Protein AF-0000000078653139 (afdb_homodimer)

Solvent-accessible surface area (backbone atoms only — not comparable to full-atom values): 54494 Å² total; per-residue (Å²): 136,84,78,83,78,83,75,79,79,78,81,52,72,68,42,60,48,31,54,51,49,46,50,50,44,50,53,44,3,73,51,37,86,77,44,30,39,30,39,30,32,34,34,38,15,22,47,27,14,57,23,28,21,40,42,44,17,31,32,25,32,21,38,61,70,29,33,42,43,30,39,32,59,32,28,47,40,19,24,36,40,78,48,77,79,46,77,47,71,52,54,41,69,56,40,48,44,16,47,46,27,31,63,76,35,32,74,57,53,18,24,27,36,43,44,47,73,41,41,63,37,39,51,40,50,49,53,48,53,54,53,48,54,52,51,29,60,77,69,70,43,77,80,49,50,33,26,32,32,65,64,47,51,43,95,88,63,43,72,62,43,52,74,64,26,48,52,41,47,60,69,48,50,57,74,26,55,28,34,46,28,41,47,63,48,40,17,57,70,51,70,44,96,58,55,58,85,47,68,69,51,41,46,52,43,34,43,50,36,20,65,75,49,70,20,25,24,42,35,45,29,54,76,60,16,76,75,70,47,73,47,22,44,28,32,39,18,33,74,40,98,60,95,80,44,64,48,71,44,80,43,76,40,70,50,69,96,70,70,30,55,31,30,50,68,46,34,50,42,28,32,37,32,59,34,35,86,70,36,95,41,67,66,59,17,48,49,53,37,47,54,51,46,47,49,15,46,68,42,11,75,44,43,64,47,39,81,47,32,14,29,49,29,66,44,57,65,37,32,58,53,39,45,54,52,55,18,50,49,51,38,72,42,42,68,59,52,52,50,44,64,69,30,64,61,51,48,24,47,60,68,65,66,53,54,64,65,34,52,50,51,35,49,48,50,47,53,58,48,46,58,55,48,31,51,51,30,41,50,46,17,72,52,42,91,44,69,71,53,20,53,48,25,43,43,46,31,52,53,52,47,45,55,51,50,49,50,52,52,50,51,26,63,74,71,70,54,72,69,79,80,69,57,56,28,53,64,54,47,51,43,53,48,52,52,50,56,47,45,70,57,63,42,51,59,36,37,51,24,35,54,40,39,73,39,48,53,40,34,54,47,14,43,50,44,45,51,51,27,48,74,69,72,45,59,52,90,76,36,90,58,19,68,62,34,48,55,34,45,27,53,68,51,38,40,52,26,44,50,53,47,52,52,42,31,56,45,35,71,74,27,46,31,66,56,34,50,48,19,50,48,38,24,50,52,41,42,53,38,50,45,50,52,51,50,34,25,73,63,61,61,66,62,45,135,138,84,77,84,78,85,75,80,81,78,80,53,73,68,42,58,47,31,55,52,51,46,50,50,43,49,53,45,4,72,50,37,86,77,45,29,40,32,39,31,32,35,34,38,17,22,46,28,14,54,24,28,21,39,40,44,19,32,32,25,32,22,40,60,70,30,33,42,44,29,38,29,59,33,28,46,38,19,25,35,38,79,48,76,78,47,77,47,72,54,54,41,70,55,39,48,44,16,46,46,28,32,62,76,35,33,73,57,54,17,24,26,36,43,45,46,73,40,41,63,38,38,52,38,51,49,53,50,50,53,52,47,52,51,51,29,58,76,69,71,42,77,78,49,50,31,27,33,33,64,65,48,53,43,92,86,62,44,73,61,44,52,73,63,26,49,52,43,48,60,69,49,49,57,74,24,57,28,35,46,28,41,47,64,46,40,18,56,71,50,69,45,95,58,55,57,85,47,69,70,52,42,44,52,42,33,42,49,37,19,64,73,51,70,20,26,23,41,35,44,31,55,76,60,17,74,76,71,46,74,46,19,45,27,32,39,19,34,72,41,97,58,94,80,43,66,48,73,46,80,43,76,41,71,51,70,96,69,70,31,54,31,30,50,69,47,34,50,40,26,34,36,32,60,34,35,85,70,34,96,41,67,66,58,17,47,51,53,38,45,56,52,46,47,49,16,46,68,42,13,76,43,43,64,47,38,81,46,32,13,28,49,29,66,43,56,65,38,31,57,52,38,46,54,52,56,18,48,48,49,39,68,43,42,68,58,52,52,50,46,65,69,30,64,63,51,48,24,46,62,67,64,64,54,53,69,66,34,49,48,52,36,50,48,50,46,52,56,48,47,58,56,48,32,51,51,30,41,49,44,17,72,55,43,92,42,67,72,51,21,52,49,25,43,43,45,30,52,53,53,47,45,56,51,51,49,48,52,51,53,50,26,62,75,71,69,53,71,70,77,83,71,57,53,28,52,65,53,46,51,42,53,48,54,52,49,55,47,44,68,58,62,42,51,60,35,36,51,25,35,55,40,39,74,38,48,53,41,31,54,47,14,43,49,46,48,50,51,28,51,74,68,72,46,58,52,88,76,37,89,58,19,69,62,35,48,55,34,45,27,54,69,51,36,40,53,26,42,49,53,48,50,50,41,31,55,46,33,70,72,26,45,32,66,56,35,50,50,19,50,49,37,24,51,51,40,42,52,40,51,46,50,53,50,48,35,26,75,64,60,61,66,61,46,135

Foldseek 3Di:
DDDDDPDPPDPPPVNVVVVVVVVVVVVCVVVVVPDDPAAEEEEEWADDPLQFATPSLLCLLLVLLPHHYHYQHQWYFDAFQVGTDDIDGDDLVVSLVSVCVDLVPHDHQAYEYEDNQALSSLVSVQVSLVVSVVVCVVVVHDDHAYEYELPQADPVRHGSYDPSNNVSSLVCLLVHQEYEYEQVRLCVLLVHPDGDLDDVVQQVSQQSSCLVSVHWYWYFQLVNCVVPHQKGKIKIWHQDPDDSGIDIDIQIDGRDDDLQCRHLSRSLSSQLRRCVVVDPDSVVSNNVSRVLSNLQQNCQVVVPRDPHRHHTHSQSFAFDPVDFLLRVLVVVCVVLLVLLCPDPLLVCLLVLNDDPQLVLLLLLLVLVLLVLLLVLLQLLLVLDPDPVSVVLSPCCSPPVSVVSVVVSVVLCVVVVHDSPPFFHFPLSVVLSVLLVVQVVVVDSLLSLLLSLCVLPSLLVSLLVSVVSSVVVVHDLVPRSCSVSSCSSPPPVSVVSSVVSSVVNRVSSNVDTPVSSVSSSVSNSVSSVSVSVSSVCSPVVHDRDD/DDDDDPDPPPPDPVNVVVVVVVVVVVVCVVVVVPDDPAAEEEEEWADDPLQFATPSLLCLLCVLLPHHYHYQHQWYFDAFQVGTDDIDGDDLVVSLVSVCVDLVPHDHQAYEYEDNQALSSLVSVQVSLVVSVVVCVVVVHDDHAYEYELPQADPVRHGSYDPSNNVSSLVCLLVHQEYEYEQVRLCVLLVHPDGDLDDVVQQVSQQSSCLVSVHWYWYFQLVNCVVPHQKGKIKIWHQDPDDSDIDIDIQIDGRDDDLACRHLSRSLSSQLRRCVVVDPDSVVSNNVSRVLSNLQQNCQVVVPRDPHRHHTHSQSFAFDPVDFLLRVLVVVLVVLLVLLCPDPLLVCLLVLNDDPQLVLLLLLLVLVLLVLLLVLLQLLLVLDPDPVSNVLSPCCSPPVSVVSVVVSVVLCVVVVHDSPPQFHFPLSVVLSVLLVVQVVVVDSLLSLLLSLCVLPSLLVSLLVSVVSSVVVVHDLVPRSCSVSSCSSPPPVSVVSSVVSSVVNRVSSNVDTPVSSVSSSVSNSVSSVSVSVSSVCSVVVHDRDD

Structure (mmCIF, N/CA/C/O backbone):
data_AF-0000000078653139-model_v1
#
loop_
_entity.id
_entity.type
_entity.pdbx_description
1 polymer 'Multifunctional hydroxymethylpyrimidine phosphokinase/4-amino-5-aminomethyl-2-methylpyrimidine hydrolase'
#
loop_
_atom_site.group_PDB
_atom_site.id
_atom_site.type_symbol
_atom_site.label_atom_id
_atom_site.label_alt_id
_atom_site.label_comp_id
_atom_site.label_asym_id
_atom_site.label_entity_id
_atom_site.label_seq_id
_atom_site.pdbx_PDB_ins_code
_atom_site.Cartn_x
_atom_site.Cartn_y
_atom_site.Cartn_z
_atom_site.occupancy
_atom_site.B_iso_or_equiv
_atom_site.auth_seq_id
_atom_site.auth_comp_id
_atom_site.auth_asym_id
_atom_site.auth_atom_id
_atom_site.pdbx_PDB_model_num
ATOM 1 N N . MET A 1 1 ? 68.375 30.156 21.469 1 25.03 1 MET A N 1
ATOM 2 C CA . MET A 1 1 ? 66.938 30.141 21.594 1 25.03 1 MET A CA 1
ATOM 3 C C . MET A 1 1 ? 66.312 29.234 20.562 1 25.03 1 MET A C 1
ATOM 5 O O . MET A 1 1 ? 66.5 29.422 19.359 1 25.03 1 MET A O 1
ATOM 9 N N . SER A 1 2 ? 66 27.953 20.859 1 29.67 2 SER A N 1
ATOM 10 C CA . SER A 1 2 ? 65.812 26.734 20.078 1 29.67 2 SER A CA 1
ATOM 11 C C . SER A 1 2 ? 64.5 26.766 19.312 1 29.67 2 SER A C 1
ATOM 13 O O . SER A 1 2 ? 63.5 27.234 19.844 1 29.67 2 SER A O 1
ATOM 15 N N . GLU A 1 3 ? 64.438 26.75 18.031 1 29.23 3 GLU A N 1
ATOM 16 C CA . GLU A 1 3 ? 63.406 26.859 17.016 1 29.23 3 GLU A CA 1
ATOM 17 C C . GLU A 1 3 ? 62.344 25.781 17.188 1 29.23 3 GLU A C 1
ATOM 19 O O . GLU A 1 3 ? 62.656 24.594 17.234 1 29.23 3 GLU A O 1
ATOM 24 N N . PRO A 1 4 ? 61.125 26.016 17.812 1 31.17 4 PRO A N 1
ATOM 25 C CA . PRO A 1 4 ? 60.188 24.922 18.094 1 31.17 4 PRO A CA 1
ATOM 26 C C . PRO A 1 4 ? 59.781 24.172 16.844 1 31.17 4 PRO A C 1
ATOM 28 O O . PRO A 1 4 ? 59.594 24.781 15.781 1 31.17 4 PRO A O 1
ATOM 31 N N . GLN A 1 5 ? 60.094 22.922 16.656 1 27.58 5 GLN A N 1
ATOM 32 C CA . GLN A 1 5 ? 59.781 21.953 15.609 1 27.58 5 GLN A CA 1
ATOM 33 C C . GLN A 1 5 ? 58.281 21.766 15.469 1 27.58 5 GLN A C 1
ATOM 35 O O . GLN A 1 5 ? 57.594 21.359 16.422 1 27.58 5 GLN A O 1
ATOM 40 N N . TYR A 1 6 ? 57.594 22.422 14.633 1 29.31 6 TYR A N 1
ATOM 41 C CA . TYR A 1 6 ? 56.188 22.203 14.242 1 29.31 6 TYR A CA 1
ATOM 42 C C . TYR A 1 6 ? 55.938 20.75 13.883 1 29.31 6 TYR A C 1
ATOM 44 O O . TYR A 1 6 ? 56.562 20.219 12.945 1 29.31 6 TYR A O 1
ATOM 52 N N . GLN A 1 7 ? 55.5 19.891 14.883 1 27.03 7 GLN A N 1
ATOM 53 C CA . GLN A 1 7 ? 55.125 18.484 14.766 1 27.03 7 GLN A CA 1
ATOM 54 C C . GLN A 1 7 ? 54.156 18.281 13.625 1 27.03 7 GLN A C 1
ATOM 56 O O . GLN A 1 7 ? 53.125 18.984 13.531 1 27.03 7 GLN A O 1
ATOM 61 N N . GLN A 1 8 ? 54.438 17.531 12.617 1 30.17 8 GLN A N 1
ATOM 62 C CA . GLN A 1 8 ? 53.688 16.922 11.547 1 30.17 8 GLN A CA 1
ATOM 63 C C . GLN A 1 8 ? 52.5 16.141 12.094 1 30.17 8 GLN A C 1
ATOM 65 O O . GLN A 1 8 ? 52.656 15.188 12.852 1 30.17 8 GLN A O 1
ATOM 70 N N . SER A 1 9 ? 51.375 16.75 12.469 1 31.22 9 SER A N 1
ATOM 71 C CA . SER A 1 9 ? 50.188 16.062 12.977 1 31.22 9 SER A CA 1
ATOM 72 C C . SER A 1 9 ? 49.875 14.805 12.156 1 31.22 9 SER A C 1
ATOM 74 O O . SER A 1 9 ? 49.906 14.852 10.922 1 31.22 9 SER A O 1
ATOM 76 N N . ASN A 1 10 ? 50.062 13.617 12.625 1 32.06 10 ASN A N 1
ATOM 77 C CA . ASN A 1 10 ? 49.656 12.25 12.281 1 32.06 10 ASN A CA 1
ATOM 78 C C . ASN A 1 10 ? 48.219 12.18 11.805 1 32.06 10 ASN A C 1
ATOM 80 O O . ASN A 1 10 ? 47.281 12.453 12.578 1 32.06 10 ASN A O 1
ATOM 84 N N . GLU A 1 11 ? 47.844 12.336 10.594 1 41.22 11 GLU A N 1
ATOM 85 C CA . GLU A 1 11 ? 46.531 12.078 10 1 41.22 11 GLU A CA 1
ATOM 86 C C . GLU A 1 11 ? 45.969 10.734 10.469 1 41.22 11 GLU A C 1
ATOM 88 O O . GLU A 1 11 ? 46.625 9.695 10.297 1 41.22 11 GLU A O 1
ATOM 93 N N . THR A 1 12 ? 45.188 10.648 11.422 1 45.25 12 THR A N 1
ATOM 94 C CA . THR A 1 12 ? 44.562 9.445 11.953 1 45.25 12 THR A CA 1
ATOM 95 C C . THR A 1 12 ? 43.875 8.656 10.836 1 45.25 12 THR A C 1
ATOM 97 O O . THR A 1 12 ? 43.312 9.242 9.898 1 45.25 12 THR A O 1
ATOM 100 N N . PRO A 1 13 ? 44.031 7.348 10.781 1 49.97 13 PRO A N 1
ATOM 101 C CA . PRO A 1 13 ? 43.438 6.387 9.844 1 49.97 13 PRO A CA 1
ATOM 102 C C . PRO A 1 13 ? 41.969 6.664 9.539 1 49.97 13 PRO A C 1
ATOM 104 O O . PRO A 1 13 ? 41.5 6.426 8.422 1 49.97 13 PRO A O 1
ATOM 107 N N . SER A 1 14 ? 41.312 7.207 10.398 1 55.09 14 SER A N 1
ATOM 108 C CA . SER A 1 14 ? 39.906 7.48 10.219 1 55.09 14 SER A CA 1
ATOM 109 C C . SER A 1 14 ? 39.656 8.602 9.211 1 55.09 14 SER A C 1
ATOM 111 O O . SER A 1 14 ? 38.75 8.539 8.398 1 55.09 14 SER A O 1
ATOM 113 N N . VAL A 1 15 ? 40.594 9.531 9.117 1 56.66 15 VAL A N 1
ATOM 114 C CA . VAL A 1 15 ? 40.469 10.711 8.258 1 56.66 15 VAL A CA 1
ATOM 115 C C . VAL A 1 15 ? 40.75 10.328 6.809 1 56.66 15 VAL A C 1
ATOM 117 O O . VAL A 1 15 ? 40.031 10.742 5.902 1 56.66 15 VAL A O 1
ATOM 120 N N . THR A 1 16 ? 41.688 9.445 6.523 1 68.06 16 THR A N 1
ATOM 121 C CA . THR A 1 16 ? 41.969 8.945 5.188 1 68.06 16 THR A CA 1
ATOM 122 C C . THR A 1 16 ? 40.812 8.102 4.66 1 68.06 16 THR A C 1
ATOM 124 O O . THR A 1 16 ? 40.5 8.156 3.473 1 68.06 16 THR A O 1
ATOM 127 N N . GLY A 1 17 ? 40.156 7.562 5.668 1 76.94 17 GLY A N 1
ATOM 128 C CA . GLY A 1 17 ? 39.031 6.711 5.297 1 76.94 17 GLY A CA 1
ATOM 129 C C . GLY A 1 17 ? 37.812 7.496 4.805 1 76.94 17 GLY A C 1
ATOM 130 O O . GLY A 1 17 ? 37.188 7.117 3.812 1 76.94 17 GLY A O 1
ATOM 131 N N . ALA A 1 18 ? 37.688 8.695 5.348 1 80.94 18 ALA A N 1
ATOM 132 C CA . ALA A 1 18 ? 36.531 9.5 4.965 1 80.94 18 ALA A CA 1
ATOM 133 C C . ALA A 1 18 ? 36.719 10.133 3.592 1 80.94 18 ALA A C 1
ATOM 135 O O . ALA A 1 18 ? 35.781 10.219 2.795 1 80.94 18 ALA A O 1
ATOM 136 N N . MET A 1 19 ? 37.969 10.578 3.348 1 84 19 MET A N 1
ATOM 137 C CA . MET A 1 19 ? 38.281 11.172 2.051 1 84 19 MET A CA 1
ATOM 138 C C . MET A 1 19 ? 38.094 10.156 0.931 1 84 19 MET A C 1
ATOM 140 O O . MET A 1 19 ? 37.531 10.461 -0.113 1 84 19 MET A O 1
ATOM 144 N N . ALA A 1 20 ? 38.562 8.984 1.222 1 84.81 20 ALA A N 1
ATOM 145 C CA . ALA A 1 20 ? 38.438 7.918 0.229 1 84.81 20 ALA A CA 1
ATOM 146 C C . ALA A 1 20 ? 36.969 7.543 0.013 1 84.81 20 ALA A C 1
ATOM 148 O O . ALA A 1 20 ? 36.531 7.297 -1.119 1 84.81 20 ALA A O 1
ATOM 149 N N . ALA A 1 21 ? 36.25 7.539 1.056 1 84 21 ALA A N 1
ATOM 150 C CA . ALA A 1 21 ? 34.844 7.176 0.974 1 84 21 ALA A CA 1
ATOM 151 C C . ALA A 1 21 ? 34.062 8.219 0.188 1 84 21 ALA A C 1
ATOM 153 O O . ALA A 1 21 ? 33.219 7.867 -0.648 1 84 21 ALA A O 1
ATOM 154 N N . LEU A 1 22 ? 34.344 9.406 0.455 1 85.12 22 LEU A N 1
ATOM 155 C CA . LEU A 1 22 ? 33.656 10.477 -0.259 1 85.12 22 LEU A CA 1
ATOM 156 C C . LEU A 1 22 ? 34.031 10.461 -1.74 1 85.12 22 LEU A C 1
ATOM 158 O O . LEU A 1 22 ? 33.156 10.688 -2.598 1 85.12 22 LEU A O 1
ATOM 162 N N . ALA A 1 23 ? 35.281 10.195 -2.014 1 86.19 23 ALA A N 1
ATOM 163 C CA . ALA A 1 23 ? 35.719 10.094 -3.398 1 86.19 23 ALA A CA 1
ATOM 164 C C . ALA A 1 23 ? 35 8.961 -4.125 1 86.19 23 ALA A C 1
ATOM 166 O O . ALA A 1 23 ? 34.688 9.078 -5.312 1 86.19 23 ALA A O 1
ATOM 167 N N . GLN A 1 24 ? 34.75 7.922 -3.441 1 84.62 24 GLN A N 1
ATOM 168 C CA . GLN A 1 24 ? 34.062 6.789 -4.023 1 84.62 24 GLN A CA 1
ATOM 169 C C . GLN A 1 24 ? 32.594 7.156 -4.359 1 84.62 24 GLN A C 1
ATOM 171 O O . GLN A 1 24 ? 32.062 6.711 -5.375 1 84.62 24 GLN A O 1
ATOM 176 N N . LEU A 1 25 ? 32.031 7.906 -3.52 1 84.69 25 LEU A N 1
ATOM 177 C CA . LEU A 1 25 ? 30.656 8.359 -3.771 1 84.69 25 LEU A CA 1
ATOM 178 C C . LEU A 1 25 ? 30.609 9.297 -4.969 1 84.69 25 LEU A C 1
ATOM 180 O O . LEU A 1 25 ? 29.688 9.219 -5.789 1 84.69 25 LEU A O 1
ATOM 184 N N . GLU A 1 26 ? 31.594 10.125 -5.051 1 87.69 26 GLU A N 1
ATOM 185 C CA . GLU A 1 26 ? 31.688 11.031 -6.195 1 87.69 26 GLU A CA 1
ATOM 186 C C . GLU A 1 26 ? 31.891 10.258 -7.492 1 87.69 26 GLU A C 1
ATOM 188 O O . GLU A 1 26 ? 31.281 10.57 -8.516 1 87.69 26 GLU A O 1
ATOM 193 N N . ALA A 1 27 ? 32.75 9.234 -7.453 1 86.06 27 ALA A N 1
ATOM 194 C CA . ALA A 1 27 ? 32.969 8.398 -8.625 1 86.06 27 ALA A CA 1
ATOM 195 C C . ALA A 1 27 ? 31.703 7.676 -9.047 1 86.06 27 ALA A C 1
ATOM 197 O O . ALA A 1 27 ? 31.438 7.523 -10.242 1 86.06 27 ALA A O 1
ATOM 198 N N . ALA A 1 28 ? 31 7.219 -8.117 1 83.12 28 ALA A N 1
ATOM 199 C CA . ALA A 1 28 ? 29.703 6.586 -8.406 1 83.12 28 ALA A CA 1
ATOM 200 C C . ALA A 1 28 ? 28.75 7.566 -9.086 1 83.12 28 ALA A C 1
ATOM 202 O O . ALA A 1 28 ? 27.984 7.184 -9.969 1 83.12 28 ALA A O 1
ATOM 203 N N . GLY A 1 29 ? 28.812 8.742 -8.633 1 85.69 29 GLY A N 1
ATOM 204 C CA . GLY A 1 29 ? 27.984 9.773 -9.242 1 85.69 29 GLY A CA 1
ATOM 205 C C . GLY A 1 29 ? 28.328 10.047 -10.688 1 85.69 29 GLY A C 1
ATOM 206 O O . GLY A 1 29 ? 27.438 10.297 -11.508 1 85.69 29 GLY A O 1
ATOM 207 N N . GLU A 1 30 ? 29.562 9.93 -11 1 86.19 30 GLU A N 1
ATOM 208 C CA . GLU A 1 30 ? 30.016 10.156 -12.367 1 86.19 30 GLU A CA 1
ATOM 209 C C . GLU A 1 30 ? 29.5 9.062 -13.305 1 86.19 30 GLU A C 1
ATOM 211 O O . GLU A 1 30 ? 29.344 9.289 -14.508 1 86.19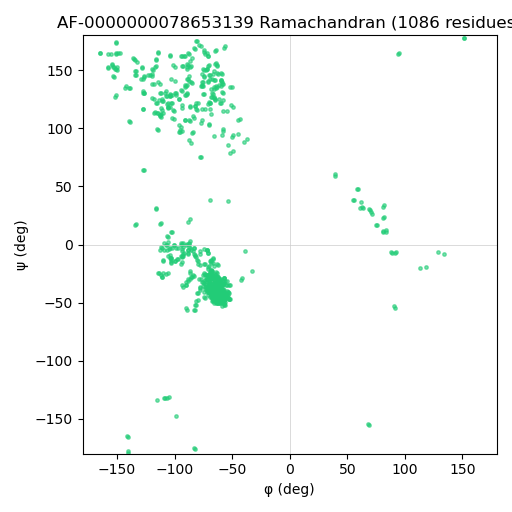 30 GLU A O 1
ATOM 216 N N . ARG A 1 31 ? 29.141 7.895 -12.766 1 83.69 31 ARG A N 1
ATOM 217 C CA . ARG A 1 31 ? 28.688 6.758 -13.562 1 83.69 31 ARG A CA 1
ATOM 218 C C . ARG A 1 31 ? 27.188 6.555 -13.438 1 83.69 31 ARG A C 1
ATOM 220 O O . ARG A 1 31 ? 26.625 5.605 -14 1 83.69 31 ARG A O 1
ATOM 227 N N . ALA A 1 32 ? 26.625 7.426 -12.719 1 85.88 32 ALA A N 1
ATOM 228 C CA . ALA A 1 32 ? 25.234 7.23 -12.328 1 85.88 32 ALA A CA 1
ATOM 229 C C . ALA A 1 32 ? 24.312 7.355 -13.531 1 85.88 32 ALA A C 1
ATOM 231 O O . ALA A 1 32 ? 23.219 6.781 -13.539 1 85.88 32 ALA A O 1
ATOM 232 N N . ALA A 1 33 ? 24.781 8.023 -14.57 1 82.44 33 ALA A N 1
ATOM 233 C CA . ALA A 1 33 ? 23.938 8.242 -15.742 1 82.44 33 ALA A CA 1
ATOM 234 C C . ALA A 1 33 ? 23.578 6.922 -16.422 1 82.44 33 ALA A C 1
ATOM 236 O O . ALA A 1 33 ? 22.5 6.785 -17.016 1 82.44 33 ALA A O 1
ATOM 237 N N . ASP A 1 34 ? 24.359 5.883 -16.25 1 85.38 34 ASP A N 1
ATOM 238 C CA . ASP A 1 34 ? 24.172 4.605 -16.938 1 85.38 34 ASP A CA 1
ATOM 239 C C . ASP A 1 34 ? 23.656 3.537 -15.969 1 85.38 34 ASP A C 1
ATOM 241 O O . ASP A 1 34 ? 23.422 2.398 -16.375 1 85.38 34 ASP A O 1
ATOM 245 N N . ALA A 1 35 ? 23.516 3.953 -14.812 1 89.88 35 ALA A N 1
ATOM 246 C CA . ALA A 1 35 ? 23.078 2.979 -13.82 1 89.88 35 ALA A CA 1
ATOM 247 C C . ALA A 1 35 ? 21.594 2.678 -13.961 1 89.88 35 ALA A C 1
ATOM 249 O O . ALA A 1 35 ? 20.797 3.576 -14.234 1 89.88 35 ALA A O 1
ATOM 250 N N . PRO A 1 36 ? 21.281 1.408 -13.852 1 93.88 36 PRO A N 1
ATOM 251 C CA . PRO A 1 36 ? 19.859 1.086 -13.859 1 93.88 36 PRO A CA 1
ATOM 252 C C . PRO A 1 36 ? 19.109 1.684 -12.664 1 93.88 36 PRO A C 1
ATOM 254 O O . PRO A 1 36 ? 19.703 1.926 -11.617 1 93.88 36 PRO A O 1
ATOM 257 N N . SER A 1 37 ? 17.859 1.885 -12.883 1 92.94 37 SER A N 1
ATOM 258 C CA . SER A 1 37 ? 17.047 2.436 -11.805 1 92.94 37 SER A CA 1
ATOM 259 C C . SER A 1 37 ? 16.828 1.416 -10.695 1 92.94 37 SER A C 1
ATOM 261 O O . SER A 1 37 ? 16.641 1.787 -9.531 1 92.94 37 SER A O 1
ATOM 263 N N . ARG A 1 38 ? 16.891 0.116 -11.055 1 96.75 38 ARG A N 1
ATOM 264 C CA . ARG A 1 38 ? 16.641 -0.958 -10.102 1 96.75 38 ARG A CA 1
ATOM 265 C C . ARG A 1 38 ? 17.766 -1.988 -10.133 1 96.75 38 ARG A C 1
ATOM 267 O O . ARG A 1 38 ? 18.312 -2.303 -11.195 1 96.75 38 ARG A O 1
ATOM 274 N N . LEU A 1 39 ? 18.078 -2.479 -8.938 1 97.56 39 LEU A N 1
ATOM 275 C CA . LEU A 1 39 ? 18.844 -3.717 -8.914 1 97.56 39 LEU A CA 1
ATOM 276 C C . LEU A 1 39 ? 18.031 -4.871 -9.492 1 97.56 39 LEU A C 1
ATOM 278 O O . LEU A 1 39 ? 16.812 -4.918 -9.32 1 97.56 39 LEU A O 1
ATOM 282 N N . ARG A 1 40 ? 18.734 -5.754 -10.242 1 98.31 40 ARG A N 1
ATOM 283 C CA . ARG A 1 40 ? 18.109 -6.891 -10.914 1 98.31 40 ARG A CA 1
ATOM 284 C C . ARG A 1 40 ? 18.562 -8.211 -10.281 1 98.31 40 ARG A C 1
ATOM 286 O O . ARG A 1 40 ? 19.734 -8.562 -10.352 1 98.31 40 ARG A O 1
ATOM 293 N N . ILE A 1 41 ? 17.469 -8.969 -9.672 1 98.81 41 ILE A N 1
ATOM 294 C CA . ILE A 1 41 ? 17.781 -10.141 -8.867 1 98.81 41 ILE A CA 1
ATOM 295 C C . ILE A 1 41 ? 17.125 -11.375 -9.484 1 98.81 41 ILE A C 1
ATOM 297 O O . ILE A 1 41 ? 15.961 -11.336 -9.883 1 98.81 41 ILE A O 1
ATOM 301 N N . LEU A 1 42 ? 17.828 -12.492 -9.523 1 98.88 42 LEU A N 1
ATOM 302 C CA . LEU A 1 42 ? 17.344 -13.75 -10.086 1 98.88 42 LEU A CA 1
ATOM 303 C C . LEU A 1 42 ? 16.953 -14.727 -8.984 1 98.88 42 LEU A C 1
ATOM 305 O O . LEU A 1 42 ? 17.719 -14.945 -8.047 1 98.88 42 LEU A O 1
ATOM 309 N N . SER A 1 43 ? 15.75 -15.25 -9.062 1 98.81 43 SER A N 1
ATOM 310 C CA . SER A 1 43 ? 15.289 -16.359 -8.227 1 98.81 43 SER A CA 1
ATOM 311 C C . SER A 1 43 ? 15.445 -17.688 -8.945 1 98.81 43 SER A C 1
ATOM 313 O O . SER A 1 43 ? 14.992 -17.844 -10.078 1 98.81 43 SER A O 1
ATOM 315 N N . ILE A 1 44 ? 16.109 -18.625 -8.383 1 98.69 44 ILE A N 1
ATOM 316 C CA . ILE A 1 44 ? 16.172 -20.016 -8.82 1 98.69 44 ILE A CA 1
ATOM 317 C C . ILE A 1 44 ? 15.523 -20.922 -7.77 1 98.69 44 ILE A C 1
ATOM 319 O O . ILE A 1 44 ? 16.141 -21.266 -6.766 1 98.69 44 ILE A O 1
ATOM 323 N N . GLU A 1 45 ? 14.297 -21.281 -7.988 1 95.81 45 GLU A N 1
ATOM 324 C CA . GLU A 1 45 ? 13.477 -21.891 -6.941 1 95.81 45 GLU A CA 1
ATOM 325 C C . GLU A 1 45 ? 12.242 -22.547 -7.523 1 95.81 45 GLU A C 1
ATOM 327 O O . GLU A 1 45 ? 11.969 -22.438 -8.719 1 95.81 45 GLU A O 1
ATOM 332 N N . GLY A 1 46 ? 11.555 -23.422 -6.703 1 95.81 46 GLY A N 1
ATOM 333 C CA . GLY A 1 46 ? 10.266 -23.969 -7.086 1 95.81 46 GLY A CA 1
ATOM 334 C C . GLY A 1 46 ? 9.102 -23.031 -6.828 1 95.81 46 GLY A C 1
ATOM 335 O O . GLY A 1 46 ? 9.297 -21.938 -6.289 1 95.81 46 GLY A O 1
ATOM 336 N N . SER A 1 47 ? 7.906 -23.5 -7.273 1 96.81 47 SER A N 1
ATOM 337 C CA . SER A 1 47 ? 6.707 -22.688 -7.113 1 96.81 47 SER A CA 1
ATOM 338 C C . SER A 1 47 ? 6 -22.984 -5.797 1 96.81 47 SER A C 1
ATOM 340 O O . SER A 1 47 ? 6.305 -23.984 -5.137 1 96.81 47 SER A O 1
ATOM 342 N N . ASP A 1 48 ? 5.156 -22.156 -5.34 1 96.31 48 ASP A N 1
ATOM 343 C CA . ASP A 1 48 ? 4.23 -22.328 -4.223 1 96.31 48 ASP A CA 1
ATOM 344 C C . ASP A 1 48 ? 2.867 -21.719 -4.543 1 96.31 48 ASP A C 1
ATOM 346 O O . ASP A 1 48 ? 2.68 -20.5 -4.43 1 96.31 48 ASP A O 1
ATOM 350 N N . PRO A 1 49 ? 1.923 -22.562 -4.793 1 97.81 49 PRO A N 1
ATOM 351 C CA . PRO A 1 49 ? 0.615 -22.031 -5.199 1 97.81 49 PRO A CA 1
ATOM 352 C C . PRO A 1 49 ? -0.024 -21.141 -4.137 1 97.81 49 PRO A C 1
ATOM 354 O O . PRO A 1 49 ? -0.753 -20.203 -4.469 1 97.81 49 PRO A O 1
ATOM 357 N N . ILE A 1 50 ? 0.205 -21.344 -2.873 1 97.19 50 ILE A N 1
ATOM 358 C CA . ILE A 1 50 ? -0.43 -20.562 -1.817 1 97.19 50 ILE A CA 1
ATOM 359 C C . ILE A 1 50 ? 0.336 -19.266 -1.609 1 97.19 50 ILE A C 1
ATOM 361 O O . ILE A 1 50 ? -0.088 -18.406 -0.833 1 97.19 50 ILE A O 1
ATOM 365 N N . GLY A 1 51 ? 1.448 -19.094 -2.338 1 97.12 51 GLY A N 1
ATOM 366 C CA . GLY A 1 51 ? 2.1 -17.797 -2.508 1 97.12 51 GLY A CA 1
ATOM 367 C C . GLY A 1 51 ? 2.979 -17.422 -1.332 1 97.12 51 GLY A C 1
ATOM 368 O O . GLY A 1 51 ? 3.406 -16.266 -1.221 1 97.12 51 GLY A O 1
ATOM 369 N N . GLY A 1 52 ? 3.248 -18.344 -0.403 1 96.75 52 GLY A N 1
ATOM 370 C CA . GLY A 1 52 ? 3.988 -18 0.801 1 96.75 52 GLY A CA 1
ATOM 371 C C . GLY A 1 52 ? 5.457 -18.375 0.727 1 96.75 52 GLY A C 1
ATOM 372 O O . GLY A 1 52 ? 6.27 -17.891 1.521 1 96.75 52 GLY A O 1
ATOM 373 N N . ALA A 1 53 ? 5.828 -19.188 -0.229 1 95.88 53 ALA A N 1
ATOM 374 C CA . ALA A 1 53 ? 7.199 -19.672 -0.385 1 95.88 53 ALA A CA 1
ATOM 375 C C . ALA A 1 53 ? 7.598 -19.719 -1.857 1 95.88 53 ALA A C 1
ATOM 377 O O . ALA A 1 53 ? 6.887 -19.188 -2.719 1 95.88 53 ALA A O 1
ATOM 378 N N . GLY A 1 54 ? 8.789 -20.156 -2.086 1 96.31 54 GLY A N 1
ATOM 379 C CA . GLY A 1 54 ? 9.234 -20.391 -3.451 1 96.31 54 GLY A CA 1
ATOM 380 C C . GLY A 1 54 ? 9.398 -19.109 -4.246 1 96.31 54 GLY A C 1
ATOM 381 O O . GLY A 1 54 ? 9.648 -18.031 -3.672 1 96.31 54 GLY A O 1
ATOM 382 N N . THR A 1 55 ? 9.289 -19.25 -5.543 1 97.94 55 THR A N 1
ATOM 383 C CA . THR A 1 55 ? 9.469 -18.156 -6.48 1 97.94 55 THR A CA 1
ATOM 384 C C . THR A 1 55 ? 8.445 -17.047 -6.219 1 97.94 55 THR A C 1
ATOM 386 O O . THR A 1 55 ? 8.75 -15.859 -6.367 1 97.94 55 THR A O 1
ATOM 389 N N . MET A 1 56 ? 7.215 -17.453 -5.824 1 98.25 56 MET A N 1
ATOM 390 C CA . MET A 1 56 ? 6.176 -16.453 -5.539 1 98.25 56 MET A CA 1
ATOM 391 C C . MET A 1 56 ? 6.586 -15.562 -4.375 1 98.25 56 MET A C 1
ATOM 393 O O . MET A 1 56 ? 6.441 -14.336 -4.449 1 98.25 56 MET A O 1
ATOM 397 N N . ALA A 1 57 ? 7.129 -16.172 -3.322 1 98 57 ALA A N 1
ATOM 398 C CA . ALA A 1 57 ? 7.648 -15.391 -2.199 1 98 57 ALA A CA 1
ATOM 399 C C . ALA A 1 57 ? 8.82 -14.516 -2.633 1 98 57 ALA A C 1
ATOM 401 O O . ALA A 1 57 ? 8.945 -13.367 -2.191 1 98 57 ALA A O 1
ATOM 402 N N . ASP A 1 58 ? 9.68 -15.078 -3.461 1 98.62 58 ASP A N 1
ATOM 403 C CA . ASP A 1 58 ? 10.836 -14.328 -3.939 1 98.62 58 ASP A CA 1
ATOM 404 C C . ASP A 1 58 ? 10.398 -13.07 -4.688 1 98.62 58 ASP A C 1
ATOM 406 O O . ASP A 1 58 ? 10.906 -11.977 -4.43 1 98.62 58 ASP A O 1
ATOM 410 N N . MET A 1 59 ? 9.453 -13.203 -5.598 1 98.62 59 MET A N 1
ATOM 411 C CA . MET A 1 59 ? 8.977 -12.07 -6.387 1 98.62 59 MET A CA 1
ATOM 412 C C . MET A 1 59 ? 8.359 -11 -5.488 1 98.62 59 MET A C 1
ATOM 414 O O . MET A 1 59 ? 8.578 -9.805 -5.695 1 98.62 59 MET A O 1
ATOM 418 N N . LYS A 1 60 ? 7.57 -11.469 -4.551 1 98.56 60 LYS A N 1
ATOM 419 C CA . LYS A 1 60 ? 6.93 -10.523 -3.637 1 98.56 60 LYS A CA 1
ATOM 420 C C . LYS A 1 60 ? 7.961 -9.812 -2.77 1 98.56 60 LYS A C 1
ATOM 422 O O . LYS A 1 60 ? 7.871 -8.602 -2.551 1 98.56 60 LYS A O 1
ATOM 427 N N . ALA A 1 61 ? 8.953 -10.547 -2.258 1 98.56 61 ALA A N 1
ATOM 428 C CA . ALA A 1 61 ? 10.023 -9.961 -1.446 1 98.56 61 ALA A CA 1
ATOM 429 C C . ALA A 1 61 ? 10.836 -8.961 -2.256 1 98.56 61 ALA A C 1
ATOM 431 O O . ALA A 1 61 ? 11.172 -7.879 -1.761 1 98.56 61 ALA A O 1
ATOM 432 N N . PHE A 1 62 ? 11.203 -9.359 -3.504 1 98.62 62 PHE A N 1
ATOM 433 C CA . PHE A 1 62 ? 11.945 -8.453 -4.375 1 98.62 62 PHE A CA 1
ATOM 434 C C . PHE A 1 62 ? 11.172 -7.156 -4.59 1 98.62 62 PHE A C 1
ATOM 436 O O . PHE A 1 62 ? 11.734 -6.066 -4.445 1 98.62 62 PHE A O 1
ATOM 443 N N . THR A 1 63 ? 9.867 -7.285 -4.863 1 98.19 63 THR A N 1
ATOM 444 C CA . THR A 1 63 ? 9.031 -6.117 -5.113 1 98.19 63 THR A CA 1
ATOM 445 C C . THR A 1 63 ? 8.922 -5.25 -3.863 1 98.19 63 THR A C 1
ATOM 447 O O . THR A 1 63 ? 9.008 -4.023 -3.943 1 98.19 63 THR A O 1
ATOM 450 N N . ALA A 1 64 ? 8.75 -5.895 -2.754 1 96.88 64 ALA A N 1
ATOM 451 C CA . ALA A 1 64 ? 8.648 -5.18 -1.485 1 96.88 64 ALA A CA 1
ATOM 452 C C . ALA A 1 64 ? 9.922 -4.387 -1.199 1 96.88 64 ALA A C 1
ATOM 454 O O . ALA A 1 64 ? 9.883 -3.336 -0.559 1 96.88 64 ALA A O 1
ATOM 455 N N . GLN A 1 65 ? 11.086 -4.871 -1.654 1 96.62 65 GLN A N 1
ATOM 456 C CA . GLN A 1 65 ? 12.359 -4.215 -1.399 1 96.62 65 GLN A CA 1
ATOM 457 C C . GLN A 1 65 ? 12.719 -3.25 -2.525 1 96.62 65 GLN A C 1
ATOM 459 O O . GLN A 1 65 ? 13.82 -2.695 -2.547 1 96.62 65 GLN A O 1
ATOM 464 N N . GLY A 1 66 ? 11.859 -3.119 -3.531 1 96 66 GLY A N 1
ATOM 465 C CA . GLY A 1 66 ? 12.039 -2.131 -4.582 1 96 66 GLY A CA 1
ATOM 466 C C . GLY A 1 66 ? 13.016 -2.57 -5.652 1 96 66 GLY A C 1
ATOM 467 O O . GLY A 1 66 ? 13.656 -1.735 -6.301 1 96 66 GLY A O 1
ATOM 468 N N . VAL A 1 67 ? 13.242 -3.822 -5.816 1 97.94 67 VAL A N 1
ATOM 469 C CA . VAL A 1 67 ? 14.172 -4.328 -6.824 1 97.94 67 VAL A CA 1
ATOM 470 C C . VAL A 1 67 ? 13.406 -5.125 -7.879 1 97.94 67 VAL A C 1
ATOM 472 O O . VAL A 1 67 ? 12.219 -5.402 -7.711 1 97.94 67 VAL A O 1
ATOM 475 N N . PHE A 1 68 ? 14.031 -5.395 -9.016 1 98.69 68 PHE A N 1
ATOM 476 C CA . PHE A 1 68 ? 13.391 -6.09 -10.125 1 98.69 68 PHE A CA 1
ATOM 477 C C . PHE A 1 68 ? 13.766 -7.566 -10.125 1 98.69 68 PHE A C 1
ATOM 479 O O . PHE A 1 68 ? 14.945 -7.914 -10.109 1 98.69 68 PHE A O 1
ATOM 486 N N . GLY A 1 69 ? 12.742 -8.492 -10.234 1 98.69 69 GLY A N 1
ATOM 487 C CA . GLY A 1 69 ? 12.992 -9.914 -10.07 1 98.69 69 GLY A CA 1
ATOM 488 C C . GLY A 1 69 ? 12.914 -10.688 -11.375 1 98.69 69 GLY A C 1
ATOM 489 O O . GLY A 1 69 ? 11.961 -10.516 -12.141 1 98.69 69 GLY A O 1
ATOM 490 N N . TYR A 1 70 ? 13.961 -11.555 -11.688 1 98.75 70 TYR A N 1
ATOM 491 C CA . TYR A 1 70 ? 13.945 -12.656 -12.633 1 98.75 70 TYR A CA 1
ATOM 492 C C . TYR A 1 70 ? 13.609 -13.969 -11.938 1 98.75 70 TYR A C 1
ATOM 494 O O . TYR A 1 70 ? 13.656 -14.055 -10.703 1 98.75 70 TYR A O 1
ATOM 502 N N . ALA A 1 71 ? 13.195 -15 -12.766 1 98.62 71 ALA A N 1
ATOM 503 C CA . ALA A 1 71 ? 12.898 -16.25 -12.086 1 98.62 71 ALA A CA 1
ATOM 504 C C . ALA A 1 71 ? 13.141 -17.438 -13.016 1 98.62 71 ALA A C 1
ATOM 506 O O . ALA A 1 71 ? 12.711 -17.438 -14.172 1 98.62 71 ALA A O 1
ATOM 507 N N . ALA A 1 72 ? 13.891 -18.375 -12.609 1 98.69 72 ALA A N 1
ATOM 508 C CA . ALA A 1 72 ? 14 -19.688 -13.219 1 98.69 72 ALA A CA 1
ATOM 509 C C . ALA A 1 72 ? 13.414 -20.766 -12.312 1 98.69 72 ALA A C 1
ATOM 511 O O . ALA A 1 72 ? 13.852 -20.922 -11.164 1 98.69 72 ALA A O 1
ATOM 512 N N . MET A 1 73 ? 12.5 -21.531 -12.828 1 98 73 MET A N 1
ATOM 513 C CA . MET A 1 73 ? 11.75 -22.5 -12.039 1 98 73 MET A CA 1
ATOM 514 C C . MET A 1 73 ? 12.453 -23.859 -12.039 1 98 73 MET A C 1
ATOM 516 O O . MET A 1 73 ? 12.703 -24.422 -13.102 1 98 73 MET A O 1
ATOM 520 N N . THR A 1 74 ? 12.633 -24.359 -10.859 1 97.25 74 THR A N 1
ATOM 521 C CA . THR A 1 74 ? 13.219 -25.688 -10.742 1 97.25 74 THR A CA 1
ATOM 522 C C . THR A 1 74 ? 12.125 -26.75 -10.734 1 97.25 74 THR A C 1
ATOM 524 O O . THR A 1 74 ? 12.352 -27.875 -11.188 1 97.25 74 THR A O 1
ATOM 527 N N . SER A 1 75 ? 11.039 -26.375 -10.141 1 96.12 75 SER A N 1
ATOM 528 C CA . SER A 1 75 ? 9.914 -27.297 -9.992 1 96.12 75 SER A CA 1
ATOM 529 C C . SER A 1 75 ? 8.594 -26.531 -9.859 1 96.12 75 SER A C 1
ATOM 531 O O . SER A 1 75 ? 8.586 -25.359 -9.484 1 96.12 75 SER A O 1
ATOM 533 N N . VAL A 1 76 ? 7.543 -27.219 -10.219 1 97.56 76 VAL A N 1
ATOM 534 C CA . VAL A 1 76 ? 6.191 -26.75 -9.953 1 97.56 76 VAL A CA 1
ATOM 535 C C . VAL A 1 76 ? 5.512 -27.656 -8.938 1 97.56 76 VAL A C 1
ATOM 537 O O . VAL A 1 76 ? 5.527 -28.875 -9.078 1 97.56 76 VAL A O 1
ATOM 540 N N . LEU A 1 77 ? 4.914 -27.047 -7.898 1 95.31 77 LEU A N 1
ATOM 541 C CA . LEU A 1 77 ? 4.352 -27.844 -6.812 1 95.31 77 LEU A CA 1
ATOM 542 C C . LEU A 1 77 ? 2.852 -27.594 -6.676 1 95.31 77 LEU A C 1
ATOM 544 O O . LEU A 1 77 ? 2.359 -26.531 -7.039 1 95.31 77 LEU A O 1
ATOM 548 N N . ALA A 1 78 ? 2.164 -28.625 -6.188 1 96.31 78 ALA A N 1
ATOM 549 C CA . ALA A 1 78 ? 0.876 -28.469 -5.52 1 96.31 78 ALA A CA 1
ATOM 550 C C . ALA A 1 78 ? 1.031 -28.562 -4.004 1 96.31 78 ALA A C 1
ATOM 552 O O . ALA A 1 78 ? 1.319 -29.641 -3.467 1 96.31 78 ALA A O 1
ATOM 553 N N . GLN A 1 79 ? 0.871 -27.438 -3.4 1 93.69 79 GLN A N 1
ATOM 554 C CA . GLN A 1 79 ? 1.072 -27.344 -1.959 1 93.69 79 GLN A CA 1
ATOM 555 C C . GLN A 1 79 ? 0.251 -26.203 -1.362 1 93.69 79 GLN A C 1
ATOM 557 O O . GLN A 1 79 ? -0.136 -25.266 -2.072 1 93.69 79 GLN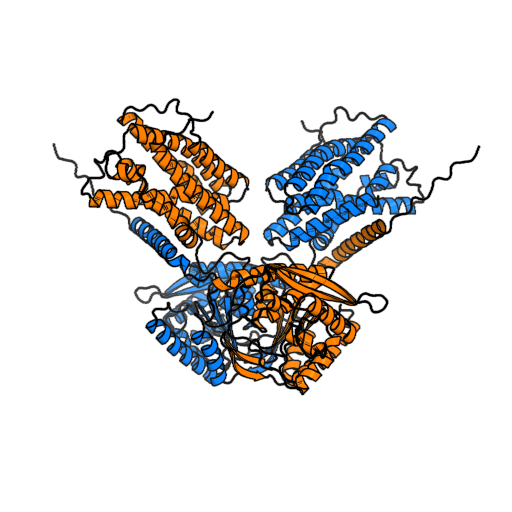 A O 1
ATOM 562 N N . ASN A 1 80 ? -0.094 -26.328 -0.158 1 94.69 80 ASN A N 1
ATOM 563 C CA . ASN A 1 80 ? -0.759 -25.281 0.608 1 94.69 80 ASN A CA 1
ATOM 564 C C . ASN A 1 80 ? -0.241 -25.219 2.041 1 94.69 80 ASN A C 1
ATOM 566 O O . ASN A 1 80 ? 0.876 -25.656 2.322 1 94.69 80 ASN A O 1
ATOM 570 N N . THR A 1 81 ? -0.918 -24.531 2.951 1 94.25 81 THR A N 1
ATOM 571 C CA . THR A 1 81 ? -0.392 -24.297 4.289 1 94.25 81 THR A CA 1
ATOM 572 C C . THR A 1 81 ? -0.388 -25.578 5.105 1 94.25 81 THR A C 1
ATOM 574 O O . THR A 1 81 ? 0.196 -25.641 6.191 1 94.25 81 THR A O 1
ATOM 577 N N . GLN A 1 82 ? -0.968 -26.609 4.574 1 93.56 82 GLN A N 1
ATOM 578 C CA . GLN A 1 82 ? -1.083 -27.875 5.293 1 93.56 82 GLN A CA 1
ATOM 579 C C . GLN A 1 82 ? -0.073 -28.891 4.777 1 93.56 82 GLN A C 1
ATOM 581 O O . GLN A 1 82 ? 0.136 -29.938 5.402 1 93.56 82 GLN A O 1
ATOM 586 N N . GLY A 1 83 ? 0.521 -28.656 3.594 1 89.88 83 GLY A N 1
ATOM 587 C CA . GLY A 1 83 ? 1.545 -29.578 3.123 1 89.88 83 GLY A CA 1
ATOM 588 C C . GLY A 1 83 ? 1.64 -29.641 1.611 1 89.88 83 GLY A C 1
ATOM 589 O O . GLY A 1 83 ? 0.885 -28.969 0.907 1 89.88 83 GLY A O 1
ATOM 590 N N . VAL A 1 84 ? 2.605 -30.453 1.076 1 90.5 84 VAL A N 1
ATOM 591 C CA . VAL A 1 84 ? 2.842 -30.688 -0.343 1 90.5 84 VAL A CA 1
ATOM 592 C C . VAL A 1 84 ? 2.094 -31.953 -0.788 1 90.5 84 VAL A C 1
ATOM 594 O O . VAL A 1 84 ? 2.156 -32.969 -0.122 1 90.5 84 VAL A O 1
ATOM 597 N N . THR A 1 85 ? 1.407 -31.844 -1.878 1 92.25 85 THR A N 1
ATOM 598 C CA . THR A 1 85 ? 0.651 -33 -2.34 1 92.25 85 THR A CA 1
ATOM 599 C C . THR A 1 85 ? 1.261 -33.562 -3.619 1 92.25 85 THR A C 1
ATOM 601 O O . THR A 1 85 ? 1.128 -34.75 -3.9 1 92.25 85 THR A O 1
ATOM 604 N N . SER A 1 86 ? 1.909 -32.719 -4.414 1 94 86 SER A N 1
ATOM 605 C CA . SER A 1 86 ? 2.494 -33.156 -5.668 1 94 86 SER A CA 1
ATOM 606 C C . SER A 1 86 ? 3.602 -32.25 -6.141 1 94 86 SER A C 1
ATOM 608 O O . SER A 1 86 ? 3.598 -31.047 -5.816 1 94 86 SER A O 1
ATOM 610 N N . ILE A 1 87 ? 4.605 -32.812 -6.922 1 93.62 87 ILE A N 1
ATOM 611 C CA . ILE A 1 87 ? 5.738 -32.062 -7.434 1 93.62 87 ILE A CA 1
ATOM 612 C C . ILE A 1 87 ? 6.039 -32.469 -8.867 1 93.62 87 ILE A C 1
ATOM 614 O O . ILE A 1 87 ? 6.008 -33.656 -9.188 1 93.62 87 ILE A O 1
ATOM 618 N N . VAL A 1 88 ? 6.258 -31.516 -9.719 1 96.12 88 VAL A N 1
ATOM 619 C CA . VAL A 1 88 ? 6.793 -31.734 -11.055 1 96.12 88 VAL A CA 1
ATOM 620 C C . VAL A 1 88 ? 8.133 -31.016 -11.195 1 96.12 88 VAL A C 1
ATOM 622 O O . VAL A 1 88 ? 8.188 -29.781 -11.234 1 96.12 88 VAL A O 1
ATOM 625 N N . ASN A 1 89 ? 9.227 -31.766 -11.336 1 95.31 89 ASN A N 1
ATOM 626 C CA . ASN A 1 89 ? 10.555 -31.203 -11.523 1 95.31 89 ASN A CA 1
ATOM 627 C C . ASN A 1 89 ? 10.828 -30.875 -12.992 1 95.31 89 ASN A C 1
ATOM 629 O O . ASN A 1 89 ? 10.43 -31.625 -13.883 1 95.31 89 ASN A O 1
ATOM 633 N N . MET A 1 90 ? 11.445 -29.781 -13.242 1 97.06 90 MET A N 1
ATOM 634 C CA . MET A 1 90 ? 11.891 -29.453 -14.594 1 97.06 90 MET A CA 1
ATOM 635 C C . MET A 1 90 ? 13.078 -30.328 -14.992 1 97.06 90 MET A C 1
ATOM 637 O O . MET A 1 90 ? 13.867 -30.734 -14.141 1 97.06 90 MET A O 1
ATOM 641 N N . GLU A 1 91 ? 13.164 -30.562 -16.297 1 97.69 91 GLU A N 1
ATOM 642 C CA . GLU A 1 91 ? 14.383 -31.203 -16.797 1 97.69 91 GLU A CA 1
ATOM 643 C C . GLU A 1 91 ? 15.578 -30.266 -16.688 1 97.69 91 GLU A C 1
ATOM 645 O O . GLU A 1 91 ? 15.461 -29.062 -16.891 1 97.69 91 GLU A O 1
ATOM 650 N N . PRO A 1 92 ? 16.75 -30.859 -16.344 1 97.81 92 PRO A N 1
ATOM 651 C CA . PRO A 1 92 ? 17.938 -30.031 -16.172 1 97.81 92 PRO A CA 1
ATOM 652 C C . PRO A 1 92 ? 18.219 -29.141 -17.391 1 97.81 92 PRO A C 1
ATOM 654 O O . PRO A 1 92 ? 18.531 -27.953 -17.234 1 97.81 92 PRO A O 1
ATOM 657 N N . ASP A 1 93 ? 18.047 -29.703 -18.578 1 98.19 93 ASP A N 1
ATOM 658 C CA . ASP A 1 93 ? 18.297 -28.922 -19.797 1 98.19 93 ASP A CA 1
ATOM 659 C C . ASP A 1 93 ? 17.328 -27.766 -19.906 1 98.19 93 ASP A C 1
ATOM 661 O O . ASP A 1 93 ? 17.672 -26.703 -20.422 1 98.19 93 ASP A O 1
ATOM 665 N N . PHE A 1 94 ? 16.141 -28.016 -19.484 1 98.25 94 PHE A N 1
ATOM 666 C CA . PHE A 1 94 ? 15.125 -26.953 -19.562 1 98.25 94 PHE A CA 1
ATOM 667 C C . PHE A 1 94 ? 15.414 -25.859 -18.531 1 98.25 94 PHE A C 1
ATOM 669 O O . PHE A 1 94 ? 15.195 -24.688 -18.797 1 98.25 94 PHE A O 1
ATOM 676 N N . LEU A 1 95 ? 15.852 -26.234 -17.328 1 98.44 95 LEU A N 1
ATOM 677 C CA . LEU A 1 95 ? 16.266 -25.234 -16.344 1 98.44 95 LEU A CA 1
ATOM 678 C C . LEU A 1 95 ? 17.391 -24.359 -16.906 1 98.44 95 LEU A C 1
ATOM 680 O O . LEU A 1 95 ? 17.359 -23.141 -16.75 1 98.44 95 LEU A O 1
ATOM 684 N N . VAL A 1 96 ? 18.344 -24.984 -17.562 1 98.62 96 VAL A N 1
ATOM 685 C CA . VAL A 1 96 ? 19.469 -24.234 -18.156 1 98.62 96 VAL A CA 1
ATOM 686 C C . VAL A 1 96 ? 18.953 -23.297 -19.234 1 98.62 96 VAL A C 1
ATOM 688 O O . VAL A 1 96 ? 19.438 -22.172 -19.375 1 98.62 96 VAL A O 1
ATOM 691 N N . ALA A 1 97 ? 17.953 -23.781 -19.984 1 98.56 97 ALA A N 1
ATOM 692 C CA . ALA A 1 97 ? 17.344 -22.938 -21 1 98.56 97 ALA A CA 1
ATOM 693 C C . ALA A 1 97 ? 16.719 -21.688 -20.391 1 98.56 97 ALA A C 1
ATOM 695 O O . ALA A 1 97 ? 16.828 -20.594 -20.938 1 98.56 97 ALA A O 1
ATOM 696 N N . GLN A 1 98 ? 16.047 -21.844 -19.297 1 98.56 98 GLN A N 1
ATOM 697 C CA . GLN A 1 98 ? 15.484 -20.703 -18.578 1 98.56 98 GLN A CA 1
ATOM 698 C C . GLN A 1 98 ? 16.578 -19.734 -18.141 1 98.56 98 GLN A C 1
ATOM 700 O O . GLN A 1 98 ? 16.453 -18.516 -18.328 1 98.56 98 GLN A O 1
ATOM 705 N N . LEU A 1 99 ? 17.594 -20.281 -17.516 1 98.81 99 LEU A N 1
ATOM 706 C CA . LEU A 1 99 ? 18.688 -19.484 -16.984 1 98.81 99 LEU A CA 1
ATOM 707 C C . LEU A 1 99 ? 19.406 -18.719 -18.094 1 98.81 99 LEU A C 1
ATOM 709 O O . LEU A 1 99 ? 19.719 -17.531 -17.953 1 98.81 99 LEU A O 1
ATOM 713 N N . ASN A 1 100 ? 19.656 -19.406 -19.219 1 98.5 100 ASN A N 1
ATOM 714 C CA . ASN A 1 100 ? 20.297 -18.766 -20.359 1 98.5 100 ASN A CA 1
ATOM 715 C C . ASN A 1 100 ? 19.422 -17.672 -20.953 1 98.5 100 ASN A C 1
ATOM 717 O O . ASN A 1 100 ? 19.938 -16.656 -21.438 1 98.5 100 ASN A O 1
ATOM 721 N N . ALA A 1 101 ? 18.141 -17.922 -20.938 1 97.88 101 ALA A N 1
ATOM 722 C CA . ALA A 1 101 ? 17.234 -16.891 -21.422 1 97.88 101 ALA A CA 1
ATOM 723 C C . ALA A 1 101 ? 17.453 -15.578 -20.672 1 97.88 101 ALA A C 1
ATOM 725 O O . ALA A 1 101 ? 17.359 -14.492 -21.25 1 97.88 101 ALA A O 1
ATOM 726 N N . VAL A 1 102 ? 17.781 -15.625 -19.406 1 98.25 102 VAL A N 1
ATOM 727 C CA . VAL A 1 102 ? 17.984 -14.43 -18.578 1 98.25 102 VAL A CA 1
ATOM 728 C C . VAL A 1 102 ? 19.391 -13.891 -18.812 1 98.25 102 VAL A C 1
ATOM 730 O O . VAL A 1 102 ? 19.578 -12.727 -19.172 1 98.25 102 VAL A O 1
ATOM 733 N N . SER A 1 103 ? 20.422 -14.742 -18.688 1 97.88 103 SER A N 1
ATOM 734 C CA . SER A 1 103 ? 21.812 -14.289 -18.672 1 97.88 103 SER A CA 1
ATOM 735 C C . SER A 1 103 ? 22.234 -13.789 -20.047 1 97.88 103 SER A C 1
ATOM 737 O O . SER A 1 103 ? 23.125 -12.93 -20.156 1 97.88 103 SER A O 1
ATOM 739 N N . ASP A 1 104 ? 21.578 -14.289 -21.109 1 96.62 104 ASP A N 1
ATOM 740 C CA . ASP A 1 104 ? 21.938 -13.867 -22.469 1 96.62 104 ASP A CA 1
ATOM 741 C C . ASP A 1 104 ? 21.312 -12.508 -22.797 1 96.62 104 ASP A C 1
ATOM 743 O O . ASP A 1 104 ? 21.75 -11.836 -23.734 1 96.62 104 ASP A O 1
ATOM 747 N N . ASP A 1 105 ? 20.359 -12.148 -22.016 1 96.62 105 ASP A N 1
ATOM 748 C CA . ASP A 1 105 ? 19.516 -11.016 -22.391 1 96.62 105 ASP A CA 1
ATOM 749 C C . ASP A 1 105 ? 19.703 -9.852 -21.422 1 96.62 105 ASP A C 1
ATOM 751 O O . ASP A 1 105 ? 19.438 -8.695 -21.781 1 96.62 105 ASP A O 1
ATOM 755 N N . ALA A 1 106 ? 20.125 -10.125 -20.203 1 96.62 106 ALA A N 1
ATOM 756 C CA . ALA A 1 106 ? 20.094 -9.086 -19.172 1 96.62 106 ALA A CA 1
ATOM 757 C C . ALA A 1 106 ? 21.203 -9.312 -18.141 1 96.62 106 ALA A C 1
ATOM 759 O O . ALA A 1 106 ? 21.812 -10.383 -18.094 1 96.62 106 ALA A O 1
ATOM 760 N N . ILE A 1 107 ? 21.484 -8.258 -17.359 1 97.5 107 ILE A N 1
ATOM 761 C CA . ILE A 1 107 ? 22.484 -8.312 -16.297 1 97.5 107 ILE A CA 1
ATOM 762 C C . ILE A 1 107 ? 21.828 -8.742 -14.984 1 97.5 107 ILE A C 1
ATOM 764 O O . ILE A 1 107 ? 20.719 -8.289 -14.656 1 97.5 107 ILE A O 1
ATOM 768 N N . ILE A 1 108 ? 22.453 -9.617 -14.273 1 98.44 108 ILE A N 1
ATOM 769 C CA . ILE A 1 108 ? 22.031 -10.078 -12.953 1 98.44 108 ILE A CA 1
ATOM 770 C C . ILE A 1 108 ? 22.922 -9.469 -11.883 1 98.44 108 ILE A C 1
ATOM 772 O O . ILE A 1 108 ? 24.141 -9.695 -11.867 1 98.44 108 ILE A O 1
ATOM 776 N N . ASP A 1 109 ? 22.328 -8.68 -10.977 1 98 109 ASP A N 1
ATOM 777 C CA . ASP A 1 109 ? 23.109 -8 -9.938 1 98 109 ASP A CA 1
ATOM 778 C C . ASP A 1 109 ? 23.25 -8.891 -8.703 1 98 109 ASP A C 1
ATOM 780 O O . ASP A 1 109 ? 24.234 -8.773 -7.961 1 98 109 ASP A O 1
ATOM 784 N N . SER A 1 110 ? 22.312 -9.688 -8.445 1 98.62 110 SER A N 1
ATOM 785 C CA . SER A 1 110 ? 22.234 -10.602 -7.312 1 98.62 110 SER A CA 1
ATOM 786 C C . SER A 1 110 ? 21.328 -11.781 -7.617 1 98.62 110 SER A C 1
ATOM 788 O O . SER A 1 110 ? 20.594 -11.781 -8.617 1 98.62 110 SER A O 1
ATOM 790 N N . MET A 1 111 ? 21.406 -12.875 -6.824 1 98.69 111 MET A N 1
ATOM 791 C CA . MET A 1 111 ? 20.516 -14.016 -7.039 1 98.69 111 MET A CA 1
ATOM 792 C C . MET A 1 111 ? 20.234 -14.742 -5.73 1 98.69 111 MET A C 1
ATOM 794 O O . MET A 1 111 ? 21.062 -14.711 -4.812 1 98.69 111 MET A O 1
ATOM 798 N N . LYS A 1 112 ? 19.109 -15.32 -5.645 1 98.75 112 LYS A N 1
ATOM 799 C CA . LYS A 1 112 ? 18.703 -16.234 -4.586 1 98.75 112 LYS A CA 1
ATOM 800 C C . LYS A 1 112 ? 18.453 -17.641 -5.133 1 98.75 112 LYS A C 1
ATOM 802 O O . LYS A 1 112 ? 17.672 -17.828 -6.07 1 98.75 112 LYS A O 1
ATOM 807 N N . ILE A 1 113 ? 19.188 -18.625 -4.605 1 98.5 113 ILE A N 1
ATOM 808 C CA . ILE A 1 113 ? 19 -20.031 -4.941 1 98.5 113 ILE A CA 1
ATOM 809 C C . ILE A 1 113 ? 18.281 -20.734 -3.793 1 98.5 113 ILE A C 1
ATOM 811 O O . ILE A 1 113 ? 18.766 -20.734 -2.658 1 98.5 113 ILE A O 1
ATOM 815 N N . GLY A 1 114 ? 17.125 -21.25 -4.105 1 96.44 114 GLY A N 1
ATOM 816 C CA . GLY A 1 114 ? 16.359 -22 -3.127 1 96.44 114 GLY A CA 1
ATOM 817 C C . GLY A 1 114 ? 16.328 -23.5 -3.418 1 96.44 114 GLY A C 1
ATOM 818 O O . GLY A 1 114 ? 17.359 -24.109 -3.672 1 96.44 114 GLY A O 1
ATOM 819 N N . MET A 1 115 ? 15.18 -24.109 -3.383 1 90.69 115 MET A N 1
ATOM 820 C CA . MET A 1 115 ? 14.992 -25.547 -3.562 1 90.69 115 MET A CA 1
ATOM 821 C C . MET A 1 115 ? 15.383 -25.969 -4.973 1 90.69 115 MET A C 1
ATOM 823 O O . MET A 1 115 ? 14.828 -25.484 -5.953 1 90.69 115 MET A O 1
ATOM 827 N N . LEU A 1 116 ? 16.234 -26.875 -5.09 1 91.88 116 LEU A N 1
ATOM 828 C CA . LEU A 1 116 ? 16.688 -27.359 -6.387 1 91.88 116 LEU A CA 1
ATOM 829 C C . LEU A 1 116 ? 16.109 -28.75 -6.664 1 91.88 116 LEU A C 1
ATOM 831 O O . LEU A 1 116 ? 15.977 -29.156 -7.82 1 91.88 116 LEU A O 1
ATOM 835 N N . GLY A 1 117 ? 15.773 -29.516 -5.688 1 85.19 117 GLY A N 1
ATOM 836 C CA . GLY A 1 117 ? 14.938 -30.688 -5.816 1 85.19 117 GLY A CA 1
ATOM 837 C C . GLY A 1 117 ? 15.727 -31.969 -6.062 1 85.19 117 GLY A C 1
ATOM 838 O O . GLY A 1 117 ? 15.586 -32.938 -5.328 1 85.19 117 GLY A O 1
ATOM 839 N N . THR A 1 118 ? 16.641 -31.984 -7.195 1 91.69 118 THR A N 1
ATOM 840 C CA . THR A 1 118 ? 17.344 -33.219 -7.578 1 91.69 118 THR A CA 1
ATOM 841 C C . THR A 1 118 ? 18.828 -32.938 -7.801 1 91.69 118 THR A C 1
ATOM 843 O O . THR A 1 118 ? 19.219 -31.797 -8.039 1 91.69 118 THR A O 1
ATOM 846 N N . PRO A 1 119 ? 19.625 -34.031 -7.668 1 93.88 119 PRO A N 1
ATOM 847 C CA . PRO A 1 119 ? 21.062 -33.844 -7.922 1 93.88 119 PRO A CA 1
ATOM 848 C C . PRO A 1 119 ? 21.344 -33.312 -9.328 1 93.88 119 PRO A C 1
ATOM 850 O O . PRO A 1 119 ? 22.281 -32.531 -9.523 1 93.88 119 PRO A O 1
ATOM 853 N N . GLU A 1 120 ? 20.531 -33.75 -10.305 1 96.12 120 GLU A N 1
ATOM 854 C CA . GLU A 1 120 ? 20.719 -33.312 -11.688 1 96.12 120 GLU A CA 1
ATOM 855 C C . GLU A 1 120 ? 20.484 -31.828 -11.836 1 96.12 120 GLU A C 1
ATOM 857 O O . GLU A 1 120 ? 21.203 -31.141 -12.57 1 96.12 120 GLU A O 1
ATOM 862 N N . LEU A 1 121 ? 19.5 -31.297 -11.164 1 96.56 121 LEU A N 1
ATOM 863 C CA . LEU A 1 121 ? 19.219 -29.875 -11.203 1 96.56 121 LEU A CA 1
ATOM 864 C C . LEU A 1 121 ? 20.312 -29.078 -10.508 1 96.56 121 LEU A C 1
ATOM 866 O O . LEU A 1 121 ? 20.672 -27.969 -10.945 1 96.56 121 LEU A O 1
ATOM 870 N N . VAL A 1 122 ? 20.844 -29.641 -9.406 1 96.44 122 VAL A N 1
ATOM 871 C CA . VAL A 1 122 ? 21.953 -28.984 -8.719 1 96.44 122 VAL A CA 1
ATOM 872 C C . VAL A 1 122 ? 23.156 -28.859 -9.664 1 96.44 122 VAL A C 1
ATOM 874 O O . VAL A 1 122 ? 23.781 -27.812 -9.742 1 96.44 122 VAL A O 1
ATOM 877 N N . GLU A 1 123 ? 23.406 -29.906 -10.344 1 96.94 123 GLU A N 1
ATOM 878 C CA . GLU A 1 123 ? 24.531 -29.922 -11.273 1 96.94 123 GLU A CA 1
ATOM 879 C C . GLU A 1 123 ? 24.312 -28.922 -12.414 1 96.94 123 GLU A C 1
ATOM 881 O O . GLU A 1 123 ? 25.281 -28.344 -12.938 1 96.94 123 GLU A O 1
ATOM 886 N N . ALA A 1 124 ? 23.094 -28.844 -12.883 1 98 124 ALA A N 1
ATOM 887 C CA . ALA A 1 124 ? 22.766 -27.891 -13.93 1 98 124 ALA A CA 1
ATOM 888 C C . ALA A 1 124 ? 23.031 -26.453 -13.469 1 98 124 ALA A C 1
ATOM 890 O O . ALA A 1 124 ? 23.609 -25.656 -14.219 1 98 124 ALA A O 1
ATOM 891 N N . VAL A 1 125 ? 22.641 -26.141 -12.266 1 98.25 125 VAL A N 1
ATOM 892 C CA . VAL A 1 125 ? 22.844 -24.812 -11.719 1 98.25 125 VAL A CA 1
ATOM 893 C C . VAL A 1 125 ? 24.344 -24.562 -11.531 1 98.25 125 VAL A C 1
ATOM 895 O O . VAL A 1 125 ? 24.828 -23.469 -11.828 1 98.25 125 VAL A O 1
ATOM 898 N N . LYS A 1 126 ? 25.031 -25.562 -11.055 1 97.88 126 LYS A N 1
ATOM 899 C CA . LYS A 1 126 ? 26.484 -25.453 -10.875 1 97.88 126 LYS A CA 1
ATOM 900 C C . LYS A 1 126 ? 27.172 -25.094 -12.188 1 97.88 126 LYS A C 1
ATOM 902 O O . LYS A 1 126 ? 28 -24.172 -12.234 1 97.88 126 LYS A O 1
ATOM 907 N N . GLY A 1 127 ? 26.844 -25.844 -13.18 1 98.31 127 GLY A N 1
ATOM 908 C CA . GLY A 1 127 ? 27.406 -25.578 -14.492 1 98.31 127 GLY A CA 1
ATOM 909 C C . GLY A 1 127 ? 27.109 -24.188 -15.008 1 98.31 127 GLY A C 1
ATOM 910 O O . GLY A 1 127 ? 27.984 -23.5 -15.531 1 98.31 127 GLY A O 1
ATOM 911 N N . TRP A 1 128 ? 25.906 -23.75 -14.875 1 98.56 128 TRP A N 1
ATOM 912 C CA . TRP A 1 128 ? 25.484 -22.438 -15.344 1 98.56 128 TRP A CA 1
ATOM 913 C C . TRP A 1 128 ? 26.203 -21.344 -14.57 1 98.56 128 TRP A C 1
ATOM 915 O O . TRP A 1 128 ? 26.641 -20.344 -15.148 1 98.56 128 TRP A O 1
ATOM 925 N N . LEU A 1 129 ? 26.312 -21.484 -13.258 1 98.38 129 LEU A N 1
ATOM 926 C CA . LEU A 1 129 ? 27 -20.5 -12.414 1 98.38 129 LEU A CA 1
ATOM 927 C C . LEU A 1 129 ? 28.438 -20.328 -12.859 1 98.38 129 LEU A C 1
ATOM 929 O O . LEU A 1 129 ? 28.938 -19.188 -12.922 1 98.38 129 LEU A O 1
ATOM 933 N N . THR A 1 130 ? 29.109 -21.391 -13.141 1 98.06 130 THR A N 1
ATOM 934 C CA . THR A 1 130 ? 30.484 -21.359 -13.594 1 98.06 130 THR A CA 1
ATOM 935 C C . THR A 1 130 ? 30.609 -20.594 -14.914 1 98.06 130 THR A C 1
ATOM 937 O O . THR A 1 130 ? 31.5 -19.75 -15.07 1 98.06 130 THR A O 1
ATOM 940 N N . ALA A 1 131 ? 29.719 -20.906 -15.789 1 98.12 131 ALA A N 1
ATOM 941 C CA . ALA A 1 131 ? 29.719 -20.25 -17.094 1 98.12 131 ALA A CA 1
ATOM 942 C C . ALA A 1 131 ? 29.438 -18.75 -16.953 1 98.12 131 ALA A C 1
ATOM 944 O O . ALA A 1 131 ? 30.031 -17.922 -17.641 1 98.12 131 ALA A O 1
ATOM 945 N N . LEU A 1 132 ? 28.516 -18.422 -16.094 1 98.19 132 LEU A N 1
ATOM 946 C CA . LEU A 1 132 ? 28.156 -17.016 -15.883 1 98.19 132 LEU A CA 1
ATOM 947 C C . LEU A 1 132 ? 29.328 -16.234 -15.328 1 98.19 132 LEU A C 1
ATOM 949 O O . LEU A 1 132 ? 29.578 -15.102 -15.758 1 98.19 132 LEU A O 1
ATOM 953 N N . GLU A 1 133 ? 29.953 -16.797 -14.344 1 96.94 133 GLU A N 1
ATOM 954 C CA . GLU A 1 133 ? 31.094 -16.141 -13.734 1 96.94 133 GLU A CA 1
ATOM 955 C C . GLU A 1 133 ? 32.188 -15.828 -14.766 1 96.94 133 GLU A C 1
ATOM 957 O O . GLU A 1 133 ? 32.75 -14.742 -14.773 1 96.94 133 GLU A O 1
ATOM 962 N N . GLN A 1 134 ? 32.438 -16.766 -15.578 1 97.38 134 GLN A N 1
ATOM 963 C CA . GLN A 1 134 ? 33.438 -16.562 -16.641 1 97.38 134 GLN A CA 1
ATOM 964 C C . GLN A 1 134 ? 33 -15.469 -17.609 1 97.38 134 GLN A C 1
ATOM 966 O O . GLN A 1 134 ? 33.781 -14.609 -17.969 1 97.38 134 GLN A O 1
ATOM 971 N N . HIS A 1 135 ? 31.781 -15.539 -17.969 1 97.38 135 HIS A N 1
ATOM 972 C CA . HIS A 1 135 ? 31.234 -14.539 -18.891 1 97.38 135 HIS A CA 1
ATOM 973 C C . HIS A 1 135 ? 31.359 -13.141 -18.312 1 97.38 135 HIS A C 1
ATOM 975 O O . HIS A 1 135 ? 31.797 -12.211 -19 1 97.38 135 HIS A O 1
ATOM 981 N N . TYR A 1 136 ? 30.969 -12.969 -17.078 1 97.06 136 TYR A N 1
ATOM 982 C CA . TYR A 1 136 ? 31 -11.664 -16.422 1 97.06 136 TYR A CA 1
ATOM 983 C C . TYR A 1 136 ? 32.438 -11.172 -16.281 1 97.06 136 TYR A C 1
ATOM 985 O O . TYR A 1 136 ? 32.719 -9.984 -16.469 1 97.06 136 TYR A O 1
ATOM 993 N N . ARG A 1 137 ? 33.344 -12.039 -15.977 1 96.19 137 ARG A N 1
ATOM 994 C CA . ARG A 1 137 ? 34.781 -11.68 -15.906 1 96.19 137 ARG A CA 1
ATOM 995 C C . ARG A 1 137 ? 35.281 -11.18 -17.25 1 96.19 137 ARG A C 1
ATOM 997 O O . ARG A 1 137 ? 35.938 -10.148 -17.328 1 96.19 137 ARG A O 1
ATOM 1004 N N . ASP A 1 138 ? 34.938 -11.852 -18.297 1 96.94 138 ASP A N 1
ATOM 1005 C CA . ASP A 1 138 ? 35.375 -11.516 -19.641 1 96.94 138 ASP A CA 1
ATOM 1006 C C . ASP A 1 138 ? 34.812 -10.164 -20.078 1 96.94 138 ASP A C 1
ATOM 1008 O O . ASP A 1 138 ? 35.5 -9.406 -20.781 1 96.94 138 ASP A O 1
ATOM 1012 N N . GLU A 1 139 ? 33.656 -9.812 -19.609 1 95.56 139 GLU A N 1
ATOM 1013 C CA . GLU A 1 139 ? 32.969 -8.594 -20.047 1 95.56 139 GLU A CA 1
ATOM 1014 C C . GLU A 1 139 ? 33.188 -7.457 -19.047 1 95.56 139 GLU A C 1
ATOM 1016 O O . GLU A 1 139 ? 32.688 -6.344 -19.266 1 95.56 139 GLU A O 1
ATOM 1021 N N . GLY A 1 140 ? 33.844 -7.711 -18.016 1 94.56 140 GLY A N 1
ATOM 1022 C CA . GLY A 1 140 ? 34.094 -6.691 -17 1 94.56 140 GLY A CA 1
ATOM 1023 C C . GLY A 1 140 ? 32.844 -6.301 -16.219 1 94.56 140 GLY A C 1
ATOM 1024 O O . GLY A 1 140 ? 32.688 -5.133 -15.859 1 94.56 140 GLY A O 1
ATOM 1025 N N . ILE A 1 141 ? 31.938 -7.219 -16.125 1 93.94 141 ILE A N 1
ATOM 1026 C CA . ILE A 1 141 ? 30.734 -7.008 -15.328 1 93.94 141 ILE A CA 1
ATOM 1027 C C . ILE A 1 141 ? 30.969 -7.5 -13.898 1 93.94 141 ILE A C 1
ATOM 1029 O O . ILE A 1 141 ? 31.609 -8.531 -13.688 1 93.94 141 ILE A O 1
ATOM 1033 N N . ALA A 1 142 ? 30.516 -6.711 -12.969 1 92.81 142 ALA A N 1
ATOM 1034 C CA . ALA A 1 142 ? 30.656 -7.094 -11.562 1 92.81 142 ALA A CA 1
ATOM 1035 C C . ALA A 1 142 ? 29.969 -8.43 -11.289 1 92.81 142 ALA A C 1
ATOM 1037 O O . ALA A 1 142 ? 28.875 -8.688 -11.797 1 92.81 142 ALA A O 1
ATOM 1038 N N . LYS A 1 143 ? 30.578 -9.273 -10.484 1 96 143 LYS A N 1
ATOM 1039 C CA . LYS A 1 143 ? 30 -10.555 -10.086 1 96 143 LYS A CA 1
ATOM 1040 C C . LYS A 1 143 ? 28.719 -10.352 -9.281 1 96 143 LYS A C 1
ATOM 1042 O O . LYS A 1 143 ? 28.688 -9.531 -8.367 1 96 143 LYS A O 1
ATOM 1047 N N . PRO A 1 144 ? 27.672 -11.141 -9.57 1 98 144 PRO A N 1
ATOM 1048 C CA . PRO A 1 144 ? 26.453 -11.055 -8.758 1 98 144 PRO A CA 1
ATOM 1049 C C . PRO A 1 144 ? 26.641 -11.609 -7.348 1 98 144 PRO A C 1
ATOM 1051 O O . PRO A 1 144 ? 27.391 -12.57 -7.156 1 98 144 PRO A O 1
ATOM 1054 N N . VAL A 1 145 ? 25.938 -10.977 -6.387 1 98.31 145 VAL A N 1
ATOM 1055 C CA . VAL A 1 145 ? 25.844 -11.562 -5.051 1 98.31 145 VAL A CA 1
ATOM 1056 C C . VAL A 1 145 ? 25.031 -12.852 -5.102 1 98.31 145 VAL A C 1
ATOM 1058 O O . VAL A 1 145 ? 23.938 -12.875 -5.664 1 98.31 145 VAL A O 1
ATOM 1061 N N . VAL A 1 146 ? 25.5 -13.938 -4.555 1 98.75 146 VAL A N 1
ATOM 1062 C CA . VAL A 1 146 ? 24.812 -15.227 -4.578 1 98.75 146 VAL A CA 1
ATOM 1063 C C . VAL A 1 146 ? 24.375 -15.602 -3.164 1 98.75 146 VAL A C 1
ATOM 1065 O O . VAL A 1 146 ? 25.219 -15.844 -2.295 1 98.75 146 VAL A O 1
ATOM 1068 N N . VAL A 1 147 ? 23.094 -15.602 -2.918 1 98.88 147 VAL A N 1
ATOM 1069 C CA . VAL A 1 147 ? 22.5 -16.062 -1.666 1 98.88 147 VAL A CA 1
ATOM 1070 C C . VAL A 1 147 ? 21.906 -17.453 -1.857 1 98.88 147 VAL A C 1
ATOM 1072 O O . VAL A 1 147 ? 21.031 -17.641 -2.711 1 98.88 147 VAL A O 1
ATOM 1075 N N . LEU A 1 148 ? 22.344 -18.438 -1.08 1 98.56 148 LEU A N 1
ATOM 1076 C CA . LEU A 1 148 ? 21.875 -19.812 -1.191 1 98.56 148 LEU A CA 1
ATOM 1077 C C . LEU A 1 148 ? 21.125 -20.234 0.072 1 98.56 148 LEU A C 1
ATOM 1079 O O . LEU A 1 148 ? 21.703 -20.234 1.164 1 98.56 148 LEU A O 1
ATOM 1083 N N . ASP A 1 149 ? 19.875 -20.469 -0.035 1 97.44 149 ASP A N 1
ATOM 1084 C CA . ASP A 1 149 ? 19.094 -21.109 1.012 1 97.44 149 ASP A CA 1
ATOM 1085 C C . ASP A 1 149 ? 19.141 -22.641 0.867 1 97.44 149 ASP A C 1
ATOM 1087 O O . ASP A 1 149 ? 18.5 -23.203 -0.027 1 97.44 149 ASP A O 1
ATOM 1091 N N . PRO A 1 150 ? 19.859 -23.266 1.75 1 94.38 150 PRO A N 1
ATOM 1092 C CA . PRO A 1 150 ? 20.062 -24.703 1.581 1 94.38 150 PRO A CA 1
ATOM 1093 C C . PRO A 1 150 ? 18.859 -25.531 2.014 1 94.38 150 PRO A C 1
ATOM 1095 O O . PRO A 1 150 ? 18.922 -26.266 2.996 1 94.38 150 PRO A O 1
ATOM 1098 N N . VAL A 1 151 ? 17.844 -25.562 1.26 1 86.94 151 VAL A N 1
ATOM 1099 C CA . VAL A 1 151 ? 16.594 -26.25 1.561 1 86.94 151 VAL A CA 1
ATOM 1100 C C . VAL A 1 151 ? 16.812 -27.75 1.504 1 86.94 151 VAL A C 1
ATOM 1102 O O . VAL A 1 151 ? 16.828 -28.344 0.422 1 86.94 151 VAL A O 1
ATOM 1105 N N . MET A 1 152 ? 16.891 -28.344 2.629 1 79.12 152 MET A N 1
ATOM 1106 C CA . MET A 1 152 ? 17.156 -29.766 2.738 1 79.12 152 MET A CA 1
ATOM 1107 C C . MET A 1 152 ? 15.922 -30.5 3.262 1 79.12 152 MET A C 1
ATOM 1109 O O . MET A 1 152 ? 15.742 -31.688 2.992 1 79.12 152 MET A O 1
ATOM 1113 N N . TYR A 1 153 ? 15.094 -29.75 4.004 1 68.56 153 TYR A N 1
ATOM 1114 C CA . TYR A 1 153 ? 13.938 -30.344 4.668 1 68.56 153 TYR A CA 1
ATOM 1115 C C . TYR A 1 153 ? 12.695 -29.484 4.445 1 68.56 153 TYR A C 1
ATOM 1117 O O . TYR A 1 153 ? 12.789 -28.266 4.293 1 68.56 153 TYR A O 1
ATOM 1125 N N . ALA A 1 154 ? 11.547 -30.156 4.332 1 64.06 154 ALA A N 1
ATOM 1126 C CA . ALA A 1 154 ? 10.297 -29.406 4.387 1 64.06 154 ALA A CA 1
ATOM 1127 C C . ALA A 1 154 ? 10.023 -28.891 5.797 1 64.06 154 ALA A C 1
ATOM 1129 O O . ALA A 1 154 ? 10.664 -29.328 6.758 1 64.06 154 ALA A O 1
ATOM 1130 N N . LYS A 1 155 ? 9.172 -27.938 5.957 1 60.69 155 LYS A N 1
ATOM 1131 C CA . LYS A 1 155 ? 8.789 -27.406 7.266 1 60.69 155 LYS A CA 1
ATOM 1132 C C . LYS A 1 155 ? 8.242 -28.516 8.164 1 60.69 155 LYS A C 1
ATOM 1134 O O . LYS A 1 155 ? 8.375 -28.453 9.391 1 60.69 155 LYS A O 1
ATOM 1139 N N . SER A 1 156 ? 7.699 -29.453 7.496 1 57.88 156 SER A N 1
ATOM 1140 C CA . SER A 1 156 ? 7.152 -30.578 8.242 1 57.88 156 SER A CA 1
ATOM 1141 C C . SER A 1 156 ? 8.266 -31.453 8.82 1 57.88 156 SER A C 1
ATOM 1143 O O . SER A 1 156 ? 8.008 -32.312 9.656 1 57.88 156 SER A O 1
ATOM 1145 N N . GLY A 1 157 ? 9.391 -31.078 8.453 1 61.03 157 GLY A N 1
ATOM 1146 C CA . GLY A 1 157 ? 10.516 -31.859 8.938 1 61.03 157 GLY A CA 1
ATOM 1147 C C . GLY A 1 157 ? 10.922 -32.969 7.977 1 61.03 157 GLY A C 1
ATOM 1148 O O . GLY A 1 157 ? 11.977 -33.594 8.141 1 61.03 157 GLY A O 1
ATOM 1149 N N . ASP A 1 158 ? 10.133 -33.094 7 1 62.97 158 ASP A N 1
ATOM 1150 C CA . ASP A 1 158 ? 10.414 -34.188 6.055 1 62.97 158 ASP A CA 1
ATOM 1151 C C . ASP A 1 158 ? 11.578 -33.812 5.141 1 62.97 158 ASP A C 1
ATOM 1153 O O . ASP A 1 158 ? 11.703 -32.656 4.707 1 62.97 158 ASP A O 1
ATOM 1157 N N . ALA A 1 159 ? 12.359 -34.906 4.973 1 66.56 159 ALA A N 1
ATOM 1158 C CA . ALA A 1 159 ? 13.477 -34.688 4.055 1 66.56 159 ALA A CA 1
ATOM 1159 C C . ALA A 1 159 ? 12.984 -34.438 2.635 1 66.56 159 ALA A C 1
ATOM 1161 O O . ALA A 1 159 ? 12.164 -35.188 2.111 1 66.56 159 ALA A O 1
ATOM 1162 N N . LEU A 1 160 ? 13.422 -33.344 2.07 1 67.5 160 LEU A N 1
ATOM 1163 C CA . LEU A 1 160 ? 13.047 -33 0.704 1 67.5 160 LEU A CA 1
ATOM 1164 C C . LEU A 1 160 ? 14.086 -33.5 -0.29 1 67.5 160 LEU A C 1
ATOM 1166 O O . LEU A 1 160 ? 13.797 -33.625 -1.483 1 67.5 160 LEU A O 1
ATOM 1170 N N . LEU A 1 161 ? 15.32 -33.875 0.269 1 75.5 161 LEU A N 1
ATOM 1171 C CA . LEU A 1 161 ? 16.422 -34.25 -0.616 1 75.5 161 LEU A CA 1
ATOM 1172 C C . LEU A 1 161 ? 16.859 -35.688 -0.336 1 75.5 161 LEU A C 1
ATOM 1174 O O . LEU A 1 161 ? 16.891 -36.125 0.818 1 75.5 161 LEU A O 1
ATOM 1178 N N . THR A 1 162 ? 17.234 -36.312 -1.405 1 79.69 162 THR A N 1
ATOM 1179 C CA . THR A 1 162 ? 17.984 -37.562 -1.276 1 79.69 162 THR A CA 1
ATOM 1180 C C . THR A 1 162 ? 19.406 -37.312 -0.791 1 79.69 162 THR A C 1
ATOM 1182 O O . THR A 1 162 ? 19.875 -36.156 -0.801 1 79.69 162 THR A O 1
ATOM 1185 N N . GLU A 1 163 ? 20.047 -38.344 -0.365 1 84.81 163 GLU A N 1
ATOM 1186 C CA . GLU A 1 163 ? 21.438 -38.219 0.053 1 84.81 163 GLU A CA 1
ATOM 1187 C C . GLU A 1 163 ? 22.312 -37.656 -1.076 1 84.81 163 GLU A C 1
ATOM 1189 O O . GLU A 1 163 ? 23.219 -36.875 -0.836 1 84.81 163 GLU A O 1
ATOM 1194 N N . GLN A 1 164 ? 22.016 -38.094 -2.23 1 87.25 164 GLN A N 1
ATOM 1195 C CA . GLN A 1 164 ? 22.766 -37.625 -3.395 1 87.25 164 GLN A CA 1
ATOM 1196 C C . GLN A 1 164 ? 22.531 -36.156 -3.652 1 87.25 164 GLN A C 1
ATOM 1198 O O . GLN A 1 164 ? 23.453 -35.406 -3.994 1 87.25 164 GLN A O 1
ATOM 1203 N N . ALA A 1 165 ? 21.312 -35.812 -3.445 1 87.12 165 ALA A N 1
ATOM 1204 C CA . ALA A 1 165 ? 20.969 -34.406 -3.654 1 87.12 165 ALA A CA 1
ATOM 1205 C C . ALA A 1 165 ? 21.609 -33.5 -2.592 1 87.12 165 ALA A C 1
ATOM 1207 O O . ALA A 1 165 ? 22.016 -32.375 -2.879 1 87.12 165 ALA A O 1
ATOM 1208 N N . GLU A 1 166 ? 21.719 -34.031 -1.407 1 89.62 166 GLU A N 1
ATOM 1209 C CA . GLU A 1 166 ? 22.359 -33.281 -0.333 1 89.62 166 GLU A CA 1
ATOM 1210 C C . GLU A 1 166 ? 23.844 -33.062 -0.621 1 89.62 166 GLU A C 1
ATOM 1212 O O . GLU A 1 166 ? 24.375 -31.969 -0.406 1 89.62 166 GLU A O 1
ATOM 1217 N N . GLN A 1 167 ? 24.469 -34.094 -1.053 1 91.56 167 GLN A N 1
ATOM 1218 C CA . GLN A 1 167 ? 25.891 -33.969 -1.383 1 91.56 167 GLN A CA 1
ATOM 1219 C C . GLN A 1 167 ? 26.109 -32.969 -2.525 1 91.56 167 GLN A C 1
ATOM 1221 O O . GLN A 1 167 ? 27.047 -32.188 -2.488 1 91.56 167 GLN A O 1
ATOM 1226 N N . ALA A 1 168 ? 25.266 -33.125 -3.512 1 92.56 168 ALA A N 1
ATOM 1227 C CA . ALA A 1 168 ? 25.359 -32.188 -4.629 1 92.56 168 ALA A CA 1
ATOM 1228 C C . ALA A 1 168 ? 25.203 -30.75 -4.152 1 92.56 168 ALA A C 1
ATOM 1230 O O . ALA A 1 168 ? 25.906 -29.844 -4.621 1 92.56 168 ALA A O 1
ATOM 1231 N N . LEU A 1 169 ? 24.297 -30.578 -3.258 1 94 169 LEU A N 1
ATOM 1232 C CA . LEU A 1 169 ? 24.062 -29.25 -2.699 1 94 169 LEU A CA 1
ATOM 1233 C C . LEU A 1 169 ? 25.281 -28.75 -1.951 1 94 169 LEU A C 1
ATOM 1235 O O . LEU A 1 169 ? 25.672 -27.578 -2.1 1 94 169 LEU A O 1
ATOM 1239 N N . ARG A 1 170 ? 25.875 -29.562 -1.171 1 94.75 170 ARG A N 1
ATOM 1240 C CA . ARG A 1 170 ? 27.078 -29.203 -0.433 1 94.75 170 ARG A CA 1
ATOM 1241 C C . ARG A 1 170 ? 28.188 -28.734 -1.381 1 94.75 170 ARG A C 1
ATOM 1243 O O . ARG A 1 170 ? 28.953 -27.828 -1.053 1 94.75 170 ARG A O 1
ATOM 1250 N N . ASP A 1 171 ? 28.188 -29.312 -2.535 1 93.94 171 ASP A N 1
ATOM 1251 C CA . ASP A 1 171 ? 29.234 -29.031 -3.514 1 93.94 171 ASP A CA 1
ATOM 1252 C C . ASP A 1 171 ? 29.109 -27.609 -4.062 1 93.94 171 ASP A C 1
ATOM 1254 O O . ASP A 1 171 ? 30.094 -27.016 -4.52 1 93.94 171 ASP A O 1
ATOM 1258 N N . ILE A 1 172 ? 27.938 -26.969 -4.004 1 95.81 172 ILE A N 1
ATOM 1259 C CA . ILE A 1 172 ? 27.781 -25.656 -4.617 1 95.81 172 ILE A CA 1
ATOM 1260 C C . ILE A 1 172 ? 27.781 -24.578 -3.533 1 95.81 172 ILE A C 1
ATOM 1262 O O . ILE A 1 172 ? 27.75 -23.391 -3.836 1 95.81 172 ILE A O 1
ATOM 1266 N N . ILE A 1 173 ? 27.859 -24.969 -2.262 1 97.31 173 ILE A N 1
ATOM 1267 C CA . ILE A 1 173 ? 27.828 -24.031 -1.147 1 97.31 173 ILE A CA 1
ATOM 1268 C C . ILE A 1 173 ? 28.984 -23.031 -1.297 1 97.31 173 ILE A C 1
ATOM 1270 O O . ILE A 1 173 ? 28.781 -21.812 -1.155 1 97.31 173 ILE A O 1
ATOM 1274 N N . PRO A 1 174 ? 30.188 -23.453 -1.712 1 97.06 174 PRO A N 1
ATOM 1275 C CA . PRO A 1 174 ? 31.297 -22.516 -1.815 1 97.06 174 PRO A CA 1
ATOM 1276 C C . PRO A 1 174 ? 31.109 -21.484 -2.93 1 97.06 174 PRO A C 1
ATOM 1278 O O . PRO A 1 174 ? 31.828 -20.484 -2.992 1 97.06 174 PRO A O 1
ATOM 1281 N N . MET A 1 175 ? 30.156 -21.734 -3.789 1 97.31 175 MET A N 1
ATOM 1282 C CA . MET A 1 175 ? 29.891 -20.797 -4.883 1 97.31 175 MET A CA 1
ATOM 1283 C C . MET A 1 175 ? 29.016 -19.641 -4.418 1 97.31 175 MET A C 1
ATOM 1285 O O . MET A 1 175 ? 28.891 -18.641 -5.117 1 97.31 175 MET A O 1
ATOM 1289 N N . ALA A 1 176 ? 28.469 -19.75 -3.211 1 98.31 176 ALA A N 1
ATOM 1290 C CA . ALA A 1 176 ? 27.625 -18.688 -2.652 1 98.31 176 ALA A CA 1
ATOM 1291 C C . ALA A 1 176 ? 28.453 -17.672 -1.872 1 98.31 176 ALA A C 1
ATOM 1293 O O . ALA A 1 176 ? 29.578 -17.969 -1.469 1 98.31 176 ALA A O 1
ATOM 1294 N N . ASP A 1 177 ? 27.906 -16.484 -1.793 1 98.12 177 ASP A N 1
ATOM 1295 C CA . ASP A 1 177 ? 28.516 -15.484 -0.913 1 98.12 177 ASP A CA 1
ATOM 1296 C C . ASP A 1 177 ? 28 -15.633 0.519 1 98.12 177 ASP A C 1
ATOM 1298 O O . ASP A 1 177 ? 28.703 -15.312 1.474 1 98.12 177 ASP A O 1
ATOM 1302 N N . ILE A 1 178 ? 26.797 -16.141 0.617 1 98.62 178 ILE A N 1
ATOM 1303 C CA . ILE A 1 178 ? 26.203 -16.391 1.928 1 98.62 178 ILE A CA 1
ATOM 1304 C C . ILE A 1 178 ? 25.188 -17.531 1.828 1 98.62 178 ILE A C 1
ATOM 1306 O O . ILE A 1 178 ? 24.531 -17.688 0.802 1 98.62 178 ILE A O 1
ATOM 1310 N N . ILE A 1 179 ? 25.078 -18.391 2.871 1 98.56 179 ILE A N 1
ATOM 1311 C CA . ILE A 1 179 ? 24.047 -19.406 2.992 1 98.56 179 ILE A CA 1
ATOM 1312 C C . ILE A 1 179 ? 23.156 -19.109 4.203 1 98.56 179 ILE A C 1
ATOM 1314 O O . ILE A 1 179 ? 23.609 -18.469 5.156 1 98.56 179 ILE A O 1
ATOM 1318 N N . THR A 1 180 ? 21.891 -19.594 4.141 1 98.31 180 THR A N 1
ATOM 1319 C CA . THR A 1 180 ? 20.953 -19.203 5.176 1 98.31 180 THR A CA 1
ATOM 1320 C C . THR A 1 180 ? 20.297 -20.422 5.809 1 98.31 180 THR A C 1
ATOM 1322 O O . THR A 1 180 ? 19.062 -20.531 5.844 1 98.31 180 THR A O 1
ATOM 1325 N N . PRO A 1 181 ? 21.016 -21.25 6.461 1 96.88 181 PRO A N 1
ATOM 1326 C CA . PRO A 1 181 ? 20.469 -22.484 7.039 1 96.88 181 PRO A CA 1
ATOM 1327 C C . PRO A 1 181 ? 19.625 -22.234 8.289 1 96.88 181 PRO A C 1
ATOM 1329 O O . PRO A 1 181 ? 19.938 -21.312 9.062 1 96.88 181 PRO A O 1
ATOM 1332 N N . ASN A 1 182 ? 18.562 -23.062 8.43 1 93.56 182 ASN A N 1
ATOM 1333 C CA . ASN A 1 182 ? 17.891 -23.125 9.719 1 93.56 182 ASN A CA 1
ATOM 1334 C C . ASN A 1 182 ? 18.609 -24.078 10.672 1 93.56 182 ASN A C 1
ATOM 1336 O O . ASN A 1 182 ? 19.688 -24.578 10.352 1 93.56 182 ASN A O 1
ATOM 1340 N N . VAL A 1 183 ? 18.047 -24.297 11.852 1 92.69 183 VAL A N 1
ATOM 1341 C CA . VAL A 1 183 ? 18.734 -25 12.922 1 92.69 183 VAL A CA 1
ATOM 1342 C C . VAL A 1 183 ? 19.047 -26.438 12.477 1 92.69 183 VAL A C 1
ATOM 1344 O O . VAL A 1 183 ? 20.188 -26.875 12.547 1 92.69 183 VAL A O 1
ATOM 1347 N N . PRO A 1 184 ? 18.078 -27.172 11.898 1 91.44 184 PRO A N 1
ATOM 1348 C CA . PRO A 1 184 ? 18.406 -28.531 11.461 1 91.44 184 PRO A CA 1
ATOM 1349 C C . PRO A 1 184 ? 19.375 -28.547 10.281 1 91.44 184 PRO A C 1
ATOM 1351 O O . PRO A 1 184 ? 20.25 -29.422 10.211 1 91.44 184 PRO A O 1
ATOM 1354 N N . GLU A 1 185 ? 19.203 -27.656 9.32 1 93.5 185 GLU A N 1
ATOM 1355 C CA . GLU A 1 185 ? 20.094 -27.578 8.164 1 93.5 185 GLU A CA 1
ATOM 1356 C C . GLU A 1 185 ? 21.531 -27.25 8.586 1 93.5 185 GLU A C 1
ATOM 1358 O O . GLU A 1 185 ? 22.484 -27.812 8.047 1 93.5 185 GLU A O 1
ATOM 1363 N N . LEU A 1 186 ? 21.672 -26.359 9.539 1 95.94 186 LEU A N 1
ATOM 1364 C CA . LEU A 1 186 ? 22.984 -26 10.047 1 95.94 186 LEU A CA 1
ATOM 1365 C C . LEU A 1 186 ? 23.672 -27.188 10.711 1 95.94 186 LEU A C 1
ATOM 1367 O O . LEU A 1 186 ? 24.875 -27.391 10.531 1 95.94 186 LEU A O 1
ATOM 1371 N N . ALA A 1 187 ? 22.906 -27.906 11.469 1 95 187 ALA A N 1
ATOM 1372 C CA . ALA A 1 187 ? 23.453 -29.094 12.109 1 95 187 ALA A CA 1
ATOM 1373 C C . ALA A 1 187 ? 23.953 -30.094 11.07 1 95 187 ALA A C 1
ATOM 1375 O O . ALA A 1 187 ? 25.031 -30.672 11.234 1 95 187 ALA A O 1
ATOM 1376 N N . ALA A 1 188 ? 23.156 -30.266 10.039 1 93.19 188 ALA A N 1
ATOM 1377 C CA . ALA A 1 188 ? 23.547 -31.172 8.969 1 93.19 188 ALA A CA 1
ATOM 1378 C C . ALA A 1 188 ? 24.844 -30.703 8.297 1 93.19 188 ALA A C 1
ATOM 1380 O O . ALA A 1 188 ? 25.75 -31.516 8.055 1 93.19 188 ALA A O 1
ATOM 1381 N N . LEU A 1 189 ? 24.938 -29.453 7.992 1 96.06 189 LEU A N 1
ATOM 1382 C CA . LEU A 1 189 ? 26.094 -28.891 7.305 1 96.06 189 LEU A CA 1
ATOM 1383 C C . LEU A 1 189 ? 27.328 -28.938 8.195 1 96.06 189 LEU A C 1
ATOM 1385 O O . LEU A 1 189 ? 28.453 -29.031 7.699 1 96.06 189 LEU A O 1
ATOM 1389 N N . ALA A 1 190 ? 27.109 -28.859 9.492 1 96.81 190 ALA A N 1
ATOM 1390 C CA . ALA A 1 190 ? 28.203 -28.953 10.461 1 96.81 190 ALA A CA 1
ATOM 1391 C C . ALA A 1 190 ? 28.547 -30.406 10.781 1 96.81 190 ALA A C 1
ATOM 1393 O O . ALA A 1 190 ? 29.5 -30.672 11.516 1 96.81 190 ALA A O 1
ATOM 1394 N N . ASP A 1 191 ? 27.812 -31.359 10.281 1 95.44 191 ASP A N 1
ATOM 1395 C CA . ASP A 1 191 ? 27.922 -32.781 10.609 1 95.44 191 ASP A CA 1
ATOM 1396 C C . ASP A 1 191 ? 27.781 -33 12.109 1 95.44 191 ASP A C 1
ATOM 1398 O O . ASP A 1 191 ? 28.547 -33.781 12.703 1 95.44 191 ASP A O 1
ATOM 1402 N N . ALA A 1 192 ? 26.891 -32.219 12.625 1 94.69 192 ALA A N 1
ATOM 1403 C CA . ALA A 1 192 ? 26.609 -32.406 14.055 1 94.69 192 ALA A CA 1
ATOM 1404 C C . ALA A 1 192 ? 25.562 -33.469 14.289 1 94.69 192 ALA A C 1
ATOM 1406 O O . ALA A 1 192 ? 24.672 -33.656 13.477 1 94.69 192 ALA A O 1
ATOM 1407 N N . ASP A 1 193 ? 25.609 -34.125 15.477 1 93.19 193 ASP A N 1
ATOM 1408 C CA . ASP A 1 193 ? 24.703 -35.219 15.812 1 93.19 193 ASP A CA 1
ATOM 1409 C C . ASP A 1 193 ? 23.312 -34.688 16.156 1 93.19 193 ASP A C 1
ATOM 1411 O O . ASP A 1 193 ? 22.297 -35.344 15.93 1 93.19 193 ASP A O 1
ATOM 1415 N N . GLN A 1 194 ? 23.359 -33.469 16.75 1 93.44 194 GLN A N 1
ATOM 1416 C CA . GLN A 1 194 ? 22.109 -32.875 17.172 1 93.44 194 GLN A CA 1
ATOM 1417 C C . GLN A 1 194 ? 22.016 -31.406 16.766 1 93.44 194 GLN A C 1
ATOM 1419 O O . GLN A 1 194 ? 23.031 -30.719 16.688 1 93.44 194 GLN A O 1
ATOM 1424 N N . PRO A 1 195 ? 20.781 -30.938 16.5 1 92.75 195 PRO A N 1
ATOM 1425 C CA . PRO A 1 195 ? 20.594 -29.516 16.234 1 92.75 195 PRO A CA 1
ATOM 1426 C C . PRO A 1 195 ? 20.906 -28.641 17.453 1 92.75 195 PRO A C 1
ATOM 1428 O O . PRO A 1 195 ? 20.859 -29.125 18.594 1 92.75 195 PRO A O 1
ATOM 1431 N N . ALA A 1 196 ? 21.25 -27.391 17.203 1 93.75 196 ALA A N 1
ATOM 1432 C CA . ALA A 1 196 ? 21.531 -26.469 18.297 1 93.75 196 ALA A CA 1
ATOM 1433 C C . ALA A 1 196 ? 20.328 -26.297 19.219 1 93.75 196 ALA A C 1
ATOM 1435 O O . ALA A 1 196 ? 19.203 -26.125 18.734 1 93.75 196 ALA A O 1
ATOM 1436 N N . ALA A 1 197 ? 20.516 -26.297 20.531 1 91.19 197 ALA A N 1
ATOM 1437 C CA . ALA A 1 197 ? 19.453 -26.156 21.516 1 91.19 197 ALA A CA 1
ATOM 1438 C C . ALA A 1 197 ? 19.438 -24.75 22.109 1 91.19 197 ALA A C 1
ATOM 1440 O O . ALA A 1 197 ? 18.5 -24.375 22.812 1 91.19 197 ALA A O 1
ATOM 1441 N N . ASP A 1 198 ? 20.453 -24 21.859 1 91.06 198 ASP A N 1
ATOM 1442 C CA . ASP A 1 198 ? 20.547 -22.641 22.359 1 91.06 198 ASP A CA 1
ATOM 1443 C C . ASP A 1 198 ? 21.391 -21.766 21.422 1 91.06 198 ASP A C 1
ATOM 1445 O O . ASP A 1 198 ? 21.984 -22.266 20.469 1 91.06 198 ASP A O 1
ATOM 1449 N N . ILE A 1 199 ? 21.422 -20.5 21.719 1 92.94 199 ILE A N 1
ATOM 1450 C CA . ILE A 1 199 ? 22.016 -19.516 20.812 1 92.94 199 ILE A CA 1
ATOM 1451 C C . ILE A 1 199 ? 23.531 -19.688 20.781 1 92.94 199 ILE A C 1
ATOM 1453 O O . ILE A 1 199 ? 24.156 -19.484 19.734 1 92.94 199 ILE A O 1
ATOM 1457 N N . ASP A 1 200 ? 24.156 -20 21.891 1 95.06 200 ASP A N 1
ATOM 1458 C CA . ASP A 1 200 ? 25.594 -20.188 21.938 1 95.06 200 ASP A CA 1
ATOM 1459 C C . ASP A 1 200 ? 26.031 -21.344 21.047 1 95.06 200 ASP A C 1
ATOM 1461 O O . ASP A 1 200 ? 27.031 -21.25 20.328 1 95.06 200 ASP A O 1
ATOM 1465 N N . THR A 1 201 ? 25.281 -22.422 21.156 1 95.88 201 THR A N 1
ATOM 1466 C CA . THR A 1 201 ? 25.578 -23.578 20.297 1 95.88 201 THR A CA 1
ATOM 1467 C C . THR A 1 201 ? 25.344 -23.219 18.828 1 95.88 201 THR A C 1
ATOM 1469 O O . THR A 1 201 ? 26.094 -23.656 17.953 1 95.88 201 THR A O 1
ATOM 1472 N N . LEU A 1 202 ? 24.25 -22.484 18.562 1 96.62 202 LEU A N 1
ATOM 1473 C CA . LEU A 1 202 ? 23.969 -22.031 17.203 1 96.62 202 LEU A CA 1
ATOM 1474 C C . LEU A 1 202 ? 25.141 -21.219 16.656 1 96.62 202 LEU A C 1
ATOM 1476 O O . LEU A 1 202 ? 25.547 -21.406 15.5 1 96.62 202 LEU A O 1
ATOM 1480 N N . GLU A 1 203 ? 25.641 -20.344 17.453 1 97.19 203 GLU A N 1
ATOM 1481 C CA . GLU A 1 203 ? 26.766 -19.5 17.062 1 97.19 203 GLU A CA 1
ATOM 1482 C C . GLU A 1 203 ? 28 -20.328 16.75 1 97.19 203 GLU A C 1
ATOM 1484 O O . GLU A 1 203 ? 28.703 -20.078 15.773 1 97.19 203 GLU A O 1
ATOM 1489 N N . SER A 1 204 ? 28.297 -21.297 17.578 1 97 204 SER A N 1
ATOM 1490 C CA . SER A 1 204 ? 29.438 -22.172 17.375 1 97 204 SER A CA 1
ATOM 1491 C C . SER A 1 204 ? 29.312 -22.969 16.078 1 97 204 SER A C 1
ATOM 1493 O O . SER A 1 204 ? 30.281 -23.078 15.328 1 97 204 SER A O 1
ATOM 1495 N N . MET A 1 205 ? 28.156 -23.484 15.859 1 97.5 205 MET A N 1
ATOM 1496 C CA . MET A 1 205 ? 27.922 -24.25 14.641 1 97.5 205 MET A CA 1
ATOM 1497 C C . MET A 1 205 ? 28.047 -23.375 13.406 1 97.5 205 MET A C 1
ATOM 1499 O O . MET A 1 205 ? 28.594 -23.812 12.383 1 97.5 205 MET A O 1
ATOM 1503 N N . ALA A 1 206 ? 27.5 -22.188 13.469 1 98.31 206 ALA A N 1
ATOM 1504 C CA . ALA A 1 206 ? 27.625 -21.234 12.359 1 98.31 206 ALA A CA 1
ATOM 1505 C C . ALA A 1 206 ? 29.078 -20.953 12.031 1 98.31 206 ALA A C 1
ATOM 1507 O O . ALA A 1 206 ? 29.469 -20.875 10.867 1 98.31 206 ALA A O 1
ATOM 1508 N N . ARG A 1 207 ? 29.875 -20.75 13.086 1 97.06 207 ARG A N 1
ATOM 1509 C CA . ARG A 1 207 ? 31.312 -20.516 12.922 1 97.06 207 ARG A CA 1
ATOM 1510 C C . ARG A 1 207 ? 31.969 -21.688 12.203 1 97.06 207 ARG A C 1
ATOM 1512 O O . ARG A 1 207 ? 32.812 -21.484 11.312 1 97.06 207 ARG A O 1
ATOM 1519 N N . GLU A 1 208 ? 31.594 -22.844 12.617 1 96.62 208 GLU A N 1
ATOM 1520 C CA . GLU A 1 208 ? 32.188 -24.047 12.039 1 96.62 208 GLU A CA 1
ATOM 1521 C C . GLU A 1 208 ? 31.844 -24.172 10.555 1 96.62 208 GLU A C 1
ATOM 1523 O O . GLU A 1 208 ? 32.719 -24.469 9.734 1 96.62 208 GLU A O 1
ATOM 1528 N N . VAL A 1 209 ? 30.609 -24 10.242 1 97.88 209 VAL A N 1
ATOM 1529 C CA . VAL A 1 209 ? 30.156 -24.109 8.859 1 97.88 209 VAL A CA 1
ATOM 1530 C C . VAL A 1 209 ? 30.797 -23.016 8.008 1 97.88 209 VAL A C 1
ATOM 1532 O O . VAL A 1 209 ? 31.219 -23.281 6.875 1 97.88 209 VAL A O 1
ATOM 1535 N N . CYS A 1 210 ? 30.891 -21.844 8.539 1 98 210 CYS A N 1
ATOM 1536 C CA . CYS A 1 210 ? 31.547 -20.719 7.855 1 98 210 CYS A CA 1
ATOM 1537 C C . CYS A 1 210 ? 33 -21.078 7.512 1 98 210 CYS A C 1
ATOM 1539 O O . CYS A 1 210 ? 33.438 -20.844 6.387 1 98 210 CYS A O 1
ATOM 1541 N N . LYS A 1 211 ? 33.688 -21.578 8.477 1 95.25 211 LYS A N 1
ATOM 1542 C CA . LYS A 1 211 ? 35.094 -21.969 8.289 1 95.25 211 LYS A CA 1
ATOM 1543 C C . LYS A 1 211 ? 35.219 -23.094 7.273 1 95.25 211 LYS A C 1
ATOM 1545 O O . LYS A 1 211 ? 36.062 -23.047 6.395 1 95.25 211 LYS A O 1
ATOM 1550 N N . ARG A 1 212 ? 34.375 -24.062 7.367 1 95 212 ARG A N 1
ATOM 1551 C CA . ARG A 1 212 ? 34.438 -25.266 6.547 1 95 212 ARG A CA 1
ATOM 1552 C C . ARG A 1 212 ? 34.25 -24.938 5.07 1 95 212 ARG A C 1
ATOM 1554 O O . ARG A 1 212 ? 34.938 -25.469 4.207 1 95 212 ARG A O 1
ATOM 1561 N N . TYR A 1 213 ? 33.281 -24.078 4.816 1 96 213 TYR A N 1
ATOM 1562 C CA . TYR A 1 213 ? 32.906 -23.859 3.428 1 96 213 TYR A CA 1
ATOM 1563 C C . TYR A 1 213 ? 33.469 -22.547 2.902 1 96 213 TYR A C 1
ATOM 1565 O O . TYR A 1 213 ? 33.438 -22.281 1.698 1 96 213 TYR A O 1
ATOM 1573 N N . GLY A 1 214 ? 34 -21.672 3.748 1 94.62 214 GLY A N 1
ATOM 1574 C CA . GLY A 1 214 ? 34.562 -20.406 3.332 1 94.62 214 GLY A CA 1
ATOM 1575 C C . GLY A 1 214 ? 33.531 -19.422 2.832 1 94.62 214 GLY A C 1
ATOM 1576 O O . GLY A 1 214 ? 33.781 -18.672 1.885 1 94.62 214 GLY A O 1
ATOM 1577 N N . VAL A 1 215 ? 32.312 -19.5 3.361 1 96.38 215 VAL A N 1
ATOM 1578 C CA . VAL A 1 215 ? 31.203 -18.625 2.957 1 96.38 215 VAL A CA 1
ATOM 1579 C C . VAL A 1 215 ? 30.578 -17.984 4.188 1 96.38 215 VAL A C 1
ATOM 1581 O O . VAL A 1 215 ? 30.734 -18.484 5.305 1 96.38 215 VAL A O 1
ATOM 1584 N N . ALA A 1 216 ? 29.969 -16.766 4.039 1 98.12 216 ALA A N 1
ATOM 1585 C CA . ALA A 1 216 ? 29.188 -16.203 5.141 1 98.12 216 ALA A CA 1
ATOM 1586 C C . ALA A 1 216 ? 27.984 -17.094 5.465 1 98.12 216 ALA A C 1
ATOM 1588 O O . ALA A 1 216 ? 27.453 -17.766 4.582 1 98.12 216 ALA A O 1
ATOM 1589 N N . VAL A 1 217 ? 27.594 -17.141 6.742 1 98.62 217 VAL A N 1
ATOM 1590 C CA . VAL A 1 217 ? 26.469 -17.969 7.191 1 98.62 217 VAL A CA 1
ATOM 1591 C C . VAL A 1 217 ? 25.484 -17.109 7.988 1 98.62 217 VAL A C 1
ATOM 1593 O O . VAL A 1 217 ? 25.875 -16.469 8.977 1 98.62 217 VAL A O 1
ATOM 1596 N N . TYR A 1 218 ? 24.344 -17 7.492 1 98.69 218 TYR A N 1
ATOM 1597 C CA . TYR A 1 218 ? 23.219 -16.469 8.273 1 98.69 218 TYR A CA 1
ATOM 1598 C C . TYR A 1 218 ? 22.406 -17.609 8.875 1 98.69 218 TYR A C 1
ATOM 1600 O O . TYR A 1 218 ? 21.484 -18.125 8.242 1 98.69 218 TYR A O 1
ATOM 1608 N N . ALA A 1 219 ? 22.688 -17.938 10.164 1 97.94 219 ALA A N 1
ATOM 1609 C CA . ALA A 1 219 ? 22 -19.031 10.844 1 97.94 219 ALA A CA 1
ATOM 1610 C C . ALA A 1 219 ? 20.703 -18.547 11.484 1 97.94 219 ALA A C 1
ATOM 1612 O O . ALA A 1 219 ? 20.719 -17.703 12.383 1 97.94 219 ALA A O 1
ATOM 1613 N N . LYS A 1 220 ? 19.609 -19.109 11.023 1 94.38 220 LYS A N 1
ATOM 1614 C CA . LYS A 1 220 ? 18.281 -18.719 11.5 1 94.38 220 LYS A CA 1
ATOM 1615 C C . LYS A 1 220 ? 17.953 -19.391 12.828 1 94.38 220 LYS A C 1
ATOM 1617 O O . LYS A 1 220 ? 17.797 -20.609 12.891 1 94.38 220 LYS A O 1
ATOM 1622 N N . GLY A 1 221 ? 17.812 -18.547 13.836 1 89.56 221 GLY A N 1
ATOM 1623 C CA . GLY A 1 221 ? 17.578 -19.094 15.164 1 89.56 221 GLY A CA 1
ATOM 1624 C C . GLY A 1 221 ? 16.156 -18.938 15.641 1 89.56 221 GLY A C 1
ATOM 1625 O O . GLY A 1 221 ? 15.852 -19.156 16.812 1 89.56 221 GLY A O 1
ATOM 1626 N N . GLY A 1 222 ? 15.266 -18.469 14.812 1 79.56 222 GLY A N 1
ATOM 1627 C CA . GLY A 1 222 ? 13.898 -18.172 15.195 1 79.56 222 GLY A CA 1
ATOM 1628 C C . GLY A 1 222 ? 13.211 -19.328 15.898 1 79.56 222 GLY A C 1
ATOM 1629 O O . GLY A 1 222 ? 12.406 -19.125 16.797 1 79.56 222 GLY A O 1
ATOM 1630 N N . ALA A 1 223 ? 13.453 -20.5 15.57 1 74.31 223 ALA A N 1
ATOM 1631 C CA . ALA A 1 223 ? 12.805 -21.688 16.125 1 74.31 223 ALA A CA 1
ATOM 1632 C C . ALA A 1 223 ? 13.203 -21.891 17.594 1 74.31 223 ALA A C 1
ATOM 1634 O O . ALA A 1 223 ? 12.477 -22.547 18.344 1 74.31 223 ALA A O 1
ATOM 1635 N N . LEU A 1 224 ? 14.352 -21.453 17.938 1 75.94 224 LEU A N 1
ATOM 1636 C CA . LEU A 1 224 ? 14.812 -21.562 19.312 1 75.94 224 LEU A CA 1
ATOM 1637 C C . LEU A 1 224 ? 14.023 -20.641 20.234 1 75.94 224 LEU A C 1
ATOM 1639 O O . LEU A 1 224 ? 13.922 -20.891 21.438 1 75.94 224 LEU A O 1
ATOM 1643 N N . ALA A 1 225 ? 13.539 -19.516 19.688 1 64.69 225 ALA A N 1
ATOM 1644 C CA . ALA A 1 225 ? 12.773 -18.531 20.453 1 64.69 225 ALA A CA 1
ATOM 1645 C C . ALA A 1 225 ? 11.438 -19.109 20.922 1 64.69 225 ALA A C 1
ATOM 1647 O O . ALA A 1 225 ? 10.945 -18.766 22 1 64.69 225 ALA A O 1
ATOM 1648 N N . LEU A 1 226 ? 10.945 -19.875 20.203 1 61.69 226 LEU A N 1
ATOM 1649 C CA . LEU A 1 226 ? 9.648 -20.453 20.547 1 61.69 226 LEU A CA 1
ATOM 1650 C C . LEU A 1 226 ? 9.75 -21.328 21.781 1 61.69 226 LEU A C 1
ATOM 1652 O O . LEU A 1 226 ? 8.75 -21.578 22.453 1 61.69 226 LEU A O 1
ATOM 1656 N N . VAL A 1 227 ? 10.93 -21.75 22.141 1 55.81 227 VAL A N 1
ATOM 1657 C CA . VAL A 1 227 ? 11.102 -22.578 23.328 1 55.81 227 VAL A CA 1
ATOM 1658 C C . VAL A 1 227 ? 11.25 -21.703 24.562 1 55.81 227 VAL A C 1
ATOM 1660 O O . VAL A 1 227 ? 11.562 -22.188 25.656 1 55.81 227 VAL A O 1
ATOM 1663 N N . GLY A 1 228 ? 10.773 -20.484 24.484 1 57.31 228 GLY A N 1
ATOM 1664 C CA . GLY A 1 228 ? 10.617 -19.797 25.75 1 57.31 228 GLY A CA 1
ATOM 1665 C C . GLY A 1 228 ? 11.258 -18.422 25.75 1 57.31 228 GLY A C 1
ATOM 1666 O O . GLY A 1 228 ? 11.211 -17.703 26.766 1 57.31 228 GLY A O 1
ATOM 1667 N N . GLY A 1 229 ? 11.891 -18.125 24.797 1 59.94 229 GLY A N 1
ATOM 1668 C CA . GLY A 1 229 ? 12.547 -16.828 24.953 1 59.94 229 GLY A CA 1
ATOM 1669 C C . GLY A 1 229 ? 11.812 -15.695 24.266 1 59.94 229 GLY A C 1
ATOM 1670 O O . GLY A 1 229 ? 10.922 -15.93 23.438 1 59.94 229 GLY A O 1
ATOM 1671 N N . ALA A 1 230 ? 11.969 -14.477 24.766 1 70.06 230 ALA A N 1
ATOM 1672 C CA . ALA A 1 230 ? 11.352 -13.234 24.297 1 70.06 230 ALA A CA 1
ATOM 1673 C C . ALA A 1 230 ? 12.07 -12.719 23.047 1 70.06 230 ALA A C 1
ATOM 1675 O O . ALA A 1 230 ? 11.531 -11.875 22.328 1 70.06 230 ALA A O 1
ATOM 1676 N N . SER A 1 231 ? 13.172 -13.352 22.719 1 79.5 231 SER A N 1
ATOM 1677 C CA . SER A 1 231 ? 13.969 -12.797 21.625 1 79.5 231 SER A CA 1
ATOM 1678 C C . SER A 1 231 ? 14.242 -13.844 20.547 1 79.5 231 SER A C 1
ATOM 1680 O O . SER A 1 231 ? 14.477 -15.016 20.859 1 79.5 231 SER A O 1
ATOM 1682 N N . SER A 1 232 ? 13.992 -13.523 19.312 1 88.38 232 SER A N 1
ATOM 1683 C CA . SER A 1 232 ? 14.406 -14.312 18.156 1 88.38 232 SER A CA 1
ATOM 1684 C C . SER A 1 232 ? 15.742 -13.828 17.609 1 88.38 232 SER A C 1
ATOM 1686 O O . SER A 1 232 ? 15.805 -12.82 16.906 1 88.38 232 SER A O 1
ATOM 1688 N N . THR A 1 233 ? 16.812 -14.516 18 1 93.06 233 THR A N 1
ATOM 1689 C CA . THR A 1 233 ? 18.156 -14.102 17.625 1 93.06 233 THR A CA 1
ATOM 1690 C C . THR A 1 233 ? 18.703 -14.992 16.516 1 93.06 233 THR A C 1
ATOM 1692 O O . THR A 1 233 ? 18.609 -16.219 16.594 1 93.06 233 THR A O 1
ATOM 1695 N N . ASP A 1 234 ? 19.203 -14.438 15.453 1 96.75 234 ASP A N 1
ATOM 1696 C CA . ASP A 1 234 ? 19.938 -15.117 14.391 1 96.75 234 ASP A CA 1
ATOM 1697 C C . ASP A 1 234 ? 21.438 -14.844 14.508 1 96.75 234 ASP A C 1
ATOM 1699 O O . ASP A 1 234 ? 21.859 -13.945 15.242 1 96.75 234 ASP A O 1
ATOM 1703 N N . ILE A 1 235 ? 22.25 -15.641 13.844 1 97.88 235 ILE A N 1
ATOM 1704 C CA . ILE A 1 235 ? 23.688 -15.477 13.883 1 97.88 235 ILE A CA 1
ATOM 1705 C C . ILE A 1 235 ? 24.219 -15.211 12.469 1 97.88 235 ILE A C 1
ATOM 1707 O O . ILE A 1 235 ? 23.906 -15.961 11.539 1 97.88 235 ILE A O 1
ATOM 1711 N N . LEU A 1 236 ? 24.922 -14.18 12.336 1 98.5 236 LEU A N 1
ATOM 1712 C CA . LEU A 1 236 ? 25.703 -13.93 11.125 1 98.5 236 LEU A CA 1
ATOM 1713 C C . LEU A 1 236 ? 27.172 -14.273 11.344 1 98.5 236 LEU A C 1
ATOM 1715 O O . LEU A 1 236 ? 27.828 -13.695 12.219 1 98.5 236 LEU A O 1
ATOM 1719 N N . ALA A 1 237 ? 27.703 -15.242 10.664 1 98.25 237 ALA A N 1
ATOM 1720 C CA . ALA A 1 237 ? 29.125 -15.586 10.664 1 98.25 237 ALA A CA 1
ATOM 1721 C C . ALA A 1 237 ? 29.781 -15.195 9.344 1 98.25 237 ALA A C 1
ATOM 1723 O O . ALA A 1 237 ? 29.281 -15.539 8.273 1 98.25 237 ALA A O 1
ATOM 1724 N N . GLU A 1 238 ? 30.844 -14.469 9.375 1 96.94 238 GLU A N 1
ATOM 1725 C CA . GLU A 1 238 ? 31.547 -14.016 8.18 1 96.94 238 GLU A CA 1
ATOM 1726 C C . GLU A 1 238 ? 33.031 -14.383 8.242 1 96.94 238 GLU A C 1
ATOM 1728 O O . GLU A 1 238 ? 33.656 -14.312 9.305 1 96.94 238 GLU A O 1
ATOM 1733 N N . PRO A 1 239 ? 33.531 -14.703 7.008 1 92.06 239 PRO A N 1
ATOM 1734 C CA . PRO A 1 239 ? 35 -14.891 6.973 1 92.06 239 PRO A CA 1
ATOM 1735 C C . PRO A 1 239 ? 35.75 -13.594 7.195 1 92.06 239 PRO A C 1
ATOM 1737 O O . PRO A 1 239 ? 35.344 -12.539 6.699 1 92.06 239 PRO A O 1
ATOM 1740 N N . SER A 1 240 ? 36.625 -13.422 8.031 1 79.81 240 SER A N 1
ATOM 1741 C CA . SER A 1 240 ? 37.406 -12.227 8.305 1 79.81 240 SER A CA 1
ATOM 1742 C C . SER A 1 240 ? 38.719 -12.258 7.535 1 79.81 240 SER A C 1
ATOM 1744 O O . SER A 1 240 ? 39.25 -13.336 7.234 1 79.81 240 SER A O 1
ATOM 1746 N N . ASP A 1 241 ? 39.094 -11.227 6.555 1 63.84 241 ASP A N 1
ATOM 1747 C CA . ASP A 1 241 ? 40.188 -11.055 5.609 1 63.84 241 ASP A CA 1
ATOM 1748 C C . ASP A 1 241 ? 41.531 -11.539 6.199 1 63.84 241 ASP A C 1
ATOM 1750 O O . ASP A 1 241 ? 42.469 -11.789 5.469 1 63.84 241 ASP A O 1
ATOM 1754 N N . GLY A 1 242 ? 41.688 -11.93 7.398 1 58.34 242 GLY A N 1
ATOM 1755 C CA . GLY A 1 242 ? 43.031 -12.289 7.859 1 58.34 242 GLY A CA 1
ATOM 1756 C C . GLY A 1 242 ? 43.156 -13.758 8.211 1 58.34 242 GLY A C 1
ATOM 1757 O O . GLY A 1 242 ? 42.344 -14.578 7.766 1 58.34 242 GLY A O 1
ATOM 1758 N N . GLN A 1 243 ? 43.656 -14.234 9.164 1 56.09 243 GLN A N 1
ATOM 1759 C CA . GLN A 1 243 ? 44.25 -15.477 9.68 1 56.09 243 GLN A CA 1
ATOM 1760 C C . GLN A 1 243 ? 43.156 -16.547 9.852 1 56.09 243 GLN A C 1
ATOM 1762 O O . GLN A 1 243 ? 43.188 -17.312 10.82 1 56.09 243 GLN A O 1
ATOM 1767 N N . GLY A 1 244 ? 42.094 -16.609 8.82 1 69.44 244 GLY A N 1
ATOM 1768 C CA . GLY A 1 244 ? 41.156 -17.719 8.961 1 69.44 244 GLY A CA 1
ATOM 1769 C C . GLY A 1 244 ? 40.156 -17.531 10.086 1 69.44 244 GLY A C 1
ATOM 1770 O O . GLY A 1 244 ? 39.531 -18.484 10.547 1 69.44 244 GLY A O 1
ATOM 1771 N N . GLU A 1 245 ? 40.031 -16.312 10.531 1 85.94 245 GLU A N 1
ATOM 1772 C CA . GLU A 1 245 ? 39.125 -16.047 11.641 1 85.94 245 GLU A CA 1
ATOM 1773 C C . GLU A 1 245 ? 37.719 -15.734 11.148 1 85.94 245 GLU A C 1
ATOM 1775 O O . GLU A 1 245 ? 37.531 -15.344 9.992 1 85.94 245 GLU A O 1
ATOM 1780 N N . VAL A 1 246 ? 36.781 -16.219 11.906 1 94.19 246 VAL A N 1
ATOM 1781 C CA . VAL A 1 246 ? 35.344 -16 11.625 1 94.19 246 VAL A CA 1
ATOM 1782 C C . VAL A 1 246 ? 34.781 -14.992 12.625 1 94.19 246 VAL A C 1
ATOM 1784 O O . VAL A 1 246 ? 34.969 -15.125 13.836 1 94.19 246 VAL A O 1
ATOM 1787 N N . ARG A 1 247 ? 34.281 -13.938 12.156 1 94.94 247 ARG A N 1
ATOM 1788 C CA . ARG A 1 247 ? 33.562 -12.984 12.992 1 94.94 247 ARG A CA 1
ATOM 1789 C C . ARG A 1 247 ? 32.062 -13.336 13.055 1 94.94 247 ARG A C 1
ATOM 1791 O O . ARG A 1 247 ? 31.453 -13.633 12.031 1 94.94 247 ARG A O 1
ATOM 1798 N N . THR A 1 248 ? 31.562 -13.375 14.242 1 96.75 248 THR A N 1
ATOM 1799 C CA . THR A 1 248 ? 30.141 -13.648 14.406 1 96.75 248 THR A CA 1
ATOM 1800 C C . THR A 1 248 ? 29.422 -12.43 14.984 1 96.75 248 THR A C 1
ATOM 1802 O O . THR A 1 248 ? 29.984 -11.695 15.797 1 96.75 248 THR A O 1
ATOM 1805 N N . THR A 1 249 ? 28.312 -12.156 14.531 1 97.12 249 THR A N 1
ATOM 1806 C CA . THR A 1 249 ? 27.438 -11.102 15.023 1 97.12 249 THR A CA 1
ATOM 1807 C C . THR A 1 249 ? 26.047 -11.648 15.32 1 97.12 249 THR A C 1
ATOM 1809 O O . THR A 1 249 ? 25.469 -12.367 14.5 1 97.12 249 THR A O 1
ATOM 1812 N N . ARG A 1 250 ? 25.5 -11.352 16.531 1 96.38 250 ARG A N 1
ATOM 1813 C CA . ARG A 1 250 ? 24.125 -11.711 16.859 1 96.38 250 ARG A CA 1
ATOM 1814 C C . ARG A 1 250 ? 23.141 -10.68 16.297 1 96.38 250 ARG A C 1
ATOM 1816 O O . ARG A 1 250 ? 23.312 -9.477 16.5 1 96.38 250 ARG A O 1
ATOM 1823 N N . ILE A 1 251 ? 22.281 -11.109 15.445 1 96.88 251 ILE A N 1
ATOM 1824 C CA . ILE A 1 251 ? 21.219 -10.281 14.867 1 96.88 251 ILE A CA 1
ATOM 1825 C C . ILE A 1 251 ? 19.938 -10.453 15.664 1 96.88 251 ILE A C 1
ATOM 1827 O O . ILE A 1 251 ? 19.172 -11.398 15.422 1 96.88 251 ILE A O 1
ATOM 1831 N N . GLU A 1 252 ? 19.609 -9.508 16.531 1 91.88 252 GLU A N 1
ATOM 1832 C CA . GLU A 1 252 ? 18.484 -9.633 17.453 1 91.88 252 GLU A CA 1
ATOM 1833 C C . GLU A 1 252 ? 17.188 -9.148 16.812 1 91.88 252 GLU A C 1
ATOM 1835 O O . GLU A 1 252 ? 17.203 -8.281 15.945 1 91.88 252 GLU A O 1
ATOM 1840 N N . GLY A 1 253 ? 16.156 -9.773 17.141 1 89.62 253 GLY A N 1
ATOM 1841 C CA . GLY A 1 253 ? 14.812 -9.383 16.781 1 89.62 253 GLY A CA 1
ATOM 1842 C C . GLY A 1 253 ? 13.773 -9.781 17.812 1 89.62 253 GLY A C 1
ATOM 1843 O O . GLY A 1 253 ? 14.07 -10.547 18.734 1 89.62 253 GLY A O 1
ATOM 1844 N N . ARG A 1 254 ? 12.641 -9.242 17.734 1 86.81 254 ARG A N 1
ATOM 1845 C CA . ARG A 1 254 ? 11.547 -9.578 18.641 1 86.81 254 ARG A CA 1
ATOM 1846 C C . ARG A 1 254 ? 10.906 -10.906 18.266 1 86.81 254 ARG A C 1
ATOM 1848 O O . ARG A 1 254 ? 10.742 -11.211 17.094 1 86.81 254 ARG A O 1
ATOM 1855 N N . ALA A 1 255 ? 10.656 -11.664 19.25 1 87 255 ALA A N 1
ATOM 1856 C CA . ALA A 1 255 ? 9.914 -12.898 19 1 87 255 ALA A CA 1
ATOM 1857 C C . ALA A 1 255 ? 8.43 -12.602 18.766 1 87 255 ALA A C 1
ATOM 1859 O O . ALA A 1 255 ? 7.836 -11.781 19.469 1 87 255 ALA A O 1
ATOM 1860 N N . VAL A 1 256 ? 7.969 -13.148 17.719 1 87.62 256 VAL A N 1
ATOM 1861 C CA . VAL A 1 256 ? 6.547 -13.023 17.406 1 87.62 256 VAL A CA 1
ATOM 1862 C C . VAL A 1 256 ? 5.855 -14.375 17.578 1 87.62 256 VAL A C 1
ATOM 1864 O O . VAL A 1 256 ? 6.281 -15.375 16.984 1 87.62 256 VAL A O 1
ATOM 1867 N N . ARG A 1 257 ? 4.793 -14.406 18.438 1 87.19 257 ARG A N 1
ATOM 1868 C CA . ARG A 1 257 ? 4.055 -15.641 18.641 1 87.19 257 ARG A CA 1
ATOM 1869 C C . ARG A 1 257 ? 2.99 -15.828 17.578 1 87.19 257 ARG A C 1
ATOM 1871 O O . ARG A 1 257 ? 1.899 -15.266 17.656 1 87.19 257 ARG A O 1
ATOM 1878 N N . THR A 1 258 ? 3.373 -16.594 16.562 1 90.12 258 THR A N 1
ATOM 1879 C CA . THR A 1 258 ? 2.451 -16.938 15.492 1 90.12 258 THR A CA 1
ATOM 1880 C C . THR A 1 258 ? 2.795 -18.297 14.891 1 90.12 258 THR A C 1
ATOM 1882 O O . THR A 1 258 ? 3.943 -18.734 14.961 1 90.12 258 THR A O 1
ATOM 1885 N N . HIS A 1 259 ? 1.746 -18.922 14.359 1 89.62 259 HIS A N 1
ATOM 1886 C CA . HIS A 1 259 ? 1.965 -20.188 13.664 1 89.62 259 HIS A CA 1
ATOM 1887 C C . HIS A 1 259 ? 2.176 -19.969 12.172 1 89.62 259 HIS A C 1
ATOM 1889 O O . HIS A 1 259 ? 2.523 -20.906 11.445 1 89.62 259 HIS A O 1
ATOM 1895 N N . ASN A 1 260 ? 1.95 -18.734 11.758 1 92.62 260 ASN A N 1
ATOM 1896 C CA . ASN A 1 260 ? 2.059 -18.406 10.344 1 92.62 260 ASN A CA 1
ATOM 1897 C C . ASN A 1 260 ? 3.494 -18.078 9.953 1 92.62 260 ASN A C 1
ATOM 1899 O O . ASN A 1 260 ? 3.873 -16.906 9.922 1 92.62 260 ASN A O 1
ATOM 1903 N N . VAL A 1 261 ? 4.273 -19.141 9.586 1 88.19 261 VAL A N 1
ATOM 1904 C CA . VAL A 1 261 ? 5.695 -18.953 9.305 1 88.19 261 VAL A CA 1
ATOM 1905 C C . VAL A 1 261 ? 6.066 -19.672 8.008 1 88.19 261 VAL A C 1
ATOM 1907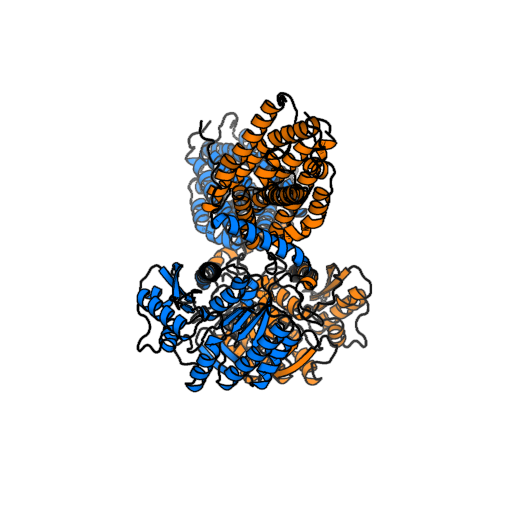 O O . VAL A 1 261 ? 7.242 -19.938 7.758 1 88.19 261 VAL A O 1
ATOM 1910 N N . HIS A 1 262 ? 5.043 -20 7.195 1 90 262 HIS A N 1
ATOM 1911 C CA . HIS A 1 262 ? 5.281 -20.625 5.898 1 90 262 HIS A CA 1
ATOM 1912 C C . HIS A 1 262 ? 6.125 -19.719 5.004 1 90 262 HIS A C 1
ATOM 1914 O O . HIS A 1 262 ? 5.766 -18.578 4.754 1 90 262 HIS A O 1
ATOM 1920 N N . GLY A 1 263 ? 7.27 -20.188 4.555 1 92.31 263 GLY A N 1
ATOM 1921 C CA . GLY A 1 263 ? 8.094 -19.484 3.59 1 92.31 263 GLY A CA 1
ATOM 1922 C C . GLY A 1 263 ? 8.992 -18.438 4.223 1 92.31 263 GLY A C 1
ATOM 1923 O O . GLY A 1 263 ? 9.609 -17.641 3.521 1 92.31 263 GLY A O 1
ATOM 1924 N N . THR A 1 264 ? 9.133 -18.438 5.578 1 93.19 264 THR A N 1
ATOM 1925 C CA . THR A 1 264 ? 9.961 -17.438 6.246 1 93.19 264 THR A CA 1
ATOM 1926 C C . THR A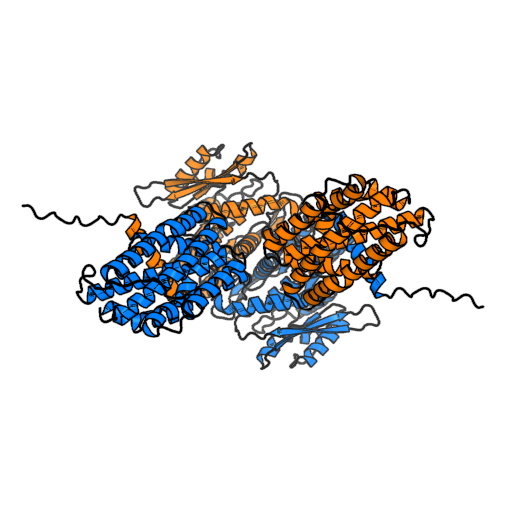 1 264 ? 11.414 -17.531 5.785 1 93.19 264 THR A C 1
ATOM 1928 O O . THR A 1 264 ? 12.086 -16.516 5.613 1 93.19 264 THR A O 1
ATOM 1931 N N . GLY A 1 265 ? 11.93 -18.781 5.605 1 93.62 265 GLY A N 1
ATOM 1932 C CA . GLY A 1 265 ? 13.289 -18.969 5.117 1 93.62 265 GLY A CA 1
ATOM 1933 C C . GLY A 1 265 ? 13.492 -18.438 3.711 1 93.62 265 GLY A C 1
ATOM 1934 O O . GLY A 1 265 ? 14.484 -17.75 3.439 1 93.62 265 GLY A O 1
ATOM 1935 N N . ASP A 1 266 ? 12.57 -18.766 2.799 1 95.38 266 ASP A N 1
ATOM 1936 C CA . ASP A 1 266 ? 12.617 -18.266 1.43 1 95.38 266 ASP A CA 1
ATOM 1937 C C . ASP A 1 266 ? 12.578 -16.734 1.401 1 95.38 266 ASP A C 1
ATOM 1939 O O . ASP A 1 266 ? 13.336 -16.109 0.654 1 95.38 266 ASP A O 1
ATOM 1943 N N . THR A 1 267 ? 11.695 -16.188 2.195 1 97.62 267 THR A N 1
ATOM 1944 C CA . THR A 1 267 ? 11.516 -14.734 2.227 1 97.62 267 THR A CA 1
ATOM 1945 C C . THR A 1 267 ? 12.766 -14.039 2.766 1 97.62 267 THR A C 1
ATOM 1947 O O . THR A 1 267 ? 13.195 -13.023 2.221 1 97.62 267 THR A O 1
ATOM 1950 N N . LEU A 1 268 ? 13.352 -14.57 3.82 1 97.88 268 LEU A N 1
ATOM 1951 C CA . LEU A 1 268 ? 14.555 -13.984 4.398 1 97.88 268 LEU A CA 1
ATOM 1952 C C . LEU A 1 268 ? 15.703 -14.008 3.402 1 97.88 268 LEU A C 1
ATOM 1954 O O . LEU A 1 268 ? 16.391 -13.008 3.223 1 97.88 268 LEU A O 1
ATOM 1958 N N . SER A 1 269 ? 15.961 -15.148 2.807 1 98.5 269 SER A N 1
ATOM 1959 C CA . SER A 1 269 ? 17.062 -15.281 1.854 1 98.5 269 SER A CA 1
ATOM 1960 C C . SER A 1 269 ? 16.859 -14.359 0.658 1 98.5 269 SER A C 1
ATOM 1962 O O . SER A 1 269 ? 17.828 -13.742 0.179 1 98.5 269 SER A O 1
ATOM 1964 N N . SER A 1 270 ? 15.609 -14.258 0.171 1 98.62 270 SER A N 1
ATOM 1965 C CA . SER A 1 270 ? 15.328 -13.352 -0.935 1 98.62 270 SER A CA 1
ATOM 1966 C C . SER A 1 270 ? 15.516 -11.891 -0.52 1 98.62 270 SER A C 1
ATOM 1968 O O . SER A 1 270 ? 16.016 -11.078 -1.301 1 98.62 270 SER A O 1
ATOM 1970 N N . THR A 1 271 ? 15.07 -11.539 0.663 1 98.69 271 THR A N 1
ATOM 1971 C CA . THR A 1 271 ? 15.25 -10.188 1.188 1 98.69 271 THR A CA 1
ATOM 1972 C C . THR A 1 271 ? 16.734 -9.852 1.3 1 98.69 271 THR A C 1
ATOM 1974 O O . THR A 1 271 ? 17.156 -8.75 0.955 1 98.69 271 THR A O 1
ATOM 1977 N N . LEU A 1 272 ? 17.562 -10.797 1.766 1 98.69 272 LEU A N 1
ATOM 1978 C CA . LEU A 1 272 ? 19 -10.602 1.851 1 98.69 272 LEU A CA 1
ATOM 1979 C C . LEU A 1 272 ? 19.609 -10.367 0.468 1 98.69 272 LEU A C 1
ATOM 1981 O O . LEU A 1 272 ? 20.469 -9.508 0.301 1 98.69 272 LEU A O 1
ATOM 1985 N N . ALA A 1 273 ? 19.156 -11.156 -0.478 1 98.75 273 ALA A N 1
ATOM 1986 C CA . ALA A 1 273 ? 19.641 -11.016 -1.847 1 98.75 273 ALA A CA 1
ATOM 1987 C C . ALA A 1 273 ? 19.328 -9.625 -2.398 1 98.75 273 ALA A C 1
ATOM 1989 O O . ALA A 1 273 ? 20.125 -9.055 -3.148 1 98.75 273 ALA A O 1
ATOM 1990 N N . ALA A 1 274 ? 18.203 -9.102 -2.039 1 98.38 274 ALA A N 1
ATOM 1991 C CA . ALA A 1 274 ? 17.766 -7.785 -2.504 1 98.38 274 ALA A CA 1
ATOM 1992 C C . ALA A 1 274 ? 18.531 -6.676 -1.788 1 98.38 274 ALA A C 1
ATOM 1994 O O . ALA A 1 274 ? 18.844 -5.645 -2.385 1 98.38 274 ALA A O 1
ATOM 1995 N N . LEU A 1 275 ? 18.859 -6.836 -0.547 1 97.31 275 LEU A N 1
ATOM 1996 C CA . LEU A 1 275 ? 19.359 -5.762 0.303 1 97.31 275 LEU A CA 1
ATOM 1997 C C . LEU A 1 275 ? 20.875 -5.68 0.232 1 97.31 275 LEU A C 1
ATOM 1999 O O . LEU A 1 275 ? 21.453 -4.598 0.356 1 97.31 275 LEU A O 1
ATOM 2003 N N . ARG A 1 276 ? 21.578 -6.801 0.039 1 97.5 276 ARG A N 1
ATOM 2004 C CA . ARG A 1 276 ? 23.031 -6.816 0.173 1 97.5 276 ARG A CA 1
ATOM 2005 C C . ARG A 1 276 ? 23.672 -5.797 -0.762 1 97.5 276 ARG A C 1
ATOM 2007 O O . ARG A 1 276 ? 24.547 -5.031 -0.348 1 97.5 276 ARG A O 1
ATOM 2014 N N . PRO A 1 277 ? 23.25 -5.758 -2.08 1 95.44 277 PRO A N 1
ATOM 2015 C CA . PRO A 1 277 ? 23.875 -4.777 -2.971 1 95.44 277 PRO A CA 1
ATOM 2016 C C . PRO A 1 277 ? 23.531 -3.336 -2.594 1 95.44 277 PRO A C 1
ATOM 2018 O O . PRO A 1 277 ? 24.172 -2.398 -3.092 1 95.44 277 PRO A O 1
ATOM 2021 N N . GLN A 1 278 ? 22.594 -3.184 -1.725 1 92.38 278 GLN A N 1
ATOM 2022 C CA . GLN A 1 278 ? 22.172 -1.854 -1.298 1 92.38 278 GLN A CA 1
ATOM 2023 C C . GLN A 1 278 ? 22.922 -1.417 -0.041 1 92.38 278 GLN A C 1
ATOM 2025 O O . GLN A 1 278 ? 22.812 -0.267 0.388 1 92.38 278 GLN A O 1
ATOM 2030 N N . CYS A 1 279 ? 23.625 -2.342 0.541 1 91.44 279 CYS A N 1
ATOM 2031 C CA . CYS A 1 279 ? 24.344 -2.102 1.792 1 91.44 279 CYS A CA 1
ATOM 2032 C C . CYS A 1 279 ? 25.844 -2.242 1.6 1 91.44 279 CYS A C 1
ATOM 2034 O O . CYS A 1 279 ? 26.297 -2.867 0.638 1 91.44 279 CYS A O 1
ATOM 2036 N N . ASP A 1 280 ? 26.562 -1.649 2.537 1 86.5 280 ASP A N 1
ATOM 2037 C CA . ASP A 1 280 ? 28.016 -1.729 2.451 1 86.5 280 ASP A CA 1
ATOM 2038 C C . ASP A 1 280 ? 28.531 -3.027 3.07 1 86.5 280 ASP A C 1
ATOM 2040 O O . ASP A 1 280 ? 29.609 -3.502 2.717 1 86.5 280 ASP A O 1
ATOM 2044 N N . THR A 1 281 ? 27.781 -3.641 4.039 1 92.5 281 THR A N 1
ATOM 2045 C CA . THR A 1 281 ? 28.234 -4.84 4.738 1 92.5 281 THR A CA 1
ATOM 2046 C C . THR A 1 281 ? 27.094 -5.852 4.859 1 92.5 281 THR A C 1
ATOM 2048 O O . THR A 1 281 ? 25.922 -5.496 4.738 1 92.5 281 THR A O 1
ATOM 2051 N N . TRP A 1 282 ? 27.438 -7.094 5.094 1 96.5 282 TRP A N 1
ATOM 2052 C CA . TRP A 1 282 ? 26.453 -8.133 5.359 1 96.5 282 TRP A CA 1
ATOM 2053 C C . TRP A 1 282 ? 25.703 -7.852 6.664 1 96.5 282 TRP A C 1
ATOM 2055 O O . TRP A 1 282 ? 24.516 -8.164 6.785 1 96.5 282 TRP A O 1
ATOM 2065 N N . GLU A 1 283 ? 26.422 -7.289 7.66 1 95.94 283 GLU A N 1
ATOM 2066 C CA . GLU A 1 283 ? 25.766 -6.977 8.93 1 95.94 283 GLU A CA 1
ATOM 2067 C C . GLU A 1 283 ? 24.625 -5.98 8.727 1 95.94 283 GLU A C 1
ATOM 2069 O O . GLU A 1 283 ? 23.531 -6.164 9.266 1 95.94 283 GLU A O 1
ATOM 2074 N N . GLN A 1 284 ? 24.922 -4.941 7.961 1 93.94 284 GLN A N 1
ATOM 2075 C CA . GLN A 1 284 ? 23.875 -3.963 7.668 1 93.94 284 GLN A CA 1
ATOM 2076 C C . GLN A 1 284 ? 22.688 -4.613 6.949 1 93.94 284 GLN A C 1
ATOM 2078 O O . GLN A 1 284 ? 21.531 -4.375 7.301 1 93.94 284 GLN A O 1
ATOM 2083 N N . ALA A 1 285 ? 22.953 -5.422 5.93 1 97.06 285 ALA A N 1
ATOM 2084 C CA . ALA A 1 285 ? 21.922 -6.117 5.172 1 97.06 285 ALA A CA 1
ATOM 2085 C C . ALA A 1 285 ? 21.125 -7.055 6.07 1 97.06 285 ALA A C 1
ATOM 2087 O O . ALA A 1 285 ? 19.891 -7.109 5.984 1 97.06 285 ALA A O 1
ATOM 2088 N N . ALA A 1 286 ? 21.844 -7.762 6.969 1 97.88 286 ALA A N 1
ATOM 2089 C CA . ALA A 1 286 ? 21.219 -8.727 7.867 1 97.88 286 ALA A CA 1
ATOM 2090 C C . ALA A 1 286 ? 20.281 -8.023 8.852 1 97.88 286 ALA A C 1
ATOM 2092 O O . ALA A 1 286 ? 19.172 -8.492 9.109 1 97.88 286 ALA A O 1
ATOM 2093 N N . ARG A 1 287 ? 20.734 -6.926 9.43 1 95.94 287 ARG A N 1
ATOM 2094 C CA . ARG A 1 287 ? 19.922 -6.195 10.398 1 95.94 287 ARG A CA 1
ATOM 2095 C C . ARG A 1 287 ? 18.672 -5.613 9.742 1 95.94 287 ARG A C 1
ATOM 2097 O O . ARG A 1 287 ? 17.578 -5.672 10.312 1 95.94 287 ARG A O 1
ATOM 2104 N N . ARG A 1 288 ? 18.844 -5.086 8.562 1 95.5 288 ARG A N 1
ATOM 2105 C CA . ARG A 1 288 ? 17.688 -4.566 7.82 1 95.5 288 ARG A CA 1
ATOM 2106 C C . ARG A 1 288 ? 16.719 -5.684 7.469 1 95.5 288 ARG A C 1
ATOM 2108 O O . ARG A 1 288 ? 15.5 -5.512 7.57 1 95.5 288 ARG A O 1
ATOM 2115 N N . ALA A 1 289 ? 17.234 -6.797 7.004 1 97.75 289 ALA A N 1
ATOM 2116 C CA . ALA A 1 289 ? 16.406 -7.941 6.656 1 97.75 289 ALA A CA 1
ATOM 2117 C C . ALA A 1 289 ? 15.625 -8.438 7.871 1 97.75 289 ALA A C 1
ATOM 2119 O O . ALA A 1 289 ? 14.43 -8.727 7.773 1 97.75 289 ALA A O 1
ATOM 2120 N N . LYS A 1 290 ? 16.328 -8.539 9.023 1 96.38 290 LYS A N 1
ATOM 2121 C CA . LYS A 1 290 ? 15.688 -9 10.258 1 96.38 290 LYS A CA 1
ATOM 2122 C C . LYS A 1 290 ? 14.547 -8.078 10.664 1 96.38 290 LYS A C 1
ATOM 2124 O O . LYS A 1 290 ? 13.469 -8.539 11.047 1 96.38 290 LYS A O 1
ATOM 2129 N N . THR A 1 291 ? 14.836 -6.809 10.609 1 94.81 291 THR A N 1
ATOM 2130 C CA . THR A 1 291 ? 13.82 -5.832 10.969 1 94.81 291 THR A CA 1
ATOM 2131 C C . THR A 1 291 ? 12.602 -5.953 10.055 1 94.81 291 THR A C 1
ATOM 2133 O O . THR A 1 291 ? 11.461 -5.965 10.523 1 94.81 291 THR A O 1
ATOM 2136 N N . TRP A 1 292 ? 12.812 -5.996 8.766 1 95.88 292 TRP A N 1
ATOM 2137 C CA . TRP A 1 292 ? 11.719 -6.121 7.805 1 95.88 292 TRP A CA 1
ATOM 2138 C C . TRP A 1 292 ? 10.938 -7.41 8.031 1 95.88 292 TRP A C 1
ATOM 2140 O O . TRP A 1 292 ? 9.703 -7.406 8.016 1 95.88 292 TRP A O 1
ATOM 2150 N N . MET A 1 293 ? 11.664 -8.539 8.258 1 96.44 293 MET A N 1
ATOM 2151 C CA . MET A 1 293 ? 11.039 -9.836 8.484 1 96.44 293 MET A CA 1
ATOM 2152 C C . MET A 1 293 ? 10.164 -9.812 9.734 1 96.44 293 MET A C 1
ATOM 2154 O O . MET A 1 293 ? 9.094 -10.414 9.758 1 96.44 293 MET A O 1
ATOM 2158 N N . ASN A 1 294 ? 10.656 -9.172 10.773 1 94.88 294 ASN A N 1
ATOM 2159 C CA . ASN A 1 294 ? 9.875 -9.07 12 1 94.88 294 ASN A CA 1
ATOM 2160 C C . ASN A 1 294 ? 8.523 -8.398 11.758 1 94.88 294 ASN A C 1
ATOM 2162 O O . ASN A 1 294 ? 7.504 -8.836 12.297 1 94.88 294 ASN A O 1
ATOM 2166 N N . GLY A 1 295 ? 8.539 -7.352 10.969 1 95.06 295 GLY A N 1
ATOM 2167 C CA . GLY A 1 295 ? 7.289 -6.715 10.602 1 95.06 295 GLY A CA 1
ATOM 2168 C C . GLY A 1 295 ? 6.375 -7.617 9.797 1 95.06 295 GLY A C 1
ATOM 2169 O O . GLY A 1 295 ? 5.172 -7.688 10.055 1 95.06 295 GLY A O 1
ATOM 2170 N N . ALA A 1 296 ? 6.918 -8.312 8.812 1 97.38 296 ALA A N 1
ATOM 2171 C CA . ALA A 1 296 ? 6.156 -9.211 7.953 1 97.38 296 ALA A CA 1
ATOM 2172 C C . ALA A 1 296 ? 5.516 -10.328 8.758 1 97.38 296 ALA A C 1
ATOM 2174 O O . ALA A 1 296 ? 4.352 -10.68 8.539 1 97.38 296 ALA A O 1
ATOM 2175 N N . ILE A 1 297 ? 6.285 -10.93 9.711 1 95.81 297 ILE A N 1
ATOM 2176 C CA . ILE A 1 297 ? 5.797 -12.023 10.539 1 95.81 297 ILE A CA 1
ATOM 2177 C C . ILE A 1 297 ? 4.727 -11.5 11.5 1 95.81 297 ILE A C 1
ATOM 2179 O O . ILE A 1 297 ? 3.703 -12.156 11.711 1 95.81 297 ILE A O 1
ATOM 2183 N N . ALA A 1 298 ? 4.938 -10.297 12.078 1 94.56 298 ALA A N 1
ATOM 2184 C CA . ALA A 1 298 ? 3.988 -9.719 13.023 1 94.56 298 ALA A CA 1
ATOM 2185 C C . ALA A 1 298 ? 2.633 -9.477 12.359 1 94.56 298 ALA A C 1
ATOM 2187 O O . ALA A 1 298 ? 1.594 -9.531 13.023 1 94.56 298 ALA A O 1
ATOM 2188 N N . ALA A 1 299 ? 2.609 -9.258 11.062 1 95.12 299 ALA A N 1
ATOM 2189 C CA . ALA A 1 299 ? 1.38 -8.938 10.336 1 95.12 299 ALA A CA 1
ATOM 2190 C C . ALA A 1 299 ? 0.758 -10.203 9.742 1 95.12 299 ALA A C 1
ATOM 2192 O O . ALA A 1 299 ? -0.332 -10.148 9.164 1 95.12 299 ALA A O 1
ATOM 2193 N N . ALA A 1 300 ? 1.335 -11.359 9.922 1 96.56 300 ALA A N 1
ATOM 2194 C CA . ALA A 1 300 ? 0.989 -12.594 9.219 1 96.56 300 ALA A CA 1
ATOM 2195 C C . ALA A 1 300 ? -0.419 -13.055 9.586 1 96.56 300 ALA A C 1
ATOM 2197 O O . ALA A 1 300 ? -1.183 -13.484 8.719 1 96.56 300 ALA A O 1
ATOM 2198 N N . ASP A 1 301 ? -0.796 -12.945 10.859 1 94.81 301 ASP A N 1
ATOM 2199 C CA . ASP A 1 301 ? -2.068 -13.477 11.352 1 94.81 301 ASP A CA 1
ATOM 2200 C C . ASP A 1 301 ? -3.246 -12.758 10.695 1 94.81 301 ASP A C 1
ATOM 2202 O O . ASP A 1 301 ? -4.305 -13.359 10.484 1 94.81 301 ASP A O 1
ATOM 2206 N N . ARG A 1 302 ? -3.045 -11.578 10.328 1 93.5 302 ARG A N 1
ATOM 2207 C CA . ARG A 1 302 ? -4.148 -10.766 9.828 1 93.5 302 ARG A CA 1
ATOM 2208 C C . ARG A 1 302 ? -4.422 -11.062 8.359 1 93.5 302 ARG A C 1
ATOM 2210 O O . ARG A 1 302 ? -5.445 -10.633 7.816 1 93.5 302 ARG A O 1
ATOM 2217 N N . LEU A 1 303 ? -3.568 -11.812 7.711 1 95.88 303 LEU A N 1
ATOM 2218 C CA . LEU A 1 303 ? -3.771 -12.156 6.305 1 95.88 303 LEU A CA 1
ATOM 2219 C C . LEU A 1 303 ? -4.961 -13.094 6.141 1 95.88 303 LEU A C 1
ATOM 2221 O O . LEU A 1 303 ? -5.617 -13.094 5.098 1 95.88 303 LEU A O 1
ATOM 2225 N N . HIS A 1 304 ? -5.164 -14.008 7.172 1 95.31 304 HIS A N 1
ATOM 2226 C CA . HIS A 1 304 ? -6.191 -15.039 7.109 1 95.31 304 HIS A CA 1
ATOM 2227 C C . HIS A 1 304 ? -5.984 -15.953 5.906 1 95.31 304 HIS A C 1
ATOM 2229 O O . HIS A 1 304 ? -6.922 -16.203 5.145 1 95.31 304 HIS A O 1
ATOM 2235 N N . VAL A 1 305 ? -4.777 -16.438 5.695 1 96.75 305 VAL A N 1
ATOM 2236 C CA . VAL A 1 305 ? -4.469 -17.297 4.566 1 96.75 305 VAL A CA 1
ATOM 2237 C C . VAL A 1 305 ? -4.137 -18.703 5.07 1 96.75 305 VAL A C 1
ATOM 2239 O O . VAL A 1 305 ? -3.092 -18.922 5.688 1 96.75 305 VAL A O 1
ATOM 2242 N N . GLY A 1 306 ? -5.02 -19.594 4.785 1 95.19 306 GLY A N 1
ATOM 2243 C CA . GLY A 1 306 ? -4.75 -21.016 4.996 1 95.19 306 GLY A CA 1
ATOM 2244 C C . GLY A 1 306 ? -5.25 -21.516 6.332 1 95.19 306 GLY A C 1
ATOM 2245 O O . GLY A 1 306 ? -5.543 -20.734 7.234 1 95.19 306 GLY A O 1
ATOM 2246 N N . LYS A 1 307 ? -5.348 -22.844 6.469 1 95 307 LYS A N 1
ATOM 2247 C CA . LYS A 1 307 ? -5.812 -23.547 7.664 1 95 307 LYS A CA 1
ATOM 2248 C C . LYS A 1 307 ? -4.645 -24.156 8.438 1 95 307 LYS A C 1
ATOM 2250 O O . LYS A 1 307 ? -4.809 -24.594 9.578 1 95 307 LYS A O 1
ATOM 2255 N N . GLY A 1 308 ? -3.463 -24.125 7.824 1 94.62 308 GLY A N 1
ATOM 2256 C CA . GLY A 1 308 ? -2.246 -24.625 8.445 1 94.62 308 GLY A CA 1
ATOM 2257 C C . GLY A 1 308 ? -1.306 -23.516 8.883 1 94.62 308 GLY A C 1
ATOM 2258 O O . GLY A 1 308 ? -1.717 -22.594 9.578 1 94.62 308 GLY A O 1
ATOM 2259 N N . HIS A 1 309 ? -0.027 -23.672 8.531 1 92.81 309 HIS A N 1
ATOM 2260 C CA . HIS A 1 309 ? 0.931 -22.594 8.734 1 92.81 309 HIS A CA 1
ATOM 2261 C C . HIS A 1 309 ? 0.88 -21.578 7.594 1 92.81 309 HIS A C 1
ATOM 2263 O O . HIS A 1 309 ? 1.405 -21.844 6.508 1 92.81 309 HIS A O 1
ATOM 2269 N N . GLY A 1 310 ? 0.394 -20.453 7.852 1 95.5 310 GLY A N 1
ATOM 2270 C CA . GLY A 1 310 ? 0.182 -19.453 6.816 1 95.5 310 GLY A CA 1
ATOM 2271 C C . GLY A 1 310 ? 1.435 -18.656 6.484 1 95.5 310 GLY A C 1
ATOM 2272 O O . GLY A 1 310 ? 2.451 -18.781 7.168 1 95.5 310 GLY A O 1
ATOM 2273 N N . PRO A 1 311 ? 1.393 -17.906 5.41 1 97.31 311 PRO A N 1
ATOM 2274 C CA . PRO A 1 311 ? 2.52 -17.094 4.945 1 97.31 311 PRO A CA 1
ATOM 2275 C C . PRO A 1 311 ? 2.693 -15.805 5.754 1 97.31 311 PRO A C 1
ATOM 2277 O O . PRO A 1 311 ? 1.845 -15.469 6.586 1 97.31 311 PRO A O 1
ATOM 2280 N N . VAL A 1 312 ? 3.801 -15.102 5.527 1 97.5 312 VAL A N 1
ATOM 2281 C CA . VAL A 1 312 ? 4.023 -13.781 6.105 1 97.5 312 VAL A CA 1
ATOM 2282 C C . VAL A 1 312 ? 3.426 -12.711 5.195 1 97.5 312 VAL A C 1
ATOM 2284 O O . VAL A 1 312 ? 3.062 -12.992 4.051 1 97.5 312 VAL A O 1
ATOM 2287 N N . ASP A 1 313 ? 3.238 -11.477 5.695 1 97.81 313 ASP A N 1
ATOM 2288 C CA . ASP A 1 313 ? 2.703 -10.359 4.918 1 97.81 313 ASP A CA 1
ATOM 2289 C C . ASP A 1 313 ? 3.826 -9.57 4.246 1 97.81 313 ASP A C 1
ATOM 2291 O O . ASP A 1 313 ? 4.477 -8.742 4.887 1 97.81 313 ASP A O 1
ATOM 2295 N N . PHE A 1 314 ? 3.961 -9.719 2.934 1 98.06 314 PHE A N 1
ATOM 2296 C CA . PHE A 1 314 ? 5.027 -9.078 2.176 1 98.06 314 PHE A CA 1
ATOM 2297 C C . PHE A 1 314 ? 4.758 -7.586 2.018 1 98.06 314 PHE A C 1
ATOM 2299 O O . PHE A 1 314 ? 5.652 -6.824 1.646 1 98.06 314 PHE A O 1
ATOM 2306 N N . THR A 1 315 ? 3.541 -7.152 2.248 1 96.31 315 THR A N 1
ATOM 2307 C CA . THR A 1 315 ? 3.152 -5.762 2.025 1 96.31 315 THR A CA 1
ATOM 2308 C C . THR A 1 315 ? 2.744 -5.098 3.336 1 96.31 315 THR A C 1
ATOM 2310 O O . THR A 1 315 ? 1.869 -4.23 3.352 1 96.31 315 THR A O 1
ATOM 2313 N N . TRP A 1 316 ? 3.348 -5.52 4.457 1 94.5 316 TRP A N 1
ATOM 2314 C CA . TRP A 1 316 ? 2.969 -5.059 5.789 1 94.5 316 TRP A CA 1
ATOM 2315 C C . TRP A 1 316 ? 3.211 -3.561 5.938 1 94.5 316 TRP A C 1
ATOM 2317 O O . TRP A 1 316 ? 2.648 -2.918 6.824 1 94.5 316 TRP A O 1
ATOM 2327 N N . GLN A 1 317 ? 4.023 -3 5.031 1 91.12 317 GLN A N 1
ATOM 2328 C CA . GLN A 1 317 ? 4.332 -1.575 5.109 1 91.12 317 GLN A CA 1
ATOM 2329 C C . GLN A 1 317 ? 3.301 -0.747 4.348 1 91.12 317 GLN A C 1
ATOM 2331 O O . GLN A 1 317 ? 3.342 0.485 4.379 1 91.12 317 GLN A O 1
ATOM 2336 N N . HIS A 1 318 ? 2.355 -1.401 3.66 1 89.88 318 HIS A N 1
ATOM 2337 C CA . HIS A 1 318 ? 1.258 -0.748 2.955 1 89.88 318 HIS A CA 1
ATOM 2338 C C . HIS A 1 318 ? 0.015 -0.655 3.836 1 89.88 318 HIS A C 1
ATOM 2340 O O . HIS A 1 318 ? -0.167 -1.465 4.746 1 89.88 318 HIS A O 1
ATOM 2346 N N . ALA A 1 319 ? -0.803 0.345 3.531 1 90.81 319 ALA A N 1
ATOM 2347 C CA . ALA A 1 319 ? -2.123 0.4 4.156 1 90.81 319 ALA A CA 1
ATOM 2348 C C . ALA A 1 319 ? -2.936 -0.851 3.83 1 90.81 319 ALA A C 1
ATOM 2350 O O . ALA A 1 319 ? -2.779 -1.438 2.758 1 90.81 319 ALA A O 1
ATOM 2351 N N . PRO A 1 320 ? -3.775 -1.25 4.754 1 90.94 320 PRO A N 1
ATOM 2352 C CA . PRO A 1 320 ? -4.586 -2.439 4.484 1 90.94 320 PRO A CA 1
ATOM 2353 C C . PRO A 1 320 ? -5.48 -2.281 3.258 1 90.94 320 PRO A C 1
ATOM 2355 O O . PRO A 1 320 ? -6.039 -1.203 3.031 1 90.94 320 PRO A O 1
ATOM 2358 N N . THR A 1 321 ? -5.613 -3.303 2.504 1 92.75 321 THR A N 1
ATOM 2359 C CA . THR A 1 321 ? -6.461 -3.273 1.317 1 92.75 321 THR A CA 1
ATOM 2360 C C . THR A 1 321 ? -7.699 -4.141 1.518 1 92.75 321 THR A C 1
ATOM 2362 O O . THR A 1 321 ? -8.68 -4.016 0.776 1 92.75 321 THR A O 1
ATOM 2365 N N . GLY A 1 322 ? -7.672 -4.965 2.529 1 90 322 GLY A N 1
ATOM 2366 C CA . GLY A 1 322 ? -8.812 -5.828 2.799 1 90 322 GLY A CA 1
ATOM 2367 C C . GLY A 1 322 ? -9.945 -5.117 3.518 1 90 322 GLY A C 1
ATOM 2368 O O . GLY A 1 322 ? -11.047 -5.648 3.623 1 90 322 GLY A O 1
ATOM 2369 N N . LEU A 1 323 ? -9.555 -3.924 4.035 1 88.31 323 LEU A N 1
ATOM 2370 C CA . LEU A 1 323 ? -10.539 -3.115 4.746 1 88.31 323 LEU A CA 1
ATOM 2371 C C . LEU A 1 323 ? -10.344 -1.633 4.453 1 88.31 323 LEU A C 1
ATOM 2373 O O . LEU A 1 323 ? -9.203 -1.15 4.414 1 88.31 323 LEU A O 1
ATOM 2377 N N . ARG A 1 324 ? -11.422 -0.919 4.211 1 90.06 324 ARG A N 1
ATOM 2378 C CA . ARG A 1 324 ? -11.344 0.528 4.043 1 90.06 324 ARG A CA 1
ATOM 2379 C C . ARG A 1 324 ? -11.039 1.219 5.371 1 90.06 324 ARG A C 1
ATOM 2381 O O . ARG A 1 324 ? -11.383 0.7 6.438 1 90.06 324 ARG A O 1
ATOM 2388 N N . PHE A 1 325 ? -10.406 2.42 5.297 1 94.56 325 PHE A N 1
ATOM 2389 C CA . PHE A 1 325 ? -10.094 3.215 6.48 1 94.56 325 PHE A CA 1
ATOM 2390 C C . PHE A 1 325 ? -11.352 3.494 7.293 1 94.56 325 PHE A C 1
ATOM 2392 O O . PHE A 1 325 ? -11.344 3.383 8.516 1 94.56 325 PHE A O 1
ATOM 2399 N N . SER A 1 326 ? -12.461 3.807 6.59 1 94.94 326 SER A N 1
ATOM 2400 C CA . SER A 1 326 ? -13.719 4.133 7.254 1 94.94 326 SER A CA 1
ATOM 2401 C C . SER A 1 326 ? -14.25 2.943 8.047 1 94.94 326 SER A C 1
ATOM 2403 O O . SER A 1 326 ? -14.688 3.1 9.195 1 94.94 326 SER A O 1
ATOM 2405 N N . ALA A 1 327 ? -14.141 1.785 7.449 1 92.12 327 ALA A N 1
ATOM 2406 C CA . ALA A 1 327 ? -14.609 0.582 8.133 1 92.12 327 ALA A CA 1
ATOM 2407 C C . ALA A 1 327 ? -13.75 0.277 9.359 1 92.12 327 ALA A C 1
ATOM 2409 O O . ALA A 1 327 ? -14.273 -0.11 10.406 1 92.12 327 ALA A O 1
ATOM 2410 N N . ASP A 1 328 ? -12.484 0.357 9.195 1 93.31 328 ASP A N 1
ATOM 2411 C CA . ASP A 1 328 ? -11.57 0.133 10.312 1 93.31 328 ASP A CA 1
ATOM 2412 C C . ASP A 1 328 ? -11.836 1.116 11.445 1 93.31 328 ASP A C 1
ATOM 2414 O O . ASP A 1 328 ? -11.914 0.721 12.609 1 93.31 328 ASP A O 1
ATOM 2418 N N . TYR A 1 329 ? -11.984 2.455 11.102 1 96.25 329 TYR A N 1
ATOM 2419 C CA . TYR A 1 329 ? -12.266 3.477 12.102 1 96.25 329 TYR A CA 1
ATOM 2420 C C . TYR A 1 329 ? -13.578 3.178 12.828 1 96.25 329 TYR A C 1
ATOM 2422 O O . TYR A 1 329 ? -13.633 3.234 14.055 1 96.25 329 TYR A O 1
ATOM 2430 N N . TRP A 1 330 ? -14.562 2.867 12.055 1 95.31 330 TRP A N 1
ATOM 2431 C CA . TRP A 1 330 ? -15.883 2.641 12.648 1 95.31 330 TRP A CA 1
ATOM 2432 C C . TRP A 1 330 ? -15.852 1.457 13.609 1 95.31 330 TRP A C 1
ATOM 2434 O O . TRP A 1 330 ? -16.547 1.451 14.617 1 95.31 330 TRP A O 1
ATOM 2444 N N . ASN A 1 331 ? -15.086 0.515 13.242 1 93.12 331 ASN A N 1
ATOM 2445 C CA . ASN A 1 331 ? -14.898 -0.631 14.125 1 93.12 331 ASN A CA 1
ATOM 2446 C C . ASN A 1 331 ? -14.164 -0.241 15.406 1 93.12 331 ASN A C 1
ATOM 2448 O O . ASN A 1 331 ? -14.562 -0.638 16.5 1 93.12 331 ASN A O 1
ATOM 2452 N N . ARG A 1 332 ? -13.094 0.454 15.352 1 92.81 332 ARG A N 1
ATOM 2453 C CA . ARG A 1 332 ? -12.219 0.773 16.484 1 92.81 332 ARG A CA 1
ATOM 2454 C C . ARG A 1 332 ? -12.875 1.801 17.406 1 92.81 332 ARG A C 1
ATOM 2456 O O . ARG A 1 332 ? -12.578 1.845 18.594 1 92.81 332 ARG A O 1
ATOM 2463 N N . VAL A 1 333 ? -13.805 2.654 16.859 1 96.19 333 VAL A N 1
ATOM 2464 C CA . VAL A 1 333 ? -14.406 3.725 17.641 1 96.19 333 VAL A CA 1
ATOM 2465 C C . VAL A 1 333 ? -15.633 3.197 18.375 1 96.19 333 VAL A C 1
ATOM 2467 O O . VAL A 1 333 ? -16.219 3.904 19.203 1 96.19 333 VAL A O 1
ATOM 2470 N N . ARG A 1 334 ? -15.945 1.888 18.219 1 94.31 334 ARG A N 1
ATOM 2471 C CA . ARG A 1 334 ? -17.156 1.289 18.766 1 94.31 334 ARG A CA 1
ATOM 2472 C C . ARG A 1 334 ? -17.25 1.497 20.281 1 94.31 334 ARG A C 1
ATOM 2474 O O . ARG A 1 334 ? -18.281 1.922 20.797 1 94.31 334 ARG A O 1
ATOM 2481 N N . PRO A 1 335 ? -16.125 1.3 21.031 1 93.94 335 PRO A N 1
ATOM 2482 C CA . PRO A 1 335 ? -16.25 1.51 22.484 1 93.94 335 PRO A CA 1
ATOM 2483 C C . PRO A 1 335 ? -16.562 2.957 22.844 1 93.94 335 PRO A C 1
ATOM 2485 O O . PRO A 1 335 ? -17.328 3.209 23.781 1 93.94 335 PRO A O 1
ATOM 2488 N N . ILE A 1 336 ? -16.062 3.857 22.156 1 94.75 336 ILE A N 1
ATOM 2489 C CA . ILE A 1 336 ? -16.312 5.273 22.406 1 94.75 336 ILE A CA 1
ATOM 2490 C C . ILE A 1 336 ? -17.75 5.621 22.031 1 94.75 336 ILE A C 1
ATOM 2492 O O . ILE A 1 336 ? -18.422 6.359 22.75 1 94.75 336 ILE A O 1
ATOM 2496 N N . ARG A 1 337 ? -18.234 5.125 20.906 1 94.81 337 ARG A N 1
ATOM 2497 C CA . ARG A 1 337 ? -19.609 5.348 20.469 1 94.81 337 ARG A CA 1
ATOM 2498 C C . ARG A 1 337 ? -20.594 4.828 21.5 1 94.81 337 ARG A C 1
ATOM 2500 O O . ARG A 1 337 ? -21.594 5.492 21.797 1 94.81 337 ARG A O 1
ATOM 2507 N N . GLU A 1 338 ? -20.312 3.688 21.984 1 94.56 338 GLU A N 1
ATOM 2508 C CA . GLU A 1 338 ? -21.188 3.092 22.984 1 94.56 338 GLU A CA 1
ATOM 2509 C C . GLU A 1 338 ? -21.203 3.932 24.266 1 94.56 338 GLU A C 1
ATOM 2511 O O . GLU A 1 338 ? -22.266 4.117 24.859 1 94.56 338 GLU A O 1
ATOM 2516 N N . ARG A 1 339 ? -20.109 4.434 24.625 1 94.44 339 ARG A N 1
ATOM 2517 C CA . ARG A 1 339 ? -20.031 5.301 25.797 1 94.44 339 ARG A CA 1
ATOM 2518 C C . ARG A 1 339 ? -20.797 6.598 25.562 1 94.44 339 ARG A C 1
ATOM 2520 O O . ARG A 1 339 ? -21.484 7.086 26.453 1 94.44 339 ARG A O 1
ATOM 2527 N N . ILE A 1 340 ? -20.719 7.18 24.422 1 93.81 340 ILE A N 1
ATOM 2528 C CA . ILE A 1 340 ? -21.422 8.414 24.094 1 93.81 340 ILE A CA 1
ATOM 2529 C C . ILE A 1 340 ? -22.938 8.172 24.141 1 93.81 340 ILE A C 1
ATOM 2531 O O . ILE A 1 340 ? -23.672 8.953 24.734 1 93.81 340 ILE A O 1
ATOM 2535 N N . HIS A 1 341 ? -23.391 7.113 23.625 1 90.81 341 HIS A N 1
ATOM 2536 C CA . HIS A 1 341 ? -24.812 6.773 23.562 1 90.81 341 HIS A CA 1
ATOM 2537 C C . HIS A 1 341 ? -25.391 6.578 24.953 1 90.81 341 HIS A C 1
ATOM 2539 O O . HIS A 1 341 ? -26.562 6.898 25.203 1 90.81 341 HIS A O 1
ATOM 2545 N N . GLY A 1 342 ? -24.625 6.027 25.75 1 92.12 342 GLY A N 1
ATOM 2546 C CA . GLY A 1 342 ? -25.125 5.707 27.078 1 92.12 342 GLY A CA 1
ATOM 2547 C C . GLY A 1 342 ? -24.906 6.824 28.078 1 92.12 342 GLY A C 1
ATOM 2548 O O . GLY A 1 342 ? -25.375 6.746 29.219 1 92.12 342 GLY A O 1
ATOM 2549 N N . MET A 1 343 ? -24.312 7.91 27.703 1 94.06 343 MET A N 1
ATOM 2550 C CA . MET A 1 343 ? -23.969 8.969 28.656 1 94.06 343 MET A CA 1
ATOM 2551 C C . MET A 1 343 ? -25.219 9.766 29.047 1 94.06 343 MET A C 1
ATOM 2553 O O . MET A 1 343 ? -26.094 9.992 28.234 1 94.06 343 MET A O 1
ATOM 2557 N N . ARG A 1 344 ? -25.219 10.305 30.234 1 94.31 344 ARG A N 1
ATOM 2558 C CA . ARG A 1 344 ? -26.359 10.984 30.812 1 94.31 344 ARG A CA 1
ATOM 2559 C C . ARG A 1 344 ? -26.719 12.234 30.016 1 94.31 344 ARG A C 1
ATOM 2561 O O . ARG A 1 344 ? -27.891 12.578 29.859 1 94.31 344 ARG A O 1
ATOM 2568 N N . PHE A 1 345 ? -25.75 13 29.562 1 95 345 PHE A N 1
ATOM 2569 C CA . PHE A 1 345 ? -26.016 14.203 28.781 1 95 345 PHE A CA 1
ATOM 2570 C C . PHE A 1 345 ? -26.875 13.891 27.562 1 95 345 PHE A C 1
ATOM 2572 O O . PHE A 1 345 ? -27.875 14.578 27.312 1 95 345 PHE A O 1
ATOM 2579 N N . ILE A 1 346 ? -26.531 12.828 26.875 1 94.19 346 ILE A N 1
ATOM 2580 C CA . ILE A 1 346 ? -27.219 12.445 25.641 1 94.19 346 ILE A CA 1
ATOM 2581 C C . ILE A 1 346 ? -28.594 11.867 25.969 1 94.19 346 ILE A C 1
ATOM 2583 O O . ILE A 1 346 ? -29.594 12.242 25.359 1 94.19 346 ILE A O 1
ATOM 2587 N N . THR A 1 347 ? -28.688 10.977 26.953 1 94.88 347 THR A N 1
ATOM 2588 C CA . THR A 1 347 ? -29.969 10.359 27.297 1 94.88 347 THR A CA 1
ATOM 2589 C C . THR A 1 347 ? -30.953 11.398 27.828 1 94.88 347 THR A C 1
ATOM 2591 O O . THR A 1 347 ? -32.156 11.336 27.547 1 94.88 347 THR A O 1
ATOM 2594 N N . SER A 1 348 ? -30.391 12.32 28.578 1 94.25 348 SER A N 1
ATOM 2595 C CA . SER A 1 348 ? -31.25 13.367 29.109 1 94.25 348 SER A CA 1
ATOM 2596 C C . SER A 1 348 ? -31.719 14.312 28 1 94.25 348 SER A C 1
ATOM 2598 O O . SER A 1 348 ? -32.812 14.891 28.094 1 94.25 348 SER A O 1
ATOM 2600 N N . MET A 1 349 ? -30.969 14.602 27.031 1 94 349 MET A N 1
ATOM 2601 C CA . MET A 1 349 ? -31.406 15.383 25.875 1 94 349 MET A CA 1
ATOM 2602 C C . MET A 1 349 ? -32.562 14.688 25.156 1 94 349 MET A C 1
ATOM 2604 O O . MET A 1 349 ? -33.562 15.32 24.844 1 94 349 MET A O 1
ATOM 2608 N N . VAL A 1 350 ? -32.406 13.336 24.906 1 93.5 350 VAL A N 1
ATOM 2609 C CA . VAL A 1 350 ? -33.406 12.547 24.203 1 93.5 350 VAL A CA 1
ATOM 2610 C C . VAL A 1 350 ? -34.719 12.555 25 1 93.5 350 VAL A C 1
ATOM 2612 O O . VAL A 1 350 ? -35.781 12.672 24.438 1 93.5 350 VAL A O 1
ATOM 2615 N N . ASP A 1 351 ? -34.562 12.531 26.297 1 93.5 351 ASP A N 1
ATOM 2616 C CA . ASP A 1 351 ? -35.719 12.438 27.188 1 93.5 351 ASP A CA 1
ATOM 2617 C C . ASP A 1 351 ? -36.281 13.828 27.484 1 93.5 351 ASP A C 1
ATOM 2619 O O . ASP A 1 351 ? -37.25 13.953 28.219 1 93.5 351 ASP A O 1
ATOM 2623 N N . ALA A 1 352 ? -35.625 14.898 26.953 1 91.94 352 ALA A N 1
ATOM 2624 C CA . ALA A 1 352 ? -36.031 16.281 27.188 1 91.94 352 ALA A CA 1
ATOM 2625 C C . ALA A 1 352 ? -35.969 16.641 28.672 1 91.94 352 ALA A C 1
ATOM 2627 O O . ALA A 1 352 ? -36.781 17.391 29.172 1 91.94 352 ALA A O 1
ATOM 2628 N N . THR A 1 353 ? -35.031 16.031 29.391 1 92.81 353 THR A N 1
ATOM 2629 C CA . THR A 1 353 ? -34.875 16.281 30.828 1 92.81 353 THR A CA 1
ATOM 2630 C C . THR A 1 353 ? -33.594 17.031 31.109 1 92.81 353 THR A C 1
ATOM 2632 O O . THR A 1 353 ? -33.344 17.453 32.25 1 92.81 353 THR A O 1
ATOM 2635 N N . LEU A 1 354 ? -32.781 17.297 30.094 1 94.31 354 LEU A N 1
ATOM 2636 C CA . LEU A 1 354 ? -31.562 18.047 30.266 1 94.31 354 LEU A CA 1
ATOM 2637 C C . LEU A 1 354 ? -31.859 19.516 30.609 1 94.31 354 LEU A C 1
ATOM 2639 O O . LEU A 1 354 ? -32.75 20.109 30.016 1 94.31 354 LEU A O 1
ATOM 2643 N N . SER A 1 355 ? -31.141 20.031 31.625 1 93.75 355 SER A N 1
ATOM 2644 C CA . SER A 1 355 ? -31.359 21.438 31.969 1 93.75 355 SER A CA 1
ATOM 2645 C C . SER A 1 355 ? -30.906 22.359 30.828 1 93.75 355 SER A C 1
ATOM 2647 O O . SER A 1 355 ? -29.906 22.094 30.156 1 93.75 355 SER A O 1
ATOM 2649 N N . LEU A 1 356 ? -31.516 23.484 30.656 1 91.25 356 LEU A N 1
ATOM 2650 C CA . LEU A 1 356 ? -31.172 24.453 29.641 1 91.25 356 LEU A CA 1
ATOM 2651 C C . LEU A 1 356 ? -29.797 25.078 29.922 1 91.25 356 LEU A C 1
ATOM 2653 O O . LEU A 1 356 ? -29.062 25.422 29 1 91.25 356 LEU A O 1
ATOM 2657 N N . GLU A 1 357 ? -29.547 25.141 31.172 1 89.81 357 GLU A N 1
ATOM 2658 C CA . GLU A 1 357 ? -28.25 25.703 31.562 1 89.81 357 GLU A CA 1
ATOM 2659 C C . GLU A 1 357 ? -27.109 24.797 31.109 1 89.81 357 GLU A C 1
ATOM 2661 O O . GLU A 1 357 ? -26.078 25.266 30.641 1 89.81 357 GLU A O 1
ATOM 2666 N N . ASP A 1 358 ? -27.297 23.516 31.359 1 91.75 358 ASP A N 1
ATOM 2667 C CA . ASP A 1 358 ? -26.281 22.562 30.922 1 91.75 358 ASP A CA 1
ATOM 2668 C C . ASP A 1 358 ? -26.109 22.594 29.406 1 91.75 358 ASP A C 1
ATOM 2670 O O . ASP A 1 358 ? -24.969 22.562 28.922 1 91.75 358 ASP A O 1
ATOM 2674 N N . PHE A 1 359 ? -27.188 22.688 28.703 1 94.12 359 PHE A N 1
ATOM 2675 C CA . PHE A 1 359 ? -27.156 22.734 27.25 1 94.12 359 PHE A CA 1
ATOM 2676 C C . PHE A 1 359 ? -26.531 24.047 26.766 1 94.12 359 PHE A C 1
ATOM 2678 O O . PHE A 1 359 ? -25.766 24.062 25.797 1 94.12 359 PHE A O 1
ATOM 2685 N N . ALA A 1 360 ? -26.906 25.141 27.453 1 91.06 360 ALA A N 1
ATOM 2686 C CA . ALA A 1 360 ? -26.344 26.438 27.109 1 91.06 360 ALA A CA 1
ATOM 2687 C C . ALA A 1 360 ? -24.812 26.406 27.25 1 91.06 360 ALA A C 1
ATOM 2689 O O . ALA A 1 360 ? -24.109 27 26.438 1 91.06 360 ALA A O 1
ATOM 2690 N N . PHE A 1 361 ? -24.359 25.797 28.344 1 89.75 361 PHE A N 1
ATOM 2691 C CA . PHE A 1 361 ? -22.906 25.688 28.531 1 89.75 361 PHE A CA 1
ATOM 2692 C C . PHE A 1 361 ? -22.266 24.922 27.391 1 89.75 361 PHE A C 1
ATOM 2694 O O . PHE A 1 361 ? -21.25 25.359 26.828 1 89.75 361 PHE A O 1
ATOM 2701 N N . TYR A 1 362 ? -22.812 23.766 27.062 1 92.75 362 TYR A N 1
ATOM 2702 C CA . TYR A 1 362 ? -22.344 22.953 25.953 1 92.75 362 TYR A CA 1
ATOM 2703 C C . TYR A 1 362 ? -22.297 23.766 24.656 1 92.75 362 TYR A C 1
ATOM 2705 O O . TYR A 1 362 ? -21.312 23.75 23.938 1 92.75 362 TYR A O 1
ATOM 2713 N N . LEU A 1 363 ? -23.344 24.516 24.375 1 91.62 363 LEU A N 1
ATOM 2714 C CA . LEU A 1 363 ? -23.438 25.281 23.141 1 91.62 363 LEU A CA 1
ATOM 2715 C C . LEU A 1 363 ? -22.375 26.391 23.094 1 91.62 363 LEU A C 1
ATOM 2717 O O . LEU A 1 363 ? -21.828 26.672 22.047 1 91.62 363 LEU A O 1
ATOM 2721 N N . HIS A 1 364 ? -22.25 27.031 24.219 1 88.75 364 HIS A N 1
ATOM 2722 C CA . HIS A 1 364 ? -21.219 28.062 24.281 1 88.75 364 HIS A CA 1
ATOM 2723 C C . HIS A 1 364 ? -19.844 27.5 23.953 1 88.75 364 HIS A C 1
ATOM 2725 O O . HIS A 1 364 ? -19.062 28.141 23.25 1 88.75 364 HIS A O 1
ATOM 2731 N N . GLN A 1 365 ? -19.516 26.391 24.562 1 89.81 365 GLN A N 1
ATOM 2732 C CA . GLN A 1 365 ? -18.234 25.75 24.266 1 89.81 365 GLN A CA 1
ATOM 2733 C C . GLN A 1 365 ? -18.141 25.328 22.812 1 89.81 365 GLN A C 1
ATOM 2735 O O . GLN A 1 365 ? -17.078 25.375 22.203 1 89.81 365 GLN A O 1
ATOM 2740 N N . ASP A 1 366 ? -19.25 24.859 22.266 1 91.94 366 ASP A N 1
ATOM 2741 C CA . ASP A 1 366 ? -19.281 24.453 20.859 1 91.94 366 ASP A CA 1
ATOM 2742 C C . ASP A 1 366 ? -19.016 25.656 19.938 1 91.94 366 ASP A C 1
ATOM 2744 O O . ASP A 1 366 ? -18.375 25.5 18.891 1 91.94 366 ASP A O 1
ATOM 2748 N N . ASP A 1 367 ? -19.484 26.812 20.312 1 87.38 367 ASP A N 1
ATOM 2749 C CA . ASP A 1 367 ? -19.219 28.047 19.547 1 87.38 367 ASP A CA 1
ATOM 2750 C C . ASP A 1 367 ? -17.719 28.328 19.5 1 87.38 367 ASP A C 1
ATOM 2752 O O . ASP A 1 367 ? -17.188 28.719 18.453 1 87.38 367 ASP A O 1
ATOM 2756 N N . ILE A 1 368 ? -17.172 28.219 20.672 1 85.56 368 ILE A N 1
ATOM 2757 C CA . ILE A 1 368 ? -15.727 28.453 20.75 1 85.56 368 ILE A CA 1
ATOM 2758 C C . ILE A 1 368 ? -14.992 27.438 19.891 1 85.56 368 ILE A C 1
ATOM 2760 O O . ILE A 1 368 ? -14.094 27.797 19.125 1 85.56 368 ILE A O 1
ATOM 2764 N N . TYR A 1 369 ? -15.391 26.219 20 1 91.56 369 TYR A N 1
ATOM 2765 C CA . TYR A 1 369 ? -14.766 25.141 19.25 1 91.56 369 TYR A CA 1
ATOM 2766 C C . TYR A 1 369 ? -14.945 25.344 17.75 1 91.56 369 TYR A C 1
ATOM 2768 O O . TYR A 1 369 ? -14.008 25.156 16.984 1 91.56 369 TYR A O 1
ATOM 2776 N N . LEU A 1 370 ? -16.125 25.703 17.312 1 89.62 370 LEU A N 1
ATOM 2777 C CA . LEU A 1 370 ? -16.469 25.812 15.891 1 89.62 370 LEU A CA 1
ATOM 2778 C C . LEU A 1 370 ? -15.648 26.922 15.227 1 89.62 370 LEU A C 1
ATOM 2780 O O . LEU A 1 370 ? -15.32 26.828 14.047 1 89.62 370 LEU A O 1
ATOM 2784 N N . THR A 1 371 ? -15.359 27.969 15.953 1 84.25 371 THR A N 1
ATOM 2785 C CA . THR A 1 371 ? -14.508 29.031 15.414 1 84.25 371 THR A CA 1
ATOM 2786 C C . THR A 1 371 ? -13.156 28.469 14.992 1 84.25 371 THR A C 1
ATOM 2788 O O . THR A 1 371 ? -12.672 28.766 13.891 1 84.25 371 THR A O 1
ATOM 2791 N N . ASP A 1 372 ? -12.586 27.734 15.891 1 87.38 372 ASP A N 1
ATOM 2792 C CA . ASP A 1 372 ? -11.297 27.125 15.578 1 87.38 372 ASP A CA 1
ATOM 2793 C C . ASP A 1 372 ? -11.453 26.047 14.508 1 87.38 372 ASP A C 1
ATOM 2795 O O . ASP A 1 372 ? -10.586 25.891 13.648 1 87.38 372 ASP A O 1
ATOM 2799 N N . TYR A 1 373 ? -12.508 25.312 14.617 1 92 373 TYR A N 1
ATOM 2800 C CA . TYR A 1 373 ? -12.781 24.219 13.68 1 92 373 TYR A CA 1
ATOM 2801 C C . TYR A 1 373 ? -12.883 24.75 12.25 1 92 373 TYR A C 1
ATOM 2803 O O . TYR A 1 373 ? -12.398 24.109 11.312 1 92 373 TYR A O 1
ATOM 2811 N N . THR A 1 374 ? -13.508 25.922 12.109 1 88.88 374 THR A N 1
ATOM 2812 C CA . THR A 1 374 ? -13.633 26.547 10.805 1 88.88 374 THR A CA 1
ATOM 2813 C C . THR A 1 374 ? -12.25 26.844 10.211 1 88.88 374 THR A C 1
ATOM 2815 O O . THR A 1 374 ? -12.039 26.688 9.008 1 88.88 374 THR A O 1
ATOM 2818 N N . SER A 1 375 ? -11.398 27.281 11.031 1 89.44 375 SER A N 1
ATOM 2819 C CA . SER A 1 375 ? -10.031 27.547 10.586 1 89.44 375 SER A CA 1
ATOM 2820 C C . SER A 1 375 ? -9.344 26.266 10.125 1 89.44 375 SER A C 1
ATOM 2822 O O . SER A 1 375 ? -8.57 26.297 9.164 1 89.44 375 SER A O 1
ATOM 2824 N N . LEU A 1 376 ? -9.578 25.203 10.82 1 92.62 376 LEU A N 1
ATOM 2825 C CA . LEU A 1 376 ? -9 23.922 10.445 1 92.62 376 LEU A CA 1
ATOM 2826 C C . LEU A 1 376 ? -9.555 23.438 9.109 1 92.62 376 LEU A C 1
ATOM 2828 O O . LEU A 1 376 ? -8.82 22.891 8.281 1 92.62 376 LEU A O 1
ATOM 2832 N N . LEU A 1 377 ? -10.883 23.594 8.898 1 93 377 LEU A N 1
ATOM 2833 C CA . LEU A 1 377 ? -11.5 23.234 7.629 1 93 377 LEU A CA 1
ATOM 2834 C C . LEU A 1 377 ? -10.938 24.062 6.488 1 93 377 LEU A C 1
ATOM 2836 O O . LEU A 1 377 ? -10.703 23.547 5.391 1 93 377 LEU A O 1
ATOM 2840 N N . ALA A 1 378 ? -10.727 25.375 6.758 1 89.62 378 ALA A N 1
ATOM 2841 C CA . ALA A 1 378 ? -10.109 26.25 5.762 1 89.62 378 ALA A CA 1
ATOM 2842 C C . ALA A 1 378 ? -8.695 25.781 5.426 1 89.62 378 ALA A C 1
ATOM 2844 O O . ALA A 1 378 ? -8.273 25.828 4.266 1 89.62 378 ALA A O 1
ATOM 2845 N N . LEU A 1 379 ? -8.039 25.438 6.465 1 90.44 379 LEU A N 1
ATOM 2846 C CA . LEU A 1 379 ? -6.688 24.906 6.266 1 90.44 379 LEU A CA 1
ATOM 2847 C C . LEU A 1 379 ? -6.719 23.625 5.441 1 90.44 379 LEU A C 1
ATOM 2849 O O . LEU A 1 379 ? -5.859 23.422 4.582 1 90.44 379 LEU A O 1
ATOM 2853 N N . ALA A 1 380 ? -7.641 22.703 5.699 1 93.31 380 ALA A N 1
ATOM 2854 C CA . ALA A 1 380 ? -7.801 21.484 4.914 1 93.31 380 ALA A CA 1
ATOM 2855 C C . ALA A 1 380 ? -8.07 21.812 3.447 1 93.31 380 ALA A C 1
ATOM 2857 O O . ALA A 1 380 ? -7.566 21.125 2.551 1 93.31 380 ALA A O 1
ATOM 2858 N N . SER A 1 381 ? -8.906 22.828 3.242 1 90.62 381 SER A N 1
ATOM 2859 C CA . SER A 1 381 ? -9.18 23.281 1.881 1 90.62 381 SER A CA 1
ATOM 2860 C C . SER A 1 381 ? -7.895 23.703 1.178 1 90.62 381 SER A C 1
ATOM 2862 O O . SER A 1 381 ? -7.66 23.344 0.024 1 90.62 381 SER A O 1
ATOM 2864 N N . SER A 1 382 ? -7.082 24.438 1.866 1 87.12 382 SER A N 1
ATOM 2865 C CA . SER A 1 382 ? -5.84 24.969 1.306 1 87.12 382 SER A CA 1
ATOM 2866 C C . SER A 1 382 ? -4.852 23.844 1.003 1 87.12 382 SER A C 1
ATOM 2868 O O . SER A 1 382 ? -4.047 23.953 0.076 1 87.12 382 SER A O 1
ATOM 2870 N N . ARG A 1 383 ? -4.922 22.734 1.721 1 89.62 383 ARG A N 1
ATOM 2871 C CA . ARG A 1 383 ? -3.928 21.672 1.614 1 89.62 383 ARG A CA 1
ATOM 2872 C C . ARG A 1 383 ? -4.414 20.562 0.694 1 89.62 383 ARG A C 1
ATOM 2874 O O . ARG A 1 383 ? -3.631 19.703 0.277 1 89.62 383 ARG A O 1
ATOM 2881 N N . ALA A 1 384 ? -5.688 20.562 0.339 1 88.62 384 ALA A N 1
ATOM 2882 C CA . ALA A 1 384 ? -6.254 19.484 -0.487 1 88.62 384 ALA A CA 1
ATOM 2883 C C . ALA A 1 384 ? -5.527 19.391 -1.825 1 88.62 384 ALA A C 1
ATOM 2885 O O . ALA A 1 384 ? -5.18 20.406 -2.428 1 88.62 384 ALA A O 1
ATOM 2886 N N . ASP A 1 385 ? -5.281 18.219 -2.227 1 85.31 385 ASP A N 1
ATOM 2887 C CA . ASP A 1 385 ? -4.523 18 -3.455 1 85.31 385 ASP A CA 1
ATOM 2888 C C . ASP A 1 385 ? -5.453 17.828 -4.652 1 85.31 385 ASP A C 1
ATOM 2890 O O . ASP A 1 385 ? -4.992 17.703 -5.789 1 85.31 385 ASP A O 1
ATOM 2894 N N . ARG A 1 386 ? -6.789 17.781 -4.477 1 85.94 386 ARG A N 1
ATOM 2895 C CA . ARG A 1 386 ? -7.793 17.719 -5.531 1 85.94 386 ARG A CA 1
ATOM 2896 C C . ARG A 1 386 ? -8.758 18.891 -5.457 1 85.94 386 ARG A C 1
ATOM 2898 O O . ARG A 1 386 ? -9.109 19.344 -4.363 1 85.94 386 ARG A O 1
ATOM 2905 N N . LEU A 1 387 ? -9.195 19.344 -6.543 1 86.25 387 LEU A N 1
ATOM 2906 C CA . LEU A 1 387 ? -10.055 20.516 -6.598 1 86.25 387 LEU A CA 1
ATOM 2907 C C . LEU A 1 387 ? -11.391 20.25 -5.914 1 86.25 387 LEU A C 1
ATOM 2909 O O . LEU A 1 387 ? -11.914 21.109 -5.203 1 86.25 387 LEU A O 1
ATOM 2913 N N . ASP A 1 388 ? -11.898 19.109 -6.156 1 88.25 388 ASP A N 1
ATOM 2914 C CA . ASP A 1 388 ? -13.195 18.797 -5.57 1 88.25 388 ASP A CA 1
ATOM 2915 C C . ASP A 1 388 ? -13.117 18.734 -4.047 1 88.25 388 ASP A C 1
ATOM 2917 O O . ASP A 1 388 ? -14.055 19.109 -3.35 1 88.25 388 ASP A O 1
ATOM 2921 N N . GLU A 1 389 ? -12.039 18.281 -3.545 1 92.56 389 GLU A N 1
ATOM 2922 C CA . GLU A 1 389 ? -11.844 18.234 -2.1 1 92.56 389 GLU A CA 1
ATOM 2923 C C . GLU A 1 389 ? -11.594 19.641 -1.534 1 92.56 389 GLU A C 1
ATOM 2925 O O . GLU A 1 389 ? -12.055 19.953 -0.438 1 92.56 389 GLU A O 1
ATOM 2930 N N . ARG A 1 390 ? -10.898 20.484 -2.354 1 87.81 390 ARG A N 1
ATOM 2931 C CA . ARG A 1 390 ? -10.711 21.875 -1.976 1 87.81 390 ARG A CA 1
ATOM 2932 C C . ARG A 1 390 ? -12.055 22.594 -1.837 1 87.81 390 ARG A C 1
ATOM 2934 O O . ARG A 1 390 ? -12.281 23.312 -0.863 1 87.81 390 ARG A O 1
ATOM 2941 N N . VAL A 1 391 ? -12.875 22.391 -2.766 1 87.38 391 VAL A N 1
ATOM 2942 C CA . VAL A 1 391 ? -14.188 23.016 -2.783 1 87.38 391 VAL A CA 1
ATOM 2943 C C . VAL A 1 391 ? -15.031 22.484 -1.622 1 87.38 391 VAL A C 1
ATOM 2945 O O . VAL A 1 391 ? -15.727 23.266 -0.954 1 87.38 391 VAL A O 1
ATOM 2948 N N . PHE A 1 392 ? -14.93 21.25 -1.366 1 93.62 392 PHE A N 1
ATOM 2949 C CA . PHE A 1 392 ? -15.703 20.656 -0.283 1 93.62 392 PHE A CA 1
ATOM 2950 C C . PHE A 1 392 ? -15.344 21.281 1.054 1 93.62 392 PHE A C 1
ATOM 2952 O O . PHE A 1 392 ? -16.219 21.734 1.794 1 93.62 392 PHE A O 1
ATOM 2959 N N . PHE A 1 393 ? -14.07 21.359 1.348 1 93.19 393 PHE A N 1
ATOM 2960 C CA . PHE A 1 393 ? -13.648 21.875 2.645 1 93.19 393 PHE A CA 1
ATOM 2961 C C . PHE A 1 393 ? -13.914 23.359 2.75 1 93.19 393 PHE A C 1
ATOM 2963 O O . PHE A 1 393 ? -14.227 23.875 3.832 1 93.19 393 PHE A O 1
ATOM 2970 N N . ALA A 1 394 ? -13.836 24.062 1.644 1 88 394 ALA A N 1
ATOM 2971 C CA . ALA A 1 394 ? -14.18 25.484 1.65 1 88 394 ALA A CA 1
ATOM 2972 C C . ALA A 1 394 ? -15.656 25.688 1.967 1 88 394 ALA A C 1
ATOM 2974 O O . ALA A 1 394 ? -16.016 26.578 2.736 1 88 394 ALA A O 1
ATOM 2975 N N . GLN A 1 395 ? -16.438 24.875 1.397 1 87.62 395 GLN A N 1
ATOM 2976 C CA . GLN A 1 395 ? -17.875 24.938 1.652 1 87.62 395 GLN A CA 1
ATOM 2977 C C . GLN A 1 395 ? -18.203 24.547 3.09 1 87.62 395 GLN A C 1
ATOM 2979 O O . GLN A 1 395 ? -19.062 25.156 3.729 1 87.62 395 GLN A O 1
ATOM 2984 N N . ALA A 1 396 ? -17.547 23.531 3.525 1 90.44 396 ALA A N 1
ATOM 2985 C CA . ALA A 1 396 ? -17.766 23.094 4.906 1 90.44 396 ALA A CA 1
ATOM 2986 C C . ALA A 1 396 ? -17.359 24.188 5.891 1 90.44 396 ALA A C 1
ATOM 2988 O O . ALA A 1 396 ? -18 24.359 6.934 1 90.44 396 ALA A O 1
ATOM 2989 N N . ALA A 1 397 ? -16.297 24.953 5.59 1 86.94 397 ALA A N 1
ATOM 2990 C CA . ALA A 1 397 ? -15.812 26.047 6.438 1 86.94 397 ALA A CA 1
ATOM 2991 C C . ALA A 1 397 ? -16.797 27.219 6.434 1 86.94 397 ALA A C 1
ATOM 2993 O O . ALA A 1 397 ? -16.969 27.891 7.453 1 86.94 397 ALA A O 1
ATOM 2994 N N . SER A 1 398 ? -17.391 27.453 5.328 1 79.56 398 SER A N 1
ATOM 2995 C CA . SER A 1 398 ? -18.281 28.594 5.191 1 79.56 398 SER A CA 1
ATOM 2996 C C . SER A 1 398 ? -19.719 28.234 5.547 1 79.56 398 SER A C 1
ATOM 2998 O O . SER A 1 398 ? -20.25 28.703 6.559 1 79.56 398 SER A O 1
ATOM 3000 N N . GLY A 1 399 ? -20.188 27.25 4.906 1 63.84 399 GLY A N 1
ATOM 3001 C CA . GLY A 1 399 ? -21.594 26.906 4.973 1 63.84 399 GLY A CA 1
ATOM 3002 C C . GLY A 1 399 ? -21.953 26.094 6.199 1 63.84 399 GLY A C 1
ATOM 3003 O O . GLY A 1 399 ? -22.891 26.422 6.926 1 63.84 399 GLY A O 1
ATOM 3004 N N . GLY A 1 400 ? -21.234 25.156 6.418 1 58.38 400 GLY A N 1
ATOM 3005 C CA . GLY A 1 400 ? -21.578 24.219 7.484 1 58.38 400 GLY A CA 1
ATOM 3006 C C . GLY A 1 400 ? -21.469 24.828 8.867 1 58.38 400 GLY A C 1
ATOM 3007 O O . GLY A 1 400 ? -22.422 24.766 9.656 1 58.38 400 GLY A O 1
ATOM 3008 N N . VAL A 1 401 ? -20.562 25.531 9.055 1 65.06 401 VAL A N 1
ATOM 3009 C CA . VAL A 1 401 ? -20.312 26.141 10.359 1 65.06 401 VAL A CA 1
ATOM 3010 C C . VAL A 1 401 ? -21.266 27.328 10.562 1 65.06 401 VAL A C 1
ATOM 3012 O O . VAL A 1 401 ? -21.766 27.531 11.664 1 65.06 401 VAL A O 1
ATOM 3015 N N . ASP A 1 402 ? -21.609 27.922 9.453 1 63.22 402 ASP A N 1
ATOM 3016 C CA . ASP A 1 402 ? -22.516 29.062 9.555 1 63.22 402 ASP A CA 1
ATOM 3017 C C . ASP A 1 402 ? -23.891 28.625 10.055 1 63.22 402 ASP A C 1
ATOM 3019 O O . ASP A 1 402 ? -24.5 29.297 10.883 1 63.22 402 ASP A O 1
ATOM 3023 N N . SER A 1 403 ? -24.266 27.531 9.547 1 68.69 403 SER A N 1
ATOM 3024 C CA . SER A 1 403 ? -25.562 27.016 9.977 1 68.69 403 SER A CA 1
ATOM 3025 C C . SER A 1 403 ? -25.562 26.672 11.461 1 68.69 403 SER A C 1
ATOM 3027 O O . SER A 1 403 ? -26.547 26.922 12.164 1 68.69 403 SER A O 1
ATOM 3029 N N . GLU A 1 404 ? -24.531 26.188 11.859 1 76.94 404 GLU A N 1
ATOM 3030 C CA . GLU A 1 404 ? -24.422 25.828 13.266 1 76.94 404 GLU A CA 1
ATOM 3031 C C . GLU A 1 404 ? -24.344 27.062 14.156 1 76.94 404 GLU A C 1
ATOM 3033 O O . GLU A 1 404 ? -24.984 27.125 15.203 1 76.94 404 GLU A O 1
ATOM 3038 N N . VAL A 1 405 ? -23.625 28.031 13.703 1 71 405 VAL A N 1
ATOM 3039 C CA . VAL A 1 405 ? -23.469 29.266 14.461 1 71 405 VAL A CA 1
ATOM 3040 C C . VAL A 1 405 ? -24.812 30 14.531 1 71 405 VAL A C 1
ATOM 3042 O O . VAL A 1 405 ? -25.172 30.562 15.57 1 71 405 VAL A O 1
ATOM 3045 N N . MET A 1 406 ? -25.438 29.969 13.469 1 71.25 406 MET A N 1
ATOM 3046 C CA . MET A 1 406 ? -26.766 30.594 13.438 1 71.25 406 MET A CA 1
ATOM 3047 C C . MET A 1 406 ? -27.719 29.875 14.398 1 71.25 406 MET A C 1
ATOM 3049 O O . MET A 1 406 ? -28.516 30.531 15.078 1 71.25 406 MET A O 1
ATOM 3053 N N . PHE A 1 407 ? -27.703 28.594 14.328 1 78.75 407 PHE A N 1
ATOM 3054 C CA . PHE A 1 407 ? -28.5 27.828 15.289 1 78.75 407 PHE A CA 1
ATOM 3055 C C . PHE A 1 407 ? -28.172 28.25 16.719 1 78.75 407 PHE A C 1
ATOM 3057 O O . PHE A 1 407 ? -29.062 28.469 17.531 1 78.75 407 PHE A O 1
ATOM 3064 N N . HIS A 1 408 ? -26.875 28.375 17.125 1 79.88 408 HIS A N 1
ATOM 3065 C CA . HIS A 1 408 ? -26.469 28.766 18.469 1 79.88 408 HIS A CA 1
ATOM 3066 C C . HIS A 1 408 ? -27.047 30.109 18.859 1 79.88 408 HIS A C 1
ATOM 3068 O O . HIS A 1 408 ? -27.656 30.25 19.922 1 79.88 408 HIS A O 1
ATOM 3074 N N . HIS A 1 409 ? -26.922 31.016 17.875 1 76.31 409 HIS A N 1
ATOM 3075 C CA . HIS A 1 409 ? -27.406 32.375 18.141 1 76.31 409 HIS A CA 1
ATOM 3076 C C . HIS A 1 409 ? -28.922 32.375 18.375 1 76.31 409 HIS A C 1
ATOM 3078 O O . HIS A 1 409 ? -29.406 32.969 19.328 1 76.31 409 HIS A O 1
ATOM 3084 N N . ASN A 1 410 ? -29.562 31.703 17.516 1 80 410 ASN A N 1
ATOM 3085 C CA . ASN A 1 410 ? -31.016 31.656 17.641 1 80 410 ASN A CA 1
ATOM 3086 C C . ASN A 1 410 ? -31.438 30.984 18.953 1 80 410 ASN A C 1
ATOM 3088 O O . ASN A 1 410 ? -32.406 31.422 19.578 1 80 410 ASN A O 1
ATOM 3092 N N . TRP A 1 411 ? -30.797 30 19.25 1 84.81 411 TRP A N 1
ATOM 3093 C CA . TRP A 1 411 ? -31.109 29.281 20.484 1 84.81 411 TRP A CA 1
ATOM 3094 C C . TRP A 1 411 ? -30.891 30.172 21.703 1 84.81 411 TRP A C 1
ATOM 3096 O O . TRP A 1 411 ? -31.688 30.188 22.641 1 84.81 411 TRP A O 1
ATOM 3106 N N . TYR A 1 412 ? -29.75 30.969 21.766 1 84.06 412 TYR A N 1
ATOM 3107 C CA . TYR A 1 412 ? -29.453 31.891 22.859 1 84.06 412 TYR A CA 1
ATOM 3108 C C . TYR A 1 412 ? -30.562 32.906 23.016 1 84.06 412 TYR A C 1
ATOM 3110 O O . TYR A 1 412 ? -31.031 33.188 24.125 1 84.06 412 TYR A O 1
ATOM 3118 N N . VAL A 1 413 ? -30.906 33.406 21.875 1 81.69 413 VAL A N 1
ATOM 3119 C CA . VAL A 1 413 ? -31.922 34.438 21.875 1 81.69 413 VAL A CA 1
ATOM 3120 C C . VAL A 1 413 ? -33.25 33.875 22.359 1 81.69 413 VAL A C 1
ATOM 3122 O O . VAL A 1 413 ? -33.906 34.438 23.219 1 81.69 413 VAL A O 1
ATOM 3125 N N . LYS A 1 414 ? -33.594 32.781 21.859 1 84.81 414 LYS A N 1
ATOM 3126 C CA . LYS A 1 414 ? -34.844 32.156 22.188 1 84.81 414 LYS A CA 1
ATOM 3127 C C . LYS A 1 414 ? -34.938 31.812 23.672 1 84.81 414 LYS A C 1
ATOM 3129 O O . LYS A 1 414 ? -36 31.922 24.281 1 84.81 414 LYS A O 1
ATOM 3134 N N . HIS A 1 415 ? -33.875 31.469 24.312 1 87.88 415 HIS A N 1
ATOM 3135 C CA . HIS A 1 415 ? -33.938 30.969 25.672 1 87.88 415 HIS A CA 1
ATOM 3136 C C . HIS A 1 415 ? -33.312 31.953 26.656 1 87.88 415 HIS A C 1
ATOM 3138 O O . HIS A 1 415 ? -33.25 31.688 27.859 1 87.88 415 HIS A O 1
ATOM 3144 N N . GLY A 1 416 ? -32.812 33 26.125 1 86.94 416 GLY A N 1
ATOM 3145 C CA . GLY A 1 416 ? -32.375 34.125 26.953 1 86.94 416 GLY A CA 1
ATOM 3146 C C . GLY A 1 416 ? -30.984 33.906 27.547 1 86.94 416 GLY A C 1
ATOM 3147 O O . GLY A 1 416 ? -30.734 34.219 28.703 1 86.94 416 GLY A O 1
ATOM 3148 N N . PHE A 1 417 ? -30.172 33.281 26.875 1 86.12 417 PHE A N 1
ATOM 3149 C CA . PHE A 1 417 ? -28.797 33.062 27.328 1 86.12 417 PHE A CA 1
ATOM 3150 C C . PHE A 1 417 ? -27.844 34 26.594 1 86.12 417 PHE A C 1
ATOM 3152 O O . PHE A 1 417 ? -28.094 34.375 25.438 1 86.12 417 PHE A O 1
ATOM 3159 N N . ASP A 1 418 ? -26.781 34.562 27.266 1 79.75 418 ASP A N 1
ATOM 3160 C CA . ASP A 1 418 ? -25.75 35.406 26.703 1 79.75 418 ASP A CA 1
ATOM 3161 C C . ASP A 1 418 ? -24.391 34.719 26.688 1 79.75 418 ASP A C 1
ATOM 3163 O O . ASP A 1 418 ? -23.828 34.438 27.75 1 79.75 418 ASP A O 1
ATOM 3167 N N . PRO A 1 419 ? -24.094 34.469 25.562 1 72.75 419 PRO A N 1
ATOM 3168 C CA . PRO A 1 419 ? -22.828 33.719 25.469 1 72.75 419 PRO A CA 1
ATOM 3169 C C . PRO A 1 419 ? -21.609 34.594 25.797 1 72.75 419 PRO A C 1
ATOM 3171 O O . PRO A 1 419 ? -20.516 34.062 26 1 72.75 419 PRO A O 1
ATOM 3174 N N . SER A 1 420 ? -21.906 35.906 26.016 1 66.12 420 SER A N 1
ATOM 3175 C CA . SER A 1 420 ? -20.812 36.844 26.25 1 66.12 420 SER A CA 1
ATOM 3176 C C . SER A 1 420 ? -20.125 36.594 27.578 1 66.12 420 SER A C 1
ATOM 3178 O O . SER A 1 420 ? -20.781 36.25 28.562 1 66.12 420 SER A O 1
ATOM 3180 N N . GLY A 1 421 ? -18.812 36.125 27.438 1 62.03 421 GLY A N 1
ATOM 3181 C CA . GLY A 1 421 ? -18.016 36 28.641 1 62.03 421 GLY A CA 1
ATOM 3182 C C . GLY A 1 421 ? -17.578 34.594 28.938 1 62.03 421 GLY A C 1
ATOM 3183 O O . GLY A 1 421 ? -16.844 34.344 29.891 1 62.03 421 GLY A O 1
ATOM 3184 N N . THR A 1 422 ? -18.234 33.656 28.375 1 70.69 422 THR A N 1
ATOM 3185 C CA . THR A 1 422 ? -17.812 32.312 28.688 1 70.69 422 THR A CA 1
ATOM 3186 C C . THR A 1 422 ? -16.469 32 28.031 1 70.69 422 THR A C 1
ATOM 3188 O O . THR A 1 422 ? -16.312 32.156 26.828 1 70.69 422 THR A O 1
ATOM 3191 N N . SER A 1 423 ? -15.648 31.703 28.969 1 81.69 423 SER A N 1
ATOM 3192 C CA . SER A 1 423 ? -14.289 31.406 28.516 1 81.69 423 SER A CA 1
ATOM 3193 C C . SER A 1 423 ? -14.156 29.953 28.094 1 81.69 423 SER A C 1
ATOM 3195 O O . SER A 1 423 ? -15.039 29.125 28.375 1 81.69 423 SER A O 1
ATOM 3197 N N . ARG A 1 424 ? -13.242 29.672 27.391 1 87.62 424 ARG A N 1
ATOM 3198 C CA . ARG A 1 424 ? -12.914 28.328 26.906 1 87.62 424 ARG A CA 1
ATOM 3199 C C . ARG A 1 424 ? -12.609 27.391 28.078 1 87.62 424 ARG A C 1
ATOM 3201 O O . ARG A 1 424 ? -11.836 27.734 28.969 1 87.62 424 ARG A O 1
ATOM 3208 N N . SER A 1 425 ? -13.281 26.281 28.172 1 88.06 425 SER A N 1
ATOM 3209 C CA . SER A 1 425 ? -13.031 25.297 29.219 1 88.06 425 SER A CA 1
ATOM 3210 C C . SER A 1 425 ? -11.742 24.516 28.953 1 88.06 425 SER A C 1
ATOM 3212 O O . SER A 1 425 ? -11.195 24.578 27.844 1 88.06 425 SER A O 1
ATOM 3214 N N . GLU A 1 426 ? -11.297 23.828 29.969 1 84.44 426 GLU A N 1
ATOM 3215 C CA . GLU A 1 426 ? -10.109 22.984 29.812 1 84.44 426 GLU A CA 1
ATOM 3216 C C . GLU A 1 426 ? -10.359 21.875 28.797 1 84.44 426 GLU A C 1
ATOM 3218 O O . GLU A 1 426 ? -9.445 21.469 28.078 1 84.44 426 GLU A O 1
ATOM 3223 N N . VAL A 1 427 ? -11.594 21.328 28.734 1 89.06 427 VAL A N 1
ATOM 3224 C CA . VAL A 1 427 ? -11.961 20.25 27.812 1 89.06 427 VAL A CA 1
ATOM 3225 C C . VAL A 1 427 ? -11.922 20.781 26.375 1 89.06 427 VAL A C 1
ATOM 3227 O O . VAL A 1 427 ? -11.344 20.141 25.5 1 89.06 427 VAL A O 1
ATOM 3230 N N . THR A 1 428 ? -12.516 21.984 26.188 1 91.19 428 THR A N 1
ATOM 3231 C CA . THR A 1 428 ? -12.539 22.594 24.875 1 91.19 428 THR A CA 1
ATOM 3232 C C . THR A 1 428 ? -11.125 22.969 24.422 1 91.19 428 THR A C 1
ATOM 3234 O O . THR A 1 428 ? -10.766 22.75 23.266 1 91.19 428 THR A O 1
ATOM 3237 N N . ALA A 1 429 ? -10.375 23.422 25.328 1 89.06 429 ALA A N 1
ATOM 3238 C CA . ALA A 1 429 ? -8.992 23.781 25.016 1 89.06 429 ALA A CA 1
ATOM 3239 C C . ALA A 1 429 ? -8.172 22.562 24.609 1 89.06 429 ALA A C 1
ATOM 3241 O O . ALA A 1 429 ? -7.352 22.625 23.703 1 89.06 429 ALA A O 1
ATOM 3242 N N . ALA A 1 430 ? -8.352 21.5 25.344 1 89.19 430 ALA A N 1
ATOM 3243 C CA . ALA A 1 430 ? -7.621 20.266 25.062 1 89.19 430 ALA A CA 1
ATOM 3244 C C . ALA A 1 430 ? -7.988 19.719 23.672 1 89.19 430 ALA A C 1
ATOM 3246 O O . ALA A 1 430 ? -7.129 19.219 22.953 1 89.19 430 ALA A O 1
ATOM 3247 N N . TYR A 1 431 ? -9.258 19.797 23.344 1 92.69 431 TYR A N 1
ATOM 3248 C CA . TYR A 1 431 ? -9.734 19.328 22.047 1 92.69 431 TYR A CA 1
ATOM 3249 C C . TYR A 1 431 ? -9.133 20.141 20.906 1 92.69 431 TYR A C 1
ATOM 3251 O O . TYR A 1 431 ? -8.57 19.594 19.969 1 92.69 431 TYR A O 1
ATOM 3259 N N . ILE A 1 432 ? -9.234 21.469 21.078 1 90.31 432 ILE A N 1
ATOM 3260 C CA . ILE A 1 432 ? -8.664 22.391 20.094 1 90.31 432 ILE A CA 1
ATOM 3261 C C . ILE A 1 432 ? -7.16 22.156 19.984 1 90.31 432 ILE A C 1
ATOM 3263 O O . ILE A 1 432 ? -6.609 22.125 18.875 1 90.31 432 ILE A O 1
ATOM 3267 N N . GLY A 1 433 ? -6.523 21.984 21.141 1 88.81 433 GLY A N 1
ATOM 3268 C CA . GLY A 1 433 ? -5.094 21.719 21.172 1 88.81 433 GLY A CA 1
ATOM 3269 C C . GLY A 1 433 ? -4.695 20.469 20.422 1 88.81 433 GLY A C 1
ATOM 3270 O O . GLY A 1 433 ? -3.699 20.469 19.688 1 88.81 433 GLY A O 1
ATOM 3271 N N . HIS A 1 434 ? -5.457 19.438 20.562 1 92.31 434 HIS A N 1
ATOM 3272 C CA . HIS A 1 434 ? -5.199 18.188 19.859 1 92.31 434 HIS A CA 1
ATOM 3273 C C . HIS A 1 434 ? -5.281 18.375 18.344 1 92.31 434 HIS A C 1
ATOM 3275 O O . HIS A 1 434 ? -4.387 17.953 17.609 1 92.31 434 HIS A O 1
ATOM 3281 N N . GLU A 1 435 ? -6.305 19.047 17.891 1 94 435 GLU A N 1
ATOM 3282 C CA . GLU A 1 435 ? -6.523 19.219 16.469 1 94 435 GLU A CA 1
ATOM 3283 C C . GLU A 1 435 ? -5.445 20.109 15.844 1 94 435 GLU A C 1
ATOM 3285 O O . GLU A 1 435 ? -4.977 19.828 14.734 1 94 435 GLU A O 1
ATOM 3290 N N . HIS A 1 436 ? -5.059 21.109 16.609 1 87.56 436 HIS A N 1
ATOM 3291 C CA . HIS A 1 436 ? -4.031 22.016 16.094 1 87.56 436 HIS A CA 1
ATOM 3292 C C . HIS A 1 436 ? -2.668 21.328 16.062 1 87.56 436 HIS A C 1
ATOM 3294 O O . HIS A 1 436 ? -1.857 21.594 15.164 1 87.56 436 HIS A O 1
ATOM 3300 N N . ARG A 1 437 ? -2.391 20.5 17.031 1 85.38 437 ARG A N 1
ATOM 3301 C CA . ARG A 1 437 ? -1.146 19.734 17.016 1 85.38 437 ARG A CA 1
ATOM 3302 C C . ARG A 1 437 ? -1.071 18.844 15.789 1 85.38 437 ARG A C 1
ATOM 3304 O O . ARG A 1 437 ? -0.01 18.703 15.18 1 85.38 437 ARG A O 1
ATOM 3311 N N . VAL A 1 438 ? -2.146 18.188 15.461 1 91.44 438 VAL A N 1
ATOM 3312 C CA . VAL A 1 438 ? -2.195 17.328 14.273 1 91.44 438 VAL A CA 1
ATOM 3313 C C . VAL A 1 438 ? -2.014 18.188 13.023 1 91.44 438 VAL A C 1
ATOM 3315 O O . VAL A 1 438 ? -1.287 17.797 12.102 1 91.44 438 VAL A O 1
ATOM 3318 N N . ALA A 1 439 ? -2.713 19.375 12.992 1 89.69 439 ALA A N 1
ATOM 3319 C CA . ALA A 1 439 ? -2.588 20.297 11.867 1 89.69 439 ALA A CA 1
ATOM 3320 C C . ALA A 1 439 ? -1.139 20.734 11.672 1 89.69 439 ALA A C 1
ATOM 3322 O O . ALA A 1 439 ? -0.686 20.938 10.547 1 89.69 439 ALA A O 1
ATOM 3323 N N . ASP A 1 440 ? -0.405 20.859 12.766 1 82.69 440 ASP A N 1
ATOM 3324 C CA . ASP A 1 440 ? 0.977 21.328 12.75 1 82.69 440 ASP A CA 1
ATOM 3325 C C . ASP A 1 440 ? 1.898 20.297 12.094 1 82.69 440 ASP A C 1
ATOM 3327 O O . ASP A 1 440 ? 3.018 20.625 11.695 1 82.69 440 ASP A O 1
ATOM 3331 N N . SER A 1 441 ? 1.424 19.125 11.93 1 81.12 441 SER A N 1
ATOM 3332 C CA . SER A 1 441 ? 2.229 18.094 11.266 1 81.12 441 SER A CA 1
ATOM 3333 C C . SER A 1 441 ? 2.414 18.422 9.781 1 81.12 441 SER A C 1
ATOM 3335 O O . SER A 1 441 ? 3.32 17.891 9.141 1 81.12 441 SER A O 1
ATOM 3337 N N . GLY A 1 442 ? 1.442 19.203 9.25 1 82.25 442 GLY A N 1
ATOM 3338 C CA . GLY A 1 442 ? 1.493 19.562 7.844 1 82.25 442 GLY A CA 1
ATOM 3339 C C . GLY A 1 442 ? 0.821 18.547 6.945 1 82.25 442 GLY A C 1
ATOM 3340 O O . GLY A 1 442 ? 0.64 18.781 5.75 1 82.25 442 GLY A O 1
ATOM 3341 N N . SER A 1 443 ? 0.399 17.438 7.434 1 90.12 443 SER A N 1
ATOM 3342 C CA . SER A 1 443 ? -0.202 16.359 6.645 1 90.12 443 SER A CA 1
ATOM 3343 C C . SER A 1 443 ? -1.673 16.641 6.359 1 90.12 443 SER A C 1
ATOM 3345 O O . SER A 1 443 ? -2.475 16.797 7.285 1 90.12 443 SER A O 1
ATOM 3347 N N . TYR A 1 444 ? -1.991 16.688 5.094 1 93.06 444 TYR A N 1
ATOM 3348 C CA . TYR A 1 444 ? -3.381 16.828 4.676 1 93.06 444 TYR A CA 1
ATOM 3349 C C . TYR A 1 444 ? -4.211 15.633 5.113 1 93.06 444 TYR A C 1
ATOM 3351 O O . TYR A 1 444 ? -5.344 15.781 5.574 1 93.06 444 TYR A O 1
ATOM 3359 N N . ALA A 1 445 ? -3.662 14.422 4.949 1 95.5 445 ALA A N 1
ATOM 3360 C CA . ALA A 1 445 ? -4.379 13.203 5.305 1 95.5 445 ALA A CA 1
ATOM 3361 C C . ALA A 1 445 ? -4.715 13.18 6.793 1 95.5 445 ALA A C 1
ATOM 3363 O O . ALA A 1 445 ? -5.832 12.828 7.18 1 95.5 445 ALA A O 1
ATOM 3364 N N . ARG A 1 446 ? -3.799 13.578 7.68 1 95.88 446 ARG A N 1
ATOM 3365 C CA . ARG A 1 446 ? -4.035 13.609 9.117 1 95.88 446 ARG A CA 1
ATOM 3366 C C . ARG A 1 446 ? -5.055 14.68 9.484 1 95.88 446 ARG A C 1
ATOM 3368 O O . ARG A 1 446 ? -5.883 14.484 10.375 1 95.88 446 ARG A O 1
ATOM 3375 N N . LEU A 1 447 ? -4.926 15.789 8.789 1 96.56 447 LEU A N 1
ATOM 3376 C CA . LEU A 1 447 ? -5.859 16.891 9.023 1 96.56 447 LEU A CA 1
ATOM 3377 C C . LEU A 1 447 ? -7.281 16.469 8.672 1 96.56 447 LEU A C 1
ATOM 3379 O O . LEU A 1 447 ? -8.219 16.75 9.422 1 96.56 447 LEU A O 1
ATOM 3383 N N . ALA A 1 448 ? -7.418 15.828 7.504 1 97.25 448 ALA A N 1
ATOM 3384 C CA . ALA A 1 448 ? -8.734 15.328 7.105 1 97.25 448 ALA A CA 1
ATOM 3385 C C . ALA A 1 448 ? -9.273 14.336 8.133 1 97.25 448 ALA A C 1
ATOM 3387 O O . ALA A 1 448 ? -10.461 14.367 8.469 1 97.25 448 ALA A O 1
ATOM 3388 N N . ALA A 1 449 ? -8.438 13.453 8.656 1 97.88 449 ALA A N 1
ATOM 3389 C CA . ALA A 1 449 ? -8.844 12.406 9.586 1 97.88 449 ALA A CA 1
ATOM 3390 C C . ALA A 1 449 ? -9.227 13 10.938 1 97.88 449 ALA A C 1
ATOM 3392 O O . ALA A 1 449 ? -10.141 12.508 11.609 1 97.88 449 ALA A O 1
ATOM 3393 N N . VAL A 1 450 ? -8.5 14.109 11.375 1 97.88 450 VAL A N 1
ATOM 3394 C CA . VAL A 1 450 ? -8.688 14.633 12.727 1 97.88 450 VAL A CA 1
ATOM 3395 C C . VAL A 1 450 ? -10.023 15.359 12.812 1 97.88 450 VAL A C 1
ATOM 3397 O O . VAL A 1 450 ? -10.656 15.391 13.867 1 97.88 450 VAL A O 1
ATOM 3400 N N . VAL A 1 451 ? -10.547 15.891 11.641 1 97.25 451 VAL A N 1
ATOM 3401 C CA . VAL A 1 451 ? -11.773 16.672 11.68 1 97.25 451 VAL A CA 1
ATOM 3402 C C . VAL A 1 451 ? -12.977 15.773 11.406 1 97.25 451 VAL A C 1
ATOM 3404 O O . VAL A 1 451 ? -14.117 16.141 11.68 1 97.25 451 VAL A O 1
ATOM 3407 N N . MET A 1 452 ? -12.766 14.508 10.961 1 97.06 452 MET A N 1
ATOM 3408 C CA . MET A 1 452 ? -13.812 13.609 10.461 1 97.06 452 MET A CA 1
ATOM 3409 C C . MET A 1 452 ? -14.789 13.242 11.57 1 97.06 452 MET A C 1
ATOM 3411 O O . MET A 1 452 ? -16 13.18 11.336 1 97.06 452 MET A O 1
ATOM 3415 N N . PRO A 1 453 ? -14.352 13.047 12.875 1 97.06 453 PRO A N 1
ATOM 3416 C CA . PRO A 1 453 ? -15.289 12.609 13.914 1 97.06 453 PRO A CA 1
ATOM 3417 C C . PRO A 1 453 ? -16.391 13.633 14.18 1 97.06 453 PRO A C 1
ATOM 3419 O O . PRO A 1 453 ? -17.516 13.266 14.5 1 97.06 453 PRO A O 1
ATOM 3422 N N . CYS A 1 454 ? -16.094 14.922 13.969 1 95.25 454 CYS A N 1
ATOM 3423 C CA . CYS A 1 454 ? -17.094 15.969 14.172 1 95.25 454 CYS A CA 1
ATOM 3424 C C . CYS A 1 454 ? -18.203 15.883 13.125 1 95.25 454 CYS A C 1
ATOM 3426 O O . CYS A 1 454 ? -19.312 16.375 13.352 1 95.25 454 CYS A O 1
ATOM 3428 N N . PHE A 1 455 ? -17.906 15.258 11.961 1 94.81 455 PHE A N 1
ATOM 3429 C CA . PHE A 1 455 ? -18.922 14.953 10.953 1 94.81 455 PHE A CA 1
ATOM 3430 C C . PHE A 1 455 ? -19.656 13.664 11.297 1 94.81 455 PHE A C 1
ATOM 3432 O O . PHE A 1 455 ? -20.875 13.672 11.531 1 94.81 455 PHE A O 1
ATOM 3439 N N . TRP A 1 456 ? -18.891 12.625 11.438 1 96.25 456 TRP A N 1
ATOM 3440 C CA . TRP A 1 456 ? -19.453 11.281 11.359 1 96.25 456 TRP A CA 1
ATOM 3441 C C . TRP A 1 456 ? -20.125 10.898 12.68 1 96.25 456 TRP A C 1
ATOM 3443 O O . TRP A 1 456 ? -21.234 10.344 12.68 1 96.25 456 TRP A O 1
ATOM 3453 N N . LEU A 1 457 ? -19.547 11.203 13.805 1 95.94 457 LEU A N 1
ATOM 3454 C CA . LEU A 1 457 ? -20.156 10.875 15.094 1 95.94 457 LEU A CA 1
ATOM 3455 C C . LEU A 1 457 ? -21.438 11.672 15.297 1 95.94 457 LEU A C 1
ATOM 3457 O O . LEU A 1 457 ? -22.422 11.148 15.828 1 95.94 457 LEU A O 1
ATOM 3461 N N . TYR A 1 458 ? -21.422 12.891 14.883 1 94.56 458 TYR A N 1
ATOM 3462 C CA . TYR A 1 458 ? -22.609 13.734 15.047 1 94.56 458 TYR A CA 1
ATOM 3463 C C . TYR A 1 458 ? -23.734 13.266 14.133 1 94.56 458 TYR A C 1
ATOM 3465 O O . TYR A 1 458 ? -24.906 13.25 14.531 1 94.56 458 TYR A O 1
ATOM 3473 N N . ALA A 1 459 ? -23.359 13 12.906 1 94.25 459 ALA A N 1
ATOM 3474 C CA . ALA A 1 459 ? -24.375 12.461 12 1 94.25 459 ALA A CA 1
ATOM 3475 C C . ALA A 1 459 ? -24.984 11.18 12.555 1 94.25 459 ALA A C 1
ATOM 3477 O O . ALA A 1 459 ? -26.203 10.992 12.516 1 94.25 459 ALA A O 1
ATOM 3478 N N . ALA A 1 460 ? -24.156 10.281 13.062 1 93.56 460 ALA A N 1
ATOM 3479 C CA . ALA A 1 460 ? -24.625 9.016 13.625 1 93.56 460 ALA A CA 1
ATOM 3480 C C . ALA A 1 460 ? -25.484 9.242 14.867 1 93.56 460 ALA A C 1
ATOM 3482 O O . ALA A 1 460 ? -26.531 8.609 15.039 1 93.56 460 ALA A O 1
ATOM 3483 N N . MET A 1 461 ? -25.078 10.141 15.703 1 92.5 461 MET A N 1
ATOM 3484 C CA . MET A 1 461 ? -25.812 10.461 16.922 1 92.5 461 MET A CA 1
ATOM 3485 C C . MET A 1 461 ? -27.141 11.133 16.594 1 92.5 461 MET A C 1
ATOM 3487 O O . MET A 1 461 ? -28.172 10.805 17.188 1 92.5 461 MET A O 1
ATOM 3491 N N . GLY A 1 462 ? -27.031 12.117 15.727 1 92.5 462 GLY A N 1
ATOM 3492 C CA . GLY A 1 462 ? -28.25 12.773 15.312 1 92.5 462 GLY A CA 1
ATOM 3493 C C . GLY A 1 462 ? -29.312 11.812 14.797 1 92.5 462 GLY A C 1
ATOM 3494 O O . GLY A 1 462 ? -30.484 11.906 15.164 1 92.5 462 GLY A O 1
ATOM 3495 N N . LYS A 1 463 ? -28.891 10.961 13.977 1 92.12 463 LYS A N 1
ATOM 3496 C CA . LYS A 1 463 ? -29.797 9.961 13.414 1 92.12 463 LYS A CA 1
ATOM 3497 C C . LYS A 1 463 ? -30.375 9.07 14.508 1 92.12 463 LYS A C 1
ATOM 3499 O O . LYS A 1 463 ? -31.578 8.805 14.531 1 92.12 463 LYS A O 1
ATOM 3504 N N . GLU A 1 464 ? -29.562 8.609 15.367 1 92.06 464 GLU A N 1
ATOM 3505 C CA . GLU A 1 464 ? -30 7.734 16.453 1 92.06 464 GLU A CA 1
ATOM 3506 C C . GLU A 1 464 ? -30.953 8.453 17.391 1 92.06 464 GLU A C 1
ATOM 3508 O O . GLU A 1 464 ? -31.938 7.875 17.844 1 92.06 464 GLU A O 1
ATOM 3513 N N . MET A 1 465 ? -30.609 9.68 17.781 1 93.19 465 MET A N 1
ATOM 3514 C CA . MET A 1 465 ? -31.453 10.453 18.672 1 93.19 465 MET A CA 1
ATOM 3515 C C . MET A 1 465 ? -32.812 10.711 18.047 1 93.19 465 MET A C 1
ATOM 3517 O O . MET A 1 465 ? -33.844 10.656 18.719 1 93.19 465 MET A O 1
ATOM 3521 N N . ARG A 1 466 ? -32.75 11.016 16.781 1 92.38 466 ARG A N 1
ATOM 3522 C CA . ARG A 1 466 ? -34 11.227 16.078 1 92.38 466 ARG A CA 1
ATOM 3523 C C . ARG A 1 466 ? -34.875 9.984 16.125 1 92.38 466 ARG A C 1
ATOM 3525 O O . ARG A 1 466 ? -36.094 10.07 16.328 1 92.38 466 ARG A O 1
ATOM 3532 N N . GLU A 1 467 ? -34.312 8.875 15.891 1 91.81 467 GLU A N 1
ATOM 3533 C CA . GLU A 1 467 ? -35.031 7.609 15.945 1 91.81 467 GLU A CA 1
ATOM 3534 C C . GLU A 1 467 ? -35.594 7.348 17.344 1 91.81 467 GLU A C 1
ATOM 3536 O O . GLU A 1 467 ? -36.719 6.871 17.5 1 91.81 467 GLU A O 1
ATOM 3541 N N . GLN A 1 468 ? -34.781 7.617 18.406 1 92.5 468 GLN A N 1
ATOM 3542 C CA . GLN A 1 468 ? -35.219 7.422 19.797 1 92.5 468 GLN A CA 1
ATOM 3543 C C . GLN A 1 468 ? -36.375 8.328 20.141 1 92.5 468 GLN A C 1
ATOM 3545 O O . GLN A 1 468 ? -37.344 7.891 20.781 1 92.5 468 GLN A O 1
ATOM 3550 N N . VAL A 1 469 ? -36.25 9.609 19.672 1 92.25 469 VAL A N 1
ATOM 3551 C CA . VAL A 1 469 ? -37.312 10.57 19.922 1 92.25 469 VAL A CA 1
ATOM 3552 C C . VAL A 1 469 ? -38.594 10.125 19.219 1 92.25 469 VAL A C 1
ATOM 3554 O O . VAL A 1 469 ? -39.688 10.211 19.781 1 92.25 469 VAL A O 1
ATOM 3557 N N . ARG A 1 470 ? -38.406 9.633 18.062 1 90.56 470 ARG A N 1
ATOM 3558 C CA . ARG A 1 470 ? -39.531 9.117 17.297 1 90.56 470 ARG A CA 1
ATOM 3559 C C . ARG A 1 470 ? -40.156 7.906 18 1 90.56 470 ARG A C 1
ATOM 3561 O O . ARG A 1 470 ? -41.375 7.801 18.094 1 90.56 470 ARG A O 1
ATOM 3568 N N . ASN A 1 471 ? -39.406 7.078 18.469 1 91.81 471 ASN A N 1
ATOM 3569 C CA . ASN A 1 471 ? -39.875 5.867 19.141 1 91.81 471 ASN A CA 1
ATOM 3570 C C . ASN A 1 471 ? -40.594 6.195 20.438 1 91.81 471 ASN A C 1
ATOM 3572 O O . ASN A 1 471 ? -41.438 5.422 20.891 1 91.81 471 ASN A O 1
ATOM 3576 N N . LYS A 1 472 ? -40.219 7.297 21.031 1 89.31 472 LYS A N 1
ATOM 3577 C CA . LYS A 1 472 ? -40.875 7.742 22.266 1 89.31 472 LYS A CA 1
ATOM 3578 C C . LYS A 1 472 ? -42.125 8.578 21.969 1 89.31 472 LYS A C 1
ATOM 3580 O O . LYS A 1 472 ? -42.75 9.102 22.875 1 89.31 472 LYS A O 1
ATOM 3585 N N . HIS A 1 473 ? -42.469 8.727 20.734 1 90.56 473 HIS A N 1
ATOM 3586 C CA . HIS A 1 473 ? -43.656 9.438 20.234 1 90.56 473 HIS A CA 1
ATOM 3587 C C . HIS A 1 473 ? -43.594 10.906 20.641 1 90.56 473 HIS A C 1
ATOM 3589 O O . HIS A 1 473 ? -44.625 11.484 21.016 1 90.56 473 HIS A O 1
ATOM 3595 N N . ILE A 1 474 ? -42.406 11.422 20.625 1 86.19 474 ILE A N 1
ATOM 3596 C CA . ILE A 1 474 ? -42.219 12.852 20.859 1 86.19 474 ILE A CA 1
ATOM 3597 C C . ILE A 1 474 ? -41.969 13.547 19.531 1 86.19 474 ILE A C 1
ATOM 3599 O O . ILE A 1 474 ? -41.219 13.047 18.688 1 86.19 474 ILE A O 1
ATOM 3603 N N . ASP A 1 475 ? -42.75 14.586 19.328 1 86.5 475 ASP A N 1
ATOM 3604 C CA . ASP A 1 475 ? -42.531 15.375 18.125 1 86.5 475 ASP A CA 1
ATOM 3605 C C . ASP A 1 475 ? -41.219 16.141 18.203 1 86.5 475 ASP A C 1
ATOM 3607 O O . ASP A 1 475 ? -41.031 16.969 19.109 1 86.5 475 ASP A O 1
ATOM 3611 N N . VAL A 1 476 ? -40.344 15.93 17.297 1 87.75 476 VAL A N 1
ATOM 3612 C CA . VAL A 1 476 ? -39.031 16.547 17.297 1 87.75 476 VAL A CA 1
ATOM 3613 C C . VAL A 1 476 ? -39.156 18.047 17.109 1 87.75 476 VAL A C 1
ATOM 3615 O O . VAL A 1 476 ? -38.312 18.812 17.594 1 87.75 476 VAL A O 1
ATOM 3618 N N . ASP A 1 477 ? -40.188 18.516 16.469 1 86.75 477 ASP A N 1
ATOM 3619 C CA . ASP A 1 477 ? -40.375 19.938 16.188 1 86.75 477 ASP A CA 1
ATOM 3620 C C . ASP A 1 477 ? -40.719 20.703 17.469 1 86.75 477 ASP A C 1
ATOM 3622 O O . ASP A 1 477 ? -40.469 21.891 17.578 1 86.75 477 ASP A O 1
ATOM 3626 N N . THR A 1 478 ? -41.312 20 18.438 1 87.81 478 THR A N 1
ATOM 3627 C CA . THR A 1 478 ? -41.688 20.641 19.688 1 87.81 478 THR A CA 1
ATOM 3628 C C . THR A 1 478 ? -40.719 20.25 20.797 1 87.81 478 THR A C 1
ATOM 3630 O O . THR A 1 478 ? -40.844 20.734 21.922 1 87.81 478 THR A O 1
ATOM 3633 N N . HIS A 1 479 ? -39.844 19.422 20.469 1 89.19 479 HIS A N 1
ATOM 3634 C CA . HIS A 1 479 ? -38.844 18.969 21.422 1 89.19 479 HIS A CA 1
ATOM 3635 C C . HIS A 1 479 ? -37.906 20.109 21.828 1 89.19 479 HIS A C 1
ATOM 3637 O O . HIS A 1 479 ? -37.469 20.891 20.984 1 89.19 479 HIS A O 1
ATOM 3643 N N . PRO A 1 480 ? -37.625 20.281 23.109 1 89.38 480 PRO A N 1
ATOM 3644 C CA . PRO A 1 480 ? -36.781 21.406 23.531 1 89.38 480 PRO A CA 1
ATOM 3645 C C . PRO A 1 480 ? -35.406 21.422 22.859 1 89.38 480 PRO A C 1
ATOM 3647 O O . PRO A 1 480 ? -34.844 22.484 22.656 1 89.38 480 PRO A O 1
ATOM 3650 N N . PHE A 1 481 ? -34.969 20.344 22.547 1 92.31 481 PHE A N 1
ATOM 3651 C CA . PHE A 1 481 ? -33.656 20.25 21.891 1 92.31 481 PHE A CA 1
ATOM 3652 C C . PHE A 1 481 ? -33.812 19.766 20.453 1 92.31 481 PHE A C 1
ATOM 3654 O O . PHE A 1 481 ? -32.875 19.219 19.875 1 92.31 481 PHE A O 1
ATOM 3661 N N . GLY A 1 482 ? -34.938 19.828 19.906 1 91.19 482 GLY A N 1
ATOM 3662 C CA . GLY A 1 482 ? -35.312 19.297 18.594 1 91.19 482 GLY A CA 1
ATOM 3663 C C . GLY A 1 482 ? -34.531 19.922 17.469 1 91.19 482 GLY A C 1
ATOM 3664 O O . GLY A 1 482 ? -34.219 19.25 16.469 1 91.19 482 GLY A O 1
ATOM 3665 N N . GLU A 1 483 ? -34.25 21.172 17.562 1 88.62 483 GLU A N 1
ATOM 3666 C CA . GLU A 1 483 ? -33.5 21.844 16.516 1 88.62 483 GLU A CA 1
ATOM 3667 C C . GLU A 1 483 ? -32.125 21.234 16.344 1 88.62 483 GLU A C 1
ATOM 3669 O O . GLU A 1 483 ? -31.625 21.062 15.227 1 88.62 483 GLU A O 1
ATOM 3674 N N . TRP A 1 484 ? -31.484 20.953 17.469 1 91.5 484 TRP A N 1
ATOM 3675 C CA . TRP A 1 484 ? -30.172 20.297 17.453 1 91.5 484 TRP A CA 1
ATOM 3676 C C . TRP A 1 484 ? -30.266 18.922 16.781 1 91.5 484 TRP A C 1
ATOM 3678 O O . TRP A 1 484 ? -29.453 18.594 15.93 1 91.5 484 TRP A O 1
ATOM 3688 N N . ILE A 1 485 ? -31.266 18.109 17.172 1 92.12 485 ILE A N 1
ATOM 3689 C CA . ILE A 1 485 ? -31.453 16.75 16.656 1 92.12 485 ILE A CA 1
ATOM 3690 C C . ILE A 1 485 ? -31.734 16.797 15.156 1 92.12 485 ILE A C 1
ATOM 3692 O O . ILE A 1 485 ? -31.188 15.992 14.398 1 92.12 485 ILE A O 1
ATOM 3696 N N . ARG A 1 486 ? -32.469 17.766 14.703 1 90.12 486 ARG A N 1
ATOM 3697 C CA . ARG A 1 486 ? -32.844 17.906 13.289 1 90.12 486 ARG A CA 1
ATOM 3698 C C . ARG A 1 486 ? -31.625 18.328 12.469 1 90.12 486 ARG A C 1
ATOM 3700 O O . ARG A 1 486 ? -31.438 17.875 11.336 1 90.12 486 ARG A O 1
ATOM 3707 N N . MET A 1 487 ? -30.922 19.156 13 1 88.38 487 MET A N 1
ATOM 3708 C CA . MET A 1 487 ? -29.75 19.672 12.289 1 88.38 487 MET A CA 1
ATOM 3709 C C . MET A 1 487 ? -28.781 18.547 11.945 1 88.38 487 MET A C 1
ATOM 3711 O O . MET A 1 487 ? -28.359 18.422 10.805 1 88.38 487 MET A O 1
ATOM 3715 N N . TYR A 1 488 ? -28.484 17.672 12.969 1 91 488 TYR A N 1
ATOM 3716 C CA . TYR A 1 488 ? -27.438 16.672 12.789 1 91 488 TYR A CA 1
ATOM 3717 C C . TYR A 1 488 ? -28.016 15.398 12.188 1 91 488 TYR A C 1
ATOM 3719 O O . TYR A 1 488 ? -27.266 14.492 11.812 1 91 488 TYR A O 1
ATOM 3727 N N . SER A 1 489 ? -29.359 15.312 12.055 1 90.12 489 SER A N 1
ATOM 3728 C CA . SER A 1 489 ? -29.969 14.195 11.336 1 90.12 489 SER A CA 1
ATOM 3729 C C . SER A 1 489 ? -30.422 14.617 9.945 1 90.12 489 SER A C 1
ATOM 3731 O O . SER A 1 489 ? -31.109 13.859 9.25 1 90.12 489 SER A O 1
ATOM 3733 N N . ASP A 1 490 ? -30 15.828 9.531 1 88.81 490 ASP A N 1
ATOM 3734 C CA . ASP A 1 490 ? -30.375 16.391 8.234 1 88.81 490 ASP A CA 1
ATOM 3735 C C . ASP A 1 490 ? -29.688 15.656 7.094 1 88.81 490 ASP A C 1
ATOM 3737 O O . ASP A 1 490 ? -28.516 15.297 7.203 1 88.81 490 ASP A O 1
ATOM 3741 N N . PRO A 1 491 ? -30.406 15.398 5.969 1 88.75 491 PRO A N 1
ATOM 3742 C CA . PRO A 1 491 ? -29.828 14.703 4.812 1 88.75 491 PRO A CA 1
ATOM 3743 C C . PRO A 1 491 ? -28.641 15.445 4.215 1 88.75 491 PRO A C 1
ATOM 3745 O O . PRO A 1 491 ? -27.703 14.812 3.719 1 88.75 491 PRO A O 1
ATOM 3748 N N . GLU A 1 492 ? -28.688 16.766 4.273 1 85.5 492 GLU A N 1
ATOM 3749 C CA . GLU A 1 492 ? -27.562 17.531 3.746 1 85.5 492 GLU A CA 1
ATOM 3750 C C . GLU A 1 492 ? -26.312 17.344 4.59 1 85.5 492 GLU A C 1
ATOM 3752 O O . GLU A 1 492 ? -25.203 17.266 4.059 1 85.5 492 GLU A O 1
ATOM 3757 N N . PHE A 1 493 ? -26.531 17.266 5.84 1 90.5 493 PHE A N 1
ATOM 3758 C CA . PHE A 1 493 ? -25.422 17.016 6.738 1 90.5 493 PHE A CA 1
ATOM 3759 C C . PHE A 1 493 ? -24.859 15.609 6.523 1 90.5 493 PHE A C 1
ATOM 3761 O O . PHE A 1 493 ? -23.641 15.398 6.547 1 90.5 493 PHE A O 1
ATOM 3768 N N . THR A 1 494 ? -25.703 14.688 6.309 1 93 494 THR A N 1
ATOM 3769 C CA . THR A 1 494 ? -25.312 13.312 6.043 1 93 494 THR A CA 1
ATOM 3770 C C . THR A 1 494 ? -24.5 13.219 4.75 1 93 494 THR A C 1
ATOM 3772 O O . THR A 1 494 ? -23.531 12.469 4.672 1 93 494 THR A O 1
ATOM 3775 N N . GLU A 1 495 ? -24.922 13.938 3.762 1 91.38 495 GLU A N 1
ATOM 3776 C CA . GLU A 1 495 ? -24.203 13.969 2.496 1 91.38 495 GLU A CA 1
ATOM 3777 C C . GLU A 1 495 ? -22.797 14.531 2.682 1 91.38 495 GLU A C 1
ATOM 3779 O O . GLU A 1 495 ? -21.828 14.008 2.115 1 91.38 495 GLU A O 1
ATOM 3784 N N . SER A 1 496 ? -22.734 15.617 3.445 1 91.88 496 SER A N 1
ATOM 3785 C CA . SER A 1 496 ? -21.422 16.203 3.736 1 91.88 496 SER A CA 1
ATOM 3786 C C . SER A 1 496 ? -20.547 15.219 4.512 1 91.88 496 SER A C 1
ATOM 3788 O O . SER A 1 496 ? -19.344 15.141 4.273 1 91.88 496 SER A O 1
ATOM 3790 N N . THR A 1 497 ? -21.125 14.516 5.406 1 94.94 497 THR A N 1
ATOM 3791 C CA . THR A 1 497 ? -20.406 13.516 6.191 1 94.94 497 THR A CA 1
ATOM 3792 C C . THR A 1 497 ? -19.875 12.406 5.289 1 94.94 497 THR A C 1
ATOM 3794 O O . THR A 1 497 ? -18.703 12.016 5.402 1 94.94 497 THR A O 1
ATOM 3797 N N . LEU A 1 498 ? -20.766 11.867 4.461 1 94.31 498 LEU A N 1
ATOM 3798 C CA . LEU A 1 498 ? -20.359 10.82 3.531 1 94.31 498 LEU A CA 1
ATOM 3799 C C . LEU A 1 498 ? -19.172 11.273 2.691 1 94.31 498 LEU A C 1
ATOM 3801 O O . LEU A 1 498 ? -18.234 10.508 2.49 1 94.31 498 LEU A O 1
ATOM 3805 N N . ARG A 1 499 ? -19.234 12.508 2.227 1 93.25 499 ARG A N 1
ATOM 3806 C CA . ARG A 1 499 ? -18.156 13.031 1.397 1 93.25 499 ARG A CA 1
ATOM 3807 C C . ARG A 1 499 ? -16.844 13.094 2.176 1 93.25 499 ARG A C 1
ATOM 3809 O O . ARG A 1 499 ? -15.797 12.727 1.656 1 93.25 499 ARG A O 1
ATOM 3816 N N . GLU A 1 500 ? -16.938 13.602 3.406 1 95.62 500 GLU A N 1
ATOM 3817 C CA . GLU A 1 500 ? -15.75 13.656 4.258 1 95.62 500 GLU A CA 1
ATOM 3818 C C . GLU A 1 500 ? -15.156 12.273 4.473 1 95.62 500 GLU A C 1
ATOM 3820 O O . GLU A 1 500 ? -13.938 12.102 4.434 1 95.62 500 GLU A O 1
ATOM 3825 N N . VAL A 1 501 ? -15.984 11.289 4.727 1 95.94 501 VAL A N 1
ATOM 3826 C CA . VAL A 1 501 ? -15.555 9.914 4.957 1 95.94 501 VAL A CA 1
ATOM 3827 C C . VAL A 1 501 ? -14.883 9.367 3.703 1 95.94 501 VAL A C 1
ATOM 3829 O O . VAL A 1 501 ? -13.867 8.672 3.789 1 95.94 501 VAL A O 1
ATOM 3832 N N . GLN A 1 502 ? -15.422 9.625 2.57 1 93.44 502 GLN A N 1
ATOM 3833 C CA . GLN A 1 502 ? -14.867 9.172 1.302 1 93.44 502 GLN A CA 1
ATOM 3834 C C . GLN A 1 502 ? -13.492 9.789 1.047 1 93.44 502 GLN A C 1
ATOM 3836 O O . GLN A 1 502 ? -12.609 9.141 0.476 1 93.44 502 GLN A O 1
ATOM 3841 N N . ILE A 1 503 ? -13.328 11.078 1.431 1 94.94 503 ILE A N 1
ATOM 3842 C CA . ILE A 1 503 ? -12.039 11.742 1.302 1 94.94 503 ILE A CA 1
ATOM 3843 C C . ILE A 1 503 ? -11 11.031 2.168 1 94.94 503 ILE A C 1
ATOM 3845 O O . ILE A 1 503 ? -9.883 10.758 1.718 1 94.94 503 ILE A O 1
ATOM 3849 N N . CYS A 1 504 ? -11.383 10.656 3.379 1 96 504 CYS A N 1
ATOM 3850 C CA . CYS A 1 504 ? -10.477 9.945 4.27 1 96 504 CYS A CA 1
ATOM 3851 C C . CYS A 1 504 ? -10.117 8.57 3.703 1 96 504 CYS A C 1
ATOM 3853 O O . CYS A 1 504 ? -8.961 8.148 3.771 1 96 504 CYS A O 1
ATOM 3855 N N . ASP A 1 505 ? -11.109 7.891 3.182 1 94.19 505 ASP A N 1
ATOM 3856 C CA . ASP A 1 505 ? -10.859 6.594 2.564 1 94.19 505 ASP A CA 1
ATOM 3857 C C . ASP A 1 505 ? -9.852 6.711 1.425 1 94.19 505 ASP A C 1
ATOM 3859 O O . ASP A 1 505 ? -8.945 5.887 1.302 1 94.19 505 ASP A O 1
ATOM 3863 N N . ARG A 1 506 ? -10.031 7.66 0.543 1 90.56 506 ARG A N 1
ATOM 3864 C CA . ARG A 1 506 ? -9.133 7.859 -0.591 1 90.56 506 ARG A CA 1
ATOM 3865 C C . ARG A 1 506 ? -7.711 8.156 -0.122 1 90.56 506 ARG A C 1
ATOM 3867 O O . ARG A 1 506 ? -6.75 7.574 -0.622 1 90.56 506 ARG A O 1
ATOM 3874 N N . LEU A 1 507 ? -7.574 9.109 0.846 1 92.81 507 LEU A N 1
ATOM 3875 C CA . LEU A 1 507 ? -6.266 9.508 1.36 1 92.81 507 LEU A CA 1
ATOM 3876 C C . LEU A 1 507 ? -5.566 8.328 2.031 1 92.81 507 LEU A C 1
ATOM 3878 O O . LEU A 1 507 ? -4.359 8.141 1.868 1 92.81 507 LEU A O 1
ATOM 3882 N N . ALA A 1 508 ? -6.289 7.488 2.74 1 93.38 508 ALA A N 1
ATOM 3883 C CA . ALA A 1 508 ? -5.738 6.328 3.438 1 93.38 508 ALA A CA 1
ATOM 3884 C C . ALA A 1 508 ? -5.262 5.27 2.449 1 93.38 508 ALA A C 1
ATOM 3886 O O . ALA A 1 508 ? -4.277 4.574 2.701 1 93.38 508 ALA A O 1
ATOM 3887 N N . ALA A 1 509 ? -5.953 5.145 1.375 1 87.12 509 ALA A N 1
ATOM 3888 C CA . ALA A 1 509 ? -5.617 4.156 0.352 1 87.12 509 ALA A CA 1
ATOM 3889 C C . ALA A 1 509 ? -4.262 4.465 -0.279 1 87.12 509 ALA A C 1
ATOM 3891 O O . ALA A 1 509 ? -3.559 3.555 -0.729 1 87.12 509 ALA A O 1
ATOM 3892 N N . GLU A 1 510 ? -3.941 5.695 -0.232 1 82.81 510 GLU A N 1
ATOM 3893 C CA . GLU A 1 510 ? -2.695 6.109 -0.874 1 82.81 510 GLU A CA 1
ATOM 3894 C C . GLU A 1 510 ? -1.581 6.293 0.152 1 82.81 510 GLU A C 1
ATOM 3896 O O . GLU A 1 510 ? -0.438 6.582 -0.21 1 82.81 510 GLU A O 1
ATOM 3901 N N . ALA A 1 511 ? -1.883 6.066 1.448 1 85.38 511 ALA A N 1
ATOM 3902 C CA . ALA A 1 511 ? -0.955 6.363 2.537 1 85.38 511 ALA A CA 1
ATOM 3903 C C . ALA A 1 511 ? -0.053 5.168 2.832 1 85.38 511 ALA A C 1
ATOM 3905 O O . ALA A 1 511 ? -0.398 4.027 2.512 1 85.38 511 ALA A O 1
ATOM 3906 N N . SER A 1 512 ? 1.172 5.473 3.332 1 83.44 512 SER A N 1
ATOM 3907 C CA . SER A 1 512 ? 1.961 4.441 3.996 1 83.44 512 SER A CA 1
ATOM 3908 C C . SER A 1 512 ? 1.267 3.943 5.258 1 83.44 512 SER A C 1
ATOM 3910 O O . SER A 1 512 ? 0.332 4.578 5.75 1 83.44 512 SER A O 1
ATOM 3912 N N . ILE A 1 513 ? 1.742 2.844 5.793 1 85.75 513 ILE A N 1
ATOM 3913 C CA . ILE A 1 513 ? 1.134 2.291 6.996 1 85.75 513 ILE A CA 1
ATOM 3914 C C . ILE A 1 513 ? 1.325 3.26 8.164 1 85.75 513 ILE A C 1
ATOM 3916 O O . ILE A 1 513 ? 0.44 3.404 9.008 1 85.75 513 ILE A O 1
ATOM 3920 N N . ASP A 1 514 ? 2.486 3.926 8.172 1 85.31 514 ASP A N 1
ATOM 3921 C CA . ASP A 1 514 ? 2.734 4.891 9.242 1 85.31 514 ASP A CA 1
ATOM 3922 C C . ASP A 1 514 ? 1.737 6.047 9.18 1 85.31 514 ASP A C 1
ATOM 3924 O O . ASP A 1 514 ? 1.165 6.438 10.195 1 85.31 514 ASP A O 1
ATOM 3928 N N . GLU A 1 515 ? 1.612 6.617 7.969 1 89.88 515 GLU A N 1
ATOM 3929 C CA . GLU A 1 515 ? 0.649 7.699 7.781 1 89.88 515 GLU A CA 1
ATOM 3930 C C . GLU A 1 515 ? -0.769 7.234 8.102 1 89.88 515 GLU A C 1
ATOM 3932 O O . GLU A 1 515 ? -1.54 7.969 8.727 1 89.88 515 GLU A O 1
ATOM 3937 N N . TYR A 1 516 ? -1.105 5.984 7.703 1 92.88 516 TYR A N 1
ATOM 3938 C CA . TYR A 1 516 ? -2.398 5.375 7.996 1 92.88 516 TYR A CA 1
ATOM 3939 C C . TYR A 1 516 ? -2.648 5.328 9.5 1 92.88 516 TYR A C 1
ATOM 3941 O O . TYR A 1 516 ? -3.727 5.707 9.969 1 92.88 516 TYR A O 1
ATOM 3949 N N . GLU A 1 517 ? -1.682 4.91 10.219 1 92 517 GLU A N 1
ATOM 3950 C CA . GLU A 1 517 ? -1.833 4.777 11.664 1 92 517 GLU A CA 1
ATOM 3951 C C . GLU A 1 517 ? -1.916 6.145 12.344 1 92 517 GLU A C 1
ATOM 3953 O O . GLU A 1 517 ? -2.613 6.305 13.344 1 92 517 GLU A O 1
ATOM 3958 N N . HIS A 1 518 ? -1.227 7.105 11.836 1 92.81 518 HIS A N 1
ATOM 3959 C CA . HIS A 1 518 ? -1.326 8.461 12.367 1 92.81 518 HIS A CA 1
ATOM 3960 C C . HIS A 1 518 ? -2.705 9.055 12.102 1 92.81 518 HIS A C 1
ATOM 3962 O O . HIS A 1 518 ? -3.254 9.758 12.953 1 92.81 518 HIS A O 1
ATOM 3968 N N . MET A 1 519 ? -3.236 8.82 10.922 1 96.56 519 MET A N 1
ATOM 3969 C CA . MET A 1 519 ? -4.609 9.211 10.617 1 96.56 519 MET A CA 1
ATOM 3970 C C . MET A 1 519 ? -5.586 8.602 11.617 1 96.56 519 MET A C 1
ATOM 3972 O O . MET A 1 519 ? -6.434 9.305 12.164 1 96.56 519 MET A O 1
ATOM 3976 N N . MET A 1 520 ? -5.398 7.309 11.789 1 95.94 520 MET A N 1
ATOM 3977 C CA . MET A 1 520 ? -6.293 6.566 12.672 1 95.94 520 MET A CA 1
ATOM 3978 C C . MET A 1 520 ? -6.207 7.082 14.102 1 95.94 520 MET A C 1
ATOM 3980 O O . MET A 1 520 ? -7.23 7.309 14.75 1 95.94 520 MET A O 1
ATOM 3984 N N . HIS A 1 521 ? -5.016 7.301 14.57 1 95.12 521 HIS A N 1
ATOM 3985 C CA . HIS A 1 521 ? -4.805 7.82 15.922 1 95.12 521 HIS A CA 1
ATOM 3986 C C . HIS A 1 521 ? -5.449 9.195 16.094 1 95.12 521 HIS A C 1
ATOM 3988 O O . HIS A 1 521 ? -6.109 9.453 17.094 1 95.12 521 HIS A O 1
ATOM 3994 N N . ALA A 1 522 ? -5.242 10.07 15.133 1 96.25 522 ALA A N 1
ATOM 3995 C CA . ALA A 1 522 ? -5.828 11.406 15.164 1 96.25 522 ALA A CA 1
ATOM 3996 C C . ALA A 1 522 ? -7.348 11.344 15.289 1 96.25 522 ALA A C 1
ATOM 3998 O O . ALA A 1 522 ? -7.941 12.047 16.094 1 96.25 522 ALA A O 1
ATOM 3999 N N . ALA A 1 523 ? -7.945 10.477 14.484 1 97.62 523 ALA A N 1
ATOM 4000 C CA . ALA A 1 523 ? -9.398 10.336 14.477 1 97.62 523 ALA A CA 1
ATOM 4001 C C . ALA A 1 523 ? -9.906 9.75 15.789 1 97.62 523 ALA A C 1
ATOM 4003 O O . ALA A 1 523 ? -10.93 10.195 16.312 1 97.62 523 ALA A O 1
ATOM 4004 N N . LEU A 1 524 ? -9.219 8.805 16.312 1 96.44 524 LEU A N 1
ATOM 4005 C CA . LEU A 1 524 ? -9.648 8.156 17.547 1 96.44 524 LEU A CA 1
ATOM 4006 C C . LEU A 1 524 ? -9.523 9.109 18.734 1 96.44 524 LEU A C 1
ATOM 4008 O O . LEU A 1 524 ? -10.406 9.148 19.594 1 96.44 524 LEU A O 1
ATOM 4012 N N . VAL A 1 525 ? -8.453 9.836 18.797 1 96.25 525 VAL A N 1
ATOM 4013 C CA . VAL A 1 525 ? -8.273 10.797 19.875 1 96.25 525 VAL A CA 1
ATOM 4014 C C . VAL A 1 525 ? -9.328 11.891 19.781 1 96.25 525 VAL A C 1
ATOM 4016 O O . VAL A 1 525 ? -9.875 12.328 20.797 1 96.25 525 VAL A O 1
ATOM 4019 N N . SER A 1 526 ? -9.562 12.391 18.547 1 97.31 526 SER A N 1
ATOM 4020 C CA . SER A 1 526 ? -10.656 13.336 18.375 1 97.31 526 SER A CA 1
ATOM 4021 C C . SER A 1 526 ? -11.969 12.766 18.891 1 97.31 526 SER A C 1
ATOM 4023 O O . SER A 1 526 ? -12.781 13.492 19.469 1 97.31 526 SER A O 1
ATOM 4025 N N . SER A 1 527 ? -12.203 11.516 18.656 1 97.44 527 SER A N 1
ATOM 4026 C CA . SER A 1 527 ? -13.422 10.859 19.109 1 97.44 527 SER A CA 1
ATOM 4027 C C . SER A 1 527 ? -13.5 10.828 20.641 1 97.44 527 SER A C 1
ATOM 4029 O O . SER A 1 527 ? -14.57 11 21.219 1 97.44 527 SER A O 1
ATOM 4031 N N . GLU A 1 528 ? -12.383 10.562 21.25 1 95.25 528 GLU A N 1
ATOM 4032 C CA . GLU A 1 528 ? -12.328 10.633 22.703 1 95.25 528 GLU A CA 1
ATOM 4033 C C . GLU A 1 528 ? -12.648 12.039 23.203 1 95.25 528 GLU A C 1
ATOM 4035 O O . GLU A 1 528 ? -13.344 12.203 24.219 1 95.25 528 GLU A O 1
ATOM 4040 N N . HIS A 1 529 ? -12.094 13.023 22.516 1 95.12 529 HIS A N 1
ATOM 4041 C CA . HIS A 1 529 ? -12.391 14.406 22.875 1 95.12 529 HIS A CA 1
ATOM 4042 C C . HIS A 1 529 ? -13.867 14.727 22.672 1 95.12 529 HIS A C 1
ATOM 4044 O O . HIS A 1 529 ? -14.445 15.516 23.422 1 95.12 529 HIS A O 1
ATOM 4050 N N . GLU A 1 530 ? -14.492 14.148 21.625 1 95.81 530 GLU A N 1
ATOM 4051 C CA . GLU A 1 530 ? -15.93 14.328 21.422 1 95.81 530 GLU A CA 1
ATOM 4052 C C . GLU A 1 530 ? -16.719 13.797 22.609 1 95.81 530 GLU A C 1
ATOM 4054 O O . GLU A 1 530 ? -17.703 14.414 23.031 1 95.81 530 GLU A O 1
ATOM 4059 N N . PHE A 1 531 ? -16.344 12.664 23.062 1 95.69 531 PHE A N 1
ATOM 4060 C CA . PHE A 1 531 ? -16.984 12.094 24.25 1 95.69 531 PHE A CA 1
ATOM 4061 C C . PHE A 1 531 ? -16.891 13.055 25.422 1 95.69 531 PHE A C 1
ATOM 4063 O O . PHE A 1 531 ? -17.906 13.352 26.062 1 95.69 531 PHE A O 1
ATOM 4070 N N . ARG A 1 532 ? -15.688 13.516 25.703 1 93.69 532 ARG A N 1
ATOM 4071 C CA . ARG A 1 532 ? -15.477 14.438 26.828 1 93.69 532 ARG A CA 1
ATOM 4072 C C . ARG A 1 532 ? -16.219 15.75 26.594 1 93.69 532 ARG A C 1
ATOM 4074 O O . ARG A 1 532 ? -16.688 16.375 27.531 1 93.69 532 ARG A O 1
ATOM 4081 N N . PHE A 1 533 ? -16.266 16.172 25.344 1 94.88 533 PHE A N 1
ATOM 4082 C CA . PHE A 1 533 ? -16.938 17.406 24.969 1 94.88 533 PHE A CA 1
ATOM 4083 C C . PHE A 1 533 ? -18.422 17.359 25.328 1 94.88 533 PHE A C 1
ATOM 4085 O O . PHE A 1 533 ? -18.969 18.312 25.875 1 94.88 533 PHE A O 1
ATOM 4092 N N . PHE A 1 534 ? -19.047 16.25 25.078 1 94 534 PHE A N 1
ATOM 4093 C CA . PHE A 1 534 ? -20.438 16.062 25.484 1 94 534 PHE A CA 1
ATOM 4094 C C . PHE A 1 534 ? -20.547 16 27 1 94 534 PHE A C 1
ATOM 4096 O O . PHE A 1 534 ? -21.438 16.625 27.594 1 94 534 PHE A O 1
ATOM 4103 N N . GLU A 1 535 ? -19.656 15.281 27.531 1 92.12 535 GLU A N 1
ATOM 4104 C CA . GLU A 1 535 ? -19.688 15.062 28.984 1 92.12 535 GLU A CA 1
ATOM 4105 C C . GLU A 1 535 ? -19.562 16.375 29.734 1 92.12 535 GLU A C 1
ATOM 4107 O O . GLU A 1 535 ? -20.172 16.562 30.797 1 92.12 535 GLU A O 1
ATOM 4112 N N . GLN A 1 536 ? -18.875 17.375 29.188 1 92.62 536 GLN A N 1
ATOM 4113 C CA . GLN A 1 536 ? -18.594 18.609 29.906 1 92.62 536 GLN A CA 1
ATOM 4114 C C . GLN A 1 536 ? -19.859 19.438 30.078 1 92.62 536 GLN A C 1
ATOM 4116 O O . GLN A 1 536 ? -19.922 20.328 30.938 1 92.62 536 GLN A O 1
ATOM 4121 N N . GLY A 1 537 ? -20.844 19.125 29.234 1 90.12 537 GLY A N 1
ATOM 4122 C CA . GLY A 1 537 ? -22.125 19.781 29.438 1 90.12 537 GLY A CA 1
ATOM 4123 C C . GLY A 1 537 ? -22.688 19.562 30.828 1 90.12 537 GLY A C 1
ATOM 4124 O O . GLY A 1 537 ? -23.375 20.422 31.375 1 90.12 537 GLY A O 1
ATOM 4125 N N . LEU A 1 538 ? -22.391 18.453 31.359 1 90 538 LEU A N 1
ATOM 4126 C CA . LEU A 1 538 ? -22.859 18.141 32.688 1 90 538 LEU A CA 1
ATOM 4127 C C . LEU A 1 538 ? -21.844 18.516 33.75 1 90 538 LEU A C 1
ATOM 4129 O O . LEU A 1 538 ? -22.203 18.969 34.844 1 90 538 LEU A O 1
ATOM 4133 N N . THR A 1 539 ? -20.547 18.391 33.5 1 86.62 539 THR A N 1
ATOM 4134 C CA . THR A 1 539 ? -19.5 18.578 34.5 1 86.62 539 THR A CA 1
ATOM 4135 C C . THR A 1 539 ? -19.094 20.047 34.594 1 86.62 539 THR A C 1
ATOM 4137 O O . THR A 1 539 ? -18.609 20.516 35.625 1 86.62 539 THR A O 1
ATOM 4140 N N . ARG A 1 540 ? -19.297 20.844 33.625 1 83.62 540 ARG A N 1
ATOM 4141 C CA . ARG A 1 540 ? -18.969 22.266 33.5 1 83.62 540 ARG A CA 1
ATOM 4142 C C . ARG A 1 540 ? -17.609 22.562 34.125 1 83.62 540 ARG A C 1
ATOM 4144 O O . ARG A 1 540 ? -17.516 23.328 35.062 1 83.62 540 ARG A O 1
ATOM 4151 N N . PRO A 1 541 ? -16.609 21.859 33.562 1 74.62 541 PRO A N 1
ATOM 4152 C CA . PRO A 1 541 ? -15.273 22.031 34.156 1 74.62 541 PRO A CA 1
ATOM 4153 C C . PRO A 1 541 ? -14.82 23.5 34.156 1 74.62 541 PRO A C 1
ATOM 4155 O O . PRO A 1 541 ? -15.438 24.344 33.5 1 74.62 541 PRO A O 1
ATOM 4158 N N . ALA A 1 542 ? -13.711 23.719 34.906 1 62.12 542 ALA A N 1
ATOM 4159 C CA . ALA A 1 542 ? -13.164 25.047 35.156 1 62.12 542 ALA A CA 1
ATOM 4160 C C . ALA A 1 542 ? -12.82 25.734 33.844 1 62.12 542 ALA A C 1
ATOM 4162 O O . ALA A 1 542 ? -12.398 25.094 32.875 1 62.12 542 ALA A O 1
ATOM 4163 N N . LEU A 1 543 ? -13.281 26.969 33.688 1 60.09 543 LEU A N 1
ATOM 4164 C CA . LEU A 1 543 ? -12.984 27.828 32.531 1 60.09 543 LEU A CA 1
ATOM 4165 C C . LEU A 1 543 ? -11.57 28.391 32.625 1 60.09 543 LEU A C 1
ATOM 4167 O O . LEU A 1 543 ? -11.094 28.719 33.719 1 60.09 543 LEU A O 1
ATOM 4171 N N . GLY A 1 544 ? -10.625 27.922 31.828 1 47.78 544 GLY A N 1
ATOM 4172 C CA . GLY A 1 544 ? -9.234 28.344 31.797 1 47.78 544 GLY A CA 1
ATOM 4173 C C . GLY A 1 544 ? -9.031 29.688 31.094 1 47.78 544 GLY A C 1
ATOM 4174 O O . GLY A 1 544 ? -9.914 30.141 30.375 1 47.78 544 GLY A O 1
ATOM 4175 N N . PHE A 1 545 ? -8.047 30.594 31.484 1 40.16 545 PHE A N 1
ATOM 4176 C CA . PHE A 1 545 ? -7.625 31.812 30.828 1 40.16 545 PHE A CA 1
ATOM 4177 C C . PHE A 1 545 ? -7.113 31.516 29.422 1 40.16 545 PHE A C 1
ATOM 4179 O O . PHE A 1 545 ? -6.566 30.453 29.156 1 40.16 545 PHE A O 1
ATOM 4186 N N . MET B 1 1 ? -60.625 31.953 6.266 1 23.78 1 MET B N 1
ATOM 4187 C CA . MET B 1 1 ? -59.188 32.188 6.195 1 23.78 1 MET B CA 1
ATOM 4188 C C . MET B 1 1 ? -58.406 30.891 6.285 1 23.78 1 MET B C 1
ATOM 4190 O O . MET B 1 1 ? -58.562 30.125 7.23 1 23.78 1 MET B O 1
ATOM 4194 N N . SER B 1 2 ? -57.906 30.328 5.176 1 27.64 2 SER B N 1
ATOM 4195 C CA . SER B 1 2 ? -57.5 29.016 4.688 1 27.64 2 SER B CA 1
ATOM 4196 C C . SER B 1 2 ? -56.156 28.625 5.277 1 27.64 2 SER B C 1
ATOM 4198 O O . SER B 1 2 ? -55.219 29.453 5.363 1 27.64 2 SER B O 1
ATOM 4200 N N . GLU B 1 3 ? -56 27.609 6.055 1 27.7 3 GLU B N 1
ATOM 4201 C CA . GLU B 1 3 ? -54.938 27.109 6.918 1 27.7 3 GLU B CA 1
ATOM 4202 C C . GLU B 1 3 ? -53.719 26.688 6.098 1 27.7 3 GLU B C 1
ATOM 4204 O O . GLU B 1 3 ? -53.844 25.875 5.176 1 27.7 3 GLU B O 1
ATOM 4209 N N . PRO B 1 4 ? -52.688 27.5 5.855 1 32.44 4 PRO B N 1
ATOM 4210 C CA . PRO B 1 4 ? -51.656 27.188 4.875 1 32.44 4 PRO B CA 1
ATOM 4211 C C . PRO B 1 4 ? -51 25.828 5.117 1 32.44 4 PRO B C 1
ATOM 4213 O O . PRO B 1 4 ? -50.781 25.438 6.27 1 32.44 4 PRO B O 1
ATOM 4216 N N . GLN B 1 5 ? -51.125 24.797 4.238 1 24.75 5 GLN B N 1
ATOM 4217 C CA . GLN B 1 5 ? -50.656 23.422 4.125 1 24.75 5 GLN B CA 1
ATOM 4218 C C . GLN B 1 5 ? -49.125 23.359 4.148 1 24.75 5 GLN B C 1
ATOM 4220 O O . GLN B 1 5 ? -48.469 23.953 3.303 1 24.75 5 GLN B O 1
ATOM 4225 N N . TYR B 1 6 ? -48.406 23.109 5.164 1 24.25 6 TYR B N 1
ATOM 4226 C CA . TYR B 1 6 ? -47 22.812 5.328 1 24.25 6 TYR B CA 1
ATOM 4227 C C . TYR B 1 6 ? -46.562 21.656 4.441 1 24.25 6 TYR B C 1
ATOM 4229 O O . TYR B 1 6 ? -47.062 20.531 4.613 1 24.25 6 TYR B O 1
ATOM 4237 N N . GLN B 1 7 ? -46.156 21.844 3.088 1 26.12 7 GLN B N 1
ATOM 4238 C CA . GLN B 1 7 ? -45.688 20.891 2.084 1 26.12 7 GLN B CA 1
ATOM 4239 C C . GLN B 1 7 ? -44.562 20.031 2.631 1 26.12 7 GLN B C 1
ATOM 4241 O O . GLN B 1 7 ? -43.594 20.562 3.182 1 26.12 7 GLN B O 1
ATOM 4246 N N . GLN B 1 8 ? -44.719 18.766 2.68 1 27.77 8 GLN B N 1
ATOM 4247 C CA . GLN B 1 8 ? -43.812 17.641 2.926 1 27.77 8 GLN B CA 1
ATOM 4248 C C . GLN B 1 8 ? -42.562 17.75 2.061 1 27.77 8 GLN B C 1
ATOM 4250 O O . GLN B 1 8 ? -42.656 17.75 0.831 1 27.77 8 GLN B O 1
ATOM 4255 N N . SER B 1 9 ? -41.562 18.469 2.285 1 31.14 9 SER B N 1
ATOM 4256 C CA . SER B 1 9 ? -40.375 18.641 1.448 1 31.14 9 SER B CA 1
ATOM 4257 C C . SER B 1 9 ? -39.875 17.297 0.946 1 31.14 9 SER B C 1
ATOM 4259 O O . SER B 1 9 ? -39.75 16.344 1.718 1 31.14 9 SER B O 1
ATOM 4261 N N . ASN B 1 10 ? -40 16.875 -0.33 1 30.77 10 ASN B N 1
ATOM 4262 C CA . ASN B 1 10 ? -39.5 15.836 -1.22 1 30.77 10 ASN B CA 1
ATOM 4263 C C . ASN B 1 10 ? -38.031 15.531 -0.958 1 30.77 10 ASN B C 1
ATOM 4265 O O . ASN B 1 10 ? -37.156 16.375 -1.207 1 30.77 10 ASN B O 1
ATOM 4269 N N . GLU B 1 11 ? -37.656 14.656 -0.165 1 40.25 11 GLU B N 1
ATOM 4270 C CA . GLU B 1 11 ? -36.312 14.117 0.007 1 40.25 11 GLU B CA 1
ATOM 4271 C C . GLU B 1 11 ? -35.688 13.703 -1.333 1 40.25 11 GLU B C 1
ATOM 4273 O O . GLU B 1 11 ? -36.281 12.898 -2.064 1 40.25 11 GLU B O 1
ATOM 4278 N N . THR B 1 12 ? -34.938 14.422 -2.031 1 42.91 12 THR B N 1
ATOM 4279 C CA . THR B 1 12 ? -34.281 14.164 -3.303 1 42.91 12 THR B CA 1
ATOM 4280 C C . THR B 1 12 ? -33.531 12.828 -3.262 1 42.91 12 THR B C 1
ATOM 4282 O O . THR B 1 12 ? -33 12.438 -2.221 1 42.91 12 THR B O 1
ATOM 4285 N N . PRO B 1 13 ? -33.656 12.031 -4.305 1 48.88 13 PRO B N 1
ATOM 4286 C CA . PRO B 1 13 ? -33 10.727 -4.492 1 48.88 13 PRO B CA 1
ATOM 4287 C C . PRO B 1 13 ? -31.531 10.727 -4.055 1 48.88 13 PRO B C 1
ATOM 4289 O O . PRO B 1 13 ? -31.047 9.711 -3.557 1 48.88 13 PRO B O 1
ATOM 4292 N N . SER B 1 14 ? -30.953 11.766 -4.168 1 53.06 14 SER B N 1
ATOM 4293 C CA . SER B 1 14 ? -29.531 11.859 -3.811 1 53.06 14 SER B CA 1
ATOM 4294 C C . SER B 1 14 ? -29.344 11.734 -2.305 1 53.06 14 SER B C 1
ATOM 4296 O O . SER B 1 14 ? -28.406 11.078 -1.848 1 53.06 14 SER B O 1
ATOM 4298 N N . VAL B 1 15 ? -30.344 12.148 -1.549 1 54.81 15 VAL B N 1
ATOM 4299 C CA . VAL B 1 15 ? -30.266 12.195 -0.093 1 54.81 15 VAL B CA 1
ATOM 4300 C C . VAL B 1 15 ? -30.453 10.789 0.48 1 54.81 15 VAL B C 1
ATOM 4302 O O . VAL B 1 15 ? -29.734 10.375 1.383 1 54.81 15 VAL B O 1
ATOM 4305 N N . THR B 1 16 ? -31.297 10.031 -0.132 1 68.19 16 THR B N 1
ATOM 4306 C CA . THR B 1 16 ? -31.516 8.648 0.276 1 68.19 16 THR B CA 1
ATOM 4307 C C . THR B 1 16 ? -30.297 7.785 -0.042 1 68.19 16 THR B C 1
ATOM 4309 O O . THR B 1 16 ? -29.938 6.898 0.736 1 68.19 16 THR B O 1
ATOM 4312 N N . GLY B 1 17 ? -29.688 8.273 -1.018 1 76.94 17 GLY B N 1
ATOM 4313 C CA . GLY B 1 17 ? -28.5 7.531 -1.434 1 76.94 17 GLY B CA 1
ATOM 4314 C C . GLY B 1 17 ? -27.344 7.688 -0.48 1 76.94 17 GLY B C 1
ATOM 4315 O O . GLY B 1 17 ? -26.656 6.711 -0.161 1 76.94 17 GLY B O 1
ATOM 4316 N N . ALA B 1 18 ? -27.266 8.859 0.086 1 80.5 18 ALA B N 1
ATOM 4317 C CA . ALA B 1 18 ? -26.156 9.117 0.992 1 80.5 18 ALA B CA 1
ATOM 4318 C C . ALA B 1 18 ? -26.359 8.398 2.326 1 80.5 18 ALA B C 1
ATOM 4320 O O . ALA B 1 18 ? -25.391 7.895 2.916 1 80.5 18 ALA B O 1
ATOM 4321 N N . MET B 1 19 ? -27.594 8.406 2.816 1 83.69 19 MET B N 1
ATOM 4322 C CA . MET B 1 19 ? -27.906 7.723 4.066 1 83.69 19 MET B CA 1
ATOM 4323 C C . MET B 1 19 ? -27.641 6.227 3.949 1 83.69 19 MET B C 1
ATOM 4325 O O . MET B 1 19 ? -27.047 5.625 4.852 1 83.69 19 MET B O 1
ATOM 4329 N N . ALA B 1 20 ? -28.031 5.754 2.812 1 85.06 20 ALA B N 1
ATOM 4330 C CA . ALA B 1 20 ? -27.812 4.328 2.588 1 85.06 20 ALA B CA 1
ATOM 4331 C C . ALA B 1 20 ? -26.328 4.016 2.461 1 85.06 20 ALA B C 1
ATOM 4333 O O . ALA B 1 20 ? -25.844 2.992 2.959 1 85.06 20 ALA B O 1
ATOM 4334 N N . ALA B 1 21 ? -25.641 4.859 1.851 1 83.94 21 ALA B N 1
ATOM 4335 C CA . ALA B 1 21 ? -24.203 4.652 1.651 1 83.94 21 ALA B CA 1
ATOM 4336 C C . ALA B 1 21 ? -23.453 4.711 2.977 1 83.94 21 ALA B C 1
ATOM 4338 O O . ALA B 1 21 ? -22.562 3.902 3.227 1 83.94 21 ALA B O 1
ATOM 4339 N N . LEU B 1 22 ? -23.844 5.637 3.754 1 85.31 22 LEU B N 1
ATOM 4340 C CA . LEU B 1 22 ? -23.203 5.766 5.055 1 85.31 22 LEU B CA 1
ATOM 4341 C C . LEU B 1 22 ? -23.516 4.566 5.941 1 85.31 22 LEU B C 1
ATOM 4343 O O . LEU B 1 22 ? -22.641 4.074 6.668 1 85.31 22 LEU B O 1
ATOM 4347 N N . ALA B 1 23 ? -24.703 4.105 5.859 1 86.31 23 ALA B N 1
ATOM 4348 C CA . ALA B 1 23 ? -25.109 2.922 6.613 1 86.31 23 ALA B CA 1
ATOM 4349 C C . ALA B 1 23 ? -24.312 1.697 6.184 1 86.31 23 ALA B C 1
ATOM 4351 O O . ALA B 1 23 ? -23.984 0.841 7.008 1 86.31 23 ALA B O 1
ATOM 4352 N N . GLN B 1 24 ? -24.031 1.622 4.938 1 84.75 24 GLN B N 1
ATOM 4353 C CA . GLN B 1 24 ? -23.234 0.515 4.418 1 84.75 24 GLN B CA 1
ATOM 4354 C C . GLN B 1 24 ? -21.812 0.563 4.961 1 84.75 24 GLN B C 1
ATOM 4356 O O . GLN B 1 24 ? -21.203 -0.477 5.234 1 84.75 24 GLN B O 1
ATOM 4361 N N . LEU B 1 25 ? -21.297 1.747 5.066 1 84.69 25 LEU B N 1
ATOM 4362 C CA . LEU B 1 25 ? -19.953 1.907 5.617 1 84.69 25 LEU B CA 1
ATOM 4363 C C . LEU B 1 25 ? -19.922 1.536 7.094 1 84.69 25 LEU B C 1
ATOM 4365 O O . LEU B 1 25 ? -18.984 0.904 7.562 1 84.69 25 LEU B O 1
ATOM 4369 N N . GLU B 1 26 ? -20.969 1.869 7.758 1 87.5 26 GLU B N 1
ATOM 4370 C CA . GLU B 1 26 ? -21.078 1.512 9.172 1 87.5 26 GLU B CA 1
ATOM 4371 C C . GLU B 1 26 ? -21.203 0.001 9.344 1 87.5 26 GLU B C 1
ATOM 4373 O O . GLU B 1 26 ? -20.578 -0.577 10.242 1 87.5 26 GLU B O 1
ATOM 4378 N N . ALA B 1 27 ? -21.969 -0.613 8.5 1 86.31 27 ALA B N 1
ATOM 4379 C CA . ALA B 1 27 ? -22.125 -2.064 8.547 1 86.31 27 ALA B CA 1
ATOM 4380 C C . ALA B 1 27 ? -20.797 -2.764 8.273 1 86.31 27 ALA B C 1
ATOM 4382 O O . ALA B 1 27 ? -20.484 -3.793 8.883 1 86.31 27 ALA B O 1
ATOM 4383 N N . ALA B 1 28 ? -20.109 -2.27 7.34 1 83.25 28 ALA B N 1
ATOM 4384 C CA . ALA B 1 28 ? -18.781 -2.801 7.055 1 83.25 28 ALA B CA 1
ATOM 4385 C C . ALA B 1 28 ? -17.859 -2.688 8.273 1 83.25 28 ALA B C 1
ATOM 4387 O O . ALA B 1 28 ? -17.047 -3.566 8.531 1 83.25 28 ALA B O 1
ATOM 4388 N N . GLY B 1 29 ? -17.984 -1.627 8.961 1 85.81 29 GLY B N 1
ATOM 4389 C CA . GLY B 1 29 ? -17.203 -1.427 10.18 1 85.81 29 GLY B CA 1
ATOM 4390 C C . GLY B 1 29 ? -17.531 -2.43 11.266 1 85.81 29 GLY B C 1
ATOM 4391 O O . GLY B 1 29 ? -16.641 -2.854 12.008 1 85.81 29 GLY B O 1
ATOM 4392 N N . GLU B 1 30 ? -18.766 -2.818 11.273 1 86.44 30 GLU B N 1
ATOM 4393 C CA . GLU B 1 30 ? -19.188 -3.789 12.273 1 86.44 30 GLU B CA 1
ATOM 4394 C C . GLU B 1 30 ? -18.594 -5.164 12 1 86.44 30 GLU B C 1
ATOM 4396 O O . GLU B 1 30 ? -18.406 -5.965 12.922 1 86.44 30 GLU B O 1
ATOM 4401 N N . ARG B 1 31 ? -18.141 -5.426 10.812 1 83.56 31 ARG B N 1
ATOM 4402 C CA . ARG B 1 31 ? -17.594 -6.723 10.414 1 83.56 31 ARG B CA 1
ATOM 4403 C C . ARG B 1 31 ? -16.094 -6.656 10.219 1 83.56 31 ARG B C 1
ATOM 4405 O O . ARG B 1 31 ? -15.453 -7.656 9.875 1 83.56 31 ARG B O 1
ATOM 4412 N N . ALA B 1 32 ? -15.617 -5.531 10.461 1 85.81 32 ALA B N 1
ATOM 4413 C CA . ALA B 1 32 ? -14.227 -5.254 10.109 1 85.81 32 ALA B CA 1
ATOM 4414 C C . ALA B 1 32 ? -13.266 -6.074 10.969 1 85.81 32 ALA B C 1
ATOM 4416 O O . ALA B 1 32 ? -12.148 -6.367 10.555 1 85.81 32 ALA B O 1
ATOM 4417 N N . ALA B 1 33 ? -13.734 -6.5 12.133 1 82 33 ALA B N 1
ATOM 4418 C CA . ALA B 1 33 ? -12.867 -7.234 13.047 1 82 33 ALA B CA 1
ATOM 4419 C C . ALA B 1 33 ? -12.414 -8.555 12.43 1 82 33 ALA B C 1
ATOM 4421 O O . ALA B 1 33 ? -11.312 -9.031 12.711 1 82 33 ALA B O 1
ATOM 4422 N N . ASP B 1 34 ? -13.141 -9.133 11.477 1 85.44 34 ASP B N 1
ATOM 4423 C CA . ASP B 1 34 ? -12.852 -10.438 10.898 1 85.44 34 ASP B CA 1
ATOM 4424 C C . ASP B 1 34 ? -12.297 -10.297 9.477 1 85.44 34 ASP B C 1
ATOM 4426 O O . ASP B 1 34 ? -11.961 -11.297 8.836 1 85.44 34 ASP B O 1
ATOM 4430 N N . ALA B 1 35 ? -12.211 -9.109 9.094 1 89.94 35 ALA B N 1
ATOM 4431 C CA . ALA B 1 35 ? -11.75 -8.891 7.727 1 89.94 35 ALA B CA 1
ATOM 4432 C C . ALA B 1 35 ? -10.234 -9.086 7.617 1 89.94 35 ALA B C 1
ATOM 4434 O O . ALA B 1 35 ? -9.492 -8.711 8.523 1 89.94 35 ALA B O 1
ATOM 4435 N N . PRO B 1 36 ? -9.836 -9.781 6.543 1 93.94 36 PRO B N 1
ATOM 4436 C CA . PRO B 1 36 ? -8.391 -9.898 6.34 1 93.94 36 PRO B CA 1
ATOM 4437 C C . PRO B 1 36 ? -7.719 -8.555 6.105 1 93.94 36 PRO B C 1
ATOM 4439 O O . PRO B 1 36 ? -8.359 -7.613 5.621 1 93.94 36 PRO B O 1
ATOM 4442 N N . SER B 1 37 ? -6.492 -8.492 6.43 1 93 37 SER B N 1
ATOM 4443 C CA . SER B 1 37 ? -5.742 -7.254 6.23 1 93 37 SER B CA 1
ATOM 4444 C C . SER B 1 37 ? -5.508 -6.988 4.746 1 93 37 SER B C 1
ATOM 4446 O O . SER B 1 37 ? -5.367 -5.836 4.336 1 93 37 SER B O 1
ATOM 4448 N N . ARG B 1 38 ? -5.457 -8.109 3.959 1 96.75 38 ARG B N 1
ATOM 4449 C CA . ARG B 1 38 ? -5.172 -7.992 2.533 1 96.75 38 ARG B CA 1
ATOM 4450 C C . ARG B 1 38 ? -6.227 -8.719 1.702 1 96.75 38 ARG B C 1
ATOM 4452 O O . ARG B 1 38 ? -6.699 -9.789 2.09 1 96.75 38 ARG B O 1
ATOM 4459 N N . LEU B 1 39 ? -6.547 -8.062 0.543 1 97.56 39 LEU B N 1
ATOM 4460 C CA . LEU B 1 39 ? -7.238 -8.859 -0.462 1 97.56 39 LEU B CA 1
ATOM 4461 C C . LEU B 1 39 ? -6.34 -9.969 -0.994 1 97.56 39 LEU B C 1
ATOM 4463 O O . LEU B 1 39 ? -5.121 -9.789 -1.099 1 97.56 39 LEU B O 1
ATOM 4467 N N . ARG B 1 40 ? -6.961 -11.188 -1.235 1 98.25 40 ARG B N 1
ATOM 4468 C CA . ARG B 1 40 ? -6.242 -12.367 -1.697 1 98.25 40 ARG B CA 1
ATOM 4469 C C . ARG B 1 40 ? -6.625 -12.711 -3.133 1 98.25 40 ARG B C 1
ATOM 4471 O O . ARG B 1 40 ? -7.773 -13.055 -3.41 1 98.25 40 ARG B O 1
ATOM 4478 N N . ILE B 1 41 ? -5.496 -12.594 -4.113 1 98.81 41 ILE B N 1
ATOM 4479 C CA . ILE B 1 41 ? -5.762 -12.703 -5.543 1 98.81 41 ILE B CA 1
ATOM 4480 C C . ILE B 1 41 ? -5.02 -13.906 -6.117 1 98.81 41 ILE B C 1
ATOM 4482 O O . ILE B 1 41 ? -3.848 -14.125 -5.805 1 98.81 41 ILE B O 1
ATOM 4486 N N . LEU B 1 42 ? -5.633 -14.664 -6.984 1 98.88 42 LEU B N 1
ATOM 4487 C CA . LEU B 1 42 ? -5.051 -15.844 -7.609 1 98.88 42 LEU B CA 1
ATOM 4488 C C . LEU B 1 42 ? -4.637 -15.547 -9.047 1 98.88 42 LEU B C 1
ATOM 4490 O O . LEU B 1 42 ? -5.422 -14.992 -9.82 1 98.88 42 LEU B O 1
ATOM 4494 N N . SER B 1 43 ? -3.414 -15.852 -9.367 1 98.81 43 SER B N 1
ATOM 4495 C CA . SER B 1 43 ? -2.902 -15.844 -10.734 1 98.81 43 SER B CA 1
ATOM 4496 C C . SER B 1 43 ? -2.951 -17.234 -11.352 1 98.81 43 SER B C 1
ATOM 4498 O O . SER B 1 43 ? -2.451 -18.203 -10.773 1 98.81 43 SER B O 1
ATOM 4500 N N . ILE B 1 44 ? -3.566 -17.406 -12.469 1 98.69 44 ILE B N 1
ATOM 4501 C CA . ILE B 1 44 ? -3.527 -18.609 -13.305 1 98.69 44 ILE B CA 1
ATOM 4502 C C . ILE B 1 44 ? -2.855 -18.281 -14.641 1 98.69 44 ILE B C 1
ATOM 4504 O O . ILE B 1 44 ? -3.492 -17.75 -15.547 1 98.69 44 ILE B O 1
ATOM 4508 N N . GLU B 1 45 ? -1.615 -18.609 -14.742 1 95.75 45 GLU B N 1
ATOM 4509 C CA . GLU B 1 45 ? -0.792 -18.094 -15.828 1 95.75 45 GLU B CA 1
ATOM 4510 C C . GLU B 1 45 ? 0.503 -18.891 -15.969 1 95.75 45 GLU B C 1
ATOM 4512 O O . GLU B 1 45 ? 0.795 -19.766 -15.141 1 95.75 45 GLU B O 1
ATOM 4517 N N . GLY B 1 46 ? 1.226 -18.734 -17.125 1 95.75 46 GLY B N 1
ATOM 4518 C CA . GLY B 1 46 ? 2.557 -19.281 -17.297 1 95.75 46 GLY B CA 1
ATOM 4519 C C . GLY B 1 46 ? 3.646 -18.438 -16.672 1 95.75 46 GLY B C 1
ATOM 4520 O O . GLY B 1 46 ? 3.371 -17.359 -16.141 1 95.75 46 GLY B O 1
ATOM 4521 N N . SER B 1 47 ? 4.879 -18.984 -16.734 1 96.75 47 SER B N 1
ATOM 4522 C CA . SER B 1 47 ? 6.02 -18.281 -16.141 1 96.75 47 SER B CA 1
ATOM 4523 C C . SER B 1 47 ? 6.703 -17.391 -17.172 1 96.75 47 SER B C 1
ATOM 4525 O O . SER B 1 47 ? 6.453 -17.516 -18.375 1 96.75 47 SER B O 1
ATOM 4527 N N . ASP B 1 48 ? 7.48 -16.469 -16.781 1 96.31 48 ASP B N 1
ATOM 4528 C CA . ASP B 1 48 ? 8.383 -15.641 -17.562 1 96.31 48 ASP B CA 1
ATOM 4529 C C . ASP B 1 48 ? 9.719 -15.438 -16.844 1 96.31 48 ASP B C 1
ATOM 4531 O O . ASP B 1 48 ? 9.82 -14.602 -15.945 1 96.31 48 ASP B O 1
ATOM 4535 N N . PRO B 1 49 ? 10.719 -16.094 -17.312 1 97.81 49 PRO B N 1
ATOM 4536 C CA . PRO B 1 49 ? 12 -16.016 -16.609 1 97.81 49 PRO B CA 1
ATOM 4537 C C . PRO B 1 49 ? 12.547 -14.586 -16.531 1 97.81 49 PRO B C 1
ATOM 4539 O O . PRO B 1 49 ? 13.219 -14.227 -15.562 1 97.81 49 PRO B O 1
ATOM 4542 N N . ILE B 1 50 ? 12.281 -13.727 -17.5 1 97.19 50 ILE B N 1
ATOM 4543 C CA . ILE B 1 50 ? 12.836 -12.375 -17.5 1 97.19 50 ILE B CA 1
ATOM 4544 C C . ILE B 1 50 ? 11.992 -11.461 -16.625 1 97.19 50 ILE B C 1
ATOM 4546 O O . ILE B 1 50 ? 12.336 -10.297 -16.406 1 97.19 50 ILE B O 1
ATOM 4550 N N . GLY B 1 51 ? 10.883 -12 -16.078 1 97.12 51 GLY B N 1
ATOM 4551 C CA . GLY B 1 51 ? 10.156 -11.383 -14.984 1 97.12 51 GLY B CA 1
ATOM 4552 C C . GLY B 1 51 ? 9.227 -10.273 -15.43 1 97.12 51 GLY B C 1
ATOM 4553 O O . GLY B 1 51 ? 8.719 -9.508 -14.609 1 97.12 51 GLY B O 1
ATOM 4554 N N . GLY B 1 52 ? 8.992 -10.141 -16.734 1 96.75 52 GLY B N 1
ATOM 4555 C CA . GLY B 1 52 ? 8.195 -9.031 -17.234 1 96.75 52 GLY B CA 1
ATOM 4556 C C . GLY B 1 52 ? 6.762 -9.414 -17.531 1 96.75 52 GLY B C 1
ATOM 4557 O O . GLY B 1 52 ? 5.895 -8.547 -17.656 1 96.75 52 GLY B O 1
ATOM 4558 N N . ALA B 1 53 ? 6.477 -10.672 -17.594 1 95.88 53 ALA B N 1
ATOM 4559 C CA . ALA B 1 53 ? 5.145 -11.172 -17.906 1 95.88 53 ALA B CA 1
ATOM 4560 C C . ALA B 1 53 ? 4.793 -12.391 -17.062 1 95.88 53 ALA B C 1
ATOM 4562 O O . ALA B 1 53 ? 5.496 -12.703 -16.094 1 95.88 53 ALA B O 1
ATOM 4563 N N . GLY B 1 54 ? 3.623 -12.93 -17.312 1 96.19 54 GLY B N 1
ATOM 4564 C CA . GLY B 1 54 ? 3.232 -14.172 -16.656 1 96.19 54 GLY B CA 1
ATOM 4565 C C . GLY B 1 54 ? 3.016 -14.016 -15.164 1 96.19 54 GLY B C 1
ATOM 4566 O O . GLY B 1 54 ? 2.68 -12.93 -14.688 1 96.19 54 GLY B O 1
ATOM 4567 N N . THR B 1 55 ? 3.186 -15.141 -14.477 1 97.94 55 THR B N 1
ATOM 4568 C CA . THR B 1 55 ? 2.969 -15.219 -13.039 1 97.94 55 THR B CA 1
ATOM 4569 C C . THR B 1 55 ? 3.908 -14.266 -12.297 1 97.94 55 THR B C 1
ATOM 4571 O O . THR B 1 55 ? 3.533 -13.68 -11.281 1 97.94 55 THR B O 1
ATOM 4574 N N . MET B 1 56 ? 5.148 -14.109 -12.828 1 98.25 56 MET B N 1
ATOM 4575 C CA . MET B 1 56 ? 6.109 -13.211 -12.188 1 98.25 56 MET B CA 1
ATOM 4576 C C . MET B 1 56 ? 5.605 -11.773 -12.211 1 98.25 56 MET B C 1
ATOM 4578 O O . MET B 1 56 ? 5.672 -11.07 -11.195 1 98.25 56 MET B O 1
ATOM 4582 N N . ALA B 1 57 ? 5.074 -11.359 -13.344 1 98 57 ALA B N 1
ATOM 4583 C CA . ALA B 1 57 ? 4.484 -10.023 -13.438 1 98 57 ALA B CA 1
ATOM 4584 C C . ALA B 1 57 ? 3.27 -9.898 -12.516 1 98 57 ALA B C 1
ATOM 4586 O O . ALA B 1 57 ? 3.061 -8.859 -11.891 1 98 57 ALA B O 1
ATOM 4587 N N . ASP B 1 58 ? 2.461 -10.961 -12.484 1 98.62 58 ASP B N 1
ATOM 4588 C CA . ASP B 1 58 ? 1.276 -10.953 -11.633 1 98.62 58 ASP B CA 1
ATOM 4589 C C . ASP B 1 58 ? 1.655 -10.742 -10.172 1 98.62 58 ASP B C 1
ATOM 4591 O O . ASP B 1 58 ? 1.064 -9.906 -9.484 1 98.62 58 ASP B O 1
ATOM 4595 N N . MET B 1 59 ? 2.635 -11.477 -9.68 1 98.62 59 MET B N 1
ATOM 4596 C CA . MET B 1 59 ? 3.064 -11.375 -8.289 1 98.62 59 MET B CA 1
ATOM 4597 C C . MET B 1 59 ? 3.584 -9.977 -7.98 1 98.62 59 MET B C 1
ATOM 4599 O O . MET B 1 59 ? 3.295 -9.414 -6.922 1 98.62 59 MET B O 1
ATOM 4603 N N . LYS B 1 60 ? 4.375 -9.461 -8.906 1 98.56 60 LYS B N 1
ATOM 4604 C CA . LYS B 1 60 ? 4.922 -8.117 -8.703 1 98.56 60 LYS B CA 1
ATOM 4605 C C . LYS B 1 60 ? 3.814 -7.066 -8.711 1 98.56 60 LYS B C 1
ATOM 4607 O O . LYS B 1 60 ? 3.818 -6.152 -7.891 1 98.56 60 LYS B O 1
ATOM 4612 N N . ALA B 1 61 ? 2.861 -7.195 -9.625 1 98.56 61 ALA B N 1
ATOM 4613 C CA . ALA B 1 61 ? 1.746 -6.254 -9.695 1 98.56 61 ALA B CA 1
ATOM 4614 C C . ALA B 1 61 ? 0.89 -6.324 -8.43 1 98.56 61 ALA B C 1
ATOM 4616 O O . ALA B 1 61 ? 0.479 -5.293 -7.895 1 98.56 61 ALA B O 1
ATOM 4617 N N . PHE B 1 62 ? 0.579 -7.574 -8.008 1 98.69 62 PHE B N 1
ATOM 4618 C CA . PHE B 1 62 ? -0.185 -7.762 -6.781 1 98.69 62 PHE B CA 1
ATOM 4619 C C . PHE B 1 62 ? 0.506 -7.082 -5.605 1 98.69 62 PHE B C 1
ATOM 4621 O O . PHE B 1 62 ? -0.125 -6.34 -4.852 1 98.69 62 PHE B O 1
ATOM 4628 N N . THR B 1 63 ? 1.822 -7.301 -5.473 1 98.19 63 THR B N 1
ATOM 4629 C CA . THR B 1 63 ? 2.592 -6.73 -4.371 1 98.19 63 THR B CA 1
ATOM 4630 C C . THR B 1 63 ? 2.604 -5.207 -4.453 1 98.19 63 THR B C 1
ATOM 4632 O O . THR B 1 63 ? 2.447 -4.523 -3.438 1 98.19 63 THR B O 1
ATOM 4635 N N . ALA B 1 64 ? 2.791 -4.703 -5.648 1 96.88 64 ALA B N 1
ATOM 4636 C CA . ALA B 1 64 ? 2.807 -3.258 -5.859 1 96.88 64 ALA B CA 1
ATOM 4637 C C . ALA B 1 64 ? 1.478 -2.629 -5.453 1 96.88 64 ALA B C 1
ATOM 4639 O O . ALA B 1 64 ? 1.437 -1.479 -5.012 1 96.88 64 ALA B O 1
ATOM 4640 N N . GLN B 1 65 ? 0.377 -3.363 -5.57 1 96.69 65 GLN B N 1
ATOM 4641 C CA . GLN B 1 65 ? -0.945 -2.836 -5.25 1 96.69 65 GLN B CA 1
ATOM 4642 C C . GLN B 1 65 ? -1.33 -3.154 -3.809 1 96.69 65 GLN B C 1
ATOM 4644 O O . GLN B 1 65 ? -2.461 -2.898 -3.391 1 96.69 65 GLN B O 1
ATOM 4649 N N . GLY B 1 66 ? -0.475 -3.812 -3.076 1 96.06 66 GLY B N 1
ATOM 4650 C CA . GLY B 1 66 ? -0.68 -4.051 -1.657 1 96.06 66 GLY B CA 1
ATOM 4651 C C . GLY B 1 66 ? -1.598 -5.223 -1.376 1 96.06 66 GLY B C 1
ATOM 4652 O O . GLY B 1 66 ? -2.256 -5.27 -0.334 1 96.06 66 GLY B O 1
ATOM 4653 N N . VAL B 1 67 ? -1.732 -6.141 -2.268 1 98 67 VAL B N 1
ATOM 4654 C CA . VAL B 1 67 ? -2.598 -7.301 -2.076 1 98 67 VAL B CA 1
ATOM 4655 C C . VAL B 1 67 ? -1.753 -8.57 -2.025 1 98 67 VAL B C 1
ATOM 4657 O O . VAL B 1 67 ? -0.553 -8.539 -2.307 1 98 67 VAL B O 1
ATOM 4660 N N . PHE B 1 68 ? -2.324 -9.68 -1.575 1 98.69 68 PHE B N 1
ATOM 4661 C CA . PHE B 1 68 ? -1.602 -10.938 -1.421 1 98.69 68 PHE B CA 1
ATOM 4662 C C . PHE B 1 68 ? -1.882 -11.867 -2.592 1 98.69 68 PHE B C 1
ATOM 4664 O O . PHE B 1 68 ? -3.039 -12.148 -2.906 1 98.69 68 PHE B O 1
ATOM 4671 N N . GLY B 1 69 ? -0.797 -12.438 -3.221 1 98.69 69 GLY B N 1
ATOM 4672 C CA . GLY B 1 69 ? -0.971 -13.195 -4.449 1 98.69 69 GLY B CA 1
ATOM 4673 C C . GLY B 1 69 ? -0.799 -14.695 -4.254 1 98.69 69 GLY B C 1
ATOM 4674 O O . GLY B 1 69 ? 0.16 -15.133 -3.615 1 98.69 69 GLY B O 1
ATOM 4675 N N . TYR B 1 70 ? -1.759 -15.539 -4.789 1 98.75 70 TYR B N 1
ATOM 4676 C CA . TYR B 1 70 ? -1.647 -16.969 -5.074 1 98.75 70 TYR B CA 1
ATOM 4677 C C . TYR B 1 70 ? -1.248 -17.203 -6.527 1 98.75 70 TYR B C 1
ATOM 4679 O O . TYR B 1 70 ? -1.318 -16.281 -7.352 1 98.75 70 TYR B O 1
ATOM 4687 N N . ALA B 1 71 ? -0.764 -18.438 -6.805 1 98.62 71 ALA B N 1
ATOM 4688 C CA . ALA B 1 71 ? -0.409 -18.672 -8.203 1 98.62 71 ALA B CA 1
ATOM 4689 C C . ALA B 1 71 ? -0.558 -20.141 -8.578 1 98.62 71 ALA B C 1
ATOM 4691 O O . ALA B 1 71 ? -0.113 -21.016 -7.836 1 98.62 71 ALA B O 1
ATOM 4692 N N . ALA B 1 72 ? -1.227 -20.438 -9.602 1 98.69 72 ALA B N 1
ATOM 4693 C CA . ALA B 1 72 ? -1.242 -21.734 -10.273 1 98.69 72 ALA B CA 1
ATOM 4694 C C . ALA B 1 72 ? -0.623 -21.641 -11.664 1 98.69 72 ALA B C 1
ATOM 4696 O O . ALA B 1 72 ? -1.088 -20.875 -12.508 1 98.69 72 ALA B O 1
ATOM 4697 N N . MET B 1 73 ? 0.35 -22.453 -11.891 1 97.94 73 MET B N 1
ATOM 4698 C CA . MET B 1 73 ? 1.131 -22.375 -13.125 1 97.94 73 MET B CA 1
ATOM 4699 C C . MET B 1 73 ? 0.521 -23.25 -14.211 1 97.94 73 MET B C 1
ATOM 4701 O O . MET B 1 73 ? 0.342 -24.453 -14.016 1 97.94 73 MET B O 1
ATOM 4705 N N . THR B 1 74 ? 0.327 -22.641 -15.352 1 97.12 74 THR B N 1
ATOM 4706 C CA . THR B 1 74 ? -0.172 -23.406 -16.484 1 97.12 74 THR B CA 1
ATOM 4707 C C . THR B 1 74 ? 0.983 -23.984 -17.297 1 97.12 74 THR B C 1
ATOM 4709 O O . THR B 1 74 ? 0.845 -25.047 -17.922 1 97.12 74 THR B O 1
ATOM 4712 N N . SER B 1 75 ? 2.043 -23.203 -17.344 1 96.12 75 SER B N 1
ATOM 4713 C CA . SER B 1 75 ? 3.219 -23.578 -18.125 1 96.12 75 SER B CA 1
ATOM 4714 C C . SER B 1 75 ? 4.48 -22.922 -17.578 1 96.12 75 SER B C 1
ATOM 4716 O O . SER B 1 75 ? 4.406 -21.922 -16.875 1 96.12 75 SER B O 1
ATOM 4718 N N . VAL B 1 76 ? 5.578 -23.578 -17.844 1 97.56 76 VAL B N 1
ATOM 4719 C CA . VAL B 1 76 ? 6.887 -22.984 -17.578 1 97.56 76 VAL B CA 1
ATOM 4720 C C . VAL B 1 76 ? 7.594 -22.703 -18.906 1 97.56 76 VAL B C 1
ATOM 4722 O O . VAL B 1 76 ? 7.668 -23.562 -19.781 1 97.56 76 VAL B O 1
ATOM 4725 N N . LEU B 1 77 ? 8.117 -21.469 -19.062 1 95.31 77 LEU B N 1
ATOM 4726 C CA . LEU B 1 77 ? 8.688 -21.062 -20.344 1 95.31 77 LEU B CA 1
ATOM 4727 C C . LEU B 1 77 ? 10.164 -20.719 -20.188 1 95.31 77 LEU B C 1
ATOM 4729 O O . LEU B 1 77 ? 10.602 -20.312 -19.109 1 95.31 77 LEU B O 1
ATOM 4733 N N . ALA B 1 78 ? 10.922 -20.938 -21.266 1 96.38 78 ALA B N 1
ATOM 4734 C CA . ALA B 1 78 ? 12.172 -20.234 -21.516 1 96.38 78 ALA B CA 1
ATOM 4735 C C . ALA B 1 78 ? 11.977 -19.094 -22.531 1 96.38 78 ALA B C 1
ATOM 4737 O O . ALA B 1 78 ? 11.75 -19.359 -23.703 1 96.38 78 ALA B O 1
ATOM 4738 N N . GLN B 1 79 ? 12.031 -17.906 -22 1 93.75 79 GLN B N 1
ATOM 4739 C CA . GLN B 1 79 ? 11.781 -16.719 -22.812 1 93.75 79 GLN B CA 1
ATOM 4740 C C . GLN B 1 79 ? 12.508 -15.5 -22.266 1 93.75 79 GLN B C 1
ATOM 4742 O O . GLN B 1 79 ? 12.859 -15.469 -21.078 1 93.75 79 GLN B O 1
ATOM 4747 N N . ASN B 1 80 ? 12.797 -14.625 -23.078 1 94.75 80 ASN B N 1
ATOM 4748 C CA . ASN B 1 80 ? 13.367 -13.336 -22.703 1 94.75 80 ASN B CA 1
ATOM 4749 C C . ASN B 1 80 ? 12.805 -12.203 -23.547 1 94.75 80 ASN B C 1
ATOM 4751 O O . ASN B 1 80 ? 11.711 -12.32 -24.109 1 94.75 80 ASN B O 1
ATOM 4755 N N . THR B 1 81 ? 13.43 -11.008 -23.547 1 94.38 81 THR B N 1
ATOM 4756 C CA . THR B 1 81 ? 12.852 -9.844 -24.203 1 94.38 81 THR B CA 1
ATOM 4757 C C . THR B 1 81 ? 12.906 -9.992 -25.719 1 94.38 81 THR B C 1
ATOM 4759 O O . THR B 1 81 ? 12.297 -9.195 -26.453 1 94.38 81 THR B O 1
ATOM 4762 N N . GLN B 1 82 ? 13.57 -11.008 -26.188 1 93.56 82 GLN B N 1
ATOM 4763 C CA . GLN B 1 82 ? 13.75 -11.203 -27.625 1 93.56 82 GLN B CA 1
ATOM 4764 C C . GLN B 1 82 ? 12.82 -12.297 -28.141 1 93.56 82 GLN B C 1
ATOM 4766 O O . GLN B 1 82 ? 12.664 -12.461 -29.359 1 93.56 82 GLN B O 1
ATOM 4771 N N . GLY B 1 83 ? 12.234 -13.125 -27.25 1 89.81 83 GLY B N 1
ATOM 4772 C CA . GLY B 1 83 ? 11.289 -14.125 -27.719 1 89.81 83 GLY B CA 1
ATOM 4773 C C . GLY B 1 83 ? 11.242 -15.367 -26.844 1 89.81 83 GLY B C 1
ATOM 4774 O O . GLY B 1 83 ? 11.969 -15.453 -25.844 1 89.81 83 GLY B O 1
ATOM 4775 N N . VAL B 1 84 ? 10.352 -16.344 -27.188 1 90.62 84 VAL B N 1
ATOM 4776 C CA . VAL B 1 84 ? 10.172 -17.625 -26.516 1 90.62 84 VAL B CA 1
ATOM 4777 C C . VAL B 1 84 ? 11.016 -18.688 -27.203 1 90.62 84 VAL B C 1
ATOM 4779 O O . VAL B 1 84 ? 10.992 -18.812 -28.438 1 90.62 84 VAL B O 1
ATOM 4782 N N . THR B 1 85 ? 11.75 -19.453 -26.422 1 92.38 85 THR B N 1
ATOM 4783 C CA . THR B 1 85 ? 12.586 -20.469 -27.031 1 92.38 85 THR B CA 1
ATOM 4784 C C . THR B 1 85 ? 12.055 -21.859 -26.703 1 92.38 85 THR B C 1
ATOM 4786 O O . THR B 1 85 ? 12.273 -22.812 -27.469 1 92.38 85 THR B O 1
ATOM 4789 N N . SER B 1 86 ? 11.375 -21.984 -25.562 1 93.94 86 SER B N 1
ATOM 4790 C CA . SER B 1 86 ? 10.859 -23.297 -25.172 1 93.94 86 SER B CA 1
ATOM 4791 C C . SER B 1 86 ? 9.711 -23.172 -24.188 1 93.94 86 SER B C 1
ATOM 4793 O O . SER B 1 86 ? 9.625 -22.172 -23.438 1 93.94 86 SER B O 1
ATOM 4795 N N . ILE B 1 87 ? 8.758 -24.219 -24.188 1 93.56 87 ILE B N 1
ATOM 4796 C CA . ILE B 1 87 ? 7.594 -24.219 -23.312 1 93.56 87 ILE B CA 1
ATOM 4797 C C . ILE B 1 87 ? 7.363 -25.641 -22.781 1 93.56 87 ILE B C 1
ATOM 4799 O O . ILE B 1 87 ? 7.48 -26.609 -23.516 1 93.56 87 ILE B O 1
ATOM 4803 N N . VAL B 1 88 ? 7.121 -25.719 -21.5 1 96.12 88 VAL B N 1
ATOM 4804 C CA . VAL B 1 88 ? 6.641 -26.938 -20.859 1 96.12 88 VAL B CA 1
ATOM 4805 C C . VAL B 1 88 ? 5.258 -26.688 -20.266 1 96.12 88 VAL B C 1
ATOM 4807 O O . VAL B 1 88 ? 5.129 -25.969 -19.266 1 96.12 88 VAL B O 1
ATOM 4810 N N . ASN B 1 89 ? 4.23 -27.344 -20.781 1 95.25 89 ASN B N 1
ATOM 4811 C CA . ASN B 1 89 ? 2.871 -27.234 -20.266 1 95.25 89 ASN B CA 1
ATOM 4812 C C . ASN B 1 89 ? 2.625 -28.203 -19.125 1 95.25 89 ASN B C 1
ATOM 4814 O O . ASN B 1 89 ? 3.094 -29.344 -19.156 1 95.25 89 ASN B O 1
ATOM 4818 N N . MET B 1 90 ? 1.939 -27.766 -18.141 1 97.06 90 MET B N 1
ATOM 4819 C CA . MET B 1 90 ? 1.516 -28.656 -17.062 1 97.06 90 MET B CA 1
ATOM 4820 C C . MET B 1 90 ? 0.396 -29.578 -17.547 1 97.06 90 MET B C 1
ATOM 4822 O O . MET B 1 90 ? -0.396 -29.203 -18.406 1 97.06 90 MET B O 1
ATOM 4826 N N . GLU B 1 91 ? 0.376 -30.766 -16.922 1 97.69 91 GLU B N 1
ATOM 4827 C CA . GLU B 1 91 ? -0.78 -31.625 -17.141 1 97.69 91 GLU B CA 1
ATOM 4828 C C . GLU B 1 91 ? -2.041 -31.031 -16.516 1 97.69 91 GLU B C 1
ATOM 4830 O O . GLU B 1 91 ? -1.987 -30.453 -15.43 1 97.69 91 GLU B O 1
ATOM 4835 N N . PRO B 1 92 ? -3.189 -31.203 -17.234 1 97.81 92 PRO B N 1
ATOM 4836 C CA . PRO B 1 92 ? -4.434 -30.641 -16.719 1 97.81 92 PRO B CA 1
ATOM 4837 C C . PRO B 1 92 ? -4.727 -31.078 -15.273 1 97.81 92 PRO B C 1
ATOM 4839 O O . PRO B 1 92 ? -5.121 -30.25 -14.453 1 97.81 92 PRO B O 1
ATOM 4842 N N . ASP B 1 93 ? -4.48 -32.344 -14.984 1 98.19 93 ASP B N 1
ATOM 4843 C CA . ASP B 1 93 ? -4.738 -32.844 -13.633 1 98.19 93 ASP B CA 1
ATOM 4844 C C . ASP B 1 93 ? -3.832 -32.156 -12.609 1 98.19 93 ASP B C 1
ATOM 4846 O O . ASP B 1 93 ? -4.238 -31.938 -11.469 1 98.19 93 ASP B O 1
ATOM 4850 N N . PHE B 1 94 ? -2.66 -31.906 -13.031 1 98.25 94 PHE B N 1
ATOM 4851 C CA . PHE B 1 94 ? -1.719 -31.25 -12.133 1 98.25 94 PHE B CA 1
ATOM 4852 C C . PHE B 1 94 ? -2.107 -29.797 -11.914 1 98.25 94 PHE B C 1
ATOM 4854 O O . PHE B 1 94 ? -1.956 -29.266 -10.805 1 98.25 94 PHE B O 1
ATOM 4861 N N . LEU B 1 95 ? -2.545 -29.094 -12.953 1 98.44 95 LEU B N 1
ATOM 4862 C CA . LEU B 1 95 ? -3.051 -27.734 -12.781 1 98.44 95 LEU B CA 1
ATOM 4863 C C . LEU B 1 95 ? -4.207 -27.719 -11.789 1 98.44 95 LEU B C 1
ATOM 4865 O O . LEU B 1 95 ? -4.266 -26.844 -10.914 1 98.44 95 LEU B O 1
ATOM 4869 N N . VAL B 1 96 ? -5.121 -28.672 -11.898 1 98.62 96 VAL B N 1
ATOM 4870 C CA . VAL B 1 96 ? -6.262 -28.75 -10.992 1 98.62 96 VAL B CA 1
ATOM 4871 C C . VAL B 1 96 ? -5.773 -29 -9.57 1 98.62 96 VAL B C 1
ATOM 4873 O O . VAL B 1 96 ? -6.328 -28.453 -8.609 1 98.62 96 VAL B O 1
ATOM 4876 N N . ALA B 1 97 ? -4.727 -29.828 -9.453 1 98.56 97 ALA B N 1
ATOM 4877 C CA . ALA B 1 97 ? -4.148 -30.078 -8.133 1 98.56 97 ALA B CA 1
ATOM 4878 C C . ALA B 1 97 ? -3.627 -28.781 -7.512 1 98.56 97 ALA B C 1
ATOM 4880 O O . ALA B 1 97 ? -3.785 -28.547 -6.309 1 98.56 97 ALA B O 1
ATOM 4881 N N . GLN B 1 98 ? -2.963 -27.953 -8.289 1 98.56 98 GLN B N 1
ATOM 4882 C CA . GLN B 1 98 ? -2.496 -26.656 -7.812 1 98.56 98 GLN B CA 1
ATOM 4883 C C . GLN B 1 98 ? -3.664 -25.797 -7.355 1 98.56 98 GLN B C 1
ATOM 4885 O O . GLN B 1 98 ? -3.609 -25.188 -6.281 1 98.56 98 GLN B O 1
ATOM 4890 N N . LEU B 1 99 ? -4.668 -25.703 -8.188 1 98.81 99 LEU B N 1
ATOM 4891 C CA . LEU B 1 99 ? -5.824 -24.859 -7.922 1 98.81 99 LEU B CA 1
ATOM 4892 C C . LEU B 1 99 ? -6.559 -25.328 -6.664 1 98.81 99 LEU B C 1
ATOM 4894 O O . LEU B 1 99 ? -6.945 -24.5 -5.832 1 98.81 99 LEU B O 1
ATOM 4898 N N . ASN B 1 100 ? -6.727 -26.625 -6.535 1 98.5 100 ASN B N 1
ATOM 4899 C CA . ASN B 1 100 ? -7.371 -27.188 -5.348 1 98.5 100 ASN B CA 1
ATOM 4900 C C . ASN B 1 100 ? -6.555 -26.922 -4.09 1 98.5 100 ASN B C 1
ATOM 4902 O O . ASN B 1 100 ? -7.117 -26.719 -3.01 1 98.5 100 ASN B O 1
ATOM 4906 N N . ALA B 1 101 ? -5.262 -27 -4.258 1 97.88 101 ALA B N 1
ATOM 4907 C CA . ALA B 1 101 ? -4.41 -26.688 -3.109 1 97.88 101 ALA B CA 1
ATOM 4908 C C . ALA B 1 101 ? -4.727 -25.312 -2.543 1 97.88 101 ALA B C 1
ATOM 4910 O O . ALA B 1 101 ? -4.676 -25.109 -1.328 1 97.88 101 ALA B O 1
ATOM 4911 N N . VAL B 1 102 ? -5.09 -24.344 -3.363 1 98.25 102 VAL B N 1
ATOM 4912 C CA . VAL B 1 102 ? -5.398 -22.984 -2.932 1 98.25 102 VAL B CA 1
ATOM 4913 C C . VAL B 1 102 ? -6.832 -22.922 -2.41 1 98.25 102 VAL B C 1
ATOM 4915 O O . VAL B 1 102 ? -7.066 -22.5 -1.273 1 98.25 102 VAL B O 1
ATOM 4918 N N . SER B 1 103 ? -7.805 -23.406 -3.188 1 97.88 103 SER B N 1
ATOM 4919 C CA . SER B 1 103 ? -9.219 -23.203 -2.883 1 97.88 103 SER B CA 1
ATOM 4920 C C . SER B 1 103 ? -9.633 -24.016 -1.652 1 97.88 103 SER B C 1
ATOM 4922 O O . SER B 1 103 ? -10.562 -23.625 -0.938 1 97.88 103 SER B O 1
ATOM 4924 N N . ASP B 1 104 ? -8.938 -25.125 -1.394 1 96.69 104 ASP B N 1
ATOM 4925 C CA . ASP B 1 104 ? -9.273 -25.953 -0.24 1 96.69 104 ASP B CA 1
ATOM 4926 C C . ASP B 1 104 ? -8.727 -25.344 1.051 1 96.69 104 ASP B C 1
ATOM 4928 O O . ASP B 1 104 ? -9.18 -25.688 2.145 1 96.69 104 ASP B O 1
ATOM 4932 N N . ASP B 1 105 ? -7.82 -24.469 0.91 1 96.62 105 ASP B N 1
ATOM 4933 C CA . ASP B 1 105 ? -7.039 -24.016 2.061 1 96.62 105 ASP B CA 1
ATOM 4934 C C . ASP B 1 105 ? -7.32 -22.547 2.379 1 96.62 105 ASP B C 1
ATOM 4936 O O . ASP B 1 105 ? -7.125 -22.109 3.512 1 96.62 105 ASP B O 1
ATOM 4940 N N . ALA B 1 106 ? -7.762 -21.766 1.396 1 96.69 106 ALA B N 1
ATOM 4941 C CA . ALA B 1 106 ? -7.84 -20.312 1.584 1 96.69 106 ALA B CA 1
ATOM 4942 C C . ALA B 1 106 ? -8.953 -19.703 0.74 1 96.69 106 ALA B C 1
ATOM 4944 O O . ALA B 1 106 ? -9.492 -20.359 -0.158 1 96.69 106 ALA B O 1
ATOM 4945 N N . ILE B 1 107 ? -9.312 -18.484 1.065 1 97.5 107 ILE B N 1
ATOM 4946 C CA . ILE B 1 107 ? -10.344 -17.734 0.342 1 97.5 107 ILE B CA 1
ATOM 4947 C C . ILE B 1 107 ? -9.703 -16.922 -0.78 1 97.5 107 ILE B C 1
ATOM 4949 O O . ILE B 1 107 ? -8.641 -16.328 -0.592 1 97.5 107 ILE B O 1
ATOM 4953 N N . ILE B 1 108 ? -10.305 -16.953 -1.936 1 98.5 108 ILE B N 1
ATOM 4954 C CA . ILE B 1 108 ? -9.883 -16.172 -3.092 1 98.5 108 ILE B CA 1
ATOM 4955 C C . ILE B 1 108 ? -10.852 -15 -3.301 1 98.5 108 ILE B C 1
ATOM 4957 O O . ILE B 1 108 ? -12.047 -15.211 -3.527 1 98.5 108 ILE B O 1
ATOM 4961 N N . ASP B 1 109 ? -10.336 -13.727 -3.197 1 98.06 109 ASP B N 1
ATOM 4962 C CA . ASP B 1 109 ? -11.18 -12.547 -3.33 1 98.06 109 ASP B CA 1
ATOM 4963 C C . ASP B 1 109 ? -11.32 -12.125 -4.793 1 98.06 109 ASP B C 1
ATOM 4965 O O . ASP B 1 109 ? -12.328 -11.531 -5.184 1 98.06 109 ASP B O 1
ATOM 4969 N N . SER B 1 110 ? -10.336 -12.391 -5.578 1 98.62 110 SER B N 1
ATOM 4970 C CA . SER B 1 110 ? -10.234 -12.047 -6.992 1 98.62 110 SER B CA 1
ATOM 4971 C C . SER B 1 110 ? -9.242 -12.953 -7.711 1 98.62 110 SER B C 1
ATOM 4973 O O . SER B 1 110 ? -8.492 -13.695 -7.07 1 98.62 110 SER B O 1
ATOM 4975 N N . MET B 1 111 ? -9.266 -12.984 -9.047 1 98.69 111 MET B N 1
ATOM 4976 C CA . MET B 1 111 ? -8.297 -13.797 -9.781 1 98.69 111 MET B CA 1
ATOM 4977 C C . MET B 1 111 ? -8.016 -13.195 -11.156 1 98.69 111 MET B C 1
ATOM 4979 O O . MET B 1 111 ? -8.875 -12.508 -11.727 1 98.69 111 MET B O 1
ATOM 4983 N N . LYS B 1 112 ? -6.867 -13.414 -11.656 1 98.75 112 LYS B N 1
ATOM 4984 C CA . LYS B 1 112 ? -6.434 -13.117 -13.016 1 98.75 112 LYS B CA 1
ATOM 4985 C C . LYS B 1 112 ? -6.094 -14.398 -13.781 1 98.75 112 LYS B C 1
ATOM 4987 O O . LYS B 1 112 ? -5.277 -15.195 -13.32 1 98.75 112 LYS B O 1
ATOM 4992 N N . ILE B 1 113 ? -6.746 -14.617 -14.867 1 98.44 113 ILE B N 1
ATOM 4993 C CA . ILE B 1 113 ? -6.465 -15.734 -15.766 1 98.44 113 ILE B CA 1
ATOM 4994 C C . ILE B 1 113 ? -5.746 -15.227 -17.016 1 98.44 113 ILE B C 1
ATOM 4996 O O . ILE B 1 113 ? -6.266 -14.367 -17.734 1 98.44 113 ILE B O 1
ATOM 5000 N N . GLY B 1 114 ? -4.566 -15.711 -17.203 1 96.38 114 GLY B N 1
ATOM 5001 C CA . GLY B 1 114 ? -3.781 -15.352 -18.375 1 96.38 114 GLY B CA 1
ATOM 5002 C C . GLY B 1 114 ? -3.641 -16.484 -19.359 1 96.38 114 GLY B C 1
ATOM 5003 O O . GLY B 1 114 ? -4.629 -17.125 -19.734 1 96.38 114 GLY B O 1
ATOM 5004 N N . MET B 1 115 ? -2.449 -16.766 -19.844 1 90.56 115 MET B N 1
ATOM 5005 C CA . MET B 1 115 ? -2.17 -17.781 -20.859 1 90.56 115 MET B CA 1
ATOM 5006 C C . MET B 1 115 ? -2.486 -19.172 -20.328 1 90.56 115 MET B C 1
ATOM 5008 O O . MET B 1 115 ? -1.927 -19.609 -19.328 1 90.56 115 MET B O 1
ATOM 5012 N N . LEU B 1 116 ? -3.289 -19.875 -21 1 91.75 116 LEU B N 1
ATOM 5013 C CA . LEU B 1 116 ? -3.658 -21.234 -20.609 1 91.75 116 LEU B CA 1
ATOM 5014 C C . LEU B 1 116 ? -2.982 -22.266 -21.516 1 91.75 116 LEU B C 1
ATOM 5016 O O . LEU B 1 116 ? -2.803 -23.422 -21.125 1 91.75 116 LEU B O 1
ATOM 5020 N N . GLY B 1 117 ? -2.611 -21.938 -22.688 1 84.69 117 GLY B N 1
ATOM 5021 C CA . GLY B 1 117 ? -1.69 -22.703 -23.516 1 84.69 117 GLY B CA 1
ATOM 5022 C C . GLY B 1 117 ? -2.387 -23.719 -24.391 1 84.69 117 GLY B C 1
ATOM 5023 O O . GLY B 1 117 ? -2.182 -23.75 -25.594 1 84.69 117 GLY B O 1
ATOM 5024 N N . THR B 1 118 ? -3.303 -24.672 -23.75 1 91.56 118 THR B N 1
ATOM 5025 C CA . THR B 1 118 ? -3.91 -25.75 -24.5 1 91.56 118 THR B CA 1
ATOM 5026 C C . THR B 1 118 ? -5.402 -25.859 -24.188 1 91.56 118 THR B C 1
ATOM 5028 O O . THR B 1 118 ? -5.863 -25.375 -23.156 1 91.56 118 THR B O 1
ATOM 5031 N N . PRO B 1 119 ? -6.105 -26.5 -25.141 1 93.75 119 PRO B N 1
ATOM 5032 C CA . PRO B 1 119 ? -7.535 -26.672 -24.891 1 93.75 119 PRO B CA 1
ATOM 5033 C C . PRO B 1 119 ? -7.812 -27.469 -23.625 1 93.75 119 PRO B C 1
ATOM 5035 O O . PRO B 1 119 ? -8.797 -27.219 -22.922 1 93.75 119 PRO B O 1
ATOM 5038 N N . GLU B 1 120 ? -6.973 -28.438 -23.344 1 96.06 120 GLU B N 1
ATOM 5039 C CA . GLU B 1 120 ? -7.148 -29.281 -22.172 1 96.06 120 GLU B CA 1
ATOM 5040 C C . GLU B 1 120 ? -7 -28.469 -20.891 1 96.06 120 GLU B C 1
ATOM 5042 O O . GLU B 1 120 ? -7.738 -28.672 -19.922 1 96.06 120 GLU B O 1
ATOM 5047 N N . LEU B 1 121 ? -6.07 -27.562 -20.844 1 96.5 121 LEU B N 1
ATOM 5048 C CA . LEU B 1 121 ? -5.875 -26.703 -19.688 1 96.5 121 LEU B CA 1
ATOM 5049 C C . LEU B 1 121 ? -7.043 -25.734 -19.516 1 96.5 121 LEU B C 1
ATOM 5051 O O . LEU B 1 121 ? -7.445 -25.438 -18.391 1 96.5 121 LEU B O 1
ATOM 5055 N N . VAL B 1 122 ? -7.578 -25.234 -20.672 1 96.38 122 VAL B N 1
ATOM 5056 C CA . VAL B 1 122 ? -8.75 -24.375 -20.609 1 96.38 122 VAL B CA 1
ATOM 5057 C C . VAL B 1 122 ? -9.914 -25.125 -19.969 1 96.38 122 VAL B C 1
ATOM 5059 O O . VAL B 1 122 ? -10.617 -24.578 -19.109 1 96.38 122 VAL B O 1
ATOM 5062 N N . GLU B 1 123 ? -10.094 -26.312 -20.391 1 96.94 123 GLU B N 1
ATOM 5063 C CA . GLU B 1 123 ? -11.18 -27.125 -19.859 1 96.94 123 GLU B CA 1
ATOM 5064 C C . GLU B 1 123 ? -10.992 -27.406 -18.375 1 96.94 123 GLU B C 1
ATOM 5066 O O . GLU B 1 123 ? -11.969 -27.531 -17.625 1 96.94 123 GLU B O 1
ATOM 5071 N N . ALA B 1 124 ? -9.766 -27.656 -17.969 1 97.94 124 ALA B N 1
ATOM 5072 C CA . ALA B 1 124 ? -9.461 -27.875 -16.562 1 97.94 124 ALA B CA 1
ATOM 5073 C C . ALA B 1 124 ? -9.836 -26.656 -15.727 1 97.94 124 ALA B C 1
ATOM 5075 O O . ALA B 1 124 ? -10.438 -26.781 -14.656 1 97.94 124 ALA B O 1
ATOM 5076 N N . VAL B 1 125 ? -9.5 -25.484 -16.219 1 98.19 125 VAL B N 1
ATOM 5077 C CA . VAL B 1 125 ? -9.812 -24.25 -15.508 1 98.19 125 VAL B CA 1
ATOM 5078 C C . VAL B 1 125 ? -11.32 -24.031 -15.469 1 98.19 125 VAL B C 1
ATOM 5080 O O . VAL B 1 125 ? -11.867 -23.625 -14.438 1 98.19 125 VAL B O 1
ATOM 5083 N N . LYS B 1 126 ? -11.969 -24.312 -16.562 1 97.88 126 LYS B N 1
ATOM 5084 C CA . LYS B 1 126 ? -13.422 -24.203 -16.641 1 97.88 126 LYS B CA 1
ATOM 5085 C C . LYS B 1 126 ? -14.086 -25.062 -15.57 1 97.88 126 LYS B C 1
ATOM 5087 O O . LYS B 1 126 ? -14.977 -24.594 -14.852 1 97.88 126 LYS B O 1
ATOM 5092 N N . GLY B 1 127 ? -13.68 -26.281 -15.562 1 98.31 127 GLY B N 1
ATOM 5093 C CA . GLY B 1 127 ? -14.234 -27.188 -14.562 1 98.31 127 GLY B CA 1
ATOM 5094 C C . GLY B 1 127 ? -13.992 -26.719 -13.141 1 98.31 127 GLY B C 1
ATOM 5095 O O . GLY B 1 127 ? -14.898 -26.781 -12.297 1 98.31 127 GLY B O 1
ATOM 5096 N N . TRP B 1 128 ? -12.828 -26.297 -12.82 1 98.56 128 TRP B N 1
ATOM 5097 C CA . TRP B 1 128 ? -12.477 -25.828 -11.484 1 98.56 128 TRP B CA 1
ATOM 5098 C C . TRP B 1 128 ? -13.281 -24.594 -11.117 1 98.56 128 TRP B C 1
ATOM 5100 O O . TRP B 1 128 ? -13.758 -24.469 -9.984 1 98.56 128 TRP B O 1
ATOM 5110 N N . LEU B 1 129 ? -13.438 -23.625 -12.047 1 98.38 129 LEU B N 1
ATOM 5111 C CA . LEU B 1 129 ? -14.203 -22.422 -11.812 1 98.38 129 LEU B CA 1
ATOM 5112 C C . LEU B 1 129 ? -15.648 -22.75 -11.438 1 98.38 129 LEU B C 1
ATOM 5114 O O . LEU B 1 129 ? -16.219 -22.125 -10.539 1 98.38 129 LEU B O 1
ATOM 5118 N N . THR B 1 130 ? -16.219 -23.656 -12.125 1 98.06 130 THR B N 1
ATOM 5119 C CA . THR B 1 130 ? -17.594 -24.078 -11.859 1 98.06 130 THR B CA 1
ATOM 5120 C C . THR B 1 130 ? -17.719 -24.672 -10.461 1 98.06 130 THR B C 1
ATOM 5122 O O . THR B 1 130 ? -18.656 -24.344 -9.727 1 98.06 130 THR B O 1
ATOM 5125 N N . ALA B 1 131 ? -16.797 -25.5 -10.141 1 98.12 131 ALA B N 1
ATOM 5126 C CA . ALA B 1 131 ? -16.797 -26.125 -8.82 1 98.12 131 ALA B CA 1
ATOM 5127 C C . ALA B 1 131 ? -16.609 -25.078 -7.723 1 98.12 131 ALA B C 1
ATOM 5129 O O . ALA B 1 131 ? -17.234 -25.156 -6.664 1 98.12 131 ALA B O 1
ATOM 5130 N N . LEU B 1 132 ? -15.742 -24.141 -7.945 1 98.19 132 LEU B N 1
ATOM 5131 C CA . LEU B 1 132 ? -15.469 -23.094 -6.965 1 98.19 132 LEU B CA 1
ATOM 5132 C C . LEU B 1 132 ? -16.703 -22.234 -6.719 1 98.19 132 LEU B C 1
ATOM 5134 O O . LEU B 1 132 ? -17.016 -21.906 -5.57 1 98.19 132 LEU B O 1
ATOM 5138 N N . GLU B 1 133 ? -17.328 -21.859 -7.781 1 96.94 133 GLU B N 1
ATOM 5139 C CA . GLU B 1 133 ? -18.531 -21.047 -7.676 1 96.94 133 GLU B CA 1
ATOM 5140 C C . GLU B 1 133 ? -19.594 -21.75 -6.836 1 96.94 133 GLU B C 1
ATOM 5142 O O . GLU B 1 133 ? -20.25 -21.125 -5.992 1 96.94 133 GLU B O 1
ATOM 5147 N N . GLN B 1 134 ? -19.781 -22.953 -7.078 1 97.38 134 GLN B N 1
ATOM 5148 C CA . GLN B 1 134 ? -20.75 -23.734 -6.309 1 97.38 134 GLN B CA 1
ATOM 5149 C C . GLN B 1 134 ? -20.359 -23.797 -4.836 1 97.38 134 GLN B C 1
ATOM 5151 O O . GLN B 1 134 ? -21.188 -23.609 -3.951 1 97.38 134 GLN B O 1
ATOM 5156 N N . HIS B 1 135 ? -19.109 -24.078 -4.625 1 97.38 135 HIS B N 1
ATOM 5157 C CA . HIS B 1 135 ? -18.609 -24.156 -3.258 1 97.38 135 HIS B CA 1
ATOM 5158 C C . HIS B 1 135 ? -18.828 -22.844 -2.514 1 97.38 135 HIS B C 1
ATOM 5160 O O . HIS B 1 135 ? -19.297 -22.844 -1.374 1 97.38 135 HIS B O 1
ATOM 5166 N N . TYR B 1 136 ? -18.5 -21.719 -3.119 1 97 136 TYR B N 1
ATOM 5167 C CA . TYR B 1 136 ? -18.641 -20.406 -2.494 1 97 136 TYR B CA 1
ATOM 5168 C C . TYR B 1 136 ? -20.109 -20.078 -2.242 1 97 136 TYR B C 1
ATOM 5170 O O . TYR B 1 136 ? -20.453 -19.531 -1.199 1 97 136 TYR B O 1
ATOM 5178 N N . ARG B 1 137 ? -20.969 -20.453 -3.129 1 96.25 137 ARG B N 1
ATOM 5179 C CA . ARG B 1 137 ? -22.406 -20.281 -2.93 1 96.25 137 ARG B CA 1
ATOM 5180 C C . ARG B 1 137 ? -22.891 -21.062 -1.721 1 96.25 137 ARG B C 1
ATOM 5182 O O . ARG B 1 137 ? -23.625 -20.547 -0.889 1 96.25 137 ARG B O 1
ATOM 5189 N N . ASP B 1 138 ? -22.5 -22.266 -1.62 1 97 138 ASP B N 1
ATOM 5190 C CA . ASP B 1 138 ? -22.922 -23.156 -0.536 1 97 138 ASP B CA 1
ATOM 5191 C C . ASP B 1 138 ? -22.438 -22.625 0.815 1 97 138 ASP B C 1
ATOM 5193 O O . ASP B 1 138 ? -23.125 -22.766 1.825 1 97 138 ASP B O 1
ATOM 5197 N N . GLU B 1 139 ? -21.281 -21.984 0.839 1 95.56 139 GLU B N 1
ATOM 5198 C CA . GLU B 1 139 ? -20.672 -21.531 2.088 1 95.56 139 GLU B CA 1
ATOM 5199 C C . GLU B 1 139 ? -20.984 -20.062 2.367 1 95.56 139 GLU B C 1
ATOM 5201 O O . GLU B 1 139 ? -20.562 -19.516 3.391 1 95.56 139 GLU B O 1
ATOM 5206 N N . GLY B 1 140 ? -21.656 -19.438 1.492 1 94.56 140 GLY B N 1
ATOM 5207 C CA . GLY B 1 140 ? -22.016 -18.031 1.665 1 94.56 140 GLY B CA 1
ATOM 5208 C C . GLY B 1 140 ? -20.828 -17.094 1.533 1 94.56 140 GLY B C 1
ATOM 5209 O O . GLY B 1 140 ? -20.75 -16.078 2.227 1 94.56 140 GLY B O 1
ATOM 5210 N N . ILE B 1 141 ? -19.859 -17.531 0.804 1 94.12 141 ILE B N 1
ATOM 5211 C CA . ILE B 1 141 ? -18.703 -16.703 0.524 1 94.12 141 ILE B CA 1
ATOM 5212 C C . ILE B 1 141 ? -18.938 -15.883 -0.746 1 94.12 141 ILE B C 1
ATOM 5214 O O . ILE B 1 141 ? -19.516 -16.391 -1.709 1 94.12 141 ILE B O 1
ATOM 5218 N N . ALA B 1 142 ? -18.562 -14.633 -0.714 1 92.94 142 ALA B N 1
ATOM 5219 C CA . ALA B 1 142 ? -18.734 -13.773 -1.882 1 92.94 142 ALA B CA 1
ATOM 5220 C C . ALA B 1 142 ? -17.969 -14.328 -3.084 1 92.94 142 ALA B C 1
ATOM 5222 O O . ALA B 1 142 ? -16.844 -14.828 -2.939 1 92.94 142 ALA B O 1
ATOM 5223 N N . LYS B 1 143 ? -18.562 -14.234 -4.262 1 96.06 143 LYS B N 1
ATOM 5224 C CA . LYS B 1 143 ? -17.922 -14.672 -5.496 1 96.06 143 LYS B CA 1
ATOM 5225 C C . LYS B 1 143 ? -16.672 -13.836 -5.793 1 96.06 143 LYS B C 1
ATOM 5227 O O . LYS B 1 143 ? -16.719 -12.602 -5.695 1 96.06 143 LYS B O 1
ATOM 5232 N N . PRO B 1 144 ? -15.547 -14.516 -6.184 1 98 144 PRO B N 1
ATOM 5233 C CA . PRO B 1 144 ? -14.367 -13.742 -6.566 1 98 144 PRO B CA 1
ATOM 5234 C C . PRO B 1 144 ? -14.555 -12.984 -7.879 1 98 144 PRO B C 1
ATOM 5236 O O . PRO B 1 144 ? -15.242 -13.469 -8.781 1 98 144 PRO B O 1
ATOM 5239 N N . VAL B 1 145 ? -13.938 -11.766 -7.996 1 98.31 145 VAL B N 1
ATOM 5240 C CA . VAL B 1 145 ? -13.852 -11.07 -9.273 1 98.31 145 VAL B CA 1
ATOM 5241 C C . VAL B 1 145 ? -12.953 -11.844 -10.234 1 98.31 145 VAL B C 1
ATOM 5243 O O . VAL B 1 145 ? -11.844 -12.234 -9.867 1 98.31 145 VAL B O 1
ATOM 5246 N N . VAL B 1 146 ? -13.359 -12.117 -11.406 1 98.75 146 VAL B N 1
ATOM 5247 C CA . VAL B 1 146 ? -12.586 -12.875 -12.383 1 98.75 146 VAL B CA 1
ATOM 5248 C C . VAL B 1 146 ? -12.172 -11.961 -13.531 1 98.75 146 VAL B C 1
ATOM 5250 O O . VAL B 1 146 ? -13.023 -11.477 -14.289 1 98.75 146 VAL B O 1
ATOM 5253 N N . VAL B 1 147 ? -10.922 -11.688 -13.672 1 98.88 147 VAL B N 1
ATOM 5254 C CA . VAL B 1 147 ? -10.336 -10.945 -14.781 1 98.88 147 VAL B CA 1
ATOM 5255 C C . VAL B 1 147 ? -9.641 -11.906 -15.742 1 98.88 147 VAL B C 1
ATOM 5257 O O . VAL B 1 147 ? -8.734 -12.648 -15.344 1 98.88 147 VAL B O 1
ATOM 5260 N N . LEU B 1 148 ? -10.023 -11.938 -16.984 1 98.5 148 LEU B N 1
ATOM 5261 C CA . LEU B 1 148 ? -9.469 -12.836 -18 1 98.5 148 LEU B CA 1
ATOM 5262 C C . LEU B 1 148 ? -8.734 -12.055 -19.078 1 98.5 148 LEU B C 1
ATOM 5264 O O . LEU B 1 148 ? -9.336 -11.227 -19.766 1 98.5 148 LEU B O 1
ATOM 5268 N N . ASP B 1 149 ? -7.473 -12.188 -19.172 1 97.38 149 ASP B N 1
ATOM 5269 C CA . ASP B 1 149 ? -6.684 -11.711 -20.297 1 97.38 149 ASP B CA 1
ATOM 5270 C C . ASP B 1 149 ? -6.633 -12.758 -21.406 1 97.38 149 ASP B C 1
ATOM 5272 O O . ASP B 1 149 ? -5.926 -13.758 -21.297 1 97.38 149 ASP B O 1
ATOM 5276 N N . PRO B 1 150 ? -7.332 -12.516 -22.453 1 94.25 150 PRO B N 1
ATOM 5277 C CA . PRO B 1 150 ? -7.441 -13.539 -23.5 1 94.25 150 PRO B CA 1
ATOM 5278 C C . PRO B 1 150 ? -6.195 -13.617 -24.375 1 94.25 150 PRO B C 1
ATOM 5280 O O . PRO B 1 150 ? -6.25 -13.289 -25.562 1 94.25 150 PRO B O 1
ATOM 5283 N N . VAL B 1 151 ? -5.168 -14.164 -23.906 1 86.88 151 VAL B N 1
ATOM 5284 C CA . VAL B 1 151 ? -3.887 -14.266 -24.594 1 86.88 151 VAL B CA 1
ATOM 5285 C C . VAL B 1 151 ? -4.004 -15.242 -25.766 1 86.88 151 VAL B C 1
ATOM 5287 O O . VAL B 1 151 ? -3.949 -16.469 -25.562 1 86.88 151 VAL B O 1
ATOM 5290 N N . MET B 1 152 ? -4.102 -14.703 -26.938 1 78.88 152 MET B N 1
ATOM 5291 C CA . MET B 1 152 ? -4.27 -15.516 -28.141 1 78.88 152 MET B CA 1
ATOM 5292 C C . MET B 1 152 ? -3.01 -15.477 -29 1 78.88 152 MET B C 1
ATOM 5294 O O . MET B 1 152 ? -2.746 -16.406 -29.766 1 78.88 152 MET B O 1
ATOM 5298 N N . TYR B 1 153 ? -2.223 -14.391 -28.844 1 68.5 153 TYR B N 1
ATOM 5299 C CA . TYR B 1 153 ? -1.048 -14.156 -29.672 1 68.5 153 TYR B CA 1
ATOM 5300 C C . TYR B 1 153 ? 0.145 -13.734 -28.812 1 68.5 153 TYR B C 1
ATOM 5302 O O . TYR B 1 153 ? -0.023 -13.117 -27.766 1 68.5 153 TYR B O 1
ATOM 5310 N N . ALA B 1 154 ? 1.31 -14.156 -29.234 1 63.66 154 ALA B N 1
ATOM 5311 C CA . ALA B 1 154 ? 2.514 -13.578 -28.641 1 63.66 154 ALA B CA 1
ATOM 5312 C C . ALA B 1 154 ? 2.705 -12.133 -29.094 1 63.66 154 ALA B C 1
ATOM 5314 O O . ALA B 1 154 ? 2.08 -11.68 -30.047 1 63.66 154 ALA B O 1
ATOM 5315 N N . LYS B 1 155 ? 3.498 -11.391 -28.406 1 60.84 155 LYS B N 1
ATOM 5316 C CA . LYS B 1 155 ? 3.814 -10.016 -28.781 1 60.84 155 LYS B CA 1
ATOM 5317 C C . LYS B 1 155 ? 4.406 -9.953 -30.18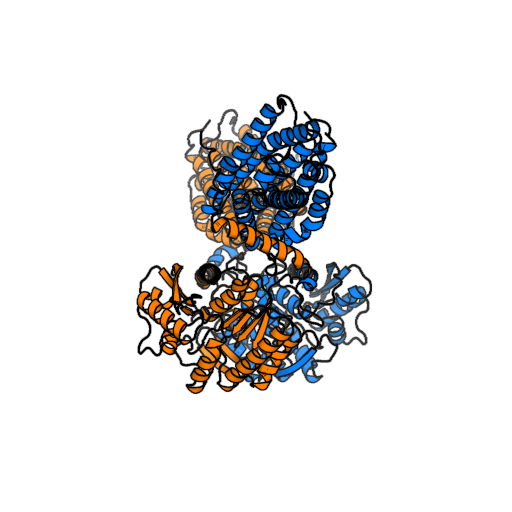8 1 60.84 155 LYS B C 1
ATOM 5319 O O . LYS B 1 155 ? 4.238 -8.953 -30.891 1 60.84 155 LYS B O 1
ATOM 5324 N N . SER B 1 156 ? 5.023 -11.008 -30.484 1 57.78 156 SER B N 1
ATOM 5325 C CA . SER B 1 156 ? 5.621 -11.078 -31.812 1 57.78 156 SER B CA 1
ATOM 5326 C C . SER B 1 156 ? 4.551 -11.227 -32.875 1 57.78 156 SER B C 1
ATOM 5328 O O . SER B 1 156 ? 4.84 -11.094 -34.094 1 57.78 156 SER B O 1
ATOM 5330 N N . GLY B 1 157 ? 3.406 -11.352 -32.406 1 60.66 157 GLY B N 1
ATOM 5331 C CA . GLY B 1 157 ? 2.324 -11.523 -33.344 1 60.66 157 GLY B CA 1
ATOM 5332 C C . GLY B 1 157 ? 2.018 -12.977 -33.656 1 60.66 157 GLY B C 1
ATOM 5333 O O . GLY B 1 157 ? 0.994 -13.289 -34.281 1 60.66 157 GLY B O 1
ATOM 5334 N N . ASP B 1 158 ? 2.842 -13.773 -33.156 1 62.62 158 ASP B N 1
ATOM 5335 C CA . ASP B 1 158 ? 2.656 -15.195 -33.438 1 62.62 158 ASP B CA 1
ATOM 5336 C C . ASP B 1 158 ? 1.495 -15.766 -32.625 1 62.62 158 ASP B C 1
ATOM 5338 O O . ASP B 1 158 ? 1.313 -15.414 -31.453 1 62.62 158 ASP B O 1
ATOM 5342 N N . ALA B 1 159 ? 0.819 -16.609 -33.406 1 65.44 159 ALA B N 1
ATOM 5343 C CA . ALA B 1 159 ? -0.281 -17.281 -32.719 1 65.44 159 ALA B CA 1
ATOM 5344 C C . ALA B 1 159 ? 0.239 -18.219 -31.609 1 65.44 159 ALA B C 1
ATOM 5346 O O . ALA B 1 159 ? 1.122 -19.031 -31.859 1 65.44 159 ALA B O 1
ATOM 5347 N N . LEU B 1 160 ? -0.286 -18.016 -30.438 1 67.56 160 LEU B N 1
ATOM 5348 C CA . LEU B 1 160 ? 0.103 -18.844 -29.312 1 67.56 160 LEU B CA 1
ATOM 5349 C C . LEU B 1 160 ? -0.871 -20.016 -29.141 1 67.56 160 LEU B C 1
ATOM 5351 O O . LEU B 1 160 ? -0.541 -21.016 -28.5 1 67.56 160 LEU B O 1
ATOM 5355 N N . LEU B 1 161 ? -2.074 -19.859 -29.812 1 75.06 161 LEU B N 1
ATOM 5356 C CA . LEU B 1 161 ? -3.117 -20.859 -29.594 1 75.06 161 LEU B CA 1
ATOM 5357 C C . LEU B 1 161 ? -3.484 -21.547 -30.922 1 75.06 161 LEU B C 1
ATOM 5359 O O . LEU B 1 161 ? -3.52 -20.891 -31.969 1 75.06 161 LEU B O 1
ATOM 5363 N N . THR B 1 162 ? -3.812 -22.797 -30.75 1 79.38 162 THR B N 1
ATOM 5364 C CA . THR B 1 162 ? -4.477 -23.516 -31.828 1 79.38 162 THR B CA 1
ATOM 5365 C C . THR B 1 162 ? -5.926 -23.062 -31.969 1 79.38 162 THR B C 1
ATOM 5367 O O . THR B 1 162 ? -6.461 -22.391 -31.078 1 79.38 162 THR B O 1
ATOM 5370 N N . GLU B 1 163 ? -6.492 -23.391 -33.062 1 84.62 163 GLU B N 1
ATOM 5371 C CA . GLU B 1 163 ? -7.902 -23.078 -33.25 1 84.62 163 GLU B CA 1
ATOM 5372 C C . GLU B 1 163 ? -8.766 -23.703 -32.156 1 84.62 163 GLU B C 1
ATOM 5374 O O . GLU B 1 163 ? -9.734 -23.078 -31.719 1 84.62 163 GLU B O 1
ATOM 5379 N N . GLN B 1 164 ? -8.43 -24.828 -31.797 1 87.12 164 GLN B N 1
ATOM 5380 C CA . GLN B 1 164 ? -9.164 -25.5 -30.734 1 87.12 164 GLN B CA 1
ATOM 5381 C C . GLN B 1 164 ? -9.008 -24.781 -29.406 1 87.12 164 GLN B C 1
ATOM 5383 O O . GLN B 1 164 ? -9.969 -24.672 -28.641 1 87.12 164 GLN B O 1
ATOM 5388 N N . ALA B 1 165 ? -7.828 -24.359 -29.203 1 86.81 165 ALA B N 1
ATOM 5389 C CA . ALA B 1 165 ? -7.562 -23.641 -27.953 1 86.81 165 ALA B CA 1
ATOM 5390 C C . ALA B 1 165 ? -8.297 -22.297 -27.938 1 86.81 165 ALA B C 1
ATOM 5392 O O . ALA B 1 165 ? -8.75 -21.844 -26.875 1 86.81 165 ALA B O 1
ATOM 5393 N N . GLU B 1 166 ? -8.414 -21.672 -29.078 1 89.44 166 GLU B N 1
ATOM 5394 C CA . GLU B 1 166 ? -9.141 -20.406 -29.172 1 89.44 166 GLU B CA 1
ATOM 5395 C C . GLU B 1 166 ? -10.625 -20.594 -28.875 1 89.44 166 GLU B C 1
ATOM 5397 O O . GLU B 1 166 ? -11.234 -19.797 -28.156 1 89.44 166 GLU B O 1
ATOM 5402 N N . GLN B 1 167 ? -11.164 -21.609 -29.422 1 91.44 167 GLN B N 1
ATOM 5403 C CA . GLN B 1 167 ? -12.578 -21.891 -29.172 1 91.44 167 GLN B CA 1
ATOM 5404 C C . GLN B 1 167 ? -12.82 -22.203 -27.703 1 91.44 167 GLN B C 1
ATOM 5406 O O . GLN B 1 167 ? -13.812 -21.75 -27.125 1 91.44 167 GLN B O 1
ATOM 5411 N N . ALA B 1 168 ? -11.961 -23 -27.172 1 92.44 168 ALA B N 1
ATOM 5412 C CA . ALA B 1 168 ? -12.07 -23.312 -25.75 1 92.44 168 ALA B CA 1
ATOM 5413 C C . ALA B 1 168 ? -12.016 -22.047 -24.906 1 92.44 168 ALA B C 1
ATOM 5415 O O . ALA B 1 168 ? -12.758 -21.922 -23.938 1 92.44 168 ALA B O 1
ATOM 5416 N N . LEU B 1 169 ? -11.148 -21.203 -25.297 1 93.81 169 LEU B N 1
ATOM 5417 C CA . LEU B 1 169 ? -11 -19.938 -24.578 1 93.81 169 LEU B CA 1
ATOM 5418 C C . LEU B 1 169 ? -12.281 -19.109 -24.688 1 93.81 169 LEU B C 1
ATOM 5420 O O . LEU B 1 169 ? -12.742 -18.531 -23.688 1 93.81 169 LEU B O 1
ATOM 5424 N N . ARG B 1 170 ? -12.859 -19.031 -25.828 1 94.62 170 ARG B N 1
ATOM 5425 C CA . ARG B 1 170 ? -14.109 -18.297 -26.031 1 94.62 170 ARG B CA 1
ATOM 5426 C C . ARG B 1 170 ? -15.211 -18.844 -25.125 1 94.62 170 ARG B C 1
ATOM 5428 O O . ARG B 1 170 ? -16.047 -18.078 -24.641 1 94.62 170 ARG B O 1
ATOM 5435 N N . ASP B 1 171 ? -15.148 -20.078 -24.875 1 93.81 171 ASP B N 1
ATOM 5436 C CA . ASP B 1 171 ? -16.172 -20.75 -24.094 1 93.81 171 ASP B CA 1
ATOM 5437 C C . ASP B 1 171 ? -16.125 -20.297 -22.625 1 93.81 171 ASP B C 1
ATOM 5439 O O . ASP B 1 171 ? -17.125 -20.359 -21.922 1 93.81 171 ASP B O 1
ATOM 5443 N N . ILE B 1 172 ? -14.992 -19.812 -22.109 1 95.75 172 ILE B N 1
ATOM 5444 C CA . ILE B 1 172 ? -14.898 -19.484 -20.688 1 95.75 172 ILE B CA 1
ATOM 5445 C C . ILE B 1 172 ? -15 -17.969 -20.5 1 95.75 172 ILE B C 1
ATOM 5447 O O . ILE B 1 172 ? -15.039 -17.484 -19.375 1 95.75 172 ILE B O 1
ATOM 5451 N N . ILE B 1 173 ? -15.094 -17.219 -21.594 1 97.31 173 ILE B N 1
ATOM 5452 C CA . ILE B 1 173 ? -15.164 -15.758 -21.547 1 97.31 173 ILE B CA 1
ATOM 5453 C C . ILE B 1 173 ? -16.359 -15.328 -20.703 1 97.31 173 ILE B C 1
ATOM 5455 O O . ILE B 1 173 ? -16.234 -14.461 -19.828 1 97.31 173 ILE B O 1
ATOM 5459 N N . PRO B 1 174 ? -17.516 -15.977 -20.812 1 97 174 PRO B N 1
ATOM 5460 C CA . PRO B 1 174 ? -18.688 -15.555 -20.047 1 97 174 PRO B CA 1
ATOM 5461 C C . PRO B 1 174 ? -18.531 -15.789 -18.547 1 97 174 PRO B C 1
ATOM 5463 O O . PRO B 1 174 ? -19.312 -15.273 -17.75 1 97 174 PRO B O 1
ATOM 5466 N N . MET B 1 175 ? -17.547 -16.578 -18.172 1 97.25 175 MET B N 1
ATOM 5467 C CA . MET B 1 175 ? -17.312 -16.844 -16.766 1 97.25 175 MET B CA 1
ATOM 5468 C C . MET B 1 175 ? -16.531 -15.719 -16.109 1 97.25 175 MET B C 1
ATOM 5470 O O . MET B 1 175 ? -16.453 -15.641 -14.883 1 97.25 175 MET B O 1
ATOM 5474 N N . ALA B 1 176 ? -16 -14.812 -16.922 1 98.25 176 ALA B N 1
ATOM 5475 C CA . ALA B 1 176 ? -15.242 -13.672 -16.406 1 98.25 176 ALA B CA 1
ATOM 5476 C C . ALA B 1 176 ? -16.156 -12.492 -16.109 1 98.25 176 ALA B C 1
ATOM 5478 O O . ALA B 1 176 ? -17.266 -12.414 -16.625 1 98.25 176 ALA B O 1
ATOM 5479 N N . ASP B 1 177 ? -15.695 -11.648 -15.188 1 98.12 177 ASP B N 1
ATOM 5480 C CA . ASP B 1 177 ? -16.375 -10.383 -14.961 1 98.12 177 ASP B CA 1
ATOM 5481 C C . ASP B 1 177 ? -15.906 -9.312 -15.945 1 98.12 177 ASP B C 1
ATOM 5483 O O . ASP B 1 177 ? -16.656 -8.406 -16.297 1 98.12 177 ASP B O 1
ATOM 5487 N N . ILE B 1 178 ? -14.672 -9.477 -16.391 1 98.62 178 ILE B N 1
ATOM 5488 C CA . ILE B 1 178 ? -14.109 -8.555 -17.375 1 98.62 178 ILE B CA 1
ATOM 5489 C C . ILE B 1 178 ? -13.031 -9.266 -18.188 1 98.62 178 ILE B C 1
ATOM 5491 O O . ILE B 1 178 ? -12.336 -10.148 -17.656 1 98.62 178 ILE B O 1
ATOM 5495 N N . ILE B 1 179 ? -12.883 -8.961 -19.469 1 98.56 179 ILE B N 1
ATOM 5496 C CA . ILE B 1 179 ? -11.789 -9.43 -20.328 1 98.56 179 ILE B CA 1
ATOM 5497 C C . ILE B 1 179 ? -10.969 -8.234 -20.797 1 98.56 179 ILE B C 1
ATOM 5499 O O . ILE B 1 179 ? -11.477 -7.113 -20.891 1 98.56 179 ILE B O 1
ATOM 5503 N N . THR B 1 180 ? -9.664 -8.492 -21.094 1 98.25 180 THR B N 1
ATOM 5504 C CA . THR B 1 180 ? -8.773 -7.375 -21.391 1 98.25 180 THR B CA 1
ATOM 5505 C C . THR B 1 180 ? -8.07 -7.586 -22.719 1 98.25 180 THR B C 1
ATOM 5507 O O . THR B 1 180 ? -6.84 -7.547 -22.797 1 98.25 180 THR B O 1
ATOM 5510 N N . PRO B 1 181 ? -8.75 -7.629 -23.812 1 96.81 181 PRO B N 1
ATOM 5511 C CA . PRO B 1 181 ? -8.141 -7.891 -25.125 1 96.81 181 PRO B CA 1
ATOM 5512 C C . PRO B 1 181 ? -7.359 -6.691 -25.656 1 96.81 181 PRO B C 1
ATOM 5514 O O . PRO B 1 181 ? -7.746 -5.543 -25.422 1 96.81 181 PRO B O 1
ATOM 5517 N N . ASN B 1 182 ? -6.242 -7.031 -26.344 1 93.5 182 ASN B N 1
ATOM 5518 C CA . ASN B 1 182 ? -5.613 -6.008 -27.172 1 93.5 182 ASN B CA 1
ATOM 5519 C C . ASN B 1 182 ? -6.301 -5.879 -28.531 1 93.5 182 ASN B C 1
ATOM 5521 O O . ASN B 1 182 ? -7.34 -6.5 -28.766 1 93.5 182 ASN B O 1
ATOM 5525 N N . VAL B 1 183 ? -5.781 -5.039 -29.422 1 92.75 183 VAL B N 1
ATOM 5526 C CA . VAL B 1 183 ? -6.453 -4.676 -30.656 1 92.75 183 VAL B CA 1
ATOM 5527 C C . VAL B 1 183 ? -6.652 -5.918 -31.516 1 92.75 183 VAL B C 1
ATOM 5529 O O . VAL B 1 183 ? -7.77 -6.207 -31.953 1 92.75 183 VAL B O 1
ATOM 5532 N N . PRO B 1 184 ? -5.598 -6.777 -31.719 1 91.56 184 PRO B N 1
ATOM 5533 C CA . PRO B 1 184 ? -5.82 -7.973 -32.531 1 91.56 184 PRO B CA 1
ATOM 5534 C C . PRO B 1 184 ? -6.75 -8.977 -31.859 1 91.56 184 PRO B C 1
ATOM 5536 O O . PRO B 1 184 ? -7.566 -9.617 -32.531 1 91.56 184 PRO B O 1
ATOM 5539 N N . GLU B 1 185 ? -6.633 -9.172 -30.562 1 93.44 185 GLU B N 1
ATOM 5540 C CA . GLU B 1 185 ? -7.488 -10.102 -29.812 1 93.44 185 GLU B CA 1
ATOM 5541 C C . GLU B 1 185 ? -8.945 -9.656 -29.859 1 93.44 185 GLU B C 1
ATOM 5543 O O . GLU B 1 185 ? -9.852 -10.484 -30 1 93.44 185 GLU B O 1
ATOM 5548 N N . LEU B 1 186 ? -9.172 -8.375 -29.75 1 95.94 186 LEU B N 1
ATOM 5549 C CA . LEU B 1 186 ? -10.523 -7.836 -29.812 1 95.94 186 LEU B CA 1
ATOM 5550 C C . LEU B 1 186 ? -11.148 -8.086 -31.188 1 95.94 186 LEU B C 1
ATOM 5552 O O . LEU B 1 186 ? -12.328 -8.43 -31.281 1 95.94 186 LEU B O 1
ATOM 5556 N N . ALA B 1 187 ? -10.367 -7.836 -32.188 1 95 187 ALA B N 1
ATOM 5557 C CA . ALA B 1 187 ? -10.844 -8.102 -33.562 1 95 187 ALA B CA 1
ATOM 5558 C C . ALA B 1 187 ? -11.25 -9.562 -33.719 1 95 187 ALA B C 1
ATOM 5560 O O . ALA B 1 187 ? -12.289 -9.859 -34.312 1 95 187 ALA B O 1
ATOM 5561 N N . ALA B 1 188 ? -10.43 -10.469 -33.188 1 93.19 188 ALA B N 1
ATOM 5562 C CA . ALA B 1 188 ? -10.727 -11.891 -33.25 1 93.19 188 ALA B CA 1
ATOM 5563 C C . ALA B 1 188 ? -12.023 -12.227 -32.531 1 93.19 188 ALA B C 1
ATOM 5565 O O . ALA B 1 188 ? -12.859 -12.969 -33.031 1 93.19 188 ALA B O 1
ATOM 5566 N N . LEU B 1 189 ? -12.188 -11.68 -31.344 1 96 189 LEU B N 1
ATOM 5567 C CA . LEU B 1 189 ? -13.359 -11.953 -30.516 1 96 189 LEU B CA 1
ATOM 5568 C C . LEU B 1 189 ? -14.617 -11.359 -31.141 1 96 189 LEU B C 1
ATOM 5570 O O . LEU B 1 189 ? -15.719 -11.883 -30.953 1 96 189 LEU B O 1
ATOM 5574 N N . ALA B 1 190 ? -14.438 -10.289 -31.875 1 96.75 190 ALA B N 1
ATOM 5575 C CA . ALA B 1 190 ? -15.547 -9.641 -32.562 1 96.75 190 ALA B CA 1
ATOM 5576 C C . ALA B 1 190 ? -15.797 -10.305 -33.938 1 96.75 190 ALA B C 1
ATOM 5578 O O . ALA B 1 190 ? -16.75 -9.953 -34.625 1 96.75 190 ALA B O 1
ATOM 5579 N N . ASP B 1 191 ? -15 -11.234 -34.344 1 95.5 191 ASP B N 1
ATOM 5580 C CA . ASP B 1 191 ? -15.023 -11.852 -35.688 1 95.5 191 ASP B CA 1
ATOM 5581 C C . ASP B 1 191 ? -14.914 -10.789 -36.781 1 95.5 191 ASP B C 1
ATOM 5583 O O . ASP B 1 191 ? -15.641 -10.844 -37.781 1 95.5 191 ASP B O 1
ATOM 5587 N N . ALA B 1 192 ? -14.094 -9.867 -36.438 1 94.75 192 ALA B N 1
ATOM 5588 C CA . ALA B 1 192 ? -13.852 -8.828 -37.438 1 94.75 192 ALA B CA 1
ATOM 5589 C C . ALA B 1 192 ? -12.75 -9.242 -38.406 1 94.75 192 ALA B C 1
ATOM 5591 O O . ALA B 1 192 ? -11.805 -9.945 -38.031 1 94.75 192 ALA B O 1
ATOM 5592 N N . ASP B 1 193 ? -12.766 -8.695 -39.656 1 93.19 193 ASP B N 1
ATOM 5593 C CA . ASP B 1 193 ? -11.797 -9.039 -40.688 1 93.19 193 ASP B CA 1
ATOM 5594 C C . ASP B 1 193 ? -10.453 -8.359 -40.438 1 93.19 193 ASP B C 1
ATOM 5596 O O . ASP B 1 193 ? -9.398 -8.891 -40.781 1 93.19 193 ASP B O 1
ATOM 5600 N N . GLN B 1 194 ? -10.602 -7.141 -39.844 1 93.44 194 GLN B N 1
ATOM 5601 C CA . GLN B 1 194 ? -9.391 -6.367 -39.594 1 93.44 194 GLN B CA 1
ATOM 5602 C C . GLN B 1 194 ? -9.383 -5.793 -38.188 1 93.44 194 GLN B C 1
ATOM 5604 O O . GLN B 1 194 ? -10.445 -5.488 -37.625 1 93.44 194 GLN B O 1
ATOM 5609 N N . PRO B 1 195 ? -8.195 -5.637 -37.594 1 92.75 195 PRO B N 1
ATOM 5610 C CA . PRO B 1 195 ? -8.086 -4.949 -36.312 1 92.75 195 PRO B CA 1
ATOM 5611 C C . PRO B 1 195 ? -8.484 -3.477 -36.375 1 92.75 195 PRO B C 1
ATOM 5613 O O . PRO B 1 195 ? -8.445 -2.881 -37.469 1 92.75 195 PRO B O 1
ATOM 5616 N N . ALA B 1 196 ? -8.883 -2.93 -35.25 1 93.81 196 ALA B N 1
ATOM 5617 C CA . ALA B 1 196 ? -9.258 -1.521 -35.219 1 93.81 196 ALA B CA 1
ATOM 5618 C C . ALA B 1 196 ? -8.086 -0.623 -35.594 1 93.81 196 ALA B C 1
ATOM 5620 O O . ALA B 1 196 ? -6.961 -0.828 -35.156 1 93.81 196 ALA B O 1
ATOM 5621 N N . ALA B 1 197 ? -8.336 0.395 -36.406 1 91.25 197 ALA B N 1
ATOM 5622 C CA . ALA B 1 197 ? -7.305 1.326 -36.875 1 91.25 197 ALA B CA 1
ATOM 5623 C C . ALA B 1 197 ? -7.406 2.654 -36.125 1 91.25 197 ALA B C 1
ATOM 5625 O O . ALA B 1 197 ? -6.508 3.496 -36.219 1 91.25 197 ALA B O 1
ATOM 5626 N N . ASP B 1 198 ? -8.461 2.863 -35.406 1 91.12 198 ASP B N 1
ATOM 5627 C CA . ASP B 1 198 ? -8.672 4.09 -34.625 1 91.12 198 ASP B CA 1
ATOM 5628 C C . ASP B 1 198 ? -9.531 3.826 -33.406 1 91.12 198 ASP B C 1
ATOM 5630 O O . ASP B 1 198 ? -10.062 2.73 -33.25 1 91.12 198 ASP B O 1
ATOM 5634 N N . ILE B 1 199 ? -9.672 4.816 -32.594 1 92.88 199 ILE B N 1
ATOM 5635 C CA . ILE B 1 199 ? -10.289 4.664 -31.281 1 92.88 199 ILE B CA 1
ATOM 5636 C C . ILE B 1 199 ? -11.789 4.438 -31.453 1 92.88 199 ILE B C 1
ATOM 5638 O O . ILE B 1 199 ? -12.398 3.697 -30.672 1 92.88 199 ILE B O 1
ATOM 5642 N N . ASP B 1 200 ? -12.422 5.09 -32.406 1 95.06 200 ASP B N 1
ATOM 5643 C CA . ASP B 1 200 ? -13.852 4.918 -32.625 1 95.06 200 ASP B CA 1
ATOM 5644 C C . ASP B 1 200 ? -14.18 3.477 -33.031 1 95.06 200 ASP B C 1
ATOM 5646 O O . ASP B 1 200 ? -15.164 2.912 -32.531 1 95.06 200 ASP B O 1
ATOM 5650 N N . THR B 1 201 ? -13.383 2.961 -33.906 1 95.94 201 THR B N 1
ATOM 5651 C CA . THR B 1 201 ? -13.57 1.568 -34.281 1 95.94 201 THR B CA 1
ATOM 5652 C C . THR B 1 201 ? -13.312 0.638 -33.094 1 95.94 201 THR B C 1
ATOM 5654 O O . THR B 1 201 ? -14.008 -0.367 -32.938 1 95.94 201 THR B O 1
ATOM 5657 N N . LEU B 1 202 ? -12.266 0.936 -32.312 1 96.56 202 LEU B N 1
ATOM 5658 C CA . LEU B 1 202 ? -11.977 0.16 -31.125 1 96.56 202 LEU B CA 1
ATOM 5659 C C . LEU B 1 202 ? -13.18 0.144 -30.188 1 96.56 202 LEU B C 1
ATOM 5661 O O . LEU B 1 202 ? -13.531 -0.903 -29.641 1 96.56 202 LEU B O 1
ATOM 5665 N N . GLU B 1 203 ? -13.75 1.28 -30 1 97.19 203 GLU B N 1
ATOM 5666 C CA . GLU B 1 203 ? -14.914 1.424 -29.125 1 97.19 203 GLU B CA 1
ATOM 5667 C C . GLU B 1 203 ? -16.094 0.599 -29.641 1 97.19 203 GLU B C 1
ATOM 5669 O O . GLU B 1 203 ? -16.766 -0.069 -28.859 1 97.19 203 GLU B O 1
ATOM 5674 N N . SER B 1 204 ? -16.344 0.648 -30.922 1 97.06 204 SER B N 1
ATOM 5675 C CA . SER B 1 204 ? -17.438 -0.119 -31.516 1 97.06 204 SER B CA 1
ATOM 5676 C C . SER B 1 204 ? -17.219 -1.618 -31.344 1 97.06 204 SER B C 1
ATOM 5678 O O . SER B 1 204 ? -18.156 -2.352 -31.016 1 97.06 204 SER B O 1
ATOM 5680 N N . MET B 1 205 ? -16.016 -2.049 -31.578 1 97.56 205 MET B N 1
ATOM 5681 C CA . MET B 1 205 ? -15.695 -3.465 -31.438 1 97.56 205 MET B CA 1
ATOM 5682 C C . MET B 1 205 ? -15.852 -3.904 -29.984 1 97.56 205 MET B C 1
ATOM 5684 O O . MET B 1 205 ? -16.328 -5.008 -29.703 1 97.56 205 MET B O 1
ATOM 5688 N N . ALA B 1 206 ? -15.383 -3.092 -29.062 1 98.25 206 ALA B N 1
ATOM 5689 C CA . ALA B 1 206 ? -15.531 -3.395 -27.641 1 98.25 206 ALA B CA 1
ATOM 5690 C C . 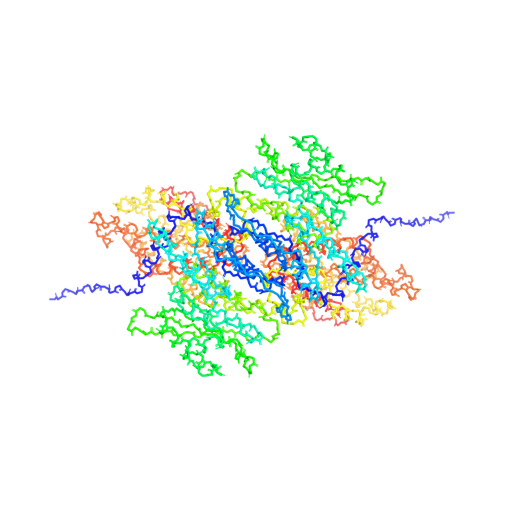ALA B 1 206 ? -17 -3.562 -27.266 1 98.25 206 ALA B C 1
ATOM 5692 O O . ALA B 1 206 ? -17.344 -4.461 -26.484 1 98.25 206 ALA B O 1
ATOM 5693 N N . ARG B 1 207 ? -17.828 -2.658 -27.781 1 97.06 207 ARG B N 1
ATOM 5694 C CA . ARG B 1 207 ? -19.266 -2.736 -27.547 1 97.06 207 ARG B CA 1
ATOM 5695 C C . ARG B 1 207 ? -19.828 -4.059 -28.047 1 97.06 207 ARG B C 1
ATOM 5697 O O . ARG B 1 207 ? -20.656 -4.688 -27.359 1 97.06 207 ARG B O 1
ATOM 5704 N N . GLU B 1 208 ? -19.406 -4.406 -29.188 1 96.62 208 GLU B N 1
ATOM 5705 C CA . GLU B 1 208 ? -19.906 -5.641 -29.797 1 96.62 208 GLU B CA 1
ATOM 5706 C C . GLU B 1 208 ? -19.5 -6.859 -28.969 1 96.62 208 GLU B C 1
ATOM 5708 O O . GLU B 1 208 ? -20.312 -7.746 -28.734 1 96.62 208 GLU B O 1
ATOM 5713 N N . VAL B 1 209 ? -18.281 -6.949 -28.609 1 97.81 209 VAL B N 1
ATOM 5714 C CA . VAL B 1 209 ? -17.766 -8.078 -27.844 1 97.81 209 VAL B CA 1
ATOM 5715 C C . VAL B 1 209 ? -18.453 -8.125 -26.484 1 97.81 209 VAL B C 1
ATOM 5717 O O . VAL B 1 209 ? -18.812 -9.203 -26 1 97.81 209 VAL B O 1
ATOM 5720 N N . CYS B 1 210 ? -18.641 -6.969 -25.859 1 97.94 210 CYS B N 1
ATOM 5721 C CA . CYS B 1 210 ? -19.344 -6.867 -24.578 1 97.94 210 CYS B CA 1
ATOM 5722 C C . CYS B 1 210 ? -20.75 -7.441 -24.688 1 97.94 210 CYS B C 1
ATOM 5724 O O . CYS B 1 210 ? -21.172 -8.219 -23.844 1 97.94 210 CYS B O 1
ATOM 5726 N N . LYS B 1 211 ? -21.438 -7.059 -25.719 1 95.25 211 LYS B N 1
ATOM 5727 C CA . LYS B 1 211 ? -22.812 -7.531 -25.953 1 95.25 211 LYS B CA 1
ATOM 5728 C C . LYS B 1 211 ? -22.828 -9.031 -26.219 1 95.25 211 LYS B C 1
ATOM 5730 O O . LYS B 1 211 ? -23.672 -9.75 -25.672 1 95.25 211 LYS B O 1
ATOM 5735 N N . ARG B 1 212 ? -21.953 -9.477 -27.016 1 94.94 212 ARG B N 1
ATOM 5736 C CA . ARG B 1 212 ? -21.906 -10.867 -27.453 1 94.94 212 ARG B CA 1
ATOM 5737 C C . ARG B 1 212 ? -21.688 -11.812 -26.281 1 94.94 212 ARG B C 1
ATOM 5739 O O . ARG B 1 212 ? -22.328 -12.867 -26.203 1 94.94 212 ARG B O 1
ATOM 5746 N N . TYR B 1 213 ? -20.781 -11.453 -25.422 1 95.94 213 TYR B N 1
ATOM 5747 C CA . TYR B 1 213 ? -20.359 -12.391 -24.391 1 95.94 213 TYR B CA 1
ATOM 5748 C C . TYR B 1 213 ? -21 -12.031 -23.047 1 95.94 213 TYR B C 1
ATOM 5750 O O . TYR B 1 213 ? -20.938 -12.828 -22.109 1 95.94 213 TYR B O 1
ATOM 5758 N N . GLY B 1 214 ? -21.594 -10.844 -22.906 1 94.5 214 GLY B N 1
ATOM 5759 C CA . GLY B 1 214 ? -22.234 -10.43 -21.672 1 94.5 214 GLY B CA 1
ATOM 5760 C C . GLY B 1 214 ? -21.25 -10.156 -20.547 1 94.5 214 GLY B C 1
ATOM 5761 O O . GLY B 1 214 ? -21.516 -10.453 -19.391 1 94.5 214 GLY B O 1
ATOM 5762 N N . VAL B 1 215 ? -20.062 -9.727 -20.875 1 96.31 215 VAL B N 1
ATOM 5763 C CA . VAL B 1 215 ? -19 -9.445 -19.906 1 96.31 215 VAL B CA 1
ATOM 5764 C C . VAL B 1 215 ? -18.453 -8.039 -20.141 1 96.31 215 VAL B C 1
ATOM 5766 O O . VAL B 1 215 ? -18.594 -7.477 -21.219 1 96.31 215 VAL B O 1
ATOM 5769 N N . ALA B 1 216 ? -17.906 -7.344 -19.062 1 98.06 216 ALA B N 1
ATOM 5770 C CA . ALA B 1 216 ? -17.188 -6.09 -19.281 1 98.06 216 ALA B CA 1
ATOM 5771 C C . ALA B 1 216 ? -15.945 -6.301 -20.141 1 98.06 216 ALA B C 1
ATOM 5773 O O . ALA B 1 216 ? -15.336 -7.371 -20.109 1 98.06 216 ALA B O 1
ATOM 5774 N N . VAL B 1 217 ? -15.594 -5.312 -20.953 1 98.62 217 VAL B N 1
ATOM 5775 C CA . VAL B 1 217 ? -14.438 -5.391 -21.844 1 98.62 217 VAL B CA 1
ATOM 5776 C C . VAL B 1 217 ? -13.539 -4.176 -21.625 1 98.62 217 VAL B C 1
ATOM 5778 O O . VAL B 1 217 ? -13.984 -3.035 -21.734 1 98.62 217 VAL B O 1
ATOM 5781 N N . TYR B 1 218 ? -12.375 -4.426 -21.188 1 98.69 218 TYR B N 1
ATOM 5782 C CA . TYR B 1 218 ? -11.32 -3.418 -21.219 1 98.69 218 TYR B CA 1
ATOM 5783 C C . TYR B 1 218 ? -10.445 -3.586 -22.469 1 98.69 218 TYR B C 1
ATOM 5785 O O . TYR B 1 218 ? -9.477 -4.344 -22.438 1 98.69 218 TYR B O 1
ATOM 5793 N N . ALA B 1 219 ? -10.758 -2.783 -23.516 1 97.94 219 ALA B N 1
ATOM 5794 C CA . ALA B 1 219 ? -10.008 -2.871 -24.766 1 97.94 219 ALA B CA 1
ATOM 5795 C C . ALA B 1 219 ? -8.766 -1.987 -24.734 1 97.94 219 ALA B C 1
ATOM 5797 O O . ALA B 1 219 ? -8.867 -0.765 -24.609 1 97.94 219 ALA B O 1
ATOM 5798 N N . LYS B 1 220 ? -7.621 -2.641 -24.875 1 94.38 220 LYS B N 1
ATOM 5799 C CA . LYS B 1 220 ? -6.344 -1.936 -24.812 1 94.38 220 LYS B CA 1
ATOM 5800 C C . LYS B 1 220 ? -6.016 -1.278 -26.141 1 94.38 220 LYS B C 1
ATOM 5802 O O . LYS B 1 220 ? -5.777 -1.967 -27.141 1 94.38 220 LYS B O 1
ATOM 5807 N N . GLY B 1 221 ? -5.938 0.055 -26.094 1 89.5 221 GLY B N 1
ATOM 5808 C CA . GLY B 1 221 ? -5.723 0.782 -27.328 1 89.5 221 GLY B CA 1
ATOM 5809 C C . GLY B 1 221 ? -4.32 1.341 -27.453 1 89.5 221 GLY B C 1
ATOM 5810 O O . GLY B 1 221 ? -4.047 2.146 -28.344 1 89.5 221 GLY B O 1
ATOM 5811 N N . GLY B 1 222 ? -3.445 1.006 -26.562 1 80.06 222 GLY B N 1
ATOM 5812 C CA . GLY B 1 222 ? -2.109 1.581 -26.516 1 80.06 222 GLY B CA 1
ATOM 5813 C C . GLY B 1 222 ? -1.375 1.476 -27.844 1 80.06 222 GLY B C 1
ATOM 5814 O O . GLY B 1 222 ? -0.618 2.375 -28.219 1 80.06 222 GLY B O 1
ATOM 5815 N N . ALA B 1 223 ? -1.541 0.461 -28.594 1 74.38 223 ALA B N 1
ATOM 5816 C CA . ALA B 1 223 ? -0.836 0.218 -29.844 1 74.38 223 ALA B CA 1
ATOM 5817 C C . ALA B 1 223 ? -1.265 1.216 -30.906 1 74.38 223 ALA B C 1
ATOM 5819 O O . ALA B 1 223 ? -0.525 1.467 -31.875 1 74.38 223 ALA B O 1
ATOM 5820 N N . LEU B 1 224 ? -2.426 1.722 -30.781 1 77 224 LEU B N 1
ATOM 5821 C CA . LEU B 1 224 ? -2.926 2.705 -31.734 1 77 224 LEU B CA 1
ATOM 5822 C C . LEU B 1 224 ? -2.225 4.047 -31.547 1 77 224 LEU B C 1
ATOM 5824 O O . LEU B 1 224 ? -2.158 4.852 -32.469 1 77 224 LEU B O 1
ATOM 5828 N N . ALA B 1 225 ? -1.805 4.328 -30.328 1 64.88 225 ALA B N 1
ATOM 5829 C CA . ALA B 1 225 ? -1.135 5.582 -30 1 64.88 225 ALA B CA 1
ATOM 5830 C C . ALA B 1 225 ? 0.216 5.684 -30.703 1 64.88 225 ALA B C 1
ATOM 5832 O O . ALA B 1 225 ? 0.659 6.777 -31.047 1 64.88 225 ALA B O 1
ATOM 5833 N N . LEU B 1 226 ? 0.797 4.672 -30.875 1 61.88 226 LEU B N 1
ATOM 5834 C CA . LEU B 1 226 ? 2.119 4.691 -31.5 1 61.88 226 LEU B CA 1
ATOM 5835 C C . LEU B 1 226 ? 2.033 5.137 -32.969 1 61.88 226 LEU B C 1
ATOM 5837 O O . LEU B 1 226 ? 3.029 5.578 -33.531 1 61.88 226 LEU B O 1
ATOM 5841 N N . VAL B 1 227 ? 0.871 5.109 -33.5 1 56.06 227 VAL B N 1
ATOM 5842 C CA . VAL B 1 227 ? 0.725 5.527 -34.906 1 56.06 227 VAL B CA 1
ATOM 5843 C C . VAL B 1 227 ? 0.493 7.039 -34.969 1 56.06 227 VAL B C 1
ATOM 5845 O O . VAL B 1 227 ? 0.238 7.59 -36.031 1 56.06 227 VAL B O 1
ATOM 5848 N N . GLY B 1 228 ? 0.842 7.723 -33.938 1 57.53 228 GLY B N 1
ATOM 5849 C CA . GLY B 1 228 ? 0.896 9.156 -34.188 1 57.53 228 GLY B CA 1
ATOM 5850 C C . GLY B 1 228 ? 0.212 9.961 -33.094 1 57.53 228 GLY B C 1
ATOM 5851 O O . GLY B 1 228 ? 0.205 11.195 -33.125 1 57.53 228 GLY B O 1
ATOM 5852 N N . GLY B 1 229 ? -0.385 9.352 -32.281 1 60.31 229 GLY B N 1
ATOM 5853 C CA . GLY B 1 229 ? -1.112 10.234 -31.375 1 60.31 229 GLY B CA 1
ATOM 5854 C C . GLY B 1 229 ? -0.423 10.414 -30.031 1 60.31 229 GLY B C 1
ATOM 5855 O O . GLY B 1 229 ? 0.504 9.672 -29.703 1 60.31 229 GLY B O 1
ATOM 5856 N N . ALA B 1 230 ? -0.694 11.562 -29.375 1 70.31 230 ALA B N 1
ATOM 5857 C CA . ALA B 1 230 ? -0.146 11.969 -28.094 1 70.31 230 ALA B CA 1
ATOM 5858 C C . ALA B 1 230 ? -0.855 11.25 -26.938 1 70.31 230 ALA B C 1
ATOM 5860 O O . ALA B 1 230 ? -0.354 11.227 -25.812 1 70.31 230 ALA B O 1
ATOM 5861 N N . SER B 1 231 ? -1.888 10.508 -27.297 1 79.94 231 SER B N 1
ATOM 5862 C CA . SER B 1 231 ? -2.686 9.938 -26.219 1 79.94 231 SER B CA 1
ATOM 5863 C C . SER B 1 231 ? -2.848 8.43 -26.406 1 79.94 231 SER B C 1
ATOM 5865 O O . SER B 1 231 ? -2.996 7.941 -27.516 1 79.94 231 SER B O 1
ATOM 5867 N N . SER B 1 232 ? -2.627 7.676 -25.375 1 88.38 232 SER B N 1
ATOM 5868 C CA . SER B 1 232 ? -2.957 6.258 -25.297 1 88.38 232 SER B CA 1
ATOM 5869 C C . SER B 1 232 ? -4.309 6.039 -24.625 1 88.38 232 SER B C 1
ATOM 5871 O O . SER B 1 232 ? -4.41 6.113 -23.391 1 88.38 232 SER B O 1
ATOM 5873 N N . THR B 1 233 ? -5.336 5.844 -25.438 1 93.06 233 THR B N 1
ATOM 5874 C CA . THR B 1 233 ? -6.695 5.711 -24.938 1 93.06 233 THR B CA 1
ATOM 5875 C C . THR B 1 233 ? -7.145 4.254 -24.969 1 93.06 233 THR B C 1
ATOM 5877 O O . THR B 1 233 ? -6.977 3.57 -25.969 1 93.06 233 THR B O 1
ATOM 5880 N N . ASP B 1 234 ? -7.648 3.748 -23.875 1 96.75 234 ASP B N 1
ATOM 5881 C CA . ASP B 1 234 ? -8.312 2.449 -23.781 1 96.75 234 ASP B CA 1
ATOM 5882 C C . ASP B 1 234 ? -9.828 2.611 -23.688 1 96.75 234 ASP B C 1
ATOM 5884 O O . ASP B 1 234 ? -10.32 3.713 -23.438 1 96.75 234 ASP B O 1
ATOM 5888 N N . ILE B 1 235 ? -10.562 1.541 -23.969 1 97.88 235 ILE B N 1
ATOM 5889 C CA . ILE B 1 235 ? -12.023 1.577 -23.906 1 97.88 235 ILE B CA 1
ATOM 5890 C C . ILE B 1 235 ? -12.516 0.591 -22.844 1 97.88 235 ILE B C 1
ATOM 5892 O O . ILE B 1 235 ? -12.125 -0.58 -22.859 1 97.88 235 ILE B O 1
ATOM 5896 N N . LEU B 1 236 ? -13.289 1.084 -21.938 1 98.5 236 LEU B N 1
ATOM 5897 C CA . LEU B 1 236 ? -14.039 0.232 -21.031 1 98.5 236 LEU B CA 1
ATOM 5898 C C . LEU B 1 236 ? -15.492 0.104 -21.484 1 98.5 236 LEU B C 1
ATOM 5900 O O . LEU B 1 236 ? -16.203 1.105 -21.578 1 98.5 236 LEU B O 1
ATOM 5904 N N . ALA B 1 237 ? -15.93 -1.072 -21.875 1 98.25 237 ALA B N 1
ATOM 5905 C CA . ALA B 1 237 ? -17.328 -1.372 -22.188 1 98.25 237 ALA B CA 1
ATOM 5906 C C . ALA B 1 237 ? -17.969 -2.217 -21.094 1 98.25 237 ALA B C 1
ATOM 5908 O O . ALA B 1 237 ? -17.406 -3.232 -20.672 1 98.25 237 ALA B O 1
ATOM 5909 N N . GLU B 1 238 ? -19.094 -1.812 -20.562 1 96.88 238 GLU B N 1
ATOM 5910 C CA . GLU B 1 238 ? -19.797 -2.516 -19.5 1 96.88 238 GLU B CA 1
ATOM 5911 C C . GLU B 1 238 ? -21.25 -2.785 -19.859 1 96.88 238 GLU B C 1
ATOM 5913 O O . GLU B 1 238 ? -21.906 -1.946 -20.484 1 96.88 238 GLU B O 1
ATOM 5918 N N . PRO B 1 239 ? -21.688 -3.973 -19.391 1 92 239 PRO B N 1
ATOM 5919 C CA . PRO B 1 239 ? -23.125 -4.207 -19.562 1 92 239 PRO B CA 1
ATOM 5920 C C . PRO B 1 239 ? -23.969 -3.281 -18.703 1 92 239 PRO B C 1
ATOM 5922 O O . PRO B 1 239 ? -23.625 -3.006 -17.562 1 92 239 PRO B O 1
ATOM 5925 N N . SER B 1 240 ? -24.859 -2.588 -19.156 1 79.75 240 SER B N 1
ATOM 5926 C CA . SER B 1 240 ? -25.75 -1.699 -18.406 1 79.75 240 SER B CA 1
ATOM 5927 C C . SER B 1 240 ? -27.047 -2.408 -18.031 1 79.75 240 SER B C 1
ATOM 5929 O O . SER B 1 240 ? -27.484 -3.326 -18.719 1 79.75 240 SER B O 1
ATOM 5931 N N . ASP B 1 241 ? -27.438 -2.629 -16.656 1 64.06 241 ASP B N 1
ATOM 5932 C CA . ASP B 1 241 ? -28.531 -3.35 -16 1 64.06 241 ASP B CA 1
ATOM 5933 C C . ASP B 1 241 ? -29.797 -3.297 -16.859 1 64.06 241 ASP B C 1
ATOM 5935 O O . ASP B 1 241 ? -30.688 -4.133 -16.688 1 64.06 241 ASP B O 1
ATOM 5939 N N . GLY B 1 242 ? -29.969 -2.355 -17.734 1 58.06 242 GLY B N 1
ATOM 5940 C CA . GLY B 1 242 ? -31.266 -2.309 -18.391 1 58.06 242 GLY B CA 1
ATOM 5941 C C . GLY B 1 242 ? -31.281 -2.953 -19.75 1 58.06 242 GLY B C 1
ATOM 5942 O O . GLY B 1 242 ? -30.359 -3.695 -20.109 1 58.06 242 GLY B O 1
ATOM 5943 N N . GLN B 1 243 ? -31.922 -2.672 -20.719 1 55.19 243 GLN B N 1
ATOM 5944 C CA . GLN B 1 243 ? -32.406 -3.076 -22.031 1 55.19 243 GLN B CA 1
ATOM 5945 C C . GLN B 1 243 ? -31.266 -3.518 -22.938 1 55.19 243 GLN B C 1
ATOM 5947 O O . GLN B 1 243 ? -31.266 -3.223 -24.141 1 55.19 243 GLN B O 1
ATOM 5952 N N . GLY B 1 244 ? -30.156 -4.281 -22.297 1 69.12 244 GLY B N 1
ATOM 5953 C CA . GLY B 1 244 ? -29.156 -4.789 -23.219 1 69.12 244 GLY B CA 1
ATOM 5954 C C . GLY B 1 244 ? -28.203 -3.721 -23.719 1 69.12 244 GLY B C 1
ATOM 5955 O O . GLY B 1 244 ? -27.516 -3.908 -24.719 1 69.12 244 GLY B O 1
ATOM 5956 N N . GLU B 1 245 ? -28.172 -2.617 -23.031 1 85.69 245 GLU B N 1
ATOM 5957 C CA . GLU B 1 245 ? -27.328 -1.515 -23.453 1 85.69 245 GLU B CA 1
ATOM 5958 C C . GLU B 1 245 ? -25.922 -1.634 -22.875 1 85.69 245 GLU B C 1
ATOM 5960 O O . GLU B 1 245 ? -25.734 -2.301 -21.859 1 85.69 245 GLU B O 1
ATOM 5965 N N . VAL B 1 246 ? -24.969 -1.279 -23.719 1 94.12 246 VAL B N 1
ATOM 5966 C CA . VAL B 1 246 ? -23.562 -1.275 -23.328 1 94.12 246 VAL B CA 1
ATOM 5967 C C . VAL B 1 246 ? -23.094 0.161 -23.125 1 94.12 246 VAL B C 1
ATOM 5969 O O . VAL B 1 246 ? -23.312 1.019 -23.984 1 94.12 246 VAL B O 1
ATOM 5972 N N . ARG B 1 247 ? -22.625 0.485 -21.969 1 95 247 ARG B N 1
ATOM 5973 C CA . ARG B 1 247 ? -21.984 1.77 -21.703 1 95 247 ARG B CA 1
ATOM 5974 C C . ARG B 1 247 ? -20.484 1.699 -21.969 1 95 247 ARG B C 1
ATOM 5976 O O . ARG B 1 247 ? -19.828 0.746 -21.562 1 95 247 ARG B O 1
ATOM 5983 N N . THR B 1 248 ? -20.031 2.656 -22.734 1 96.75 248 THR B N 1
ATOM 5984 C CA . THR B 1 248 ? -18.594 2.711 -23.016 1 96.75 248 THR B CA 1
ATOM 5985 C C . THR B 1 248 ? -17.969 3.953 -22.375 1 96.75 248 THR B C 1
ATOM 5987 O O . THR B 1 248 ? -18.609 5.004 -22.312 1 96.75 248 THR B O 1
ATOM 5990 N N . THR B 1 249 ? -16.859 3.826 -21.812 1 97.19 249 THR B N 1
ATOM 5991 C CA . THR B 1 249 ? -16.062 4.914 -21.266 1 97.19 249 THR B CA 1
ATOM 5992 C C . THR B 1 249 ? -14.648 4.898 -21.828 1 97.19 249 THR B C 1
ATOM 5994 O O . THR B 1 249 ? -14 3.852 -21.859 1 97.19 249 THR B O 1
ATOM 5997 N N . ARG B 1 250 ? -14.172 6.078 -22.312 1 96.5 250 ARG B N 1
ATOM 5998 C CA . ARG B 1 250 ? -12.789 6.207 -22.75 1 96.5 250 ARG B CA 1
ATOM 5999 C C . ARG B 1 250 ? -11.859 6.453 -21.562 1 96.5 250 ARG B C 1
ATOM 6001 O O . ARG B 1 250 ? -12.109 7.34 -20.734 1 96.5 250 ARG B O 1
ATOM 6008 N N . ILE B 1 251 ? -10.938 5.562 -21.375 1 96.94 251 ILE B N 1
ATOM 6009 C CA . ILE B 1 251 ? -9.922 5.68 -20.328 1 96.94 251 ILE B CA 1
ATOM 6010 C C . ILE B 1 251 ? -8.648 6.285 -20.922 1 96.94 251 ILE B C 1
ATOM 6012 O O . ILE B 1 251 ? -7.824 5.57 -21.5 1 96.94 251 ILE B O 1
ATOM 6016 N N . GLU B 1 252 ? -8.398 7.594 -20.672 1 92 252 GLU B N 1
ATOM 6017 C CA . GLU B 1 252 ? -7.305 8.32 -21.297 1 92 252 GLU B CA 1
ATOM 6018 C C . GLU B 1 252 ? -6.02 8.195 -20.484 1 92 252 GLU B C 1
ATOM 6020 O O . GLU B 1 252 ? -6.066 8.055 -19.266 1 92 252 GLU B O 1
ATOM 6025 N N . GLY B 1 253 ? -4.969 8.102 -21.141 1 89.88 253 GLY B N 1
ATOM 6026 C CA . GLY B 1 253 ? -3.633 8.148 -20.578 1 89.88 253 GLY B CA 1
ATOM 6027 C C . GLY B 1 253 ? -2.609 8.781 -21.5 1 89.88 253 GLY B C 1
ATOM 6028 O O . GLY B 1 253 ? -2.889 9.023 -22.672 1 89.88 253 GLY B O 1
ATOM 6029 N N . ARG B 1 254 ? -1.482 9.148 -21 1 87.06 254 ARG B N 1
ATOM 6030 C CA . ARG B 1 254 ? -0.4 9.727 -21.781 1 87.06 254 ARG B CA 1
ATOM 6031 C C . ARG B 1 254 ? 0.323 8.648 -22.594 1 87.06 254 ARG B C 1
ATOM 6033 O O . ARG B 1 254 ? 0.542 7.543 -22.109 1 87.06 254 ARG B O 1
ATOM 6040 N N . ALA B 1 255 ? 0.579 8.961 -23.766 1 87.44 255 ALA B N 1
ATOM 6041 C CA . ALA B 1 255 ? 1.406 8.055 -24.562 1 87.44 255 ALA B CA 1
ATOM 6042 C C . ALA B 1 255 ? 2.869 8.133 -24.141 1 87.44 255 ALA B C 1
ATOM 6044 O O . ALA B 1 255 ? 3.395 9.227 -23.891 1 87.44 255 ALA B O 1
ATOM 6045 N N . VAL B 1 256 ? 3.373 6.996 -23.922 1 87.75 256 VAL B N 1
ATOM 6046 C CA . VAL B 1 256 ? 4.789 6.914 -23.578 1 87.75 256 VAL B CA 1
ATOM 6047 C C . VAL B 1 256 ? 5.559 6.258 -24.734 1 87.75 256 VAL B C 1
ATOM 6049 O O . VAL B 1 256 ? 5.215 5.16 -25.172 1 87.75 256 VAL B O 1
ATOM 6052 N N . ARG B 1 257 ? 6.598 7.008 -25.25 1 87.19 257 ARG B N 1
ATOM 6053 C CA . ARG B 1 257 ? 7.41 6.461 -26.328 1 87.19 257 ARG B CA 1
ATOM 6054 C C . ARG B 1 257 ? 8.516 5.562 -25.781 1 87.19 257 ARG B C 1
ATOM 6056 O O . ARG B 1 257 ? 9.562 6.051 -25.359 1 87.19 257 ARG B O 1
ATOM 6063 N N . THR B 1 258 ? 8.188 4.27 -25.797 1 90.25 258 THR B N 1
ATOM 6064 C CA . THR B 1 258 ? 9.164 3.273 -25.375 1 90.25 258 THR B CA 1
ATOM 6065 C C . THR B 1 258 ? 8.922 1.946 -26.078 1 90.25 258 THR B C 1
ATOM 6067 O O . THR B 1 258 ? 7.805 1.653 -26.5 1 90.25 258 THR B O 1
ATOM 6070 N N . HIS B 1 259 ? 10.07 1.241 -26.234 1 89.56 259 HIS B N 1
ATOM 6071 C CA . HIS B 1 259 ? 9.945 -0.091 -26.812 1 89.56 259 HIS B CA 1
ATOM 6072 C C . HIS B 1 259 ? 9.773 -1.149 -25.734 1 89.56 259 HIS B C 1
ATOM 6074 O O . HIS B 1 259 ? 9.5 -2.312 -26.031 1 89.56 259 HIS B O 1
ATOM 6080 N N . ASN B 1 260 ? 9.906 -0.725 -24.5 1 92.62 260 ASN B N 1
ATOM 6081 C CA . ASN B 1 260 ? 9.828 -1.656 -23.391 1 92.62 260 ASN B CA 1
ATOM 6082 C C . ASN B 1 260 ? 8.383 -1.844 -22.922 1 92.62 260 ASN B C 1
ATOM 6084 O O . ASN B 1 260 ? 7.941 -1.173 -21.984 1 92.62 260 ASN B O 1
ATOM 6088 N N . VAL B 1 261 ? 7.719 -2.818 -23.531 1 88.31 261 VAL B N 1
ATOM 6089 C CA . VAL B 1 261 ? 6.301 -3.014 -23.25 1 88.31 261 VAL B CA 1
ATOM 6090 C C . VAL B 1 261 ? 6.016 -4.5 -23.031 1 88.31 261 VAL B C 1
ATOM 6092 O O . VAL B 1 261 ? 4.867 -4.934 -23.109 1 88.31 261 VAL B O 1
ATOM 6095 N N . HIS B 1 262 ? 7.059 -5.281 -22.781 1 90 262 HIS B N 1
ATOM 6096 C CA . HIS B 1 262 ? 6.898 -6.699 -22.484 1 90 262 HIS B CA 1
ATOM 6097 C C . HIS B 1 262 ? 6.027 -6.914 -21.25 1 90 262 HIS B C 1
ATOM 6099 O O . HIS B 1 262 ? 6.324 -6.383 -20.172 1 90 262 HIS B O 1
ATOM 6105 N N . GLY B 1 263 ? 4.941 -7.617 -21.359 1 92.31 263 GLY B N 1
ATOM 6106 C CA . GLY B 1 263 ? 4.105 -7.996 -20.234 1 92.31 263 GLY B CA 1
ATOM 6107 C C . GLY B 1 263 ? 3.119 -6.914 -19.844 1 92.31 263 GLY B C 1
ATOM 6108 O O . GLY B 1 263 ? 2.475 -7.012 -18.797 1 92.31 263 GLY B O 1
ATOM 6109 N N . THR B 1 264 ? 2.943 -5.848 -20.656 1 93.12 264 THR B N 1
ATOM 6110 C CA . THR B 1 264 ? 2.035 -4.762 -20.312 1 93.12 264 THR B CA 1
ATOM 6111 C C . THR B 1 264 ? 0.608 -5.277 -20.156 1 93.12 264 THR B C 1
ATOM 6113 O O . THR B 1 264 ? -0.124 -4.836 -19.266 1 93.12 264 THR B O 1
ATOM 6116 N N . GLY B 1 265 ? 0.179 -6.227 -21.047 1 93.56 265 GLY B N 1
ATOM 6117 C CA . GLY B 1 265 ? -1.149 -6.805 -20.938 1 93.56 265 GLY B CA 1
ATOM 6118 C C . GLY B 1 265 ? -1.344 -7.602 -19.656 1 93.56 265 GLY B C 1
ATOM 6119 O O . GLY B 1 265 ? -2.363 -7.461 -18.984 1 93.56 265 GLY B O 1
ATOM 6120 N N . ASP B 1 266 ? -0.372 -8.461 -19.328 1 95.31 266 ASP B N 1
ATOM 6121 C CA . ASP B 1 266 ? -0.412 -9.234 -18.094 1 95.31 266 ASP B CA 1
ATOM 6122 C C . ASP B 1 266 ? -0.468 -8.32 -16.875 1 95.31 266 ASP B C 1
ATOM 6124 O O . ASP B 1 266 ? -1.234 -8.562 -15.938 1 95.31 266 ASP B O 1
ATOM 6128 N N . THR B 1 267 ? 0.341 -7.301 -16.891 1 97.62 267 THR B N 1
ATOM 6129 C CA . THR B 1 267 ? 0.429 -6.379 -15.758 1 97.62 267 THR B CA 1
ATOM 6130 C C . THR B 1 267 ? -0.877 -5.613 -15.586 1 97.62 267 THR B C 1
ATOM 6132 O O . THR B 1 267 ? -1.361 -5.449 -14.461 1 97.62 267 THR B O 1
ATOM 6135 N N . LEU B 1 268 ? -1.442 -5.145 -16.672 1 97.88 268 LEU B N 1
ATOM 6136 C CA . LEU B 1 268 ? -2.697 -4.402 -16.609 1 97.88 268 LEU B CA 1
ATOM 6137 C C . LEU B 1 268 ? -3.814 -5.277 -16.047 1 97.88 268 LEU B C 1
ATOM 6139 O O . LEU B 1 268 ? -4.562 -4.848 -15.164 1 97.88 268 LEU B O 1
ATOM 6143 N N . SER B 1 269 ? -3.979 -6.453 -16.594 1 98.5 269 SER B N 1
ATOM 6144 C CA . SER B 1 269 ? -5.039 -7.352 -16.156 1 98.5 269 SER B CA 1
ATOM 6145 C C . SER B 1 269 ? -4.867 -7.715 -14.68 1 98.5 269 SER B C 1
ATOM 6147 O O . SER B 1 269 ? -5.844 -7.777 -13.93 1 98.5 269 SER B O 1
ATOM 6149 N N . SER B 1 270 ? -3.631 -7.984 -14.242 1 98.62 270 SER B N 1
ATOM 6150 C CA . SER B 1 270 ? -3.371 -8.281 -12.836 1 98.62 270 SER B CA 1
ATOM 6151 C C . SER B 1 270 ? -3.664 -7.074 -11.953 1 98.62 270 SER B C 1
ATOM 6153 O O . SER B 1 270 ? -4.188 -7.223 -10.844 1 98.62 270 SER B O 1
ATOM 6155 N N . THR B 1 271 ? -3.258 -5.871 -12.391 1 98.69 271 THR B N 1
ATOM 6156 C CA . THR B 1 271 ? -3.547 -4.648 -11.648 1 98.69 271 THR B CA 1
ATOM 6157 C C . THR B 1 271 ? -5.055 -4.445 -11.508 1 98.69 271 THR B C 1
ATOM 6159 O O . THR B 1 271 ? -5.535 -4.074 -10.438 1 98.69 271 THR B O 1
ATOM 6162 N N . LEU B 1 272 ? -5.828 -4.727 -12.57 1 98.69 272 LEU B N 1
ATOM 6163 C CA . LEU B 1 272 ? -7.281 -4.629 -12.516 1 98.69 272 LEU B CA 1
ATOM 6164 C C . LEU B 1 272 ? -7.855 -5.609 -11.5 1 98.69 272 LEU B C 1
ATOM 6166 O O . LEU B 1 272 ? -8.766 -5.27 -10.742 1 98.69 272 LEU B O 1
ATOM 6170 N N . ALA B 1 273 ? -7.336 -6.801 -11.523 1 98.75 273 ALA B N 1
ATOM 6171 C CA . ALA B 1 273 ? -7.797 -7.816 -10.578 1 98.75 273 ALA B CA 1
ATOM 6172 C C . ALA B 1 273 ? -7.551 -7.375 -9.141 1 98.75 273 ALA B C 1
ATOM 6174 O O . ALA B 1 273 ? -8.359 -7.664 -8.25 1 98.75 273 ALA B O 1
ATOM 6175 N N . ALA B 1 274 ? -6.477 -6.738 -8.891 1 98.38 274 ALA B N 1
ATOM 6176 C CA . ALA B 1 274 ? -6.121 -6.277 -7.555 1 98.38 274 ALA B CA 1
ATOM 6177 C C . ALA B 1 274 ? -6.977 -5.082 -7.141 1 98.38 274 ALA B C 1
ATOM 6179 O O . ALA B 1 274 ? -7.332 -4.941 -5.969 1 98.38 274 ALA B O 1
ATOM 6180 N N . LEU B 1 275 ? -7.305 -4.18 -8.078 1 97.31 275 LEU B N 1
ATOM 6181 C CA . LEU B 1 275 ? -7.902 -2.885 -7.766 1 97.31 275 LEU B CA 1
ATOM 6182 C C . LEU B 1 275 ? -9.422 -2.988 -7.707 1 97.31 275 LEU B C 1
ATOM 6184 O O . LEU B 1 275 ? -10.07 -2.264 -6.945 1 97.31 275 LEU B O 1
ATOM 6188 N N . ARG B 1 276 ? -10.047 -3.881 -8.453 1 97.5 276 ARG B N 1
ATOM 6189 C CA . ARG B 1 276 ? -11.5 -3.879 -8.594 1 97.5 276 ARG B CA 1
ATOM 6190 C C . ARG B 1 276 ? -12.18 -4.035 -7.242 1 97.5 276 ARG B C 1
ATOM 6192 O O . ARG B 1 276 ? -13.109 -3.295 -6.918 1 97.5 276 ARG B O 1
ATOM 6199 N N . PRO B 1 277 ? -11.711 -5.012 -6.402 1 95.44 277 PRO B N 1
ATOM 6200 C CA . PRO B 1 277 ? -12.367 -5.152 -5.098 1 95.44 277 PRO B CA 1
ATOM 6201 C C . PRO B 1 277 ? -12.141 -3.951 -4.188 1 95.44 277 PRO B C 1
ATOM 6203 O O . PRO B 1 277 ? -12.82 -3.805 -3.166 1 95.44 277 PRO B O 1
ATOM 6206 N N . GLN B 1 278 ? -11.242 -3.123 -4.559 1 92.38 278 GLN B N 1
ATOM 6207 C CA . GLN B 1 278 ? -10.922 -1.948 -3.756 1 92.38 278 GLN B CA 1
ATOM 6208 C C . GLN B 1 278 ? -11.727 -0.734 -4.207 1 92.38 278 GLN B C 1
ATOM 6210 O O . GLN B 1 278 ? -11.703 0.312 -3.555 1 92.38 278 GLN B O 1
ATOM 6215 N N . CYS B 1 279 ? -12.398 -0.878 -5.332 1 91.38 279 CYS B N 1
ATOM 6216 C CA . CYS B 1 279 ? -13.156 0.21 -5.934 1 91.38 279 CYS B CA 1
ATOM 6217 C C . CYS B 1 279 ? -14.648 -0.121 -5.977 1 91.38 279 CYS B C 1
ATOM 6219 O O . CYS B 1 279 ? -15.031 -1.289 -5.887 1 91.38 279 CYS B O 1
ATOM 6221 N N . ASP B 1 280 ? -15.43 0.929 -6.082 1 86.44 280 ASP B N 1
ATOM 6222 C CA . ASP B 1 280 ? -16.875 0.726 -6.137 1 86.44 280 ASP B CA 1
ATOM 6223 C C . ASP B 1 280 ? -17.328 0.386 -7.555 1 86.44 280 ASP B C 1
ATOM 6225 O O . ASP B 1 280 ? -18.359 -0.252 -7.742 1 86.44 280 ASP B O 1
ATOM 6229 N N . THR B 1 281 ? -16.562 0.845 -8.633 1 92.5 281 THR B N 1
ATOM 6230 C CA . THR B 1 281 ? -16.953 0.634 -10.023 1 92.5 281 THR B CA 1
ATOM 6231 C C . THR B 1 281 ? -15.766 0.178 -10.859 1 92.5 281 THR B C 1
ATOM 6233 O O . THR B 1 281 ? -14.617 0.377 -10.477 1 92.5 281 THR B O 1
ATOM 6236 N N . TRP B 1 282 ? -16.047 -0.441 -11.992 1 96.5 282 TRP B N 1
ATOM 6237 C CA . TRP B 1 282 ? -15 -0.808 -12.938 1 96.5 282 TRP B CA 1
ATOM 6238 C C . TRP B 1 282 ? -14.312 0.434 -13.5 1 96.5 282 TRP B C 1
ATOM 6240 O O . TRP B 1 282 ? -13.109 0.413 -13.781 1 96.5 282 TRP B O 1
ATOM 6250 N N . GLU B 1 283 ? -15.078 1.528 -13.695 1 96 283 GLU B N 1
ATOM 6251 C CA . GLU B 1 283 ? -14.477 2.758 -14.211 1 96 283 GLU B CA 1
ATOM 6252 C C . GLU B 1 283 ? -13.398 3.281 -13.266 1 96 283 GLU B C 1
ATOM 6254 O O . GLU B 1 283 ? -12.312 3.668 -13.711 1 96 283 GLU B O 1
ATOM 6259 N N . GLN B 1 284 ? -13.727 3.312 -11.977 1 94 284 GLN B N 1
ATOM 6260 C CA . GLN B 1 284 ? -12.742 3.742 -10.992 1 94 284 GLN B CA 1
ATOM 6261 C C . GLN B 1 284 ? -11.5 2.852 -11.023 1 94 284 GLN B C 1
ATOM 6263 O O . GLN B 1 284 ? -10.375 3.348 -11.016 1 94 284 GLN B O 1
ATOM 6268 N N . ALA B 1 285 ? -11.703 1.5 -11.062 1 96.88 285 ALA B N 1
ATOM 6269 C CA . ALA B 1 285 ? -10.602 0.543 -11.117 1 96.88 285 ALA B CA 1
ATOM 6270 C C . ALA B 1 285 ? -9.773 0.727 -12.383 1 96.88 285 ALA B C 1
ATOM 6272 O O . ALA B 1 285 ? -8.539 0.695 -12.336 1 96.88 285 ALA B O 1
ATOM 6273 N N . ALA B 1 286 ? -10.445 0.987 -13.477 1 97.88 286 ALA B N 1
ATOM 6274 C CA . ALA B 1 286 ? -9.789 1.146 -14.766 1 97.88 286 ALA B CA 1
ATOM 6275 C C . ALA B 1 286 ? -8.93 2.408 -14.797 1 97.88 286 ALA B C 1
ATOM 6277 O O . ALA B 1 286 ? -7.805 2.389 -15.297 1 97.88 286 ALA B O 1
ATOM 6278 N N . ARG B 1 287 ? -9.469 3.5 -14.328 1 96.06 287 ARG B N 1
ATOM 6279 C CA . ARG B 1 287 ? -8.734 4.762 -14.32 1 96.06 287 ARG B CA 1
ATOM 6280 C C . ARG B 1 287 ? -7.508 4.68 -13.422 1 96.06 287 ARG B C 1
ATOM 6282 O O . ARG B 1 287 ? -6.434 5.168 -13.781 1 96.06 287 ARG B O 1
ATOM 6289 N N . ARG B 1 288 ? -7.676 4.059 -12.266 1 95.5 288 ARG B N 1
ATOM 6290 C CA . ARG B 1 288 ? -6.547 3.863 -11.367 1 95.5 288 ARG B CA 1
ATOM 6291 C C . ARG B 1 288 ? -5.492 2.961 -11.992 1 95.5 288 ARG B C 1
ATOM 6293 O O . ARG B 1 288 ? -4.293 3.225 -11.883 1 95.5 288 ARG B O 1
ATOM 6300 N N . ALA B 1 289 ? -5.934 1.882 -12.633 1 97.75 289 ALA B N 1
ATOM 6301 C CA . ALA B 1 289 ? -5.02 0.959 -13.297 1 97.75 289 ALA B CA 1
ATOM 6302 C C . ALA B 1 289 ? -4.25 1.659 -14.414 1 97.75 289 ALA B C 1
ATOM 6304 O O . ALA B 1 289 ? -3.037 1.474 -14.547 1 97.75 289 ALA B O 1
ATOM 6305 N N . LYS B 1 290 ? -4.965 2.475 -15.188 1 96.44 290 LYS B N 1
ATOM 6306 C CA . LYS B 1 290 ? -4.336 3.197 -16.281 1 96.44 290 LYS B CA 1
ATOM 6307 C C . LYS B 1 290 ? -3.27 4.16 -15.781 1 96.44 290 LYS B C 1
ATOM 6309 O O . LYS B 1 290 ? -2.178 4.238 -16.344 1 96.44 290 LYS B O 1
ATOM 6314 N N . THR B 1 291 ? -3.615 4.879 -14.766 1 94.94 291 THR B N 1
ATOM 6315 C CA . THR B 1 291 ? -2.674 5.828 -14.188 1 94.94 291 THR B CA 1
ATOM 6316 C C . THR B 1 291 ? -1.423 5.109 -13.688 1 94.94 291 THR B C 1
ATOM 6318 O O . THR B 1 291 ? -0.301 5.551 -13.945 1 94.94 291 THR B O 1
ATOM 6321 N N . TRP B 1 292 ? -1.628 4.02 -12.938 1 95.88 292 TRP B N 1
ATOM 6322 C CA . TRP B 1 292 ? -0.504 3.252 -12.414 1 95.88 292 TRP B CA 1
ATOM 6323 C C . TRP B 1 292 ? 0.347 2.688 -13.547 1 95.88 292 TRP B C 1
ATOM 6325 O O . TRP B 1 292 ? 1.578 2.746 -13.492 1 95.88 292 TRP B O 1
ATOM 6335 N N . MET B 1 293 ? -0.274 2.166 -14.586 1 96.44 293 MET B N 1
ATOM 6336 C CA . MET B 1 293 ? 0.416 1.587 -15.734 1 96.44 293 MET B CA 1
ATOM 6337 C C . MET B 1 293 ? 1.247 2.641 -16.453 1 96.44 293 MET B C 1
ATOM 6339 O O . MET B 1 293 ? 2.355 2.357 -16.906 1 96.44 293 MET B O 1
ATOM 6343 N N . ASN B 1 294 ? 0.676 3.828 -16.594 1 95 294 ASN B N 1
ATOM 6344 C CA . ASN B 1 294 ? 1.411 4.906 -17.25 1 95 294 ASN B CA 1
ATOM 6345 C C . ASN B 1 294 ? 2.723 5.207 -16.531 1 95 294 ASN B C 1
ATOM 6347 O O . ASN B 1 294 ? 3.75 5.43 -17.188 1 95 294 ASN B O 1
ATOM 6351 N N . GLY B 1 295 ? 2.66 5.215 -15.234 1 95.06 295 GLY B N 1
ATOM 6352 C CA . GLY B 1 295 ? 3.883 5.398 -14.461 1 95.06 295 GLY B CA 1
ATOM 6353 C C . GLY B 1 295 ? 4.875 4.266 -14.648 1 95.06 295 GLY B C 1
ATOM 6354 O O . GLY B 1 295 ? 6.074 4.508 -14.82 1 95.06 295 GLY B O 1
ATOM 6355 N N . ALA B 1 296 ? 4.391 3.031 -14.617 1 97.38 296 ALA B N 1
ATOM 6356 C CA . ALA B 1 296 ? 5.234 1.849 -14.773 1 97.38 296 ALA B CA 1
ATOM 6357 C C . ALA B 1 296 ? 5.918 1.838 -16.141 1 97.38 296 ALA B C 1
ATOM 6359 O O . ALA B 1 296 ? 7.105 1.522 -16.234 1 97.38 296 ALA B O 1
ATOM 6360 N N . ILE B 1 297 ? 5.188 2.184 -17.188 1 95.88 297 ILE B N 1
ATOM 6361 C CA . ILE B 1 297 ? 5.715 2.199 -18.547 1 95.88 297 ILE B CA 1
ATOM 6362 C C . ILE B 1 297 ? 6.719 3.34 -18.703 1 95.88 297 ILE B C 1
ATOM 6364 O O . ILE B 1 297 ? 7.773 3.172 -19.328 1 95.88 297 ILE B O 1
ATOM 6368 N N . ALA B 1 298 ? 6.426 4.508 -18.125 1 94.62 298 ALA B N 1
ATOM 6369 C CA . ALA B 1 298 ? 7.305 5.672 -18.219 1 94.62 298 ALA B CA 1
ATOM 6370 C C . ALA B 1 298 ? 8.664 5.383 -17.578 1 94.62 298 ALA B C 1
ATOM 6372 O O . ALA B 1 298 ? 9.68 5.938 -18 1 94.62 298 ALA B O 1
ATOM 6373 N N . ALA B 1 299 ? 8.672 4.484 -16.609 1 95.12 299 ALA B N 1
ATOM 6374 C CA . ALA B 1 299 ? 9.898 4.18 -15.875 1 95.12 299 ALA B CA 1
ATOM 6375 C C . ALA B 1 299 ? 10.617 2.979 -16.484 1 95.12 299 ALA B C 1
ATOM 6377 O O . ALA B 1 299 ? 11.719 2.625 -16.047 1 95.12 299 ALA B O 1
ATOM 6378 N N . ALA B 1 300 ? 10.141 2.393 -17.516 1 96.62 300 ALA B N 1
ATOM 6379 C CA . ALA B 1 300 ? 10.578 1.105 -18.047 1 96.62 300 ALA B CA 1
ATOM 6380 C C . ALA B 1 300 ? 12.008 1.196 -18.594 1 96.62 300 ALA B C 1
ATOM 6382 O O . ALA B 1 300 ? 12.82 0.297 -18.375 1 96.62 300 ALA B O 1
ATOM 6383 N N . ASP B 1 301 ? 12.328 2.307 -19.297 1 94.81 301 ASP B N 1
ATOM 6384 C CA . ASP B 1 301 ? 13.609 2.445 -19.969 1 94.81 301 ASP B CA 1
ATOM 6385 C C . ASP B 1 301 ? 14.766 2.436 -18.969 1 94.81 301 ASP B C 1
ATOM 6387 O O . ASP B 1 301 ? 15.859 1.972 -19.281 1 94.81 301 ASP B O 1
ATOM 6391 N N . ARG B 1 302 ? 14.5 2.842 -17.812 1 93.56 302 ARG B N 1
ATOM 6392 C CA . ARG B 1 302 ? 15.57 3.018 -16.828 1 93.56 302 ARG B CA 1
ATOM 6393 C C . ARG B 1 302 ? 15.906 1.697 -16.141 1 93.56 302 ARG B C 1
ATOM 6395 O O . ARG B 1 302 ? 16.906 1.598 -15.43 1 93.56 302 ARG B O 1
ATOM 6402 N N . LEU B 1 303 ? 15.117 0.67 -16.375 1 95.94 303 LEU B N 1
ATOM 6403 C CA . LEU B 1 303 ? 15.383 -0.633 -15.773 1 95.94 303 LEU B CA 1
ATOM 6404 C C . LEU B 1 303 ? 16.641 -1.265 -16.375 1 95.94 303 LEU B C 1
ATOM 6406 O O . LEU B 1 303 ? 17.312 -2.047 -15.711 1 95.94 303 LEU B O 1
ATOM 6410 N N . HIS B 1 304 ? 16.875 -0.992 -17.719 1 95.38 304 HIS B N 1
ATOM 6411 C CA . HIS B 1 304 ? 17.969 -1.611 -18.453 1 95.38 304 HIS B CA 1
ATOM 6412 C C . HIS B 1 304 ? 17.859 -3.133 -18.438 1 95.38 304 HIS B C 1
ATOM 6414 O O . HIS B 1 304 ? 18.828 -3.828 -18.141 1 95.38 304 HIS B O 1
ATOM 6420 N N . VAL B 1 305 ? 16.656 -3.648 -18.734 1 96.88 305 VAL B N 1
ATOM 6421 C CA . VAL B 1 305 ? 16.453 -5.094 -18.734 1 96.88 305 VAL B CA 1
ATOM 6422 C C . VAL B 1 305 ? 16.188 -5.574 -20.156 1 96.88 305 VAL B C 1
ATOM 6424 O O . VAL B 1 305 ? 15.141 -5.281 -20.734 1 96.88 305 VAL B O 1
ATOM 6427 N N . GLY B 1 306 ? 17.172 -6.312 -20.656 1 95.19 306 GLY B N 1
ATOM 6428 C CA . GLY B 1 306 ? 16.984 -7.023 -21.906 1 95.19 306 GLY B CA 1
ATOM 6429 C C . GLY B 1 306 ? 17.484 -6.25 -23.109 1 95.19 306 GLY B C 1
ATOM 6430 O O . GLY B 1 306 ? 17.688 -5.039 -23.031 1 95.19 306 GLY B O 1
ATOM 6431 N N . LYS B 1 307 ? 17.641 -6.934 -24.25 1 95 307 LYS B N 1
ATOM 6432 C CA . LYS B 1 307 ? 18.109 -6.383 -25.516 1 95 307 LYS B CA 1
ATOM 6433 C C . LYS B 1 307 ? 16.953 -6.223 -26.516 1 95 307 LYS B C 1
ATOM 6435 O O . LYS B 1 307 ? 17.125 -5.594 -27.562 1 95 307 LYS B O 1
ATOM 6440 N N . GLY B 1 308 ? 15.789 -6.785 -26.156 1 94.62 308 GLY B N 1
ATOM 6441 C CA . GLY B 1 308 ? 14.586 -6.672 -26.953 1 94.62 308 GLY B CA 1
ATOM 6442 C C . GLY B 1 308 ? 13.57 -5.703 -26.391 1 94.62 308 GLY B C 1
ATOM 6443 O O . GLY B 1 308 ? 13.906 -4.562 -26.062 1 94.62 308 GLY B O 1
ATOM 6444 N N . HIS B 1 309 ? 12.32 -6.148 -26.312 1 92.81 309 HIS B N 1
ATOM 6445 C CA . HIS B 1 309 ? 11.297 -5.383 -25.625 1 92.81 309 HIS B CA 1
ATOM 6446 C C . HIS B 1 309 ? 11.32 -5.664 -24.125 1 92.81 309 HIS B C 1
ATOM 6448 O O . HIS B 1 309 ? 10.852 -6.715 -23.672 1 92.81 309 HIS B O 1
ATOM 6454 N N . GLY B 1 310 ? 11.711 -4.734 -23.391 1 95.5 310 GLY B N 1
ATOM 6455 C CA . GLY B 1 310 ? 11.891 -4.926 -21.953 1 95.5 310 GLY B CA 1
ATOM 6456 C C . GLY B 1 310 ? 10.602 -4.789 -21.172 1 95.5 310 GLY B C 1
ATOM 6457 O O . GLY B 1 310 ? 9.57 -4.395 -21.719 1 95.5 310 GLY B O 1
ATOM 6458 N N . PRO B 1 311 ? 10.633 -5.156 -19.906 1 97.31 311 PRO B N 1
ATOM 6459 C CA . PRO B 1 311 ? 9.469 -5.098 -19.016 1 97.31 311 PRO B CA 1
ATOM 6460 C C . PRO B 1 311 ? 9.195 -3.686 -18.5 1 97.31 311 PRO B C 1
ATOM 6462 O O . PRO B 1 311 ? 9.992 -2.773 -18.719 1 97.31 311 PRO B O 1
ATOM 6465 N N . VAL B 1 312 ? 8.055 -3.518 -17.828 1 97.56 312 VAL B N 1
ATOM 6466 C CA . VAL B 1 312 ? 7.73 -2.268 -17.156 1 97.56 312 VAL B CA 1
ATOM 6467 C C . VAL B 1 312 ? 8.289 -2.291 -15.734 1 97.56 312 VAL B C 1
ATOM 6469 O O . VAL B 1 312 ? 8.703 -3.34 -15.242 1 97.56 312 VAL B O 1
ATOM 6472 N N . ASP B 1 313 ? 8.367 -1.122 -15.078 1 97.81 313 ASP B N 1
ATOM 6473 C CA . ASP B 1 313 ? 8.859 -1.022 -13.703 1 97.81 313 ASP B CA 1
ATOM 6474 C C . ASP B 1 313 ? 7.711 -1.136 -12.703 1 97.81 313 ASP B C 1
ATOM 6476 O O . ASP B 1 313 ? 6.996 -0.162 -12.461 1 97.81 313 ASP B O 1
ATOM 6480 N N . PHE B 1 314 ? 7.621 -2.27 -12 1 98.06 314 PHE B N 1
ATOM 6481 C CA . PHE B 1 314 ? 6.543 -2.535 -11.062 1 98.06 314 PHE B CA 1
ATOM 6482 C C . PHE B 1 314 ? 6.727 -1.727 -9.781 1 98.06 314 PHE B C 1
ATOM 6484 O O . PHE B 1 314 ? 5.797 -1.605 -8.977 1 98.06 314 PHE B O 1
ATOM 6491 N N . THR B 1 315 ? 7.906 -1.213 -9.539 1 96.31 315 THR B N 1
ATOM 6492 C CA . THR B 1 315 ? 8.219 -0.514 -8.297 1 96.31 315 THR B CA 1
ATOM 6493 C C . THR B 1 315 ? 8.539 0.953 -8.57 1 96.31 315 THR B C 1
ATOM 6495 O O . THR B 1 315 ? 9.359 1.554 -7.871 1 96.31 315 THR B O 1
ATOM 6498 N N . TRP B 1 316 ? 7.945 1.54 -9.609 1 94.56 316 TRP B N 1
ATOM 6499 C CA . TRP B 1 316 ? 8.25 2.896 -10.055 1 94.56 316 TRP B CA 1
ATOM 6500 C C . TRP B 1 316 ? 7.906 3.914 -8.969 1 94.56 316 TRP B C 1
ATOM 6502 O O . TRP B 1 316 ? 8.398 5.047 -9 1 94.56 316 TRP B O 1
ATOM 6512 N N . GLN B 1 317 ? 7.098 3.488 -8.008 1 91.12 317 GLN B N 1
ATOM 6513 C CA . GLN B 1 317 ? 6.699 4.402 -6.941 1 91.12 317 GLN B CA 1
ATOM 6514 C C . GLN B 1 317 ? 7.695 4.371 -5.785 1 91.12 317 GLN B C 1
ATOM 6516 O O . GLN B 1 317 ? 7.566 5.141 -4.828 1 91.12 317 GLN B O 1
ATOM 6521 N N . HIS B 1 318 ? 8.703 3.48 -5.832 1 89.88 318 HIS B N 1
ATOM 6522 C CA . HIS B 1 318 ? 9.773 3.389 -4.852 1 89.88 318 HIS B CA 1
ATOM 6523 C C . HIS B 1 318 ? 10.984 4.215 -5.277 1 89.88 318 HIS B C 1
ATOM 6525 O O . HIS B 1 318 ? 11.188 4.453 -6.469 1 89.88 318 HIS B O 1
ATOM 6531 N N . ALA B 1 319 ? 11.758 4.645 -4.273 1 90.69 319 ALA B N 1
ATOM 6532 C CA . ALA B 1 319 ? 13.055 5.246 -4.57 1 90.69 319 ALA B CA 1
ATOM 6533 C C . ALA B 1 319 ? 13.945 4.273 -5.336 1 90.69 319 ALA B C 1
ATOM 6535 O O . ALA B 1 319 ? 13.859 3.059 -5.148 1 90.69 319 ALA B O 1
ATOM 6536 N N . PRO B 1 320 ? 14.758 4.809 -6.191 1 91.12 320 PRO B N 1
ATOM 6537 C CA . PRO B 1 320 ? 15.641 3.92 -6.941 1 91.12 320 PRO B CA 1
ATOM 6538 C C . PRO B 1 320 ? 16.562 3.105 -6.039 1 91.12 320 PRO B C 1
ATOM 6540 O O . PRO B 1 320 ? 17.062 3.619 -5.031 1 91.12 320 PRO B O 1
ATOM 6543 N N . THR B 1 321 ? 16.781 1.885 -6.398 1 92.75 321 THR B N 1
ATOM 6544 C CA . THR B 1 321 ? 17.672 1.02 -5.621 1 92.75 321 THR B CA 1
ATOM 6545 C C . THR B 1 321 ? 18.953 0.729 -6.391 1 92.75 321 THR B C 1
ATOM 6547 O O . THR B 1 321 ? 19.938 0.279 -5.812 1 92.75 321 THR B O 1
ATOM 6550 N N . GLY B 1 322 ? 18.953 1.041 -7.645 1 90.12 322 GLY B N 1
ATOM 6551 C CA . GLY B 1 322 ? 20.125 0.8 -8.461 1 90.12 322 GLY B CA 1
ATOM 6552 C C . GLY B 1 322 ? 21.188 1.873 -8.305 1 90.12 322 GLY B C 1
ATOM 6553 O O . GLY B 1 322 ? 22.328 1.705 -8.766 1 90.12 322 GLY B O 1
ATOM 6554 N N . LEU B 1 323 ? 20.734 2.977 -7.676 1 88.31 323 LEU B N 1
ATOM 6555 C CA . LEU B 1 323 ? 21.625 4.102 -7.449 1 88.31 323 LEU B CA 1
ATOM 6556 C C . LEU B 1 323 ? 21.344 4.762 -6.102 1 88.31 323 LEU B C 1
ATOM 6558 O O . LEU B 1 323 ? 20.188 4.957 -5.734 1 88.31 323 LEU B O 1
ATOM 6562 N N . ARG B 1 324 ? 22.359 5.059 -5.371 1 90 324 ARG B N 1
ATOM 6563 C CA . ARG B 1 324 ? 22.203 5.805 -4.129 1 90 324 ARG B CA 1
ATOM 6564 C C . ARG B 1 324 ? 21.812 7.254 -4.406 1 90 324 ARG B C 1
ATOM 6566 O O . ARG B 1 324 ? 22.156 7.801 -5.461 1 90 324 ARG B O 1
ATOM 6573 N N . PHE B 1 325 ? 21.141 7.855 -3.412 1 94.56 325 PHE B N 1
ATOM 6574 C CA . PHE B 1 325 ? 20.75 9.25 -3.523 1 94.56 325 PHE B CA 1
ATOM 6575 C C . PHE B 1 325 ? 21.953 10.141 -3.766 1 94.56 325 PHE B C 1
ATOM 6577 O O . PHE B 1 325 ? 21.922 11.039 -4.605 1 94.56 325 PHE B O 1
ATOM 6584 N N . SER B 1 326 ? 23.047 9.883 -3.057 1 94.81 326 SER B N 1
ATOM 6585 C CA . SER B 1 326 ? 24.266 10.68 -3.17 1 94.81 326 SER B CA 1
ATOM 6586 C C . SER B 1 326 ? 24.844 10.609 -4.578 1 94.81 326 SER B C 1
ATOM 6588 O O . SER B 1 326 ? 25.234 11.633 -5.145 1 94.81 326 SER B O 1
ATOM 6590 N N . ALA B 1 327 ? 24.812 9.406 -5.133 1 91.94 327 ALA B N 1
ATOM 6591 C CA . ALA B 1 327 ? 25.344 9.242 -6.484 1 91.94 327 ALA B CA 1
ATOM 6592 C C . ALA B 1 327 ? 24.469 9.969 -7.504 1 91.94 327 ALA B C 1
ATOM 6594 O O . ALA B 1 327 ? 24.984 10.594 -8.438 1 91.94 327 ALA B O 1
ATOM 6595 N N . ASP B 1 328 ? 23.219 9.812 -7.355 1 93.12 328 ASP B N 1
ATOM 6596 C CA . ASP B 1 328 ? 22.281 10.5 -8.242 1 93.12 328 ASP B CA 1
ATOM 6597 C C . ASP B 1 328 ? 22.453 12.016 -8.156 1 93.12 328 ASP B C 1
ATOM 6599 O O . ASP B 1 328 ? 22.516 12.695 -9.18 1 93.12 328 ASP B O 1
ATOM 6603 N N . TYR B 1 329 ? 22.5 12.547 -6.922 1 96.06 329 TYR B N 1
ATOM 6604 C CA . TYR B 1 329 ? 22.703 13.977 -6.711 1 96.06 329 TYR B CA 1
ATOM 6605 C C . TYR B 1 329 ? 24 14.445 -7.355 1 96.06 329 TYR B C 1
ATOM 6607 O O . TYR B 1 329 ? 24.031 15.453 -8.062 1 96.06 329 TYR B O 1
ATOM 6615 N N . TRP B 1 330 ? 25.047 13.727 -7.07 1 95.19 330 TRP B N 1
ATOM 6616 C CA . TRP B 1 330 ? 26.359 14.133 -7.578 1 95.19 330 TRP B CA 1
ATOM 6617 C C . TRP B 1 330 ? 26.359 14.164 -9.102 1 95.19 330 TRP B C 1
ATOM 6619 O O . TRP B 1 330 ? 27.031 15.008 -9.703 1 95.19 330 TRP B O 1
ATOM 6629 N N . ASN B 1 331 ? 25.625 13.234 -9.695 1 93.06 331 ASN B N 1
ATOM 6630 C CA . ASN B 1 331 ? 25.5 13.234 -11.148 1 93.06 331 ASN B CA 1
ATOM 6631 C C . ASN B 1 331 ? 24.703 14.43 -11.648 1 93.06 331 ASN B C 1
ATOM 6633 O O . ASN B 1 331 ? 25.109 15.102 -12.594 1 93.06 331 ASN B O 1
ATOM 6637 N N . ARG B 1 332 ? 23.641 14.742 -11.031 1 92.62 332 ARG B N 1
ATOM 6638 C CA . ARG B 1 332 ? 22.719 15.773 -11.492 1 92.62 332 ARG B CA 1
ATOM 6639 C C . ARG B 1 332 ? 23.266 17.172 -11.227 1 92.62 332 ARG B C 1
ATOM 6641 O O . ARG B 1 332 ? 22.938 18.125 -11.93 1 92.62 332 ARG B O 1
ATOM 6648 N N . VAL B 1 333 ? 24.125 17.328 -10.234 1 96.06 333 VAL B N 1
ATOM 6649 C CA . VAL B 1 333 ? 24.641 18.641 -9.852 1 96.06 333 VAL B CA 1
ATOM 6650 C C . VAL B 1 333 ? 25.875 18.969 -10.688 1 96.06 333 VAL B C 1
ATOM 6652 O O . VAL B 1 333 ? 26.391 20.094 -10.617 1 96.06 333 VAL B O 1
ATOM 6655 N N . ARG B 1 334 ? 26.266 18.078 -11.578 1 94.12 334 ARG B N 1
ATOM 6656 C CA . ARG B 1 334 ? 27.5 18.219 -12.352 1 94.12 334 ARG B CA 1
ATOM 6657 C C . ARG B 1 334 ? 27.531 19.547 -13.109 1 94.12 334 ARG B C 1
ATOM 6659 O O . ARG B 1 334 ? 28.531 20.266 -13.062 1 94.12 334 ARG B O 1
ATOM 6666 N N . PRO B 1 335 ? 26.422 19.922 -13.758 1 93.75 335 PRO B N 1
ATOM 6667 C CA . PRO B 1 335 ? 26.469 21.203 -14.477 1 93.75 335 PRO B CA 1
ATOM 6668 C C . PRO B 1 335 ? 26.703 22.391 -13.547 1 93.75 335 PRO B C 1
ATOM 6670 O O . PRO B 1 335 ? 27.422 23.328 -13.906 1 93.75 335 PRO B O 1
ATOM 6673 N N . ILE B 1 336 ? 26.156 22.391 -12.414 1 94.56 336 ILE B N 1
ATOM 6674 C CA . ILE B 1 336 ? 26.312 23.484 -11.445 1 94.56 336 ILE B CA 1
ATOM 6675 C C . ILE B 1 336 ? 27.734 23.484 -10.891 1 94.56 336 ILE B C 1
ATOM 6677 O O . ILE B 1 336 ? 28.359 24.547 -10.742 1 94.56 336 ILE B O 1
ATOM 6681 N N . ARG B 1 337 ? 28.297 22.281 -10.594 1 94.94 337 ARG B N 1
ATOM 6682 C CA . ARG B 1 337 ? 29.672 22.156 -10.109 1 94.94 337 ARG B CA 1
ATOM 6683 C C . ARG B 1 337 ? 30.656 22.719 -11.125 1 94.94 337 ARG B C 1
ATOM 6685 O O . ARG B 1 337 ? 31.594 23.422 -10.758 1 94.94 337 ARG B O 1
ATOM 6692 N N . GLU B 1 338 ? 30.391 22.391 -12.344 1 94.31 338 GLU B N 1
ATOM 6693 C CA . GLU B 1 338 ? 31.281 22.875 -13.398 1 94.31 338 GLU B CA 1
ATOM 6694 C C . GLU B 1 338 ? 31.219 24.391 -13.523 1 94.31 338 GLU B C 1
ATOM 6696 O O . GLU B 1 338 ? 32.25 25.047 -13.711 1 94.31 338 GLU B O 1
ATOM 6701 N N . ARG B 1 339 ? 30.078 24.922 -13.352 1 94.12 339 ARG B N 1
ATOM 6702 C CA . ARG B 1 339 ? 29.922 26.375 -13.391 1 94.12 339 ARG B CA 1
ATOM 6703 C C . ARG B 1 339 ? 30.625 27.031 -12.203 1 94.12 339 ARG B C 1
ATOM 6705 O O . ARG B 1 339 ? 31.25 28.078 -12.344 1 94.12 339 ARG B O 1
ATOM 6712 N N . ILE B 1 340 ? 30.547 26.484 -11.039 1 93.88 340 ILE B N 1
ATOM 6713 C CA . ILE B 1 340 ? 31.188 27.016 -9.844 1 93.88 340 ILE B CA 1
ATOM 6714 C C . ILE B 1 340 ? 32.688 27 -10.023 1 93.88 340 ILE B C 1
ATOM 6716 O O . ILE B 1 340 ? 33.375 28 -9.758 1 93.88 340 ILE B O 1
ATOM 6720 N N . HIS B 1 341 ? 33.219 25.938 -10.539 1 91.38 341 HIS B N 1
ATOM 6721 C CA . HIS B 1 341 ? 34.656 25.766 -10.727 1 91.38 341 HIS B CA 1
ATOM 6722 C C . HIS B 1 341 ? 35.219 26.781 -11.719 1 91.38 341 HIS B C 1
ATOM 6724 O O . HIS B 1 341 ? 36.344 27.25 -11.578 1 91.38 341 HIS B O 1
ATOM 6730 N N . GLY B 1 342 ? 34.469 27.078 -12.641 1 92 342 GLY B N 1
ATOM 6731 C CA . GLY B 1 342 ? 34.938 27.953 -13.703 1 92 342 GLY B CA 1
ATOM 6732 C C . GLY B 1 342 ? 34.625 29.422 -13.438 1 92 342 GLY B C 1
ATOM 6733 O O . GLY B 1 342 ? 35.062 30.297 -14.188 1 92 342 GLY B O 1
ATOM 6734 N N . MET B 1 343 ? 33.969 29.734 -12.367 1 94 343 MET B N 1
ATOM 6735 C CA . MET B 1 343 ? 33.562 31.109 -12.125 1 94 343 MET B CA 1
ATOM 6736 C C . MET B 1 343 ? 34.719 31.984 -11.703 1 94 343 MET B C 1
ATOM 6738 O O . MET B 1 343 ? 35.625 31.516 -10.992 1 94 343 MET B O 1
ATOM 6742 N N . ARG B 1 344 ? 34.688 33.219 -12 1 94.38 344 ARG B N 1
ATOM 6743 C CA . ARG B 1 344 ? 35.781 34.156 -11.781 1 94.38 344 ARG B CA 1
ATOM 6744 C C . ARG B 1 344 ? 36.094 34.312 -10.297 1 94.38 344 ARG B C 1
ATOM 6746 O O . ARG B 1 344 ? 37.25 34.469 -9.906 1 94.38 344 ARG B O 1
ATOM 6753 N N . PHE B 1 345 ? 35.094 34.375 -9.422 1 95.06 345 PHE B N 1
ATOM 6754 C CA . PHE B 1 345 ? 35.312 34.5 -7.984 1 95.06 345 PHE B CA 1
ATOM 6755 C C . PHE B 1 345 ? 36.219 33.406 -7.461 1 95.06 345 PHE B C 1
ATOM 6757 O O . PHE B 1 345 ? 37.188 33.688 -6.742 1 95.06 345 PHE B O 1
ATOM 6764 N N . ILE B 1 346 ? 35.969 32.188 -7.895 1 94.5 346 ILE B N 1
ATOM 6765 C CA . ILE B 1 346 ? 36.719 31.031 -7.422 1 94.5 346 ILE B CA 1
ATOM 6766 C C . ILE B 1 346 ? 38.094 31.016 -8.039 1 94.5 346 ILE B C 1
ATOM 6768 O O . ILE B 1 346 ? 39.094 30.828 -7.34 1 94.5 346 ILE B O 1
ATOM 6772 N N . THR B 1 347 ? 38.219 31.25 -9.344 1 94.69 347 THR B N 1
ATOM 6773 C CA . THR B 1 347 ? 39.5 31.203 -10.008 1 94.69 347 THR B CA 1
ATOM 6774 C C . THR B 1 347 ? 40.406 32.312 -9.492 1 94.69 347 THR B C 1
ATOM 6776 O O . THR B 1 347 ? 41.625 32.125 -9.336 1 94.69 347 THR B O 1
ATOM 6779 N N . SER B 1 348 ? 39.812 33.5 -9.188 1 94.5 348 SER B N 1
ATOM 6780 C CA . SER B 1 348 ? 40.594 34.594 -8.664 1 94.5 348 SER B CA 1
ATOM 6781 C C . SER B 1 348 ? 41.031 34.344 -7.234 1 94.5 348 SER B C 1
ATOM 6783 O O . SER B 1 348 ? 42.094 34.812 -6.805 1 94.5 348 SER B O 1
ATOM 6785 N N . MET B 1 349 ? 40.25 33.625 -6.488 1 94 349 MET B N 1
ATOM 6786 C CA . MET B 1 349 ? 40.688 33.219 -5.148 1 94 349 MET B CA 1
ATOM 6787 C C . MET B 1 349 ? 41.906 32.281 -5.223 1 94 349 MET B C 1
ATOM 6789 O O . MET B 1 349 ? 42.875 32.5 -4.5 1 94 349 MET B O 1
ATOM 6793 N N . VAL B 1 350 ? 41.812 31.312 -6.109 1 94 350 VAL B N 1
ATOM 6794 C CA . VAL B 1 350 ? 42.906 30.344 -6.277 1 94 350 VAL B CA 1
ATOM 6795 C C . VAL B 1 350 ? 44.188 31.047 -6.723 1 94 350 VAL B C 1
ATOM 6797 O O . VAL B 1 350 ? 45.281 30.734 -6.242 1 94 350 VAL B O 1
ATOM 6800 N N . ASP B 1 351 ? 44 32.062 -7.543 1 93.5 351 ASP B N 1
ATOM 6801 C CA . ASP B 1 351 ? 45.125 32.75 -8.125 1 93.5 351 ASP B CA 1
ATOM 6802 C C . ASP B 1 351 ? 45.594 33.875 -7.199 1 93.5 351 ASP B C 1
ATOM 6804 O O . ASP B 1 351 ? 46.562 34.594 -7.516 1 93.5 351 ASP B O 1
ATOM 6808 N N . ALA B 1 352 ? 44.906 34.094 -6.043 1 92.44 352 ALA B N 1
ATOM 6809 C CA . ALA B 1 352 ? 45.25 35.125 -5.078 1 92.44 352 ALA B CA 1
ATOM 6810 C C . ALA B 1 352 ? 45.094 36.5 -5.707 1 92.44 352 ALA B C 1
ATOM 6812 O O . ALA B 1 352 ? 45.875 37.438 -5.398 1 92.44 352 ALA B O 1
ATOM 6813 N N . THR B 1 353 ? 44.156 36.656 -6.645 1 93.44 353 THR B N 1
ATOM 6814 C CA . THR B 1 353 ? 43.969 37.938 -7.324 1 93.44 353 THR B CA 1
ATOM 6815 C C . THR B 1 353 ? 42.625 38.562 -6.938 1 93.44 353 THR B C 1
ATOM 6817 O O . THR B 1 353 ? 42.344 39.688 -7.301 1 93.44 353 THR B O 1
ATOM 6820 N N . LEU B 1 354 ? 41.812 37.844 -6.156 1 94.25 354 LEU B N 1
ATOM 6821 C CA . LEU B 1 354 ? 40.531 38.375 -5.695 1 94.25 354 LEU B CA 1
ATOM 6822 C C . LEU B 1 354 ? 40.75 39.562 -4.746 1 94.25 354 LEU B C 1
ATOM 6824 O O . LEU B 1 354 ? 41.625 39.5 -3.879 1 94.25 354 LEU B O 1
ATOM 6828 N N . SER B 1 355 ? 39.938 40.625 -4.984 1 93.81 355 SER B N 1
ATOM 6829 C CA . SER B 1 355 ? 40.062 41.781 -4.086 1 93.81 355 SER B CA 1
ATOM 6830 C C . SER B 1 355 ? 39.594 41.406 -2.676 1 93.81 355 SER B C 1
ATOM 6832 O O . SER B 1 355 ? 38.656 40.656 -2.506 1 93.81 355 SER B O 1
ATOM 6834 N N . LEU B 1 356 ? 40.219 42 -1.626 1 91.56 356 LEU B N 1
ATOM 6835 C CA . LEU B 1 356 ? 39.844 41.75 -0.237 1 91.56 356 LEU B CA 1
ATOM 6836 C C . LEU B 1 356 ? 38.438 42.281 0.033 1 91.56 356 LEU B C 1
ATOM 6838 O O . LEU B 1 356 ? 37.688 41.719 0.854 1 91.56 356 LEU B O 1
ATOM 6842 N N . GLU B 1 357 ? 38.062 43.312 -0.702 1 89.88 357 GLU B N 1
ATOM 6843 C CA . GLU B 1 357 ? 36.719 43.875 -0.551 1 89.88 357 GLU B CA 1
ATOM 6844 C C . GLU B 1 357 ? 35.656 42.906 -1.026 1 89.88 357 GLU B C 1
ATOM 6846 O O . GLU B 1 357 ? 34.594 42.75 -0.388 1 89.88 357 GLU B O 1
ATOM 6851 N N . ASP B 1 358 ? 35.906 42.312 -2.176 1 91.81 358 ASP B N 1
ATOM 6852 C CA . ASP B 1 358 ? 34.969 41.312 -2.701 1 91.81 358 ASP B CA 1
ATOM 6853 C C . ASP B 1 358 ? 34.844 40.125 -1.744 1 91.81 358 ASP B C 1
ATOM 6855 O O . ASP B 1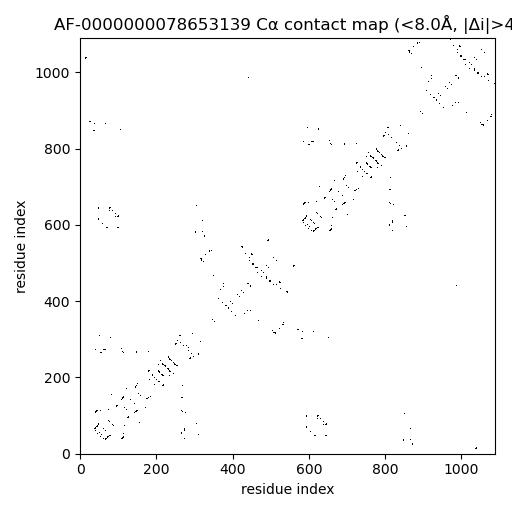 358 ? 33.719 39.656 -1.481 1 91.81 358 ASP B O 1
ATOM 6859 N N . PHE B 1 359 ? 35.938 39.688 -1.23 1 94 359 PHE B N 1
ATOM 6860 C CA . PHE B 1 359 ? 35.938 38.562 -0.294 1 94 359 PHE B CA 1
ATOM 6861 C C . PHE B 1 359 ? 35.281 38.969 1.014 1 94 359 PHE B C 1
ATOM 6863 O O . PHE B 1 359 ? 34.531 38.156 1.597 1 94 359 PHE B O 1
ATOM 6870 N N . ALA B 1 360 ? 35.531 40.188 1.481 1 90.94 360 ALA B N 1
ATOM 6871 C CA . ALA B 1 360 ? 34.906 40.656 2.699 1 90.94 360 ALA B CA 1
ATOM 6872 C C . ALA B 1 360 ? 33.375 40.688 2.551 1 90.94 360 ALA B C 1
ATOM 6874 O O . ALA B 1 360 ? 32.656 40.344 3.484 1 90.94 360 ALA B O 1
ATOM 6875 N N . PHE B 1 361 ? 32.938 41.156 1.4 1 89.81 361 PHE B N 1
ATOM 6876 C CA . PHE B 1 361 ? 31.484 41.156 1.148 1 89.81 361 PHE B CA 1
ATOM 6877 C C . PHE B 1 361 ? 30.922 39.719 1.235 1 89.81 361 PHE B C 1
ATOM 6879 O O . PHE B 1 361 ? 29.906 39.5 1.894 1 89.81 361 PHE B O 1
ATOM 6886 N N . TYR B 1 362 ? 31.531 38.812 0.496 1 92.69 362 TYR B N 1
ATOM 6887 C CA . TYR B 1 362 ? 31.141 37.406 0.53 1 92.69 362 TYR B CA 1
ATOM 6888 C C . TYR B 1 362 ? 31.094 36.875 1.962 1 92.69 362 TYR B C 1
ATOM 6890 O O . TYR B 1 362 ? 30.125 36.25 2.367 1 92.69 362 TYR B O 1
ATOM 6898 N N . LEU B 1 363 ? 32.125 37.156 2.773 1 91.5 363 LEU B N 1
ATOM 6899 C CA . LEU B 1 363 ? 32.219 36.656 4.145 1 91.5 363 LEU B CA 1
ATOM 6900 C C . LEU B 1 363 ? 31.094 37.25 5.008 1 91.5 363 LEU B C 1
ATOM 6902 O O . LEU B 1 363 ? 30.547 36.531 5.863 1 91.5 363 LEU B O 1
ATOM 6906 N N . HIS B 1 364 ? 30.844 38.5 4.832 1 88.5 364 HIS B N 1
ATOM 6907 C CA . HIS B 1 364 ? 29.766 39.125 5.574 1 88.5 364 HIS B CA 1
ATOM 6908 C C . HIS B 1 364 ? 28.438 38.438 5.293 1 88.5 364 HIS B C 1
ATOM 6910 O O . HIS B 1 364 ? 27.641 38.219 6.211 1 88.5 364 HIS B O 1
ATOM 6916 N N . GLN B 1 365 ? 28.156 38.219 4.027 1 89.75 365 GLN B N 1
ATOM 6917 C CA . GLN B 1 365 ? 26.922 37.531 3.662 1 89.75 365 GLN B CA 1
ATOM 6918 C C . GLN B 1 365 ? 26.922 36.094 4.219 1 89.75 365 GLN B C 1
ATOM 6920 O O . GLN B 1 365 ? 25.859 35.594 4.605 1 89.75 365 GLN B O 1
ATOM 6925 N N . ASP B 1 366 ? 28.031 35.469 4.203 1 91.69 366 ASP B N 1
ATOM 6926 C CA . ASP B 1 366 ? 28.141 34.125 4.75 1 91.69 366 ASP B CA 1
ATOM 6927 C C . ASP B 1 366 ? 27.844 34.094 6.246 1 91.69 366 ASP B C 1
ATOM 6929 O O . ASP B 1 366 ? 27.234 33.156 6.75 1 91.69 366 ASP B O 1
ATOM 6933 N N . ASP B 1 367 ? 28.219 35.125 6.961 1 87.06 367 ASP B N 1
ATOM 6934 C CA . ASP B 1 367 ? 27.906 35.25 8.375 1 87.06 367 ASP B CA 1
ATOM 6935 C C . ASP B 1 367 ? 26.391 35.312 8.594 1 87.06 367 ASP B C 1
ATOM 6937 O O . ASP B 1 367 ? 25.875 34.688 9.516 1 87.06 367 ASP B O 1
ATOM 6941 N N . ILE B 1 368 ? 25.828 36.125 7.797 1 85.38 368 ILE B N 1
ATOM 6942 C CA . ILE B 1 368 ? 24.375 36.25 7.879 1 85.38 368 ILE B CA 1
ATOM 6943 C C . ILE B 1 368 ? 23.734 34.906 7.582 1 85.38 368 ILE B C 1
ATOM 6945 O O . ILE B 1 368 ? 22.859 34.438 8.312 1 85.38 368 ILE B O 1
ATOM 6949 N N . TYR B 1 369 ? 24.156 34.281 6.559 1 91.56 369 TYR B N 1
ATOM 6950 C CA . TYR B 1 369 ? 23.625 33 6.148 1 91.56 369 TYR B CA 1
ATOM 6951 C C . TYR B 1 369 ? 23.844 31.953 7.238 1 91.56 369 TYR B C 1
ATOM 6953 O O . TYR B 1 369 ? 22.938 31.172 7.547 1 91.56 369 TYR B O 1
ATOM 6961 N N . LEU B 1 370 ? 25.062 31.875 7.812 1 89.5 370 LEU B N 1
ATOM 6962 C CA . LEU B 1 370 ? 25.422 30.844 8.773 1 89.5 370 LEU B CA 1
ATOM 6963 C C . LEU B 1 370 ? 24.578 30.953 10.039 1 89.5 370 LEU B C 1
ATOM 6965 O O . LEU B 1 370 ? 24.281 29.953 10.688 1 89.5 370 LEU B O 1
ATOM 6969 N N . THR B 1 371 ? 24.156 32.156 10.406 1 84.31 371 THR B N 1
ATOM 6970 C CA . THR B 1 371 ? 23.25 32.344 11.547 1 84.31 371 THR B CA 1
ATOM 6971 C C . THR B 1 371 ? 21.938 31.578 11.32 1 84.31 371 THR B C 1
ATOM 6973 O O . THR B 1 371 ? 21.484 30.859 12.211 1 84.31 371 THR B O 1
ATOM 6976 N N . ASP B 1 372 ? 21.422 31.797 10.188 1 87.62 372 ASP B N 1
ATOM 6977 C CA . ASP B 1 372 ? 20.188 31.094 9.844 1 87.62 372 ASP B CA 1
ATOM 6978 C C . ASP B 1 372 ? 20.438 29.609 9.656 1 87.62 372 ASP B C 1
ATOM 6980 O O . ASP B 1 372 ? 19.609 28.781 10.047 1 87.62 372 ASP B O 1
ATOM 6984 N N . TYR B 1 373 ? 21.516 29.312 9.047 1 91.69 373 TYR B N 1
ATOM 6985 C CA . TYR B 1 373 ? 21.891 27.922 8.773 1 91.69 373 TYR B CA 1
ATOM 6986 C C . TYR B 1 373 ? 22 27.125 10.07 1 91.69 373 TYR B C 1
ATOM 6988 O O . TYR B 1 373 ? 21.578 25.969 10.133 1 91.69 373 TYR B O 1
ATOM 6996 N N . THR B 1 374 ? 22.547 27.766 11.109 1 88.81 374 THR B N 1
ATOM 6997 C CA . THR B 1 374 ? 22.672 27.125 12.406 1 88.81 374 THR B CA 1
ATOM 6998 C C . THR B 1 374 ? 21.297 26.75 12.953 1 88.81 374 THR B C 1
ATOM 7000 O O . THR B 1 374 ? 21.125 25.688 13.555 1 88.81 374 THR B O 1
ATOM 7003 N N . SER B 1 375 ? 20.391 27.625 12.758 1 89.5 375 SER B N 1
ATOM 7004 C CA . SER B 1 375 ? 19.031 27.344 13.195 1 89.5 375 SER B CA 1
ATOM 7005 C C . SER B 1 375 ? 18.438 26.156 12.445 1 89.5 375 SER B C 1
ATOM 7007 O O . SER B 1 375 ? 17.703 25.359 13.023 1 89.5 375 SER B O 1
ATOM 7009 N N . LEU B 1 376 ? 18.703 26.062 11.211 1 92.62 376 LEU B N 1
ATOM 7010 C CA . LEU B 1 376 ? 18.203 24.953 10.406 1 92.62 376 LEU B CA 1
ATOM 7011 C C . LEU B 1 376 ? 18.828 23.641 10.867 1 92.62 376 LEU B C 1
ATOM 7013 O O . LEU B 1 376 ? 18.156 22.609 10.93 1 92.62 376 LEU B O 1
ATOM 7017 N N . LEU B 1 377 ? 20.172 23.672 11.148 1 93 377 LEU B N 1
ATOM 7018 C CA . LEU B 1 377 ? 20.844 22.469 11.648 1 93 377 LEU B CA 1
ATOM 7019 C C . LEU B 1 377 ? 20.266 22.047 12.992 1 93 377 LEU B C 1
ATOM 7021 O O . LEU B 1 377 ? 20.094 20.859 13.25 1 93 377 LEU B O 1
ATOM 7025 N N . ALA B 1 378 ? 19.969 23.016 13.844 1 89.56 378 ALA B N 1
ATOM 7026 C CA . ALA B 1 378 ? 19.328 22.719 15.125 1 89.56 378 ALA B CA 1
ATOM 7027 C C . ALA B 1 378 ? 17.953 22.094 14.922 1 89.56 378 ALA B C 1
ATOM 7029 O O . ALA B 1 378 ? 17.578 21.172 15.641 1 89.56 378 ALA B O 1
ATOM 7030 N N . LEU B 1 379 ? 17.281 22.688 14 1 90.44 379 LEU B N 1
ATOM 7031 C CA . LEU B 1 379 ? 15.977 22.125 13.672 1 90.44 379 LEU B CA 1
ATOM 7032 C C . LEU B 1 379 ? 16.109 20.688 13.156 1 90.44 379 LEU B C 1
ATOM 7034 O O . LEU B 1 379 ? 15.297 19.828 13.5 1 90.44 379 LEU B O 1
ATOM 7038 N N . ALA B 1 380 ? 17.078 20.391 12.289 1 93.25 380 ALA B N 1
ATOM 7039 C CA . ALA B 1 380 ? 17.344 19.031 11.805 1 93.25 380 ALA B CA 1
ATOM 7040 C C . ALA B 1 380 ? 17.641 18.094 12.969 1 93.25 380 ALA B C 1
ATOM 7042 O O . ALA B 1 380 ? 17.188 16.938 12.969 1 93.25 380 ALA B O 1
ATOM 7043 N N . SER B 1 381 ? 18.406 18.578 13.93 1 90.44 381 SER B N 1
ATOM 7044 C CA . SER B 1 381 ? 18.688 17.797 15.133 1 90.44 381 SER B CA 1
ATOM 7045 C C . SER B 1 381 ? 17.391 17.438 15.867 1 90.44 381 SER B C 1
ATOM 7047 O O . SER B 1 381 ? 17.219 16.281 16.266 1 90.44 381 SER B O 1
ATOM 7049 N N . SER B 1 382 ? 16.547 18.375 15.992 1 87.31 382 SER B N 1
ATOM 7050 C CA . SER B 1 382 ? 15.289 18.172 16.719 1 87.31 382 SER B CA 1
ATOM 7051 C C . SER B 1 382 ? 14.383 17.203 15.977 1 87.31 382 SER B C 1
ATOM 7053 O O . SER B 1 382 ? 13.602 16.484 16.609 1 87.31 382 SER B O 1
ATOM 7055 N N . ARG B 1 383 ? 14.461 17.094 14.688 1 89.81 383 ARG B N 1
ATOM 7056 C CA . ARG B 1 383 ? 13.539 16.312 13.883 1 89.81 383 ARG B CA 1
ATOM 7057 C C . ARG B 1 383 ? 14.125 14.93 13.578 1 89.81 383 ARG B C 1
ATOM 7059 O O . ARG B 1 383 ? 13.406 14.031 13.125 1 89.81 383 ARG B O 1
ATOM 7066 N N . ALA B 1 384 ? 15.422 14.75 13.836 1 88.81 384 ALA B N 1
ATOM 7067 C CA . ALA B 1 384 ? 16.078 13.484 13.516 1 88.81 384 ALA B CA 1
ATOM 7068 C C . ALA B 1 384 ? 15.398 12.32 14.234 1 88.81 384 ALA B C 1
ATOM 7070 O O . ALA B 1 384 ? 15.008 12.438 15.398 1 88.81 384 ALA B O 1
ATOM 7071 N N . ASP B 1 385 ? 15.227 11.219 13.523 1 85.5 385 ASP B N 1
ATOM 7072 C CA . ASP B 1 385 ? 14.516 10.07 14.086 1 85.5 385 ASP B CA 1
ATOM 7073 C C . ASP B 1 385 ? 15.492 9.078 14.711 1 85.5 385 ASP B C 1
ATOM 7075 O O . ASP B 1 385 ? 15.078 8.078 15.297 1 85.5 385 ASP B O 1
ATOM 7079 N N . ARG B 1 386 ? 16.828 9.312 14.609 1 85.94 386 ARG B N 1
ATOM 7080 C CA . ARG B 1 386 ? 17.859 8.492 15.227 1 85.94 386 ARG B CA 1
ATOM 7081 C C . ARG B 1 386 ? 18.75 9.328 16.141 1 85.94 386 ARG B C 1
ATOM 7083 O O . ARG B 1 386 ? 19.047 10.484 15.844 1 85.94 386 ARG B O 1
ATOM 7090 N N . LEU B 1 387 ? 19.188 8.742 17.172 1 86.25 387 LEU B N 1
ATOM 7091 C CA . LEU B 1 387 ? 19.984 9.469 18.172 1 86.25 387 LEU B CA 1
ATOM 7092 C C . LEU B 1 387 ? 21.312 9.922 17.578 1 86.25 387 LEU B C 1
ATOM 7094 O O . LEU B 1 387 ? 21.75 11.047 17.828 1 86.25 387 LEU B O 1
ATOM 7098 N N . ASP B 1 388 ? 21.906 9.062 16.828 1 88.31 388 ASP B N 1
ATOM 7099 C CA . ASP B 1 388 ? 23.203 9.414 16.266 1 88.31 388 ASP B CA 1
ATOM 7100 C C . ASP B 1 388 ? 23.078 10.578 15.281 1 88.31 388 ASP B C 1
ATOM 7102 O O . ASP B 1 388 ? 23.984 11.422 15.188 1 88.31 388 ASP B O 1
ATOM 7106 N N . GLU B 1 389 ? 21.984 10.648 14.594 1 92.38 389 GLU B N 1
ATOM 7107 C CA . GLU B 1 389 ? 21.75 11.75 13.672 1 92.38 389 GLU B CA 1
ATOM 7108 C C . GLU B 1 389 ? 21.406 13.039 14.422 1 92.38 389 GLU B C 1
ATOM 7110 O O . GLU B 1 389 ? 21.812 14.125 14.023 1 92.38 389 GLU B O 1
ATOM 7115 N N . ARG B 1 390 ? 20.719 12.867 15.57 1 87.69 390 ARG B N 1
ATOM 7116 C CA . ARG B 1 390 ? 20.438 14 16.438 1 87.69 390 ARG B CA 1
ATOM 7117 C C . ARG B 1 390 ? 21.719 14.625 16.969 1 87.69 390 ARG B C 1
ATOM 7119 O O . ARG B 1 390 ? 21.875 15.852 16.953 1 87.69 390 ARG B O 1
ATOM 7126 N N . VAL B 1 391 ? 22.562 13.805 17.375 1 87.38 391 VAL B N 1
ATOM 7127 C CA . VAL B 1 391 ? 23.844 14.258 17.938 1 87.38 391 VAL B CA 1
ATOM 7128 C C . VAL B 1 391 ? 24.672 14.906 16.828 1 87.38 391 VAL B C 1
ATOM 7130 O O . VAL B 1 391 ? 25.297 15.945 17.062 1 87.38 391 VAL B O 1
ATOM 7133 N N . PHE B 1 392 ? 24.656 14.352 15.688 1 93.56 392 PHE B N 1
ATOM 7134 C CA . PHE B 1 392 ? 25.438 14.891 14.57 1 93.56 392 PHE B CA 1
ATOM 7135 C C . PHE B 1 392 ? 25 16.312 14.25 1 93.56 392 PHE B C 1
ATOM 7137 O O . PHE B 1 392 ? 25.828 17.219 14.172 1 93.56 392 PHE B O 1
ATOM 7144 N N . PHE B 1 393 ? 23.688 16.5 14.102 1 93.12 393 PHE B N 1
ATOM 7145 C CA . PHE B 1 393 ? 23.203 17.812 13.703 1 93.12 393 PHE B CA 1
ATOM 7146 C C . PHE B 1 393 ? 23.375 18.828 14.828 1 93.12 393 PHE B C 1
ATOM 7148 O O . PHE B 1 393 ? 23.625 20.016 14.578 1 93.12 393 PHE B O 1
ATOM 7155 N N . ALA B 1 394 ? 23.281 18.391 16.047 1 87.94 394 ALA B N 1
ATOM 7156 C CA . ALA B 1 394 ? 23.531 19.281 17.172 1 87.94 394 ALA B CA 1
ATOM 7157 C C . ALA B 1 394 ? 24.984 19.734 17.188 1 87.94 394 ALA B C 1
ATOM 7159 O O . ALA B 1 394 ? 25.266 20.922 17.438 1 87.94 394 ALA B O 1
ATOM 7160 N N . GLN B 1 395 ? 25.875 18.828 16.906 1 87.75 395 GLN B N 1
ATOM 7161 C CA . GLN B 1 395 ? 27.297 19.156 16.844 1 87.75 395 GLN B CA 1
ATOM 7162 C C . GLN B 1 395 ? 27.609 20.062 15.664 1 87.75 395 GLN B C 1
ATOM 7164 O O . GLN B 1 395 ? 28.406 21 15.789 1 87.75 395 GLN B O 1
ATOM 7169 N N . ALA B 1 396 ? 26.953 19.766 14.594 1 90.38 396 ALA B N 1
ATOM 7170 C CA . ALA B 1 396 ? 27.141 20.609 13.414 1 90.38 396 ALA B CA 1
ATOM 7171 C C . ALA B 1 396 ? 26.656 22.031 13.664 1 90.38 396 ALA B C 1
ATOM 7173 O O . ALA B 1 396 ? 27.25 23 13.18 1 90.38 396 ALA B O 1
ATOM 7174 N N . ALA B 1 397 ? 25.594 22.156 14.414 1 87.12 397 ALA B N 1
ATOM 7175 C CA . ALA B 1 397 ? 25.016 23.453 14.742 1 87.12 397 ALA B CA 1
ATOM 7176 C C . ALA B 1 397 ? 25.922 24.219 15.695 1 87.12 397 ALA B C 1
ATOM 7178 O O . ALA B 1 397 ? 26.016 25.453 15.609 1 87.12 397 ALA B O 1
ATOM 7179 N N . SER B 1 398 ? 26.5 23.578 16.562 1 79.69 398 SER B N 1
ATOM 7180 C CA . SER B 1 398 ? 27.312 24.219 17.578 1 79.69 398 SER B CA 1
ATOM 7181 C C . SER B 1 398 ? 28.766 24.375 17.125 1 79.69 398 SER B C 1
ATOM 7183 O O . SER B 1 398 ? 29.234 25.484 16.891 1 79.69 398 SER B O 1
ATOM 7185 N N . GLY B 1 399 ? 29.359 23.25 16.781 1 64.38 399 GLY B N 1
ATOM 7186 C CA . GLY B 1 399 ? 30.781 23.188 16.516 1 64.38 399 GLY B CA 1
ATOM 7187 C C . GLY B 1 399 ? 31.156 23.688 15.133 1 64.38 399 GLY B C 1
ATOM 7188 O O . GLY B 1 399 ? 32.031 24.531 14.984 1 64.38 399 GLY B O 1
ATOM 7189 N N . GLY B 1 400 ? 30.469 23.234 14.172 1 60.12 400 GLY B N 1
ATOM 7190 C CA . GLY B 1 400 ? 30.828 23.547 12.797 1 60.12 400 GLY B CA 1
ATOM 7191 C C . GLY B 1 400 ? 30.656 25 12.445 1 60.12 400 GLY B C 1
ATOM 7192 O O . GLY B 1 400 ? 31.578 25.641 11.938 1 60.12 400 GLY B O 1
ATOM 7193 N N . VAL B 1 401 ? 29.688 25.531 12.914 1 66.31 401 VAL B N 1
ATOM 7194 C CA . VAL B 1 401 ? 29.359 26.922 12.602 1 66.31 401 VAL B CA 1
ATOM 7195 C C . VAL B 1 401 ? 30.234 27.859 13.438 1 66.31 401 VAL B C 1
ATOM 7197 O O . VAL B 1 401 ? 30.688 28.891 12.953 1 66.31 401 VAL B O 1
ATOM 7200 N N . ASP B 1 402 ? 30.578 27.375 14.57 1 64.88 402 ASP B N 1
ATOM 7201 C CA . ASP B 1 402 ? 31.422 28.203 15.445 1 64.88 402 ASP B CA 1
ATOM 7202 C C . ASP B 1 402 ? 32.812 28.406 14.836 1 64.88 402 ASP B C 1
ATOM 7204 O O . ASP B 1 402 ? 33.344 29.516 14.883 1 64.88 402 ASP B O 1
ATOM 7208 N N . SER B 1 403 ? 33.281 27.359 14.289 1 69.31 403 SER B N 1
ATOM 7209 C CA . SER B 1 403 ? 34.594 27.453 13.656 1 69.31 403 SER B CA 1
ATOM 7210 C C . SER B 1 403 ? 34.562 28.422 12.484 1 69.31 403 SER B C 1
ATOM 7212 O O . SER B 1 403 ? 35.531 29.188 12.281 1 69.31 403 SER B O 1
ATOM 7214 N N . GLU B 1 404 ? 33.5 28.406 11.836 1 76.94 404 GLU B N 1
ATOM 7215 C CA . GLU B 1 404 ? 33.375 29.281 10.68 1 76.94 404 GLU B CA 1
ATOM 7216 C C . GLU B 1 404 ? 33.188 30.734 11.109 1 76.94 404 GLU B C 1
ATOM 7218 O O . GLU B 1 404 ? 33.812 31.641 10.531 1 76.94 404 GLU B O 1
ATOM 7223 N N . VAL B 1 405 ? 32.469 30.906 12.117 1 71.12 405 VAL B N 1
ATOM 7224 C CA . VAL B 1 405 ? 32.219 32.25 12.625 1 71.12 405 VAL B CA 1
ATOM 7225 C C . VAL B 1 405 ? 33.5 32.844 13.203 1 71.12 405 VAL B C 1
ATOM 7227 O O . VAL B 1 405 ? 33.812 34 13.016 1 71.12 405 VAL B O 1
ATOM 7230 N N . MET B 1 406 ? 34.188 32.031 13.859 1 72 406 MET B N 1
ATOM 7231 C CA . MET B 1 406 ? 35.469 32.469 14.406 1 72 406 MET B CA 1
ATOM 7232 C C . MET B 1 406 ? 36.438 32.844 13.289 1 72 406 MET B C 1
ATOM 7234 O O . MET B 1 406 ? 37.156 33.812 13.406 1 72 406 MET B O 1
ATOM 7238 N N . PHE B 1 407 ? 36.5 32 12.297 1 79 407 PHE B N 1
ATOM 7239 C CA . PHE B 1 407 ? 37.281 32.344 11.133 1 79 407 PHE B CA 1
ATOM 7240 C C . PHE B 1 407 ? 36.906 33.688 10.578 1 79 407 PHE B C 1
ATOM 7242 O O . PHE B 1 407 ? 37.781 34.531 10.289 1 79 407 PHE B O 1
ATOM 7249 N N . HIS B 1 408 ? 35.594 33.969 10.414 1 80.5 408 HIS B N 1
ATOM 7250 C CA . HIS B 1 408 ? 35.156 35.25 9.883 1 80.5 408 HIS B CA 1
ATOM 7251 C C . HIS B 1 408 ? 35.625 36.438 10.742 1 80.5 408 HIS B C 1
ATOM 7253 O O . HIS B 1 408 ? 36.188 37.375 10.219 1 80.5 408 HIS B O 1
ATOM 7259 N N . HIS B 1 409 ? 35.438 36.25 11.992 1 76.56 409 HIS B N 1
ATOM 7260 C CA . HIS B 1 409 ? 35.844 37.312 12.93 1 76.56 409 HIS B CA 1
ATOM 7261 C C . HIS B 1 409 ? 37.344 37.562 12.844 1 76.56 409 HIS B C 1
ATOM 7263 O O . HIS B 1 409 ? 37.75 38.719 12.758 1 76.56 409 HIS B O 1
ATOM 7269 N N . ASN B 1 410 ? 38.094 36.531 12.875 1 80.44 410 ASN B N 1
ATOM 7270 C CA . ASN B 1 410 ? 39.531 36.656 12.797 1 80.44 410 ASN B CA 1
ATOM 7271 C C . ASN B 1 410 ? 39.969 37.312 11.492 1 80.44 410 ASN B C 1
ATOM 7273 O O . ASN B 1 410 ? 40.875 38.156 11.484 1 80.44 410 ASN B O 1
ATOM 7277 N N . TRP B 1 411 ? 39.344 36.938 10.492 1 85 411 TRP B N 1
ATOM 7278 C CA . TRP B 1 411 ? 39.688 37.5 9.18 1 85 411 TRP B CA 1
ATOM 7279 C C . TRP B 1 411 ? 39.375 39 9.133 1 85 411 TRP B C 1
ATOM 7281 O O . TRP B 1 411 ? 40.156 39.781 8.602 1 85 411 TRP B O 1
ATOM 7291 N N . TYR B 1 412 ? 38.219 39.438 9.703 1 84.12 412 TYR B N 1
ATOM 7292 C CA . TYR B 1 412 ? 37.812 40.844 9.742 1 84.12 412 TYR B CA 1
ATOM 7293 C C . TYR B 1 412 ? 38.844 41.656 10.5 1 84.12 412 TYR B C 1
ATOM 7295 O O . TYR B 1 412 ? 39.281 42.719 10.039 1 84.12 412 TYR B O 1
ATOM 7303 N N . VAL B 1 413 ? 39.188 41.094 11.586 1 81.94 413 VAL B N 1
ATOM 7304 C CA . VAL B 1 413 ? 40.125 41.781 12.445 1 81.94 413 VAL B CA 1
ATOM 7305 C C . VAL B 1 413 ? 41.469 41.906 11.734 1 81.94 413 VAL B C 1
ATOM 7307 O O . VAL B 1 413 ? 42.062 43 11.703 1 81.94 413 VAL B O 1
ATOM 7310 N N . LYS B 1 414 ? 41.906 40.844 11.219 1 85.44 414 LYS B N 1
ATOM 7311 C CA . LYS B 1 414 ? 43.188 40.812 10.547 1 85.44 414 LYS B CA 1
ATOM 7312 C C . LYS B 1 414 ? 43.25 41.781 9.383 1 85.44 414 LYS B C 1
ATOM 7314 O O . LYS B 1 414 ? 44.312 42.406 9.133 1 85.44 414 LYS B O 1
ATOM 7319 N N . HIS B 1 415 ? 42.219 42 8.672 1 88.06 415 HIS B N 1
ATOM 7320 C CA . HIS B 1 415 ? 42.25 42.75 7.438 1 88.06 415 HIS B CA 1
ATOM 7321 C C . HIS B 1 415 ? 41.562 44.125 7.609 1 88.06 415 HIS B C 1
ATOM 7323 O O . HIS B 1 415 ? 41.469 44.875 6.66 1 88.06 415 HIS B O 1
ATOM 7329 N N . GLY B 1 416 ? 41 44.312 8.773 1 86.94 416 GLY B N 1
ATOM 7330 C CA . GLY B 1 416 ? 40.469 45.625 9.125 1 86.94 416 GLY B CA 1
ATOM 7331 C C . GLY B 1 416 ? 39.094 45.875 8.547 1 86.94 416 GLY B C 1
ATOM 7332 O O . GLY B 1 416 ? 38.781 46.969 8.094 1 86.94 416 GLY B O 1
ATOM 7333 N N . PHE B 1 417 ? 38.281 44.906 8.398 1 86 417 PHE B N 1
ATOM 7334 C CA . PHE B 1 417 ? 36.906 45.031 7.934 1 86 417 PHE B CA 1
ATOM 7335 C C . PHE B 1 417 ? 35.938 45 9.094 1 86 417 PHE B C 1
ATOM 7337 O O . PHE B 1 417 ? 36.188 44.312 10.102 1 86 417 PHE B O 1
ATOM 7344 N N . ASP B 1 418 ? 34.844 45.812 9.102 1 80.19 418 ASP B N 1
ATOM 7345 C CA . ASP B 1 418 ? 33.781 45.812 10.094 1 80.19 418 ASP B CA 1
ATOM 7346 C C . ASP B 1 418 ? 32.5 45.281 9.508 1 80.19 418 ASP B C 1
ATOM 7348 O O . ASP B 1 418 ? 31.906 45.906 8.609 1 80.19 418 ASP B O 1
ATOM 7352 N N . PRO B 1 419 ? 32.188 44.219 10.023 1 72.88 419 PRO B N 1
ATOM 7353 C CA . PRO B 1 419 ? 30.969 43.625 9.477 1 72.88 419 PRO B CA 1
ATOM 7354 C C . PRO B 1 419 ? 29.688 44.312 9.93 1 72.88 419 PRO B C 1
ATOM 7356 O O . PRO B 1 419 ? 28.609 44.094 9.375 1 72.88 419 PRO B O 1
ATOM 7359 N N . SER B 1 420 ? 29.938 45.312 10.836 1 66.62 420 SER B N 1
ATOM 7360 C CA . SER B 1 420 ? 28.781 46 11.398 1 66.62 420 SER B CA 1
ATOM 7361 C C . SER B 1 420 ? 28.078 46.844 10.352 1 66.62 420 SER B C 1
ATOM 7363 O O . SER B 1 420 ? 28.719 47.406 9.469 1 66.62 420 SER B O 1
ATOM 7365 N N . GLY B 1 421 ? 26.719 46.438 10.047 1 61.97 421 GLY B N 1
ATOM 7366 C CA . GLY B 1 421 ? 25.906 47.25 9.18 1 61.97 421 GLY B CA 1
ATOM 7367 C C . GLY B 1 421 ? 25.562 46.594 7.859 1 61.97 421 GLY B C 1
ATOM 7368 O O . GLY B 1 421 ? 24.812 47.156 7.055 1 61.97 421 GLY B O 1
ATOM 7369 N N . THR B 1 422 ? 26.328 45.594 7.453 1 70 422 THR B N 1
ATOM 7370 C CA . THR B 1 422 ? 25.984 45 6.176 1 70 422 THR B CA 1
ATOM 7371 C C . THR B 1 422 ? 24.672 44.219 6.289 1 70 422 THR B C 1
ATOM 7373 O O . THR B 1 422 ? 24.531 43.344 7.16 1 70 422 THR B O 1
ATOM 7376 N N . SER B 1 423 ? 23.828 44.688 5.418 1 81.69 423 SER B N 1
ATOM 7377 C CA . SER B 1 423 ? 22.516 44.094 5.406 1 81.69 423 SER B CA 1
ATOM 7378 C C . SER B 1 423 ? 22.484 42.844 4.516 1 81.69 423 SER B C 1
ATOM 7380 O O . SER B 1 423 ? 23.406 42.625 3.723 1 81.69 423 SER B O 1
ATOM 7382 N N . ARG B 1 424 ? 21.641 42.062 4.707 1 87.75 424 ARG B N 1
ATOM 7383 C CA . ARG B 1 424 ? 21.391 40.875 3.928 1 87.75 424 ARG B CA 1
ATOM 7384 C C . ARG B 1 424 ? 21.125 41.188 2.463 1 87.75 424 ARG B C 1
ATOM 7386 O O . ARG B 1 424 ? 20.312 42.062 2.16 1 87.75 424 ARG B O 1
ATOM 7393 N N . SER B 1 425 ? 21.859 40.625 1.545 1 88.06 425 SER B N 1
ATOM 7394 C CA . SER B 1 425 ? 21.641 40.844 0.116 1 88.06 425 SER B CA 1
ATOM 7395 C C . SER B 1 425 ? 20.406 40.094 -0.366 1 88.06 425 SER B C 1
ATOM 7397 O O . SER B 1 425 ? 19.875 39.219 0.347 1 88.06 425 SER B O 1
ATOM 7399 N N . GLU B 1 426 ? 19.969 40.406 -1.557 1 84.75 426 GLU B N 1
ATOM 7400 C CA . GLU B 1 426 ? 18.844 39.688 -2.158 1 84.75 426 GLU B CA 1
ATOM 7401 C C . GLU B 1 426 ? 19.188 38.219 -2.416 1 84.75 426 GLU B C 1
ATOM 7403 O O . GLU B 1 426 ? 18.328 37.344 -2.309 1 84.75 426 GLU B O 1
ATOM 7408 N N . VAL B 1 427 ? 20.438 37.938 -2.775 1 89.19 427 VAL B N 1
ATOM 7409 C CA . VAL B 1 427 ? 20.906 36.594 -3.045 1 89.19 427 VAL B CA 1
ATOM 7410 C C . VAL B 1 427 ? 20.875 35.75 -1.758 1 89.19 427 VAL B C 1
ATOM 7412 O O . VAL B 1 427 ? 20.344 34.656 -1.735 1 89.19 427 VAL B O 1
ATOM 7415 N N . THR B 1 428 ? 21.422 36.375 -0.682 1 91.19 428 THR B N 1
ATOM 7416 C CA . THR B 1 428 ? 21.438 35.719 0.614 1 91.19 428 THR B CA 1
ATOM 7417 C C . THR B 1 428 ? 20.016 35.5 1.142 1 91.19 428 THR B C 1
ATOM 7419 O O . THR B 1 428 ? 19.703 34.438 1.665 1 91.19 428 THR B O 1
ATOM 7422 N N . ALA B 1 429 ? 19.203 36.469 0.925 1 88.81 429 ALA B N 1
ATOM 7423 C CA . ALA B 1 429 ? 17.812 36.344 1.353 1 88.81 429 ALA B CA 1
ATOM 7424 C C . ALA B 1 429 ? 17.094 35.25 0.605 1 88.81 429 ALA B C 1
ATOM 7426 O O . ALA B 1 429 ? 16.297 34.5 1.195 1 88.81 429 ALA B O 1
ATOM 7427 N N . ALA B 1 430 ? 17.297 35.188 -0.657 1 89.06 430 ALA B N 1
ATOM 7428 C CA . ALA B 1 430 ? 16.656 34.156 -1.476 1 89.06 430 ALA B CA 1
ATOM 7429 C C . ALA B 1 430 ? 17.094 32.75 -1.047 1 89.06 430 ALA B C 1
ATOM 7431 O O . ALA B 1 430 ? 16.281 31.828 -1.024 1 89.06 430 ALA B O 1
ATOM 7432 N N . TYR B 1 431 ? 18.375 32.625 -0.757 1 92.69 431 TYR B N 1
ATOM 7433 C CA . TYR B 1 431 ? 18.906 31.328 -0.319 1 92.69 431 TYR B CA 1
ATOM 7434 C C . TYR B 1 431 ? 18.297 30.906 1.007 1 92.69 431 TYR B C 1
ATOM 7436 O O . TYR B 1 431 ? 17.781 29.781 1.129 1 92.69 431 TYR B O 1
ATOM 7444 N N . ILE B 1 432 ? 18.312 31.844 1.949 1 90.12 432 ILE B N 1
ATOM 7445 C CA . ILE B 1 432 ? 17.719 31.594 3.258 1 90.12 432 ILE B CA 1
ATOM 7446 C C . ILE B 1 432 ? 16.219 31.281 3.098 1 90.12 432 ILE B C 1
ATOM 7448 O O . ILE B 1 432 ? 15.711 30.359 3.717 1 90.12 432 ILE B O 1
ATOM 7452 N N . GLY B 1 433 ? 15.594 32.062 2.23 1 88.81 433 GLY B N 1
ATOM 7453 C CA . GLY B 1 433 ? 14.188 31.828 1.962 1 88.81 433 GLY B CA 1
ATOM 7454 C C . GLY B 1 433 ? 13.891 30.438 1.434 1 88.81 433 GLY B C 1
ATOM 7455 O O . GLY B 1 433 ? 12.922 29.812 1.857 1 88.81 433 GLY B O 1
ATOM 7456 N N . HIS B 1 434 ? 14.664 29.984 0.527 1 92.38 434 HIS B N 1
ATOM 7457 C CA . HIS B 1 434 ? 14.508 28.641 -0.03 1 92.38 434 HIS B CA 1
ATOM 7458 C C . HIS B 1 434 ? 14.625 27.578 1.056 1 92.38 434 HIS B C 1
ATOM 7460 O O . HIS B 1 434 ? 13.766 26.703 1.155 1 92.38 434 HIS B O 1
ATOM 7466 N N . GLU B 1 435 ? 15.656 27.703 1.911 1 94.06 435 GLU B N 1
ATOM 7467 C CA . GLU B 1 435 ? 15.898 26.688 2.93 1 94.06 435 GLU B CA 1
ATOM 7468 C C . GLU B 1 435 ? 14.789 26.672 3.98 1 94.06 435 GLU B C 1
ATOM 7470 O O . GLU B 1 435 ? 14.359 25.609 4.43 1 94.06 435 GLU B O 1
ATOM 7475 N N . HIS B 1 436 ? 14.312 27.859 4.273 1 87.75 436 HIS B N 1
ATOM 7476 C CA . HIS B 1 436 ? 13.242 27.938 5.266 1 87.75 436 HIS B CA 1
ATOM 7477 C C . HIS B 1 436 ? 11.93 27.406 4.703 1 87.75 436 HIS B C 1
ATOM 7479 O O . HIS B 1 436 ? 11.133 26.812 5.43 1 87.75 436 HIS B O 1
ATOM 7485 N N . ARG B 1 437 ? 11.656 27.672 3.465 1 85.44 437 ARG B N 1
ATOM 7486 C CA . ARG B 1 437 ? 10.469 27.109 2.832 1 85.44 437 ARG B CA 1
ATOM 7487 C C . ARG B 1 437 ? 10.484 25.578 2.873 1 85.44 437 ARG B C 1
ATOM 7489 O O . ARG B 1 437 ? 9.453 24.953 3.123 1 85.44 437 ARG B O 1
ATOM 7496 N N . VAL B 1 438 ? 11.609 25 2.592 1 91.44 438 VAL B N 1
ATOM 7497 C CA . VAL B 1 438 ? 11.75 23.547 2.65 1 91.44 438 VAL B CA 1
ATOM 7498 C C . VAL B 1 438 ? 11.547 23.062 4.086 1 91.44 438 VAL B C 1
ATOM 7500 O O . VAL B 1 438 ? 10.867 22.062 4.324 1 91.44 438 VAL B O 1
ATOM 7503 N N . ALA B 1 439 ? 12.172 23.812 5.059 1 89.69 439 ALA B N 1
ATOM 7504 C CA . ALA B 1 439 ? 12.023 23.484 6.469 1 89.69 439 ALA B CA 1
ATOM 7505 C C . ALA B 1 439 ? 10.555 23.516 6.891 1 89.69 439 ALA B C 1
ATOM 7507 O O . ALA B 1 439 ? 10.117 22.703 7.719 1 89.69 439 ALA B O 1
ATOM 7508 N N . ASP B 1 440 ? 9.805 24.406 6.289 1 82.62 440 ASP B N 1
ATOM 7509 C CA . ASP B 1 440 ? 8.398 24.594 6.625 1 82.62 440 ASP B CA 1
ATOM 7510 C C . ASP B 1 440 ? 7.566 23.391 6.195 1 82.62 440 ASP B C 1
ATOM 7512 O O . ASP B 1 440 ? 6.445 23.203 6.672 1 82.62 440 ASP B O 1
ATOM 7516 N N . SER B 1 441 ? 8.062 22.578 5.379 1 81.12 441 SER B N 1
ATOM 7517 C CA . SER B 1 441 ? 7.348 21.375 4.957 1 81.12 441 SER B CA 1
ATOM 7518 C C . SER B 1 441 ? 7.191 20.391 6.113 1 81.12 441 SER B C 1
ATOM 7520 O O . SER B 1 441 ? 6.344 19.5 6.066 1 81.12 441 SER B O 1
ATOM 7522 N N . GLY B 1 442 ? 8.18 20.5 7.105 1 82.94 442 GLY B N 1
ATOM 7523 C CA . GLY B 1 442 ? 8.148 19.609 8.25 1 82.94 442 GLY B CA 1
ATOM 7524 C C . GLY B 1 442 ? 8.906 18.312 8.008 1 82.94 442 GLY B C 1
ATOM 7525 O O . GLY B 1 442 ? 9.109 17.531 8.938 1 82.94 442 GLY B O 1
ATOM 7526 N N . SER B 1 443 ? 9.352 18.062 6.836 1 90.38 443 SER B N 1
ATOM 7527 C CA . SER B 1 443 ? 10.039 16.812 6.484 1 90.38 443 SER B CA 1
ATOM 7528 C C . SER B 1 443 ? 11.5 16.844 6.93 1 90.38 443 SER B C 1
ATOM 7530 O O . SER B 1 443 ? 12.266 17.703 6.488 1 90.38 443 SER B O 1
ATOM 7532 N N . TYR B 1 444 ? 11.875 15.906 7.754 1 93.12 444 TYR B N 1
ATOM 7533 C CA . TYR B 1 444 ? 13.266 15.75 8.164 1 93.12 444 TYR B CA 1
ATOM 7534 C C . TYR B 1 444 ? 14.148 15.414 6.973 1 93.12 444 TYR B C 1
ATOM 7536 O O . TYR B 1 444 ? 15.258 15.945 6.844 1 93.12 444 TYR B O 1
ATOM 7544 N N . ALA B 1 445 ? 13.648 14.508 6.082 1 95.44 445 ALA B N 1
ATOM 7545 C CA . ALA B 1 445 ? 14.422 14.086 4.918 1 95.44 445 ALA B CA 1
ATOM 7546 C C . ALA B 1 445 ? 14.719 15.266 3.998 1 95.44 445 ALA B C 1
ATOM 7548 O O . ALA B 1 445 ? 15.844 15.43 3.527 1 95.44 445 ALA B O 1
ATOM 7549 N N . ARG B 1 446 ? 13.797 16.172 3.758 1 95.75 446 ARG B N 1
ATOM 7550 C CA . ARG B 1 446 ? 13.992 17.344 2.908 1 95.75 446 ARG B CA 1
ATOM 7551 C C . ARG B 1 446 ? 14.93 18.344 3.564 1 95.75 446 ARG B C 1
ATOM 7553 O O . ARG B 1 446 ? 15.742 18.969 2.889 1 95.75 446 ARG B O 1
ATOM 7560 N N . LEU B 1 447 ? 14.734 18.438 4.863 1 96.44 447 LEU B N 1
ATOM 7561 C CA . LEU B 1 447 ? 15.594 19.359 5.609 1 96.44 447 LEU B CA 1
ATOM 7562 C C . LEU B 1 447 ? 17.047 18.906 5.547 1 96.44 447 LEU B C 1
ATOM 7564 O O . LEU B 1 447 ? 17.938 19.719 5.328 1 96.44 447 LEU B O 1
ATOM 7568 N N . ALA B 1 448 ? 17.25 17.594 5.73 1 97.19 448 ALA B N 1
ATOM 7569 C CA . ALA B 1 448 ? 18.609 17.062 5.621 1 97.19 448 ALA B CA 1
ATOM 7570 C C . ALA B 1 448 ? 19.188 17.297 4.227 1 97.19 448 ALA B C 1
ATOM 7572 O O . ALA B 1 448 ? 20.359 17.672 4.086 1 97.19 448 ALA B O 1
ATOM 7573 N N . ALA B 1 449 ? 18.359 17.125 3.201 1 97.81 449 ALA B N 1
ATOM 7574 C CA . ALA B 1 449 ? 18.812 17.25 1.816 1 97.81 449 ALA B CA 1
ATOM 7575 C C . ALA B 1 449 ? 19.125 18.703 1.47 1 97.81 449 ALA B C 1
ATOM 7577 O O . ALA B 1 449 ? 20.047 18.984 0.708 1 97.81 449 ALA B O 1
ATOM 7578 N N . VAL B 1 450 ? 18.344 19.672 2.025 1 97.81 450 VAL B N 1
ATOM 7579 C CA . VAL B 1 450 ? 18.453 21.078 1.627 1 97.81 450 VAL B CA 1
ATOM 7580 C C . VAL B 1 450 ? 19.734 21.672 2.195 1 97.81 450 VAL B C 1
ATOM 7582 O O . VAL B 1 450 ? 20.344 22.562 1.591 1 97.81 450 VAL B O 1
ATOM 7585 N N . VAL B 1 451 ? 20.25 21.094 3.34 1 97.19 451 VAL B N 1
ATOM 7586 C CA . VAL B 1 451 ? 21.422 21.688 3.975 1 97.19 451 VAL B CA 1
ATOM 7587 C C . VAL B 1 451 ? 22.688 20.984 3.473 1 97.19 451 VAL B C 1
ATOM 7589 O O . VAL B 1 451 ? 23.797 21.469 3.662 1 97.19 451 VAL B O 1
ATOM 7592 N N . MET B 1 452 ? 22.562 19.844 2.732 1 96.94 452 MET B N 1
ATOM 7593 C CA . MET B 1 452 ? 23.656 18.969 2.371 1 96.94 452 MET B CA 1
ATOM 7594 C C . MET B 1 452 ? 24.641 19.672 1.432 1 96.94 452 MET B C 1
ATOM 7596 O O . MET B 1 452 ? 25.844 19.531 1.569 1 96.94 452 MET B O 1
ATOM 7600 N N . PRO B 1 453 ? 24.188 20.547 0.481 1 96.88 453 PRO B N 1
ATOM 7601 C CA . PRO B 1 453 ? 25.109 21.172 -0.472 1 96.88 453 PRO B CA 1
ATOM 7602 C C . PRO B 1 453 ? 26.141 22.062 0.206 1 96.88 453 PRO B C 1
ATOM 7604 O O . PRO B 1 453 ? 27.281 22.156 -0.254 1 96.88 453 PRO B O 1
ATOM 7607 N N . CYS B 1 454 ? 25.766 22.672 1.316 1 95.12 454 CYS B N 1
ATOM 7608 C CA . CYS B 1 454 ? 26.688 23.547 2.047 1 95.12 454 CYS B CA 1
ATOM 7609 C C . CYS B 1 454 ? 27.828 22.734 2.656 1 95.12 454 CYS B C 1
ATOM 7611 O O . CYS B 1 454 ? 28.906 23.266 2.918 1 95.12 454 CYS B O 1
ATOM 7613 N N . PHE B 1 455 ? 27.609 21.391 2.865 1 94.69 455 PHE B N 1
ATOM 7614 C CA . PHE B 1 455 ? 28.672 20.469 3.275 1 94.69 455 PHE B CA 1
ATOM 7615 C C . PHE B 1 455 ? 29.469 20 2.068 1 94.69 455 PHE B C 1
ATOM 7617 O O . PHE B 1 455 ? 30.672 20.25 1.981 1 94.69 455 PHE B O 1
ATOM 7624 N N . TRP B 1 456 ? 28.766 19.453 1.158 1 96 456 TRP B N 1
ATOM 7625 C CA . TRP B 1 456 ? 29.422 18.594 0.162 1 96 456 TRP B CA 1
ATOM 7626 C C . TRP B 1 456 ? 30.078 19.438 -0.928 1 96 456 TRP B C 1
ATOM 7628 O O . TRP B 1 456 ? 31.203 19.172 -1.33 1 96 456 TRP B O 1
ATOM 7638 N N . LEU B 1 457 ? 29.453 20.484 -1.417 1 95.81 457 LEU B N 1
ATOM 7639 C CA . LEU B 1 457 ? 30.047 21.328 -2.443 1 95.81 457 LEU B CA 1
ATOM 7640 C C . LEU B 1 457 ? 31.266 22.062 -1.907 1 95.81 457 LEU B C 1
ATOM 7642 O O . LEU B 1 457 ? 32.25 22.203 -2.619 1 95.81 457 LEU B O 1
ATOM 7646 N N . TYR B 1 458 ? 31.188 22.484 -0.636 1 94.5 458 TYR B N 1
ATOM 7647 C CA . TYR B 1 458 ? 32.312 23.203 -0.041 1 94.5 458 TYR B CA 1
ATOM 7648 C C . TYR B 1 458 ? 33.5 22.266 0.189 1 94.5 458 TYR B C 1
ATOM 7650 O O . TYR B 1 458 ? 34.656 22.625 -0.052 1 94.5 458 TYR B O 1
ATOM 7658 N N . ALA B 1 459 ? 33.156 21.078 0.64 1 94.12 459 ALA B N 1
ATOM 7659 C CA . ALA B 1 459 ? 34.25 20.094 0.807 1 94.12 459 ALA B CA 1
ATOM 7660 C C . ALA B 1 459 ? 34.906 19.781 -0.528 1 94.12 459 ALA B C 1
ATOM 7662 O O . ALA B 1 459 ? 36.125 19.719 -0.612 1 94.12 459 ALA B O 1
ATOM 7663 N N . ALA B 1 460 ? 34.125 19.594 -1.542 1 93.5 460 ALA B N 1
ATOM 7664 C CA . ALA B 1 460 ? 34.625 19.297 -2.873 1 93.5 460 ALA B CA 1
ATOM 7665 C C . ALA B 1 460 ? 35.438 20.469 -3.426 1 93.5 460 ALA B C 1
ATOM 7667 O O . ALA B 1 460 ? 36.531 20.266 -3.996 1 93.5 460 ALA B O 1
ATOM 7668 N N . MET B 1 461 ? 34.969 21.656 -3.262 1 92.69 461 MET B N 1
ATOM 7669 C CA . MET B 1 461 ? 35.656 22.859 -3.73 1 92.69 461 MET B CA 1
ATOM 7670 C C . MET B 1 461 ? 36.969 23.078 -2.963 1 92.69 461 MET B C 1
ATOM 7672 O O . MET B 1 461 ? 38 23.406 -3.555 1 92.69 461 MET B O 1
ATOM 7676 N N . GLY B 1 462 ? 36.812 22.969 -1.631 1 92.5 462 GLY B N 1
ATOM 7677 C CA . GLY B 1 462 ? 38.031 23.125 -0.82 1 92.5 462 GLY B CA 1
ATOM 7678 C C . GLY B 1 462 ? 39.125 22.188 -1.233 1 92.5 462 GLY B C 1
ATOM 7679 O O . GLY B 1 462 ? 40.281 22.609 -1.357 1 92.5 462 GLY B O 1
ATOM 7680 N N . LYS B 1 463 ? 38.781 20.984 -1.455 1 92 463 LYS B N 1
ATOM 7681 C CA . LYS B 1 463 ? 39.75 19.969 -1.878 1 92 463 LYS B CA 1
ATOM 7682 C C . LYS B 1 463 ? 40.344 20.328 -3.234 1 92 463 LYS B C 1
ATOM 7684 O O . LYS B 1 463 ? 41.562 20.266 -3.418 1 92 463 LYS B O 1
ATOM 7689 N N . GLU B 1 464 ? 39.562 20.719 -4.125 1 92.06 464 GLU B N 1
ATOM 7690 C CA . GLU B 1 464 ? 40 21.062 -5.473 1 92.06 464 GLU B CA 1
ATOM 7691 C C . GLU B 1 464 ? 40.875 22.297 -5.457 1 92.06 464 GLU B C 1
ATOM 7693 O O . GLU B 1 464 ? 41.906 22.344 -6.141 1 92.06 464 GLU B O 1
ATOM 7698 N N . MET B 1 465 ? 40.469 23.281 -4.746 1 93.38 465 MET B N 1
ATOM 7699 C CA . MET B 1 465 ? 41.25 24.516 -4.652 1 93.38 465 MET B CA 1
ATOM 7700 C C . MET B 1 465 ? 42.625 24.266 -4.016 1 93.38 465 MET B C 1
ATOM 7702 O O . MET B 1 465 ? 43.625 24.828 -4.449 1 93.38 465 MET B O 1
ATOM 7706 N N . ARG B 1 466 ? 42.562 23.453 -2.998 1 92.94 466 ARG B N 1
ATOM 7707 C CA . ARG B 1 466 ? 43.812 23.094 -2.352 1 92.94 466 ARG B CA 1
ATOM 7708 C C . ARG B 1 466 ? 44.781 22.422 -3.336 1 92.94 466 ARG B C 1
ATOM 7710 O O . ARG B 1 466 ? 45.969 22.719 -3.354 1 92.94 466 ARG B O 1
ATOM 7717 N N . GLU B 1 467 ? 44.25 21.578 -4.141 1 92.25 467 GLU B N 1
ATOM 7718 C CA . GLU B 1 467 ? 45.062 20.891 -5.156 1 92.25 467 GLU B CA 1
ATOM 7719 C C . GLU B 1 467 ? 45.562 21.859 -6.207 1 92.25 467 GLU B C 1
ATOM 7721 O O . GLU B 1 467 ? 46.719 21.766 -6.645 1 92.25 467 GLU B O 1
ATOM 7726 N N . GLN B 1 468 ? 44.781 22.781 -6.578 1 92.62 468 GLN B N 1
ATOM 7727 C CA . GLN B 1 468 ? 45.156 23.766 -7.57 1 92.62 468 GLN B CA 1
ATOM 7728 C C . GLN B 1 468 ? 46.281 24.672 -7.035 1 92.62 468 GLN B C 1
ATOM 7730 O O . GLN B 1 468 ? 47.25 24.969 -7.738 1 92.62 468 GLN B O 1
ATOM 7735 N N . VAL B 1 469 ? 46.062 25.109 -5.828 1 92.81 469 VAL B N 1
ATOM 7736 C CA . VAL B 1 469 ? 47.062 25.969 -5.188 1 92.81 469 VAL B CA 1
ATOM 7737 C C . VAL B 1 469 ? 48.375 25.203 -5.062 1 92.81 469 VAL B C 1
ATOM 7739 O O . VAL B 1 469 ? 49.469 25.766 -5.312 1 92.81 469 VAL B O 1
ATOM 7742 N N . ARG B 1 470 ? 48.281 23.938 -4.723 1 91.12 470 ARG B N 1
ATOM 7743 C CA . ARG B 1 470 ? 49.469 23.094 -4.629 1 91.12 470 ARG B CA 1
ATOM 7744 C C . ARG B 1 470 ? 50.125 22.938 -5.984 1 91.12 470 ARG B C 1
ATOM 7746 O O . ARG B 1 470 ? 51.375 23.031 -6.086 1 91.12 470 ARG B O 1
ATOM 7753 N N . ASN B 1 471 ? 49.406 22.812 -6.973 1 92.62 471 ASN B N 1
ATOM 7754 C CA . ASN B 1 471 ? 49.906 22.625 -8.32 1 92.62 471 ASN B CA 1
ATOM 7755 C C . ASN B 1 471 ? 50.594 23.891 -8.844 1 92.62 471 ASN B C 1
ATOM 7757 O O . ASN B 1 471 ? 51.469 23.828 -9.703 1 92.62 471 ASN B O 1
ATOM 7761 N N . LYS B 1 472 ? 50.188 25 -8.312 1 90.38 472 LYS B N 1
ATOM 7762 C CA . LYS B 1 472 ? 50.75 26.297 -8.695 1 90.38 472 LYS B CA 1
ATOM 7763 C C . LYS B 1 472 ? 51.969 26.641 -7.812 1 90.38 472 LYS B C 1
ATOM 7765 O O . LYS B 1 472 ? 52.531 27.734 -7.918 1 90.38 472 LYS B O 1
ATOM 7770 N N . HIS B 1 473 ? 52.312 25.766 -6.906 1 90.69 473 HIS B N 1
ATOM 7771 C CA . HIS B 1 473 ? 53.469 25.875 -6.004 1 90.69 473 HIS B CA 1
ATOM 7772 C C . HIS B 1 473 ? 53.312 27.094 -5.086 1 90.69 473 HIS B C 1
ATOM 7774 O O . HIS B 1 473 ? 54.312 27.781 -4.824 1 90.69 473 HIS B O 1
ATOM 7780 N N . ILE B 1 474 ? 52.094 27.375 -4.777 1 87 474 ILE B N 1
ATOM 7781 C CA . ILE B 1 474 ? 51.812 28.406 -3.795 1 87 474 ILE B CA 1
ATOM 7782 C C . ILE B 1 474 ? 51.531 27.781 -2.43 1 87 474 ILE B C 1
ATOM 7784 O O . ILE B 1 474 ? 50.844 26.766 -2.33 1 87 474 ILE B O 1
ATOM 7788 N N . ASP B 1 475 ? 52.219 28.281 -1.465 1 87.56 475 ASP B N 1
ATOM 7789 C CA . ASP B 1 475 ? 52 27.812 -0.106 1 87.56 475 ASP B CA 1
ATOM 7790 C C . ASP B 1 475 ? 50.625 28.266 0.416 1 87.56 475 ASP B C 1
ATOM 7792 O O . ASP B 1 475 ? 50.375 29.469 0.531 1 87.56 475 ASP B O 1
ATOM 7796 N N . VAL B 1 476 ? 49.781 27.328 0.806 1 88.12 476 VAL B N 1
ATOM 7797 C CA . VAL B 1 476 ? 48.438 27.625 1.249 1 88.12 476 VAL B CA 1
ATOM 7798 C C . VAL B 1 476 ? 48.469 28.391 2.562 1 88.12 476 VAL B C 1
ATOM 7800 O O . VAL B 1 476 ? 47.594 29.203 2.846 1 88.12 476 VAL B O 1
ATOM 7803 N N . ASP B 1 477 ? 49.531 28.25 3.33 1 87.56 477 ASP B N 1
ATOM 7804 C CA . ASP B 1 477 ? 49.656 28.906 4.629 1 87.56 477 ASP B CA 1
ATOM 7805 C C . ASP B 1 477 ? 49.938 30.406 4.461 1 87.56 477 ASP B C 1
ATOM 7807 O O . ASP B 1 477 ? 49.594 31.203 5.344 1 87.56 477 ASP B O 1
ATOM 7811 N N . THR B 1 478 ? 50.5 30.781 3.338 1 87.75 478 THR B N 1
ATOM 7812 C CA . THR B 1 478 ? 50.781 32.188 3.094 1 87.75 478 THR B CA 1
ATOM 7813 C C . THR B 1 478 ? 49.812 32.781 2.082 1 87.75 478 THR B C 1
ATOM 7815 O O . THR B 1 478 ? 49.875 33.969 1.785 1 87.75 478 THR B O 1
ATOM 7818 N N . HIS B 1 479 ? 49.031 31.938 1.578 1 89.62 479 HIS B N 1
ATOM 7819 C CA . HIS B 1 479 ? 48.031 32.375 0.6 1 89.62 479 HIS B CA 1
ATOM 7820 C C . HIS B 1 479 ? 47.031 33.344 1.223 1 89.62 479 HIS B C 1
ATOM 7822 O O . HIS B 1 479 ? 46.562 33.125 2.346 1 89.62 479 HIS B O 1
ATOM 7828 N N . PRO B 1 480 ? 46.656 34.438 0.605 1 89.56 480 PRO B N 1
ATOM 7829 C CA . PRO B 1 480 ? 45.75 35.438 1.201 1 89.56 480 PRO B CA 1
ATOM 7830 C C . PRO B 1 480 ? 44.406 34.812 1.599 1 89.56 480 PRO B C 1
ATOM 7832 O O . PRO B 1 480 ? 43.781 35.281 2.545 1 89.56 480 PRO B O 1
ATOM 7835 N N . PHE B 1 481 ? 44 33.875 0.92 1 92.5 481 PHE B N 1
ATOM 7836 C CA . PHE B 1 481 ? 42.75 33.219 1.213 1 92.5 481 PHE B CA 1
ATOM 7837 C C . PHE B 1 481 ? 42.969 31.797 1.704 1 92.5 481 PHE B C 1
ATOM 7839 O O . PHE B 1 481 ? 42.062 30.938 1.6 1 92.5 481 PHE B O 1
ATOM 7846 N N . GLY B 1 482 ? 44.125 31.484 2.137 1 91.69 482 GLY B N 1
ATOM 7847 C CA . GLY B 1 482 ? 44.531 30.141 2.523 1 91.69 482 GLY B CA 1
ATOM 7848 C C . GLY B 1 482 ? 43.75 29.578 3.693 1 91.69 482 GLY B C 1
ATOM 7849 O O . GLY B 1 482 ? 43.5 28.375 3.754 1 91.69 482 GLY B O 1
ATOM 7850 N N . GLU B 1 483 ? 43.406 30.375 4.637 1 88.69 483 GLU B N 1
ATOM 7851 C CA . GLU B 1 483 ? 42.625 29.906 5.785 1 88.69 483 GLU B CA 1
ATOM 7852 C C . GLU B 1 483 ? 41.281 29.328 5.355 1 88.69 483 GLU B C 1
ATOM 7854 O O . GLU B 1 483 ? 40.844 28.312 5.895 1 88.69 483 GLU B O 1
ATOM 7859 N N . TRP B 1 484 ? 40.656 30 4.391 1 91.56 484 TRP B N 1
ATOM 7860 C CA . TRP B 1 484 ? 39.406 29.516 3.852 1 91.56 484 TRP B CA 1
ATOM 7861 C C . TRP B 1 484 ? 39.594 28.156 3.174 1 91.56 484 TRP B C 1
ATOM 7863 O O . TRP B 1 484 ? 38.812 27.219 3.426 1 91.56 484 TRP B O 1
ATOM 7873 N N . ILE B 1 485 ? 40.594 28.031 2.334 1 92.75 485 ILE B N 1
ATOM 7874 C CA . ILE B 1 485 ? 40.875 26.812 1.58 1 92.75 485 ILE B CA 1
ATOM 7875 C C . ILE B 1 485 ? 41.188 25.672 2.543 1 92.75 485 ILE B C 1
ATOM 7877 O O . ILE B 1 485 ? 40.719 24.547 2.371 1 92.75 485 ILE B O 1
ATOM 7881 N N . ARG B 1 486 ? 41.906 25.922 3.611 1 90.38 486 ARG B N 1
ATOM 7882 C CA . ARG B 1 486 ? 42.281 24.906 4.594 1 90.38 486 ARG B CA 1
ATOM 7883 C C . ARG B 1 486 ? 41.094 24.453 5.402 1 90.38 486 ARG B C 1
ATOM 7885 O O . ARG B 1 486 ? 40.938 23.266 5.711 1 90.38 486 ARG B O 1
ATOM 7892 N N . MET B 1 487 ? 40.312 25.344 5.707 1 88.38 487 MET B N 1
ATOM 7893 C CA . MET B 1 487 ? 39.125 25.031 6.512 1 88.38 487 MET B CA 1
ATOM 7894 C C . MET B 1 487 ? 38.25 24.016 5.797 1 88.38 487 MET B C 1
ATOM 7896 O O . MET B 1 487 ? 37.844 23.016 6.383 1 88.38 487 MET B O 1
ATOM 7900 N N . TYR B 1 488 ? 37.969 24.266 4.492 1 91.31 488 TYR B N 1
ATOM 7901 C CA . TYR B 1 488 ? 37 23.438 3.783 1 91.31 488 TYR B CA 1
ATOM 7902 C C . TYR B 1 488 ? 37.656 22.219 3.156 1 91.31 488 TYR B C 1
ATOM 7904 O O . TYR B 1 488 ? 37 21.328 2.639 1 91.31 488 TYR B O 1
ATOM 7912 N N . SER B 1 489 ? 39 22.188 3.205 1 90.5 489 SER B N 1
ATOM 7913 C CA . SER B 1 489 ? 39.688 20.969 2.779 1 90.5 489 SER B CA 1
ATOM 7914 C C . SER B 1 489 ? 40.156 20.156 3.979 1 90.5 489 SER B C 1
ATOM 7916 O O . SER B 1 489 ? 40.906 19.188 3.822 1 90.5 489 SER B O 1
ATOM 7918 N N . ASP B 1 490 ? 39.719 20.5 5.164 1 88.88 490 ASP B N 1
ATOM 7919 C CA . ASP B 1 490 ? 40.094 19.859 6.414 1 88.88 490 ASP B CA 1
ATOM 7920 C C . ASP B 1 490 ? 39.469 18.453 6.516 1 88.88 490 ASP B C 1
ATOM 7922 O O . ASP B 1 490 ? 38.312 18.25 6.125 1 88.88 490 ASP B O 1
ATOM 7926 N N . PRO B 1 491 ? 40.219 17.5 7.031 1 88.88 491 PRO B N 1
ATOM 7927 C CA . PRO B 1 491 ? 39.719 16.125 7.176 1 88.88 491 PRO B CA 1
ATOM 7928 C C . PRO B 1 491 ? 38.5 16.031 8.094 1 88.88 491 PRO B C 1
ATOM 7930 O O . PRO B 1 491 ? 37.625 15.203 7.867 1 88.88 491 PRO B O 1
ATOM 7933 N N . GLU B 1 492 ? 38.5 16.844 9.102 1 85.44 492 GLU B N 1
ATOM 7934 C CA . GLU B 1 492 ? 37.344 16.828 10 1 85.44 492 GLU B CA 1
ATOM 7935 C C . GLU B 1 492 ? 36.062 17.297 9.289 1 85.44 492 GLU B C 1
ATOM 7937 O O . GLU B 1 492 ? 35 16.766 9.516 1 85.44 492 GLU B O 1
ATOM 7942 N N . PHE B 1 493 ? 36.25 18.312 8.469 1 90.44 493 PHE B N 1
ATOM 7943 C CA . PHE B 1 493 ? 35.125 18.797 7.68 1 90.44 493 PHE B CA 1
ATOM 7944 C C . PHE B 1 493 ? 34.656 17.734 6.684 1 90.44 493 PHE B C 1
ATOM 7946 O O . PHE B 1 493 ? 33.469 17.562 6.473 1 90.44 493 PHE B O 1
ATOM 7953 N N . THR B 1 494 ? 35.594 17.031 6.105 1 92.88 494 THR B N 1
ATOM 7954 C CA . THR B 1 494 ? 35.281 15.945 5.172 1 92.88 494 THR B CA 1
ATOM 7955 C C . THR B 1 494 ? 34.531 14.82 5.867 1 92.88 494 THR B C 1
ATOM 7957 O O . THR B 1 494 ? 33.594 14.25 5.297 1 92.88 494 THR B O 1
ATOM 7960 N N . GLU B 1 495 ? 34.906 14.516 7.059 1 91.31 495 GLU B N 1
ATOM 7961 C CA . GLU B 1 495 ? 34.219 13.5 7.84 1 91.31 495 GLU B CA 1
ATOM 7962 C C . GLU B 1 495 ? 32.781 13.898 8.125 1 91.31 495 GLU B C 1
ATOM 7964 O O . GLU B 1 495 ? 31.859 13.078 8.016 1 91.31 495 GLU B O 1
ATOM 7969 N N . SER B 1 496 ? 32.625 15.164 8.539 1 91.69 496 SER B N 1
ATOM 7970 C CA . SER B 1 496 ? 31.281 15.672 8.773 1 91.69 496 SER B CA 1
ATOM 7971 C C . SER B 1 496 ? 30.453 15.633 7.5 1 91.69 496 SER B C 1
ATOM 7973 O O . SER B 1 496 ? 29.266 15.305 7.543 1 91.69 496 SER B O 1
ATOM 7975 N N . THR B 1 497 ? 31.047 15.953 6.37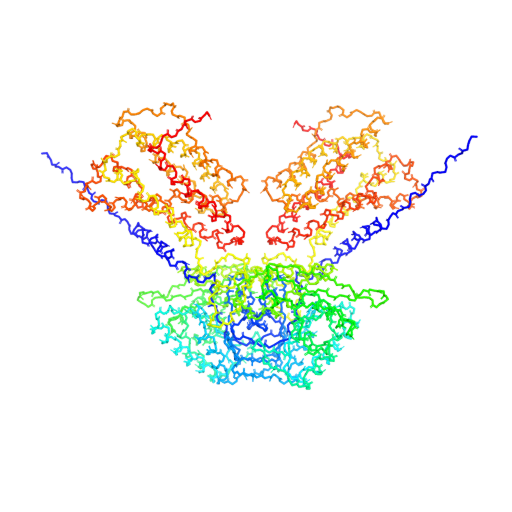9 1 94.88 497 THR B N 1
ATOM 7976 C CA . THR B 1 497 ? 30.375 15.914 5.082 1 94.88 497 THR B CA 1
ATOM 7977 C C . THR B 1 497 ? 29.938 14.492 4.742 1 94.88 497 THR B C 1
ATOM 7979 O O . THR B 1 497 ? 28.797 14.273 4.34 1 94.88 497 THR B O 1
ATOM 7982 N N . LEU B 1 498 ? 30.875 13.578 4.895 1 94.12 498 LEU B N 1
ATOM 7983 C CA . LEU B 1 498 ? 30.562 12.18 4.629 1 94.12 498 LEU B CA 1
ATOM 7984 C C . LEU B 1 498 ? 29.375 11.719 5.461 1 94.12 498 LEU B C 1
ATOM 7986 O O . LEU B 1 498 ? 28.469 11.047 4.949 1 94.12 498 LEU B O 1
ATOM 7990 N N . ARG B 1 499 ? 29.391 12.102 6.68 1 93.25 499 ARG B N 1
ATOM 7991 C CA . ARG B 1 499 ? 28.297 11.703 7.57 1 93.25 499 ARG B CA 1
ATOM 7992 C C . ARG B 1 499 ? 26.969 12.281 7.102 1 93.25 499 ARG B C 1
ATOM 7994 O O . ARG B 1 499 ? 25.953 11.586 7.094 1 93.25 499 ARG B O 1
ATOM 8001 N N . GLU B 1 500 ? 26.984 13.57 6.785 1 95.56 500 GLU B N 1
ATOM 8002 C CA . GLU B 1 500 ? 25.781 14.203 6.27 1 95.56 500 GLU B CA 1
ATOM 8003 C C . GLU B 1 500 ? 25.266 13.492 5.02 1 95.56 500 GLU B C 1
ATOM 8005 O O . GLU B 1 500 ? 24.062 13.258 4.879 1 95.56 500 GLU B O 1
ATOM 8010 N N . VAL B 1 501 ? 26.141 13.141 4.102 1 95.81 501 VAL B N 1
ATOM 8011 C CA . VAL B 1 501 ? 25.797 12.461 2.859 1 95.81 501 VAL B CA 1
ATOM 8012 C C . VAL B 1 501 ? 25.188 11.094 3.172 1 95.81 501 VAL B C 1
ATOM 8014 O O . VAL B 1 501 ? 24.203 10.68 2.553 1 95.81 501 VAL B O 1
ATOM 8017 N N . GLN B 1 502 ? 25.734 10.406 4.117 1 93.31 502 GLN B N 1
ATOM 8018 C CA . GLN B 1 502 ? 25.25 9.094 4.52 1 93.31 502 GLN B CA 1
ATOM 8019 C C . GLN B 1 502 ? 23.844 9.188 5.117 1 93.31 502 GLN B C 1
ATOM 8021 O O . GLN B 1 502 ? 23.031 8.297 4.926 1 93.31 502 GLN B O 1
ATOM 8026 N N . ILE B 1 503 ? 23.625 10.25 5.879 1 94.88 503 ILE B N 1
ATOM 8027 C CA . ILE B 1 503 ? 22.297 10.469 6.438 1 94.88 503 ILE B CA 1
ATOM 8028 C C . ILE B 1 503 ? 21.281 10.648 5.309 1 94.88 503 ILE B C 1
ATOM 8030 O O . ILE B 1 503 ? 20.203 10.055 5.328 1 94.88 503 ILE B O 1
ATOM 8034 N N . CYS B 1 504 ? 21.641 11.438 4.297 1 96 504 CYS B N 1
ATOM 8035 C CA . CYS B 1 504 ? 20.75 11.648 3.158 1 96 504 CYS B CA 1
ATOM 8036 C C . CYS B 1 504 ? 20.5 10.336 2.416 1 96 504 CYS B C 1
ATOM 8038 O O . CYS B 1 504 ? 19.375 10.062 2.002 1 96 504 CYS B O 1
ATOM 8040 N N . ASP B 1 505 ? 21.531 9.555 2.223 1 94.06 505 ASP B N 1
ATOM 8041 C CA . ASP B 1 505 ? 21.375 8.258 1.57 1 94.06 505 ASP B CA 1
ATOM 8042 C C . ASP B 1 505 ? 20.406 7.363 2.336 1 94.06 505 ASP B C 1
ATOM 8044 O O . ASP B 1 505 ? 19.547 6.715 1.733 1 94.06 505 ASP B O 1
ATOM 8048 N N . ARG B 1 506 ? 20.562 7.293 3.633 1 90.44 506 ARG B N 1
ATOM 8049 C CA . ARG B 1 506 ? 19.688 6.465 4.453 1 90.44 506 ARG B CA 1
ATOM 8050 C C . ARG B 1 506 ? 18.234 6.938 4.359 1 90.44 506 ARG B C 1
ATOM 8052 O O . ARG B 1 506 ? 17.328 6.129 4.168 1 90.44 506 ARG B O 1
ATOM 8059 N N . LEU B 1 507 ? 18.016 8.25 4.508 1 92.94 507 LEU B N 1
ATOM 8060 C CA . LEU B 1 507 ? 16.672 8.805 4.465 1 92.94 507 LEU B CA 1
ATOM 8061 C C . LEU B 1 507 ? 16.031 8.578 3.1 1 92.94 507 LEU B C 1
ATOM 8063 O O . LEU B 1 507 ? 14.852 8.242 3.016 1 92.94 507 LEU B O 1
ATOM 8067 N N . ALA B 1 508 ? 16.781 8.711 2.033 1 93.31 508 ALA B N 1
ATOM 8068 C CA . ALA B 1 508 ? 16.281 8.516 0.677 1 93.31 508 ALA B CA 1
ATOM 8069 C C . ALA B 1 508 ? 15.898 7.055 0.439 1 93.31 508 ALA B C 1
ATOM 8071 O O . ALA B 1 508 ? 14.938 6.766 -0.28 1 93.31 508 ALA B O 1
ATOM 8072 N N . ALA B 1 509 ? 16.641 6.184 1.017 1 87.25 509 ALA B N 1
ATOM 8073 C CA . ALA B 1 509 ? 16.391 4.758 0.834 1 87.25 509 ALA B CA 1
ATOM 8074 C C . ALA B 1 509 ? 15.047 4.355 1.422 1 87.25 509 ALA B C 1
ATOM 8076 O O . ALA B 1 509 ? 14.414 3.406 0.952 1 87.25 509 ALA B O 1
ATOM 8077 N N . GLU B 1 510 ? 14.625 5.105 2.363 1 82.94 510 GLU B N 1
ATOM 8078 C CA . GLU B 1 510 ? 13.383 4.785 3.053 1 82.94 510 GLU B CA 1
ATOM 8079 C C . GLU B 1 510 ? 12.227 5.645 2.537 1 82.94 510 GLU B C 1
ATOM 8081 O O . GLU B 1 510 ? 11.086 5.477 2.961 1 82.94 510 GLU B O 1
ATOM 8086 N N . ALA B 1 511 ? 12.523 6.531 1.582 1 85.5 511 ALA B N 1
ATOM 8087 C CA . ALA B 1 511 ? 11.547 7.512 1.126 1 85.5 511 ALA B CA 1
ATOM 8088 C C . ALA B 1 511 ? 10.711 6.961 -0.026 1 85.5 511 ALA B C 1
ATOM 8090 O O . ALA B 1 511 ? 11.141 6.035 -0.721 1 85.5 511 ALA B O 1
ATOM 8091 N N . SER B 1 512 ? 9.445 7.488 -0.158 1 83.5 512 SER B N 1
ATOM 8092 C CA . SER B 1 512 ? 8.703 7.34 -1.405 1 83.5 512 SER B CA 1
ATOM 8093 C C . SER B 1 512 ? 9.391 8.078 -2.551 1 83.5 512 SER B C 1
ATOM 8095 O O . SER B 1 512 ? 10.281 8.898 -2.32 1 83.5 512 SER B O 1
ATOM 8097 N N . ILE B 1 513 ? 8.969 7.801 -3.748 1 85.62 513 ILE B N 1
ATOM 8098 C CA . ILE B 1 513 ? 9.57 8.445 -4.91 1 85.62 513 ILE B CA 1
ATOM 8099 C C . ILE B 1 513 ? 9.289 9.945 -4.871 1 85.62 513 ILE B C 1
ATOM 8101 O O . ILE B 1 513 ? 10.133 10.758 -5.262 1 85.62 513 ILE B O 1
ATOM 8105 N N . ASP B 1 514 ? 8.109 10.289 -4.355 1 85.19 514 ASP B N 1
ATOM 8106 C CA . ASP B 1 514 ? 7.77 11.703 -4.254 1 85.19 514 ASP B CA 1
ATOM 8107 C C . ASP B 1 514 ? 8.695 12.422 -3.27 1 85.19 514 ASP B C 1
ATOM 8109 O O . ASP B 1 514 ? 9.211 13.5 -3.568 1 85.19 514 ASP B O 1
ATOM 8113 N N . GLU B 1 515 ? 8.812 11.82 -2.096 1 89.75 515 GLU B N 1
ATOM 8114 C CA . GLU B 1 515 ? 9.711 12.391 -1.098 1 89.75 515 GLU B CA 1
ATOM 8115 C C . GLU B 1 515 ? 11.148 12.445 -1.616 1 89.75 515 GLU B C 1
ATOM 8117 O O . GLU B 1 515 ? 11.852 13.43 -1.396 1 89.75 515 GLU B O 1
ATOM 8122 N N . TYR B 1 516 ? 11.57 11.383 -2.346 1 92.88 516 TYR B N 1
ATOM 8123 C CA . TYR B 1 516 ? 12.883 11.32 -2.967 1 92.88 516 TYR B CA 1
ATOM 8124 C C . TYR B 1 516 ? 13.094 12.5 -3.914 1 92.88 516 TYR B C 1
ATOM 8126 O O . TYR B 1 516 ? 14.125 13.164 -3.863 1 92.88 516 TYR B O 1
ATOM 8134 N N . GLU B 1 517 ? 12.125 12.758 -4.723 1 91.88 517 GLU B N 1
ATOM 8135 C CA . GLU B 1 517 ? 12.242 13.828 -5.711 1 91.88 517 GLU B CA 1
ATOM 8136 C C . GLU B 1 517 ? 12.219 15.203 -5.043 1 91.88 517 GLU B C 1
ATOM 8138 O O . GLU B 1 517 ? 12.875 16.141 -5.508 1 91.88 517 GLU B O 1
ATOM 8143 N N . HIS B 1 518 ? 11.5 15.328 -3.973 1 92.62 518 HIS B N 1
ATOM 8144 C CA . HIS B 1 518 ? 11.5 16.578 -3.225 1 92.62 518 HIS B CA 1
ATOM 8145 C C . HIS B 1 518 ? 12.844 16.812 -2.549 1 92.62 518 HIS B C 1
ATOM 8147 O O . HIS B 1 518 ? 13.328 17.953 -2.5 1 92.62 518 HIS B O 1
ATOM 8153 N N . MET B 1 519 ? 13.43 15.773 -2.012 1 96.5 519 MET B N 1
ATOM 8154 C CA . MET B 1 519 ? 14.781 15.852 -1.471 1 96.5 519 MET B CA 1
ATOM 8155 C C . MET B 1 519 ? 15.766 16.328 -2.533 1 96.5 519 MET B C 1
ATOM 8157 O O . MET B 1 519 ? 16.547 17.25 -2.289 1 96.5 519 MET B O 1
ATOM 8161 N N . MET B 1 520 ? 15.625 15.672 -3.684 1 95.88 520 MET B N 1
ATOM 8162 C CA . MET B 1 520 ? 16.547 15.961 -4.785 1 95.88 520 MET B CA 1
ATOM 8163 C C . MET B 1 520 ? 16.391 17.406 -5.254 1 95.88 520 MET B C 1
ATOM 8165 O O . MET B 1 520 ? 17.375 18.109 -5.434 1 95.88 520 MET B O 1
ATOM 8169 N N . HIS B 1 521 ? 15.18 17.844 -5.391 1 94.94 521 HIS B N 1
ATOM 8170 C CA . HIS B 1 521 ? 14.891 19.219 -5.809 1 94.94 521 HIS B CA 1
ATOM 8171 C C . HIS B 1 521 ? 15.445 20.234 -4.805 1 94.94 521 HIS B C 1
ATOM 8173 O O . HIS B 1 521 ? 16.062 21.219 -5.195 1 94.94 521 HIS B O 1
ATOM 8179 N N . ALA B 1 522 ? 15.211 19.984 -3.551 1 96.06 522 ALA B N 1
ATOM 8180 C CA . ALA B 1 522 ? 15.719 20.859 -2.494 1 96.06 522 ALA B CA 1
ATOM 8181 C C . ALA B 1 522 ? 17.234 21 -2.578 1 96.06 522 ALA B C 1
ATOM 8183 O O . ALA B 1 522 ? 17.766 22.109 -2.504 1 96.06 522 ALA B O 1
ATOM 8184 N N . ALA B 1 523 ? 17.906 19.891 -2.738 1 97.62 523 ALA B N 1
ATOM 8185 C CA . ALA B 1 523 ? 19.375 19.875 -2.793 1 97.62 523 ALA B CA 1
ATOM 8186 C C . ALA B 1 523 ? 19.875 20.609 -4.039 1 97.62 523 ALA B C 1
ATOM 8188 O O . ALA B 1 523 ? 20.844 21.359 -3.977 1 97.62 523 ALA B O 1
ATOM 8189 N N . LEU B 1 524 ? 19.203 20.391 -5.164 1 96.31 524 LEU B N 1
ATOM 8190 C CA . LEU B 1 524 ? 19.641 20.984 -6.418 1 96.31 524 LEU B CA 1
ATOM 8191 C C . LEU B 1 524 ? 19.422 22.5 -6.398 1 96.31 524 LEU B C 1
ATOM 8193 O O . LEU B 1 524 ? 20.281 23.266 -6.859 1 96.31 524 LEU B O 1
ATOM 8197 N N . VAL B 1 525 ? 18.312 22.938 -5.863 1 96.19 525 VAL B N 1
ATOM 8198 C CA . VAL B 1 525 ? 18.047 24.375 -5.77 1 96.19 525 VAL B CA 1
ATOM 8199 C C . VAL B 1 525 ? 19.047 25.031 -4.812 1 96.19 525 VAL B C 1
ATOM 8201 O O . VAL B 1 525 ? 19.547 26.125 -5.078 1 96.19 525 VAL B O 1
ATOM 8204 N N . SER B 1 526 ? 19.281 24.359 -3.67 1 97.25 526 SER B N 1
ATOM 8205 C CA . SER B 1 526 ? 20.328 24.844 -2.777 1 97.25 526 SER B CA 1
ATOM 8206 C C . SER B 1 526 ? 21.656 25 -3.51 1 97.25 526 SER B C 1
ATOM 8208 O O . SER B 1 526 ? 22.406 25.953 -3.268 1 97.25 526 SER B O 1
ATOM 8210 N N . SER B 1 527 ? 21.953 24.047 -4.363 1 97.38 527 SER B N 1
ATOM 8211 C CA . SER B 1 527 ? 23.203 24.078 -5.117 1 97.38 527 SER B CA 1
ATOM 8212 C C . SER B 1 527 ? 23.234 25.266 -6.074 1 97.38 527 SER B C 1
ATOM 8214 O O . SER B 1 527 ? 24.281 25.891 -6.254 1 97.38 527 SER B O 1
ATOM 8216 N N . GLU B 1 528 ? 22.125 25.547 -6.652 1 95.12 528 GLU B N 1
ATOM 8217 C CA . GLU B 1 528 ? 22.031 26.734 -7.496 1 95.12 528 GLU B CA 1
ATOM 8218 C C . GLU B 1 528 ? 22.25 28.016 -6.68 1 95.12 528 GLU B C 1
ATOM 8220 O O . GLU B 1 528 ? 22.906 28.938 -7.145 1 95.12 528 GLU B O 1
ATOM 8225 N N . HIS B 1 529 ? 21.656 28 -5.543 1 94.88 529 HIS B N 1
ATOM 8226 C CA . HIS B 1 529 ? 21.859 29.141 -4.664 1 94.88 529 HIS B CA 1
ATOM 8227 C C . HIS B 1 529 ? 23.312 29.266 -4.234 1 94.88 529 HIS B C 1
ATOM 8229 O O . HIS B 1 529 ? 23.828 30.375 -4.055 1 94.88 529 HIS B O 1
ATOM 8235 N N . GLU B 1 530 ? 24 28.156 -4 1 95.94 530 GLU B N 1
ATOM 8236 C CA . GLU B 1 530 ? 25.422 28.188 -3.695 1 95.94 530 GLU B CA 1
ATOM 8237 C C . GLU B 1 530 ? 26.219 28.844 -4.816 1 95.94 530 GLU B C 1
ATOM 8239 O O . GLU B 1 530 ? 27.141 29.625 -4.559 1 95.94 530 GLU B O 1
ATOM 8244 N N . PHE B 1 531 ? 25.875 28.484 -6.02 1 95.5 531 PHE B N 1
ATOM 8245 C CA . PHE B 1 531 ? 26.516 29.109 -7.172 1 95.5 531 PHE B CA 1
ATOM 8246 C C . PHE B 1 531 ? 26.344 30.625 -7.137 1 95.5 531 PHE B C 1
ATOM 8248 O O . PHE B 1 531 ? 27.312 31.359 -7.258 1 95.5 531 PHE B O 1
ATOM 8255 N N . ARG B 1 532 ? 25.125 31.047 -6.957 1 93.44 532 ARG B N 1
ATOM 8256 C CA . ARG B 1 532 ? 24.828 32.469 -6.914 1 93.44 532 ARG B CA 1
ATOM 8257 C C . ARG B 1 532 ? 25.484 33.125 -5.715 1 93.44 532 ARG B C 1
ATOM 8259 O O . ARG B 1 532 ? 25.906 34.312 -5.785 1 93.44 532 ARG B O 1
ATOM 8266 N N . PHE B 1 533 ? 25.531 32.406 -4.652 1 94.88 533 PHE B N 1
ATOM 8267 C CA . PHE B 1 533 ? 26.125 32.906 -3.424 1 94.88 533 PHE B CA 1
ATOM 8268 C C . PHE B 1 533 ? 27.609 33.25 -3.641 1 94.88 533 PHE B C 1
ATOM 8270 O O . PHE B 1 533 ? 28.078 34.312 -3.201 1 94.88 533 PHE B O 1
ATOM 8277 N N . PHE B 1 534 ? 28.312 32.438 -4.332 1 94.19 534 PHE B N 1
ATOM 8278 C CA . PHE B 1 534 ? 29.688 32.719 -4.691 1 94.19 534 PHE B CA 1
ATOM 8279 C C . PHE B 1 534 ? 29.766 33.875 -5.668 1 94.19 534 PHE B C 1
ATOM 8281 O O . PHE B 1 534 ? 30.594 34.781 -5.516 1 94.19 534 PHE B O 1
ATOM 8288 N N . GLU B 1 535 ? 28.906 33.844 -6.578 1 92 535 GLU B N 1
ATOM 8289 C CA . GLU B 1 535 ? 28.906 34.844 -7.633 1 92 535 GLU B CA 1
ATOM 8290 C C . GLU B 1 535 ? 28.672 36.25 -7.059 1 92 535 GLU B C 1
ATOM 8292 O O . GLU B 1 535 ? 29.234 37.219 -7.547 1 92 535 GLU B O 1
ATOM 8297 N N . GLN B 1 536 ? 27.953 36.312 -5.98 1 92.5 536 GLN B N 1
ATOM 8298 C CA . GLN B 1 536 ? 27.578 37.625 -5.449 1 92.5 536 GLN B CA 1
ATOM 8299 C C . GLN B 1 536 ? 28.797 38.344 -4.855 1 92.5 536 GLN B C 1
ATOM 8301 O O . GLN B 1 536 ? 28.781 39.562 -4.684 1 92.5 536 GLN B O 1
ATOM 8306 N N . GLY B 1 537 ? 29.797 37.562 -4.527 1 91.06 537 GLY B N 1
ATOM 8307 C CA . GLY B 1 537 ? 31.031 38.219 -4.094 1 91.06 537 GLY B CA 1
ATOM 8308 C C . GLY B 1 537 ? 31.562 39.219 -5.094 1 91.06 537 GLY B C 1
ATOM 8309 O O . GLY B 1 537 ? 32.188 40.219 -4.711 1 91.06 537 GLY B O 1
ATOM 8310 N N . LEU B 1 538 ? 31.312 38.938 -6.352 1 90.31 538 LEU B N 1
ATOM 8311 C CA . LEU B 1 538 ? 31.781 39.812 -7.41 1 90.31 538 LEU B CA 1
ATOM 8312 C C . LEU B 1 538 ? 30.703 40.844 -7.777 1 90.31 538 LEU B C 1
ATOM 8314 O O . LEU B 1 538 ? 31 42 -8.047 1 90.31 538 LEU B O 1
ATOM 8318 N N . THR B 1 539 ? 29.438 40.469 -7.766 1 86.88 539 THR B N 1
ATOM 8319 C CA . THR B 1 539 ? 28.359 41.312 -8.258 1 86.88 539 THR B CA 1
ATOM 8320 C C . THR B 1 539 ? 27.859 42.25 -7.16 1 86.88 539 THR B C 1
ATOM 8322 O O . THR B 1 539 ? 27.312 43.312 -7.445 1 86.88 539 THR B O 1
ATOM 8325 N N . ARG B 1 540 ? 28.016 41.938 -5.93 1 84.19 540 ARG B N 1
ATOM 8326 C CA . ARG B 1 540 ? 27.594 42.656 -4.742 1 84.19 540 ARG B CA 1
ATOM 8327 C C . ARG B 1 540 ? 26.203 43.281 -4.926 1 84.19 540 ARG B C 1
ATOM 8329 O O . ARG B 1 540 ? 26.047 44.5 -4.906 1 84.19 540 ARG B O 1
ATOM 8336 N N . PRO B 1 541 ? 25.266 42.344 -5.176 1 75.12 541 PRO B N 1
ATOM 8337 C CA . PRO B 1 541 ? 23.906 42.844 -5.434 1 75.12 541 PRO B CA 1
ATOM 8338 C C . PRO B 1 541 ? 23.375 43.719 -4.301 1 75.12 541 PRO B C 1
ATOM 8340 O O . PRO B 1 541 ? 23.969 43.75 -3.223 1 75.12 541 PRO B O 1
ATOM 8343 N N . ALA B 1 542 ? 22.188 44.344 -4.621 1 62 542 ALA B N 1
ATOM 8344 C CA . ALA B 1 542 ? 21.547 45.281 -3.725 1 62 542 ALA B CA 1
ATOM 8345 C C . ALA B 1 542 ? 21.219 44.656 -2.381 1 62 542 ALA B C 1
ATOM 8347 O O . ALA B 1 542 ? 20.875 43.469 -2.318 1 62 542 ALA B O 1
ATOM 8348 N N . LEU B 1 543 ? 21.547 45.281 -1.266 1 59.97 543 LEU B N 1
ATOM 8349 C CA . LEU B 1 543 ? 21.25 44.875 0.102 1 59.97 543 LEU B CA 1
ATOM 8350 C C . LEU B 1 543 ? 19.781 45.188 0.439 1 59.97 543 LEU B C 1
ATOM 8352 O O . LEU B 1 543 ? 19.234 46.188 0.012 1 59.97 543 LEU B O 1
ATOM 8356 N N . GLY B 1 544 ? 18.828 44.156 0.493 1 47.78 544 GLY B N 1
ATOM 8357 C CA . GLY B 1 544 ? 17.406 44.25 0.8 1 47.78 544 GLY B CA 1
ATOM 8358 C C . GLY B 1 544 ? 17.141 44.531 2.268 1 47.78 544 GLY B C 1
ATOM 8359 O O . GLY B 1 544 ? 18.016 44.344 3.113 1 47.78 544 GLY B O 1
ATOM 8360 N N . PHE B 1 545 ? 16.016 45.219 2.691 1 40.81 545 PHE B N 1
ATOM 8361 C CA . PHE B 1 545 ? 15.539 45.469 4.051 1 40.81 545 PHE B CA 1
ATOM 8362 C C . PHE B 1 545 ? 15.125 44.125 4.703 1 40.81 545 PHE B C 1
ATOM 8364 O O . PHE B 1 545 ? 14.656 43.219 4.02 1 40.81 545 PHE B O 1
#

Sequence (1090 aa):
MSEPQYQQSNETPSVTGAMAALAQLEAAGERAADAPSRLRILSIEGSDPIGGAGTMADMKAFTAQGVFGYAAMTSVLAQNTQGVTSIVNMEPDFLVAQLNAVSDDAIIDSMKIGMLGTPELVEAVKGWLTALEQHYRDEGIAKPVVVLDPVMYAKSGDALLTEQAEQALRDIIPMADIITPNVPELAALADADQPAADIDTLESMAREVCKRYGVAVYAKGGALALVGGASSTDILAEPSDGQGEVRTTRIEGRAVRTHNVHGTGDTLSSTLAALRPQCDTWEQAARRAKTWMNGAIAAADRLHVGKGHGPVDFTWQHAPTGLRFSADYWNRVRPIRERIHGMRFITSMVDATLSLEDFAFYLHQDDIYLTDYTSLLALASSRADRLDERVFFAQAASGGVDSEVMFHHNWYVKHGFDPSGTSRSEVTAAYIGHEHRVADSGSYARLAAVVMPCFWLYAAMGKEMREQVRNKHIDVDTHPFGEWIRMYSDPEFTESTLREVQICDRLAAEASIDEYEHMMHAALVSSEHEFRFFEQGLTRPALGFMSEPQYQQSNETPSVTGAMAALAQLEAAGERAADAPSRLRILSIEGSDPIGGAGTMADMKAFTAQGVFGYAAMTSVLAQNTQGVTSIVNMEPDFLVAQLNAVSDDAIIDSMKIGMLGTPELVEAVKGWLTALEQHYRDEGIAKPVVVLDPVMYAKSGDALLTEQAEQALRDIIPMADIITPNVPELAALADADQPAADIDTLESMAREVCKRYGVAVYAKGGALALVGGASSTDILAEPSDGQGEVRTTRIEGRAVRTHNVHGTGDTLSSTLAALRPQCDTWEQAARRAKTWMNGAIAAADRLHVGKGHGPVDFTWQHAPTGLRFSADYWNRVRPIRERIHGMRFITSMVDATLSLEDFAFYLHQDDIYLTDYTSLLALASSRADRLDERVFFAQAASGGVDSEVMFHHNWYVKHGFDPSGTSRSEVTAAYIGHEHRVADSGSYARLAAVVMPCFWLYAAMGKEMREQVRNKHIDVDTHPFGEWIRMYSDPEFTESTLREVQICDRLAAEASIDEYEHMMHAALVSSEHEFRFFEQGLTRPALGF

Radius of gyration: 33.45 Å; Cα contacts (8 Å, |Δi|>4): 2007; chains: 2; bounding box: 126×86×76 Å

Organism: NCBI:txid1254439

pLDDT: mean 89.4, std 12.81, range [23.78, 98.88]

InterPro domains:
  IPR004305 Thiaminase-2/PQQC [PF03070] (330-536)
  IPR004399 Hydroxymethylpyrimidine kinase/phosphomethylpyrimidine kinase domain [TIGR00097] (41-313)
  IPR004399 Hydroxymethylpyrimidine kinase/phosphomethylpyrimidine kinase domain [cd01169] (40-300)
  IPR013749 Pyridoxamine kinase/Phosphomethylpyrimidine kinase [PF08543] (48-313)
  IPR016084 Haem oxygenase-like, multi-helical [G3DSA:1.20.910.10] (323-540)
  IPR016084 Haem oxygenase-like, multi-helical [SSF48613] (323-537)
  IPR029056 Ribokinase-like [G3DSA:3.40.1190.20] (21-322)
  IPR029056 Ribokinase-like [SSF53613] (40-315)

Secondary structure (DSSP, 8-state):
------------HHHHHHHHHHHHHHHHHHTGGGS-SS-EEEEEE---TTSSSHHHHHHHHHHHTT-EEEEEESEEEEEETTEEEEEEEPPHHHHHHHHHHHHTTS--SEEEE----SHHHHHHHHHHHHHHHHHHHHHTPPPPEEEE----B-TTS-B-S-HHHHHHHHHHGGG-SEE---HHHHHHHTT-SS---SHHHHHHHHHHHHHHHTSEEEE--HHHHTTT-SB--EEEEEE-SSSS-EEEEEE--B----S--BTHHHHHHHHHHHHGGGSSSHHHHHHHHHHHHHHHHHTGGGG---SSSPBP-TTTTBPPSSS-HHHHHHHHTHHHHHHHHHSHHHHHHHTT-S-HHHHHHHHHHHHHHHHHHHHHHHHHHHH-SSHHHHHHHHHIIIIIHHHHHHHHHHHHHHHT---TTPPPBHHHHHHHHHHHHHHTT--HHHHHHHHHHHHHHHHHHHHHHHHHHHHTT--TTTSTTHHHHHHHT-HHHHHHHHHHHHHHHHHHHTSBHHHHHHHHHHHHHHHHHHHHHHHHHHH---B--/------------HHHHHHHHHHHHHHHHHHTGGGS-SS-EEEEEE---TTSSSHHHHHHHHHHHTT-EEEEEESEEEEEETTEEEEEEEPPHHHHHHHHHHHHTTS--SEEEE----SHHHHHHHHHHHHHHHHHHHHHTPPPPEEEE----B-TTS-B-S-HHHHHHHHHHGGG-SEE---HHHHHHHTT-SS--SSHHHHHHHHHHHHHHHTSEEEE--HHHHTTT-SEEEEEEEEE-SSTT-EEEEEEEEE----S--BTHHHHHHHHHHHHGGGSSSHHHHHHHHHHHHHHHHHTGGGG---SSSPBP-TTTTBPPSSS-HHHHHHHHTHHHHHHHHHSHHHHHHHTT-S-HHHHHHHHHHHHHHHHHHHHHHHHHHHH-SSHHHHHHHHHIIIIIHHHHHHHHHHHHHHHT---TTPPPBHHHHHHHHHHHHHHTT--HHHHHHHHHHHHHHHHHHHHHHHHHHHHTT--TTTSTTHHHHHHHT-HHHHHHHHHHHHHHHHHHHTSBHHHHHHHHHHHHHHHHHHHHHHHHHHH---B--

Nearest PDB structures (foldseek):
  8g1h-assembly1_A-2  TM=9.205E-01  e=8.936E-22  synthetic construct
  1jxi-assembly1_B  TM=9.169E-01  e=5.898E-21  Salmonella enterica subsp. enterica serovar Typhimurium
  1jxh-assembly1_B  TM=9.139E-01  e=1.290E-20  Salmonella enterica subsp. enterica serovar Typhimurium
  1ub0-assembly1_A-2  TM=9.232E-01  e=2.687E-18  Thermus thermophilus
  7r8y-assembly1_A  TM=9.021E-01  e=2.560E-16  synthetic construct